Protein AF-A0AAE1I291-F1 (afdb_monomer_lite)

Structure (mmCIF, N/CA/C/O backbone):
data_AF-A0AAE1I291-F1
#
_entry.id   AF-A0AAE1I291-F1
#
loop_
_atom_site.group_PDB
_atom_site.id
_atom_site.type_symbol
_atom_site.label_atom_id
_atom_site.label_alt_id
_atom_site.label_comp_id
_atom_site.label_asym_id
_atom_site.label_entity_id
_atom_site.label_seq_id
_atom_site.pdbx_PDB_ins_code
_atom_site.Cartn_x
_atom_site.Cartn_y
_atom_site.Cartn_z
_atom_site.occupancy
_atom_site.B_iso_or_equiv
_atom_site.auth_seq_id
_atom_site.auth_comp_id
_atom_site.auth_asym_id
_atom_site.auth_atom_id
_atom_site.pdbx_PDB_model_num
ATOM 1 N N . MET A 1 1 ? 1.587 21.522 26.788 1.00 27.91 1 MET A N 1
ATOM 2 C CA . MET A 1 1 ? 1.270 21.038 25.428 1.00 27.91 1 MET A CA 1
ATOM 3 C C . MET A 1 1 ? -0.085 20.352 25.496 1.00 27.91 1 MET A C 1
ATOM 5 O O . MET A 1 1 ? -0.170 19.294 26.105 1.00 27.91 1 MET A O 1
ATOM 9 N N . ASN A 1 2 ? -1.145 20.994 24.998 1.00 27.84 2 ASN A N 1
ATOM 10 C CA . ASN A 1 2 ? -2.506 20.447 25.010 1.00 27.84 2 ASN A CA 1
ATOM 11 C C . ASN A 1 2 ? -2.533 19.139 24.209 1.00 27.84 2 ASN A C 1
ATOM 13 O O . ASN A 1 2 ? -2.146 19.136 23.040 1.00 27.84 2 ASN A O 1
ATOM 17 N N . SER A 1 3 ? -2.955 18.029 24.821 1.00 40.50 3 SER A N 1
ATOM 18 C CA . SER A 1 3 ? -3.216 16.791 24.086 1.00 40.50 3 SER A CA 1
ATOM 19 C C . SER A 1 3 ? -4.379 17.055 23.131 1.00 40.50 3 SER A C 1
ATOM 21 O O . SER A 1 3 ? -5.520 17.130 23.572 1.00 40.50 3 SER A O 1
ATOM 23 N N . LEU A 1 4 ? -4.084 17.276 21.852 1.00 50.06 4 LEU A N 1
ATOM 24 C CA . LEU A 1 4 ? -5.087 17.499 20.811 1.00 50.06 4 LEU A CA 1
ATOM 25 C C . LEU A 1 4 ? -6.089 16.335 20.811 1.00 50.06 4 LEU A C 1
ATOM 27 O O . LEU A 1 4 ? -5.697 15.188 20.583 1.00 50.06 4 LEU A O 1
ATOM 31 N N . ASN A 1 5 ? -7.357 16.634 21.095 1.00 64.88 5 ASN A N 1
ATOM 32 C CA . ASN A 1 5 ? -8.443 15.662 21.072 1.00 64.88 5 ASN A CA 1
ATOM 33 C C . ASN A 1 5 ? -8.611 15.117 19.639 1.00 64.88 5 ASN A C 1
ATOM 35 O O . ASN A 1 5 ? -8.544 15.874 18.671 1.00 64.88 5 ASN A O 1
ATOM 39 N N . MET A 1 6 ? -8.778 13.801 19.491 1.00 80.38 6 MET A N 1
ATOM 40 C CA . MET A 1 6 ? -8.856 13.128 18.190 1.00 80.38 6 MET A CA 1
ATOM 41 C C . MET A 1 6 ? -10.196 12.415 18.013 1.00 80.38 6 MET A C 1
ATOM 43 O O . MET A 1 6 ? -10.657 11.737 18.929 1.00 80.38 6 MET A O 1
ATOM 47 N N . SER A 1 7 ? -10.777 12.524 16.820 1.00 88.50 7 SER A N 1
ATOM 48 C CA . SER A 1 7 ? -12.063 11.925 16.451 1.00 88.50 7 SER A CA 1
ATOM 49 C C . SER A 1 7 ? -11.896 10.673 15.592 1.00 88.50 7 SER A C 1
ATOM 51 O O . SER A 1 7 ? -10.929 10.547 14.836 1.00 88.50 7 SER A O 1
ATOM 53 N N . LEU A 1 8 ? -12.859 9.757 15.687 1.00 91.25 8 LEU A N 1
ATOM 54 C CA . LEU A 1 8 ? -12.928 8.528 14.902 1.00 91.25 8 LEU A CA 1
ATOM 55 C C . LEU A 1 8 ? -14.235 8.496 14.104 1.00 91.25 8 LEU A C 1
ATOM 57 O O . LEU A 1 8 ? -15.318 8.598 14.680 1.00 91.25 8 LEU A O 1
ATOM 61 N N . THR A 1 9 ? -14.142 8.301 12.790 1.00 94.75 9 THR A N 1
ATOM 62 C CA . THR A 1 9 ? -15.328 8.150 11.934 1.00 94.75 9 THR A CA 1
ATOM 63 C C . THR A 1 9 ? -15.693 6.672 11.828 1.00 94.75 9 THR A C 1
ATOM 65 O O . THR A 1 9 ? -14.870 5.858 11.412 1.00 94.75 9 THR A O 1
ATOM 68 N N . THR A 1 10 ? -16.919 6.307 12.220 1.00 96.81 10 THR A N 1
ATOM 69 C CA . THR A 1 10 ? -17.386 4.909 12.199 1.00 96.81 10 THR A CA 1
ATOM 70 C C . THR A 1 10 ? -18.287 4.633 10.996 1.00 96.81 10 THR A C 1
ATOM 72 O O . THR A 1 10 ? -19.380 5.185 10.913 1.00 96.81 10 THR A O 1
ATOM 75 N N . ILE A 1 11 ? -17.895 3.738 10.094 1.00 97.75 11 ILE A N 1
ATOM 76 C CA . ILE A 1 11 ? -18.709 3.331 8.943 1.00 97.75 11 ILE A CA 1
ATOM 77 C C . ILE A 1 11 ? -19.347 1.970 9.228 1.00 97.75 11 ILE A C 1
ATOM 79 O O . ILE A 1 11 ? -18.661 1.003 9.552 1.00 97.75 11 ILE A O 1
ATOM 83 N N . GLN A 1 12 ? -20.669 1.889 9.126 1.00 97.94 12 GLN A N 1
ATOM 84 C CA . GLN A 1 12 ? -21.455 0.698 9.442 1.00 97.94 12 GLN A CA 1
ATOM 85 C C . GLN A 1 12 ? -22.058 0.142 8.153 1.00 97.94 12 GLN A C 1
ATOM 87 O O . GLN A 1 12 ? -22.795 0.849 7.472 1.00 97.94 12 GLN A O 1
ATOM 92 N N . PHE A 1 13 ? -21.741 -1.108 7.806 1.00 97.31 13 PHE A N 1
ATOM 93 C CA . PHE A 1 13 ? -22.171 -1.709 6.541 1.00 97.31 13 PHE A CA 1
ATOM 94 C C . PHE A 1 13 ? -23.179 -2.843 6.732 1.00 97.31 13 PHE A C 1
ATOM 96 O O . PHE A 1 13 ? -22.905 -3.859 7.385 1.00 97.31 13 PHE A O 1
ATOM 103 N N . GLY A 1 14 ? -24.323 -2.702 6.063 1.00 95.31 14 GLY A N 1
ATOM 104 C CA . GLY A 1 14 ? -25.398 -3.686 6.013 1.00 95.31 14 GLY A CA 1
ATOM 105 C C . GLY A 1 14 ? -26.075 -3.932 7.362 1.00 95.31 14 GLY A C 1
ATOM 106 O O . GLY A 1 14 ? -25.698 -3.375 8.394 1.00 95.31 14 GLY A O 1
ATOM 107 N N . GLN A 1 15 ? -27.050 -4.843 7.369 1.00 93.38 15 GLN A N 1
ATOM 108 C CA . GLN A 1 15 ? -27.858 -5.153 8.551 1.00 93.38 15 GLN A CA 1
ATOM 109 C C . GLN A 1 15 ? -27.027 -5.414 9.819 1.00 93.38 15 GLN A C 1
ATOM 111 O O . GLN A 1 15 ? -27.266 -4.787 10.850 1.00 93.38 15 GLN A O 1
ATOM 116 N N . CYS A 1 16 ? -26.053 -6.327 9.751 1.00 94.06 16 CYS A N 1
ATOM 117 C CA . CYS A 1 16 ? -25.228 -6.679 10.908 1.00 94.06 16 CYS A CA 1
ATOM 118 C C . CYS A 1 16 ? -24.372 -5.495 11.378 1.00 94.06 16 CYS A C 1
ATOM 120 O O . CYS A 1 16 ? -24.333 -5.214 12.574 1.00 94.06 16 CYS A O 1
ATOM 122 N N . GLY A 1 17 ? -23.707 -4.790 10.455 1.00 96.44 17 GLY A N 1
ATOM 123 C CA . GLY A 1 17 ? -22.843 -3.659 10.793 1.00 96.44 17 GLY A CA 1
ATOM 124 C C . GLY A 1 17 ? -23.618 -2.520 11.452 1.00 96.44 17 GLY A C 1
ATOM 125 O O . GLY A 1 17 ? -23.195 -2.012 12.489 1.00 96.44 17 GLY A O 1
ATOM 126 N N . ASN A 1 18 ? -24.794 -2.191 10.912 1.00 96.50 18 ASN A N 1
ATOM 127 C CA . ASN A 1 18 ? -25.687 -1.158 11.442 1.00 96.50 18 ASN A CA 1
ATOM 128 C C . ASN A 1 18 ? -26.231 -1.517 12.839 1.00 96.50 18 ASN A C 1
ATOM 130 O O . ASN A 1 18 ? -26.276 -0.675 13.734 1.00 96.50 18 ASN A O 1
ATOM 134 N N . GLN A 1 19 ? -26.607 -2.779 13.073 1.00 95.94 19 GLN A N 1
ATOM 135 C CA . GLN A 1 19 ? -27.093 -3.225 14.386 1.00 95.94 19 GLN A CA 1
ATOM 136 C C . GLN A 1 19 ? -25.982 -3.261 15.446 1.00 95.94 19 GLN A C 1
ATOM 138 O O . GLN A 1 19 ? -26.194 -2.805 16.569 1.00 95.94 19 GLN A O 1
ATOM 143 N N . VAL A 1 20 ? -24.792 -3.758 15.097 1.00 96.94 20 VAL A N 1
ATOM 144 C CA . VAL A 1 20 ? -23.627 -3.757 15.998 1.00 96.94 20 VAL A CA 1
ATOM 145 C C . VAL A 1 20 ? -23.172 -2.331 16.300 1.00 96.94 20 VAL A C 1
ATOM 147 O O . VAL A 1 20 ? -22.908 -2.001 17.456 1.00 96.94 20 VAL A O 1
ATOM 150 N N . GLY A 1 21 ? -23.116 -1.467 15.284 1.00 96.56 21 GLY A N 1
ATOM 151 C CA . GLY A 1 21 ? -22.794 -0.055 15.455 1.00 96.56 21 GLY A CA 1
ATOM 152 C C . GLY A 1 21 ? -23.772 0.648 16.397 1.00 96.56 21 GLY A C 1
ATOM 153 O O . GLY A 1 21 ? -23.350 1.397 17.276 1.00 96.56 21 GLY A O 1
ATOM 154 N N . HIS A 1 22 ? -25.068 0.348 16.296 1.00 95.69 22 HIS A N 1
ATOM 155 C CA . HIS A 1 22 ? -26.068 0.862 17.231 1.00 95.69 22 HIS A CA 1
ATOM 156 C C . HIS A 1 22 ? -25.843 0.412 18.678 1.00 95.69 22 HIS A C 1
ATOM 158 O O . HIS A 1 22 ? -25.913 1.238 19.591 1.00 95.69 22 HIS A O 1
ATOM 164 N N . GLU A 1 23 ? -25.529 -0.864 18.908 1.00 95.81 23 GLU A N 1
ATOM 165 C CA . GLU A 1 23 ? -25.205 -1.370 20.250 1.00 95.81 23 GLU A CA 1
ATOM 166 C C . GLU A 1 23 ? -23.910 -0.758 20.808 1.00 95.81 23 GLU A C 1
ATOM 168 O O . GLU A 1 23 ? -23.829 -0.466 22.008 1.00 95.81 23 GLU A O 1
ATOM 173 N N . LEU A 1 24 ? -22.916 -0.501 19.947 1.00 96.62 24 LEU A N 1
ATOM 174 C CA . LEU A 1 24 ? -21.696 0.224 20.302 1.00 96.62 24 LEU A CA 1
ATOM 175 C C . LEU A 1 24 ? -22.030 1.638 20.790 1.00 96.62 24 LEU A C 1
ATOM 177 O O . LEU A 1 24 ? -21.745 1.953 21.945 1.00 96.62 24 LEU A O 1
ATOM 181 N N . PHE A 1 25 ? -22.675 2.472 19.970 1.00 96.00 25 PHE A N 1
ATOM 182 C CA . PHE A 1 25 ? -22.999 3.854 20.350 1.00 96.00 25 PHE A CA 1
ATOM 183 C C . PHE A 1 25 ? -23.951 3.934 21.549 1.00 96.00 25 PHE A C 1
ATOM 185 O O . PHE A 1 25 ? -23.728 4.749 22.445 1.00 96.00 25 PHE A O 1
ATOM 192 N N . SER A 1 26 ? -24.928 3.026 21.648 1.00 94.19 26 SER A N 1
ATOM 193 C CA . SER A 1 26 ? -25.786 2.895 22.835 1.00 94.19 26 SER A CA 1
ATOM 194 C C . SER A 1 26 ? -24.978 2.626 24.100 1.00 94.19 26 SER A C 1
ATOM 196 O O . SER A 1 26 ? -25.276 3.156 25.171 1.00 94.19 26 SER A O 1
ATOM 198 N N . THR A 1 27 ? -23.949 1.789 23.990 1.00 95.00 27 THR A N 1
ATOM 199 C CA . THR A 1 27 ? -23.086 1.438 25.114 1.00 95.00 27 THR A CA 1
ATOM 200 C C . THR A 1 27 ? -22.134 2.565 25.490 1.00 95.00 27 THR A C 1
ATOM 202 O O . THR A 1 27 ? -21.965 2.827 26.678 1.00 95.00 27 THR A O 1
ATOM 205 N N . LEU A 1 28 ? -21.575 3.273 24.508 1.00 95.31 28 LEU A N 1
ATOM 206 C CA . LEU A 1 28 ? -20.762 4.467 24.745 1.00 95.31 28 LEU A CA 1
ATOM 207 C C . LEU A 1 28 ? -21.585 5.560 25.450 1.00 95.31 28 LEU A C 1
ATOM 209 O O . LEU A 1 28 ? -21.131 6.118 26.445 1.00 95.31 28 LEU A O 1
ATOM 213 N N . ALA A 1 29 ? -22.816 5.810 24.992 1.00 93.19 29 ALA A N 1
ATOM 214 C CA . ALA A 1 29 ? -23.721 6.773 25.616 1.00 93.19 29 ALA A CA 1
ATOM 215 C C . ALA A 1 29 ? -24.093 6.365 27.050 1.00 93.19 29 ALA A C 1
ATOM 217 O O . ALA A 1 29 ? -24.025 7.182 27.966 1.00 93.19 29 ALA A O 1
ATOM 218 N N . ARG A 1 30 ? -24.422 5.088 27.281 1.00 92.44 30 ARG A N 1
ATOM 219 C CA . ARG A 1 30 ? -24.711 4.576 28.631 1.00 92.44 30 ARG A CA 1
ATOM 220 C C . ARG A 1 30 ? -23.523 4.739 29.578 1.00 92.44 30 ARG A C 1
ATOM 222 O O . ARG A 1 30 ? -23.729 5.063 30.743 1.00 92.44 30 ARG A O 1
ATOM 229 N N . ASP A 1 31 ? -22.302 4.545 29.082 1.00 93.69 31 ASP A N 1
ATOM 230 C CA . ASP A 1 31 ? -21.086 4.729 29.872 1.00 93.69 31 ASP A CA 1
ATOM 231 C C . ASP A 1 31 ? -20.844 6.198 30.255 1.00 93.69 31 ASP A C 1
ATOM 233 O O . ASP A 1 31 ? -20.405 6.463 31.374 1.00 93.69 31 ASP A O 1
ATOM 237 N N . ILE A 1 32 ? -21.174 7.159 29.382 1.00 91.94 32 ILE A N 1
ATOM 238 C CA . ILE A 1 32 ? -21.087 8.600 29.684 1.00 91.94 32 ILE A CA 1
ATOM 239 C C . ILE A 1 32 ? -21.990 8.961 30.873 1.00 91.94 32 ILE A C 1
ATOM 241 O O . ILE A 1 32 ? -21.539 9.623 31.807 1.00 91.94 32 ILE A O 1
ATOM 245 N N . PHE A 1 33 ? -23.233 8.473 30.872 1.00 89.00 33 PHE A N 1
ATOM 246 C CA . PHE A 1 33 ? -24.274 8.862 31.832 1.00 89.00 33 PHE A CA 1
ATOM 247 C C . PHE A 1 33 ? -24.409 7.922 33.045 1.00 89.00 33 PHE A C 1
ATOM 249 O O . PHE A 1 33 ? -25.484 7.826 33.641 1.00 89.00 33 PHE A O 1
ATOM 256 N N . ILE A 1 34 ? -23.347 7.207 33.439 1.00 89.88 34 ILE A N 1
ATOM 257 C CA . ILE A 1 34 ? -23.421 6.342 34.627 1.00 89.88 34 ILE A CA 1
ATOM 258 C C . ILE A 1 34 ? -23.629 7.166 35.911 1.00 89.88 34 ILE A C 1
ATOM 260 O O . ILE A 1 34 ? -22.991 8.203 36.096 1.00 89.88 34 ILE A O 1
ATOM 264 N N . PRO A 1 35 ? -24.453 6.686 36.860 1.00 85.75 35 PRO A N 1
ATOM 265 C CA . PRO A 1 35 ? -24.783 7.446 38.065 1.00 85.75 35 PRO A CA 1
ATOM 266 C C . PRO A 1 35 ? -23.630 7.515 39.076 1.00 85.75 35 PRO A C 1
ATOM 268 O O . PRO A 1 35 ? -23.572 8.434 39.888 1.00 85.75 35 PRO A O 1
ATOM 271 N N . LYS A 1 36 ? -22.730 6.520 39.083 1.00 86.44 36 LYS A N 1
ATOM 272 C CA . LYS A 1 36 ? -21.652 6.386 40.079 1.00 86.44 36 LYS A CA 1
ATOM 273 C C . LYS A 1 36 ? -20.319 6.024 39.409 1.00 86.44 36 LYS A C 1
ATOM 275 O O . LYS A 1 36 ? -19.956 4.847 39.402 1.00 86.44 36 LYS A O 1
ATOM 280 N N . PRO A 1 37 ? -19.562 7.004 38.881 1.00 86.38 37 PRO A N 1
ATOM 281 C CA . PRO A 1 37 ? -18.310 6.753 38.158 1.00 86.38 37 PRO A CA 1
ATOM 282 C C . PRO A 1 37 ? -17.125 6.330 39.046 1.00 86.38 37 PRO A C 1
ATOM 284 O O . PRO A 1 37 ? -16.146 5.798 38.527 1.00 86.38 37 PRO A O 1
ATOM 287 N N . ALA A 1 38 ? -17.233 6.505 40.370 1.00 87.00 38 ALA A N 1
ATOM 288 C CA . ALA A 1 38 ? -16.213 6.160 41.373 1.00 87.00 38 ALA A CA 1
ATOM 289 C C . ALA A 1 38 ? -14.855 6.881 41.212 1.00 87.00 38 ALA A C 1
ATOM 291 O O . ALA A 1 38 ? -13.829 6.373 41.657 1.00 87.00 38 ALA A O 1
ATOM 292 N N . VAL A 1 39 ? -14.865 8.071 40.609 1.00 87.50 39 VAL A N 1
ATOM 293 C CA . VAL A 1 39 ? -13.725 8.996 40.465 1.00 87.50 39 VAL A CA 1
ATOM 294 C C . VAL A 1 39 ? -14.179 10.421 40.793 1.00 87.50 39 VAL A C 1
ATOM 296 O O . VAL A 1 39 ? -15.379 10.652 40.974 1.00 87.50 39 VAL A O 1
ATOM 299 N N . SER A 1 40 ? -13.245 11.370 40.886 1.00 89.25 40 SER A N 1
ATOM 300 C CA . SER A 1 40 ? -13.587 12.782 41.105 1.00 89.25 40 SER A CA 1
ATOM 301 C C . SER A 1 40 ? -14.404 13.363 39.940 1.00 89.25 40 SER A C 1
ATOM 303 O O . SER A 1 40 ? -14.332 12.869 38.810 1.00 89.25 40 SER A O 1
ATOM 305 N N . SER A 1 41 ? -15.165 14.435 40.192 1.00 88.56 41 SER A N 1
ATOM 306 C CA . SER A 1 41 ? -15.951 15.109 39.144 1.00 88.56 41 SER A CA 1
ATOM 307 C C . SER A 1 41 ? -15.075 15.554 37.972 1.00 88.56 41 SER A C 1
ATOM 309 O O . SER A 1 41 ? -15.422 15.298 36.826 1.00 88.56 41 SER A O 1
ATOM 311 N N . HIS A 1 42 ? -13.893 16.106 38.261 1.00 87.94 42 HIS A N 1
ATOM 312 C CA . HIS A 1 42 ? -12.947 16.566 37.245 1.00 87.94 42 HIS A CA 1
ATOM 313 C C . HIS A 1 42 ? -12.407 15.426 36.360 1.00 87.94 42 HIS A C 1
ATOM 315 O O . HIS A 1 42 ? -12.365 15.546 35.137 1.00 87.94 42 HIS A O 1
ATOM 321 N N . GLU A 1 43 ? -12.028 14.288 36.953 1.00 86.75 43 GLU A N 1
ATOM 322 C CA . GLU A 1 43 ? -11.580 13.115 36.186 1.00 86.75 43 GLU A CA 1
ATOM 323 C C . GLU A 1 43 ? -12.703 12.544 35.314 1.00 86.75 43 GLU A C 1
ATOM 325 O O . GLU A 1 43 ? -12.464 12.135 34.175 1.00 86.75 43 GLU A O 1
ATOM 330 N N . ASN A 1 44 ? -13.933 12.529 35.838 1.00 90.56 44 ASN A N 1
ATOM 331 C CA . ASN A 1 44 ? -15.104 12.084 35.094 1.00 90.56 44 ASN A CA 1
ATOM 332 C C . ASN A 1 44 ? -15.415 13.017 33.915 1.00 90.56 44 ASN A C 1
ATOM 334 O O . ASN A 1 44 ? -15.638 12.530 32.810 1.00 90.56 44 ASN A O 1
ATOM 338 N N . GLU A 1 45 ? -15.384 14.333 34.126 1.00 90.62 45 GLU A N 1
ATOM 339 C CA . GLU A 1 45 ? -15.574 15.341 33.076 1.00 90.62 45 GLU A CA 1
ATOM 340 C C . GLU A 1 45 ? -14.528 15.192 31.966 1.00 90.62 45 GLU A C 1
ATOM 342 O O . GLU A 1 45 ? -14.896 15.089 30.798 1.00 90.62 45 GLU A O 1
ATOM 347 N N . SER A 1 46 ? -13.242 15.049 32.314 1.00 88.25 46 SER A N 1
ATOM 348 C CA . SER A 1 46 ? -12.176 14.842 31.321 1.00 88.25 46 SER A CA 1
ATOM 349 C C . SER A 1 46 ? -12.352 13.547 30.517 1.00 88.25 46 SER A C 1
ATOM 351 O O . SER A 1 46 ? -12.062 13.505 29.319 1.00 88.25 46 SER A O 1
ATOM 353 N N . TYR A 1 47 ? -12.814 12.466 31.154 1.00 89.88 47 TYR A N 1
ATOM 354 C CA . TYR A 1 47 ? -13.124 11.216 30.456 1.00 89.88 47 TYR A CA 1
ATOM 355 C C . TYR A 1 47 ? -14.293 11.392 29.480 1.00 89.88 47 TYR A C 1
ATOM 357 O O . TYR A 1 47 ? -14.213 10.939 28.335 1.00 89.88 47 TYR A O 1
ATOM 365 N N . ILE A 1 48 ? -15.364 12.059 29.919 1.00 91.56 48 ILE A N 1
ATOM 366 C CA . ILE A 1 48 ? -16.555 12.313 29.105 1.00 91.56 48 ILE A CA 1
ATOM 367 C C . ILE A 1 48 ? -16.206 13.202 27.911 1.00 91.56 48 ILE A C 1
ATOM 369 O O . ILE A 1 48 ? -16.557 12.847 26.793 1.00 91.56 48 ILE A O 1
ATOM 373 N N . GLU A 1 49 ? -15.461 14.289 28.107 1.00 89.81 49 GLU A N 1
ATOM 374 C CA . GLU A 1 49 ? -15.041 15.197 27.031 1.00 89.81 49 GLU A CA 1
ATOM 375 C C . GLU A 1 49 ? -14.262 14.456 25.932 1.00 89.81 49 GLU A C 1
ATOM 377 O O . GLU A 1 49 ? -14.556 14.592 24.742 1.00 89.81 49 GLU A O 1
ATOM 382 N N . LYS A 1 50 ? -13.313 13.597 26.322 1.00 88.62 50 LYS A N 1
ATOM 383 C CA . LYS A 1 50 ? -12.549 12.763 25.379 1.00 88.62 50 LYS A CA 1
ATOM 384 C C . LYS A 1 50 ? -13.435 11.750 24.667 1.00 88.62 50 LYS A C 1
ATOM 386 O O . LYS A 1 50 ? -13.294 11.552 23.465 1.00 88.62 50 LYS A O 1
ATOM 391 N N . THR A 1 51 ? -14.356 11.127 25.399 1.00 91.44 51 THR A N 1
ATOM 392 C CA . THR A 1 51 ? -15.323 10.179 24.834 1.00 91.44 51 THR A CA 1
ATOM 393 C C . THR A 1 51 ? -16.201 10.855 23.787 1.00 91.44 51 THR A C 1
ATOM 395 O O . THR A 1 51 ? -16.361 10.331 22.685 1.00 91.44 51 THR A O 1
ATOM 398 N N . VAL A 1 52 ? -16.752 12.023 24.125 1.00 92.12 52 VAL A N 1
ATOM 399 C CA . VAL A 1 52 ? -17.584 12.825 23.230 1.00 92.12 52 VAL A CA 1
ATOM 400 C C . VAL A 1 52 ? -16.762 13.231 22.019 1.00 92.12 52 VAL A C 1
ATOM 402 O O . VAL A 1 52 ? -17.167 12.910 20.916 1.00 92.12 52 VAL A O 1
ATOM 405 N N . THR A 1 53 ? -15.567 13.799 22.186 1.00 89.62 53 THR A N 1
ATOM 406 C CA . THR A 1 53 ? -14.747 14.227 21.039 1.00 89.62 53 THR A CA 1
ATOM 407 C C . THR A 1 53 ? -14.358 13.069 20.111 1.00 89.62 53 THR A C 1
ATOM 409 O O . THR A 1 53 ? -14.294 13.241 18.890 1.00 89.62 53 THR A O 1
ATOM 412 N N . GLN A 1 54 ? -14.125 11.877 20.670 1.00 90.88 54 GLN A N 1
ATOM 413 C CA . GLN A 1 54 ? -13.760 10.692 19.899 1.00 90.88 54 GLN A CA 1
ATOM 414 C C . GLN A 1 54 ? -14.934 10.129 19.085 1.00 90.88 54 GLN A C 1
ATOM 416 O O . GLN A 1 54 ? -14.747 9.796 17.915 1.00 90.88 54 GLN A O 1
ATOM 421 N N . TRP A 1 55 ? -16.122 10.017 19.686 1.00 93.56 55 TRP A N 1
ATOM 422 C CA . TRP A 1 55 ? -17.238 9.227 19.141 1.00 93.56 55 TRP A CA 1
ATOM 423 C C . TRP A 1 55 ? -18.468 10.042 18.737 1.00 93.56 55 TRP A C 1
ATOM 425 O O . TRP A 1 55 ? -19.275 9.578 17.932 1.00 93.56 55 TRP A O 1
ATOM 435 N N . PHE A 1 56 ? -18.645 11.236 19.290 1.00 93.69 56 PHE A N 1
ATOM 436 C CA . PHE A 1 56 ? -19.857 12.031 19.150 1.00 93.69 56 PHE A CA 1
ATOM 437 C C . PHE A 1 56 ? -19.560 13.470 18.692 1.00 93.69 56 PHE A C 1
ATOM 439 O O . PHE A 1 56 ? -18.445 13.986 18.747 1.00 93.69 56 PHE A O 1
ATOM 446 N N . GLU A 1 57 ? -20.598 14.125 18.204 1.00 89.44 57 GLU A N 1
ATOM 447 C CA . GLU A 1 57 ? -20.720 15.566 18.047 1.00 89.44 57 GLU A CA 1
ATOM 448 C C . GLU A 1 57 ? -21.761 16.039 19.067 1.00 89.44 57 GLU A C 1
ATOM 450 O O . GLU A 1 57 ? -22.761 15.358 19.304 1.00 89.44 57 GLU A O 1
ATOM 455 N N . GLN A 1 58 ? -21.528 17.184 19.702 1.00 84.69 58 GLN A N 1
ATOM 456 C CA . GLN A 1 58 ? -22.493 17.752 20.634 1.00 84.69 58 GLN A CA 1
ATOM 457 C C . GLN A 1 58 ? -23.427 18.697 19.878 1.00 84.69 58 GLN A C 1
ATOM 459 O O . GLN A 1 58 ? -22.992 19.734 19.383 1.00 84.69 58 GLN A O 1
ATOM 464 N N . ASP A 1 59 ? -24.711 18.347 19.793 1.00 80.31 59 ASP A N 1
ATOM 465 C CA . ASP A 1 59 ? -25.722 19.240 19.237 1.00 80.31 59 ASP A CA 1
ATOM 466 C C . ASP A 1 59 ? -26.279 20.134 20.351 1.00 80.31 59 ASP A C 1
ATOM 468 O O . ASP A 1 59 ? -27.114 19.716 21.162 1.00 80.31 59 ASP A O 1
ATOM 472 N N . CYS A 1 60 ? -25.801 21.379 20.389 1.00 71.56 60 CYS A N 1
ATOM 473 C CA . CYS A 1 60 ? -26.215 22.385 21.367 1.00 71.56 60 CYS A CA 1
ATOM 474 C C . CYS A 1 60 ? -27.696 22.781 21.242 1.00 71.56 60 CYS A C 1
ATOM 476 O O . CYS A 1 60 ? -28.258 23.301 22.202 1.00 71.56 60 CYS A O 1
ATOM 478 N N . THR A 1 61 ? -28.333 22.554 20.087 1.00 71.69 61 THR A N 1
ATOM 479 C CA . THR A 1 61 ? -29.740 22.925 19.861 1.00 71.69 61 THR A CA 1
ATOM 480 C C . THR A 1 61 ? -30.702 21.867 20.388 1.00 71.69 61 THR A C 1
ATOM 482 O O . THR A 1 61 ? -31.719 22.202 20.992 1.00 71.69 61 THR A O 1
ATOM 485 N N . LEU A 1 62 ? -30.359 20.589 20.210 1.00 69.44 62 LEU A N 1
ATOM 486 C CA . LEU A 1 62 ? -31.173 19.456 20.656 1.00 69.44 62 LEU A CA 1
ATOM 487 C C . LEU A 1 62 ? -30.769 18.928 22.038 1.00 69.44 62 LEU A C 1
ATOM 489 O O . LEU A 1 62 ? -31.473 18.081 22.587 1.00 69.44 62 LEU A O 1
ATOM 493 N N . ASN A 1 63 ? -29.648 19.405 22.594 1.00 78.06 63 ASN A N 1
ATOM 494 C CA . ASN A 1 63 ? -29.017 18.881 23.808 1.00 78.06 63 ASN A CA 1
ATOM 495 C C . ASN A 1 63 ? -28.830 17.349 23.748 1.00 78.06 63 ASN A C 1
ATOM 497 O O . ASN A 1 63 ? -29.100 16.623 24.707 1.00 78.06 63 ASN A O 1
ATOM 501 N N . LYS A 1 64 ? -28.410 16.858 22.574 1.00 87.00 64 LYS A N 1
ATOM 502 C CA . LYS A 1 64 ? -28.206 15.435 22.268 1.00 87.00 64 LYS A CA 1
ATOM 503 C C . LYS A 1 64 ? -26.819 15.201 21.686 1.00 87.00 64 LYS A C 1
ATOM 505 O O . LYS A 1 64 ? -26.254 16.059 21.010 1.00 87.00 64 LYS A O 1
ATOM 510 N N . LEU A 1 65 ? -26.287 14.007 21.926 1.00 91.62 65 LEU A N 1
ATOM 511 C CA . LEU A 1 65 ? -25.047 13.545 21.308 1.00 91.62 65 LEU A CA 1
ATOM 512 C C . LEU A 1 65 ? -25.342 12.920 19.939 1.00 91.62 65 LEU A C 1
ATOM 514 O O . LEU A 1 65 ? -26.130 11.984 19.832 1.00 91.62 65 LEU A O 1
ATOM 518 N N . ILE A 1 66 ? -24.695 13.400 18.886 1.00 93.06 66 ILE A N 1
ATOM 519 C CA . ILE A 1 66 ? -24.835 12.867 17.529 1.00 93.06 66 ILE A CA 1
ATOM 520 C C . ILE A 1 66 ? -23.659 11.938 17.241 1.00 93.06 66 ILE A C 1
ATOM 522 O O . ILE A 1 66 ? -22.506 12.337 17.346 1.00 93.06 66 ILE A O 1
ATOM 526 N N . ALA A 1 67 ? -23.922 10.680 16.903 1.00 94.50 67 ALA A N 1
ATOM 527 C CA . ALA A 1 67 ? -22.873 9.702 16.632 1.00 94.50 67 ALA A CA 1
ATOM 528 C C . ALA A 1 67 ? -22.066 10.069 15.373 1.00 94.50 67 ALA A C 1
ATOM 530 O O . ALA A 1 67 ? -22.645 10.271 14.299 1.00 94.50 67 ALA A O 1
ATOM 531 N N . ARG A 1 68 ? -20.730 10.061 15.481 1.00 94.88 68 ARG A N 1
ATOM 532 C CA . ARG A 1 68 ? -19.797 10.222 14.352 1.00 94.88 68 ARG A CA 1
ATOM 533 C C . ARG A 1 68 ? -19.774 8.959 13.503 1.00 94.88 68 ARG A C 1
ATOM 535 O O . ARG A 1 68 ? -18.891 8.105 13.620 1.00 94.88 68 ARG A O 1
ATOM 542 N N . SER A 1 69 ? -20.811 8.800 12.688 1.00 95.81 69 SER A N 1
ATOM 543 C CA . SER A 1 69 ? -21.018 7.575 11.931 1.00 95.81 69 SER A CA 1
ATOM 544 C C . SER A 1 69 ? -21.672 7.771 10.573 1.00 95.81 69 SER A C 1
ATOM 546 O O . SER A 1 69 ? -22.439 8.712 10.357 1.00 95.81 69 SER A O 1
ATOM 548 N N . VAL A 1 70 ? -21.367 6.836 9.678 1.00 97.31 70 VAL A N 1
ATOM 549 C CA . VAL A 1 70 ? -21.964 6.704 8.353 1.00 97.31 70 VAL A CA 1
ATOM 550 C C . VAL A 1 70 ? -22.650 5.346 8.280 1.00 97.31 70 VAL A C 1
ATOM 552 O O . VAL A 1 70 ? -21.998 4.317 8.459 1.00 97.31 70 VAL A O 1
ATOM 555 N N . LEU A 1 71 ? -23.966 5.341 8.070 1.00 97.44 71 LEU A N 1
ATOM 556 C CA . LEU A 1 71 ? -24.758 4.112 7.968 1.00 97.44 71 LEU A CA 1
ATOM 557 C C . LEU A 1 71 ? -24.948 3.789 6.495 1.00 97.44 71 LEU A C 1
ATOM 559 O O . LEU A 1 71 ? -25.507 4.598 5.759 1.00 97.44 71 LEU A O 1
ATOM 563 N N . VAL A 1 72 ? -24.495 2.612 6.079 1.00 96.81 72 VAL A N 1
ATOM 564 C CA . VAL A 1 72 ? -24.525 2.174 4.686 1.00 96.81 72 VAL A CA 1
ATOM 565 C C . VAL A 1 72 ? -25.381 0.926 4.586 1.00 96.81 72 VAL A C 1
ATOM 567 O O . VAL A 1 72 ? -25.084 -0.096 5.212 1.00 96.81 72 VAL A O 1
ATOM 570 N N . ASP A 1 73 ? -26.447 0.984 3.794 1.00 95.38 73 ASP A N 1
ATOM 571 C CA . ASP A 1 73 ? -27.254 -0.198 3.507 1.00 95.38 73 ASP A CA 1
ATOM 572 C C . ASP A 1 73 ? -27.882 -0.151 2.109 1.00 95.38 73 ASP A C 1
ATOM 574 O O . ASP A 1 73 ? -28.274 0.904 1.615 1.00 95.38 73 ASP A O 1
ATOM 578 N N . THR A 1 74 ? -28.013 -1.320 1.481 1.00 92.81 74 THR A N 1
ATOM 579 C CA . THR A 1 74 ? -28.784 -1.478 0.232 1.00 92.81 74 THR A CA 1
ATOM 580 C C . THR A 1 74 ? -30.256 -1.801 0.512 1.00 92.81 74 THR A C 1
ATOM 582 O O . THR A 1 74 ? -31.054 -1.934 -0.418 1.00 92.81 74 THR A O 1
ATOM 585 N N . GLU A 1 75 ? -30.621 -1.926 1.795 1.00 88.81 75 GLU A N 1
ATOM 586 C CA . GLU A 1 75 ? -31.985 -2.129 2.272 1.00 88.81 75 GLU A CA 1
ATOM 587 C C . GLU A 1 75 ? -32.335 -1.161 3.413 1.00 88.81 75 GLU A C 1
ATOM 589 O O . GLU A 1 75 ? -31.742 -1.164 4.491 1.00 88.81 75 GLU A O 1
ATOM 594 N N . ASN A 1 76 ? -33.378 -0.355 3.217 1.00 86.38 76 ASN A N 1
ATOM 595 C CA . ASN A 1 76 ? -33.693 0.744 4.138 1.00 86.38 76 ASN A CA 1
ATOM 596 C C . ASN A 1 76 ? -34.308 0.299 5.474 1.00 86.38 76 ASN A C 1
ATOM 598 O O . ASN A 1 76 ? -34.303 1.067 6.435 1.00 86.38 76 ASN A O 1
ATOM 602 N N . LYS A 1 77 ? -34.860 -0.920 5.556 1.00 89.56 77 LYS A N 1
ATOM 603 C CA . LYS A 1 77 ? -35.697 -1.369 6.685 1.00 89.56 77 LYS A CA 1
ATOM 604 C C . LYS A 1 77 ? -34.966 -1.299 8.027 1.00 89.56 77 LYS A C 1
ATOM 606 O O . LYS A 1 77 ? -35.542 -0.858 9.021 1.00 89.56 77 LYS A O 1
ATOM 611 N N . VAL A 1 78 ? -33.710 -1.742 8.063 1.00 89.31 78 VAL A N 1
ATOM 612 C CA . VAL A 1 78 ? -32.921 -1.794 9.302 1.00 89.31 78 VAL A CA 1
ATOM 613 C C . VAL A 1 78 ? -32.596 -0.382 9.769 1.00 89.31 78 VAL A C 1
ATOM 615 O O . VAL A 1 78 ? -32.900 -0.039 10.909 1.00 89.31 78 VAL A O 1
ATOM 618 N N . VAL A 1 79 ? -32.054 0.454 8.881 1.00 90.25 79 VAL A N 1
ATOM 619 C CA . VAL A 1 79 ? -31.671 1.832 9.212 1.00 90.25 79 VAL A CA 1
ATOM 620 C C . VAL A 1 79 ? -32.888 2.666 9.611 1.00 90.25 79 VAL A C 1
ATOM 622 O O . VAL A 1 79 ? -32.841 3.350 10.628 1.00 90.25 79 VAL A O 1
ATOM 625 N N . GLN A 1 80 ? -34.021 2.540 8.913 1.00 89.50 80 GLN A N 1
ATOM 626 C CA . GLN A 1 80 ? -35.268 3.204 9.309 1.00 89.50 80 GLN A CA 1
ATOM 627 C C . GLN A 1 80 ? -35.739 2.771 10.702 1.00 89.50 80 GLN A C 1
ATOM 629 O O . GLN A 1 80 ? -36.108 3.620 11.509 1.00 89.50 80 GLN A O 1
ATOM 634 N N . GLY A 1 81 ? -35.678 1.474 11.019 1.00 89.06 81 GLY A N 1
ATOM 635 C CA . GLY A 1 81 ? -36.009 0.977 12.354 1.00 89.06 81 GLY A CA 1
ATOM 636 C C . GLY A 1 81 ? -35.074 1.515 13.442 1.00 89.06 81 GLY A C 1
ATOM 637 O O . GLY A 1 81 ? -35.523 1.802 14.549 1.00 89.06 81 GLY A O 1
ATOM 638 N N . LEU A 1 82 ? -33.783 1.693 13.142 1.00 89.50 82 LEU A N 1
ATOM 639 C CA . LEU A 1 82 ? -32.818 2.297 14.067 1.00 89.50 82 LEU A CA 1
ATOM 640 C C . LEU A 1 82 ? -33.070 3.797 14.272 1.00 89.50 82 LEU A C 1
ATOM 642 O O . LEU A 1 82 ? -32.973 4.271 15.401 1.00 89.50 82 LEU A O 1
ATOM 646 N N . LEU A 1 83 ? -33.436 4.529 13.216 1.00 87.06 83 LEU A N 1
ATOM 647 C CA . LEU A 1 83 ? -33.799 5.947 13.303 1.00 87.06 83 LEU A CA 1
ATOM 648 C C . LEU A 1 83 ? -35.114 6.151 14.072 1.00 87.06 83 LEU A C 1
ATOM 650 O O . LEU A 1 83 ? -35.211 7.069 14.874 1.00 87.06 83 LEU A O 1
ATOM 654 N N . GLN A 1 84 ? -36.102 5.263 13.911 1.00 83.31 84 GLN A N 1
ATOM 655 C CA . GLN A 1 84 ? -37.368 5.318 14.661 1.00 83.31 84 GLN A CA 1
ATOM 656 C C . GLN A 1 84 ? -37.204 5.019 16.156 1.00 83.31 84 GLN A C 1
ATOM 658 O O . GLN A 1 84 ? -37.954 5.544 16.976 1.00 83.31 84 GLN A O 1
ATOM 663 N N . LYS A 1 85 ? -36.218 4.194 16.532 1.00 78.25 85 LYS A N 1
ATOM 664 C CA . LYS A 1 85 ? -35.886 3.921 17.941 1.00 78.25 85 LYS A CA 1
ATOM 665 C C . LYS A 1 85 ? -35.321 5.145 18.676 1.00 78.25 85 LYS A C 1
ATOM 667 O O . LYS A 1 85 ? -35.203 5.106 19.898 1.00 78.25 85 LYS A O 1
ATOM 672 N N . GLN A 1 86 ? -34.994 6.227 17.965 1.00 71.94 86 GLN A N 1
ATOM 673 C CA . GLN A 1 86 ? -34.553 7.494 18.548 1.00 71.94 86 GLN A CA 1
ATOM 674 C C . GLN A 1 86 ? -35.771 8.293 19.038 1.00 71.94 86 GLN A C 1
ATOM 676 O O . GLN A 1 86 ? -36.254 9.201 18.367 1.00 71.94 86 GLN A O 1
ATOM 681 N N . SER A 1 87 ? -36.299 7.940 20.214 1.00 60.28 87 SER A N 1
ATOM 682 C CA . SER A 1 87 ? -37.358 8.718 20.870 1.00 60.28 87 SER A CA 1
ATOM 683 C C . SER A 1 87 ? -36.857 10.103 21.320 1.00 60.28 87 SER A C 1
ATOM 685 O O . SER A 1 87 ? -35.649 10.370 21.389 1.00 60.28 87 SER A O 1
ATOM 687 N N . SER A 1 88 ? -37.785 11.001 21.675 1.00 59.81 88 SER A N 1
ATOM 688 C CA . SER A 1 88 ? -37.469 12.304 22.286 1.00 59.81 88 SER A CA 1
ATOM 689 C C . SER A 1 88 ? -36.544 12.168 23.499 1.00 59.81 88 SER A C 1
ATOM 691 O O . SER A 1 88 ? -35.635 12.981 23.644 1.00 59.81 88 SER A O 1
ATOM 693 N N . ASP A 1 89 ? -36.691 11.088 24.266 1.00 59.81 89 ASP A N 1
ATOM 694 C CA . ASP A 1 89 ? -36.017 10.865 25.550 1.00 59.81 89 ASP A CA 1
ATOM 695 C C . ASP A 1 89 ? -34.625 10.221 25.413 1.00 59.81 89 ASP A C 1
ATOM 697 O O . ASP A 1 89 ? -33.915 10.042 26.400 1.00 59.81 89 ASP A O 1
ATOM 701 N N . CYS A 1 90 ? -34.200 9.863 24.195 1.00 74.94 90 CYS A N 1
ATOM 702 C CA . CYS A 1 90 ? -32.863 9.323 23.964 1.00 74.94 90 CYS A CA 1
ATOM 703 C C . CYS A 1 90 ? -31.810 10.446 23.962 1.00 74.94 90 CYS A C 1
ATOM 705 O O . CYS A 1 90 ? -31.890 11.374 23.153 1.00 74.94 90 CYS A O 1
ATOM 707 N N . HIS A 1 91 ? -30.795 10.336 24.829 1.00 84.31 91 HIS A N 1
ATOM 708 C CA . HIS A 1 91 ? -29.696 11.309 24.973 1.00 84.31 91 HIS A CA 1
ATOM 709 C C . HIS A 1 91 ? -28.709 11.344 23.789 1.00 84.31 91 HIS A C 1
ATOM 711 O O . HIS A 1 91 ? -27.818 12.194 23.752 1.00 84.31 91 HIS A O 1
ATOM 717 N N . TRP A 1 92 ? -28.841 10.428 22.825 1.00 91.88 92 TRP A N 1
ATOM 718 C CA . TRP A 1 92 ? -27.995 10.370 21.634 1.00 91.88 92 TRP A CA 1
ATOM 719 C C . TRP A 1 92 ? -28.781 9.932 20.383 1.00 91.88 92 TRP A C 1
ATOM 721 O O . TRP A 1 92 ? -29.868 9.363 20.500 1.00 91.88 92 TRP A O 1
ATOM 731 N N . GLY A 1 93 ? -28.247 10.186 19.186 1.00 91.94 93 GLY A N 1
ATOM 732 C CA . GLY A 1 93 ? -28.865 9.803 17.910 1.00 91.94 93 GLY A CA 1
ATOM 733 C C . GLY A 1 93 ? -27.894 9.782 16.725 1.00 91.94 93 GLY A C 1
ATOM 734 O O . GLY A 1 93 ? -26.690 9.977 16.885 1.00 91.94 93 GLY A O 1
ATOM 735 N N . TYR A 1 94 ? -28.424 9.541 15.523 1.00 92.25 94 TYR A N 1
ATOM 736 C CA . TYR A 1 94 ? -27.666 9.528 14.263 1.00 92.25 94 TYR A CA 1
ATOM 737 C C . TYR A 1 94 ? -27.938 10.796 13.459 1.00 92.25 94 TYR A C 1
ATOM 739 O O . TYR A 1 94 ? -29.046 11.330 13.484 1.00 92.25 94 TYR A O 1
ATOM 747 N N . ASN A 1 95 ? -26.953 11.236 12.678 1.00 90.19 95 ASN A N 1
ATOM 748 C CA . ASN A 1 95 ? -27.180 12.263 11.672 1.00 90.19 95 ASN A CA 1
ATOM 749 C C . ASN A 1 95 ? -27.825 11.632 10.428 1.00 90.19 95 ASN A C 1
ATOM 751 O O . ASN A 1 95 ? -27.217 10.812 9.743 1.00 90.19 95 ASN A O 1
ATOM 755 N N . ILE A 1 96 ? -29.056 12.037 10.111 1.00 88.06 96 ILE A N 1
ATOM 756 C CA . ILE A 1 96 ? -29.799 11.519 8.951 1.00 88.06 96 ILE A CA 1
ATOM 757 C C . ILE A 1 96 ? -29.050 11.806 7.640 1.00 88.06 96 ILE A C 1
ATOM 759 O O . ILE A 1 96 ? -29.086 10.986 6.726 1.00 88.06 96 ILE A O 1
ATOM 763 N N . LYS A 1 97 ? -28.316 12.927 7.559 1.00 89.06 97 LYS A N 1
ATOM 764 C CA . LYS A 1 97 ? -27.542 13.302 6.362 1.00 89.06 97 LYS A CA 1
ATOM 765 C C . LYS A 1 97 ? -26.378 12.355 6.071 1.00 89.06 97 LYS A C 1
ATOM 767 O O . LYS A 1 97 ? -25.864 12.374 4.963 1.00 89.06 97 LYS A O 1
ATOM 772 N N . THR A 1 98 ? -25.960 11.542 7.040 1.00 90.88 98 THR A N 1
ATOM 773 C CA . THR A 1 98 ? -24.840 10.601 6.883 1.00 90.88 98 THR A CA 1
ATOM 774 C C . THR A 1 98 ? -25.313 9.153 6.765 1.00 90.88 98 THR A C 1
ATOM 776 O O . THR A 1 98 ? -24.557 8.215 7.005 1.00 90.88 98 THR A O 1
ATOM 779 N N . CYS A 1 99 ? -26.576 8.958 6.376 1.00 92.88 99 CYS A N 1
ATOM 780 C CA . CYS A 1 99 ? -27.127 7.664 5.991 1.00 92.88 99 CYS A CA 1
ATOM 781 C C . CYS A 1 99 ? -27.073 7.513 4.461 1.00 92.88 99 CYS A C 1
ATOM 783 O O . CYS A 1 99 ? -27.809 8.187 3.743 1.00 92.88 99 CYS A O 1
ATOM 785 N N . ALA A 1 100 ? -26.235 6.604 3.967 1.00 92.50 100 ALA A N 1
ATOM 786 C CA . ALA A 1 100 ? -26.131 6.254 2.556 1.00 92.50 100 ALA A CA 1
ATOM 787 C C . ALA A 1 100 ? -26.976 5.005 2.275 1.00 92.50 100 ALA A C 1
ATOM 789 O O . ALA A 1 100 ? -26.584 3.873 2.568 1.00 92.50 100 ALA A O 1
ATOM 790 N N . LEU A 1 101 ? -28.172 5.235 1.740 1.00 89.31 101 LEU A N 1
ATOM 791 C CA . LEU A 1 101 ? -29.201 4.218 1.565 1.00 89.31 101 LEU A CA 1
ATOM 792 C C . LEU A 1 101 ? -29.565 4.045 0.093 1.00 89.31 101 LEU A C 1
ATOM 794 O O . LEU A 1 101 ? -29.647 5.022 -0.650 1.00 89.31 101 LEU A O 1
ATOM 798 N N . GLN A 1 102 ? -29.848 2.810 -0.318 1.00 82.81 102 GLN A N 1
ATOM 799 C CA . GLN A 1 102 ? -30.315 2.505 -1.669 1.00 82.81 102 GLN A CA 1
ATOM 800 C C . GLN A 1 102 ? -31.499 1.532 -1.666 1.00 82.81 102 GLN A C 1
ATOM 802 O O . GLN A 1 102 ? -31.789 0.878 -0.670 1.00 82.81 102 GLN A O 1
ATOM 807 N N . SER A 1 103 ? -32.190 1.426 -2.804 1.00 77.00 103 SER A N 1
ATOM 808 C CA . SER A 1 103 ? -33.198 0.392 -3.046 1.00 77.00 103 SER A CA 1
ATOM 809 C C . SER A 1 103 ? -32.619 -0.799 -3.827 1.00 77.00 103 SER A C 1
ATOM 811 O O . SER A 1 103 ? -31.794 -0.647 -4.734 1.00 77.00 103 SER A O 1
ATOM 813 N N . GLY A 1 104 ? -33.076 -2.004 -3.471 1.00 77.25 104 GLY A N 1
ATOM 814 C CA . GLY A 1 104 ? -32.665 -3.270 -4.082 1.00 77.25 104 GLY A CA 1
ATOM 815 C C . GLY A 1 104 ? -31.431 -3.872 -3.408 1.00 77.25 104 GLY A C 1
ATOM 816 O O . GLY A 1 104 ? -30.306 -3.493 -3.731 1.00 77.25 104 GLY A O 1
ATOM 817 N N . GLY A 1 105 ? -31.661 -4.827 -2.502 1.00 84.00 105 GLY A N 1
ATOM 818 C CA . GLY A 1 105 ? -30.625 -5.454 -1.685 1.00 84.00 105 GLY A CA 1
ATOM 819 C C . GLY A 1 105 ? -29.562 -6.222 -2.479 1.00 84.00 105 GLY A C 1
ATOM 820 O O . GLY A 1 105 ? -29.782 -6.658 -3.610 1.00 84.00 105 GLY A O 1
ATOM 821 N N . ALA A 1 106 ? -28.404 -6.446 -1.855 1.00 85.94 106 ALA A N 1
ATOM 822 C CA . ALA A 1 106 ? -27.303 -7.226 -2.433 1.00 85.94 106 ALA A CA 1
ATOM 823 C C . ALA A 1 106 ? -27.519 -8.760 -2.394 1.00 85.94 106 ALA A C 1
ATOM 825 O O . ALA A 1 106 ? -26.644 -9.514 -2.817 1.00 85.94 106 ALA A O 1
ATOM 826 N N . GLY A 1 107 ? -28.655 -9.243 -1.869 1.00 85.56 107 GLY A N 1
ATOM 827 C CA . GLY A 1 107 ? -29.103 -10.640 -1.996 1.00 85.56 107 GLY A CA 1
ATOM 828 C C . GLY A 1 107 ? -28.113 -11.705 -1.508 1.00 85.56 107 GLY A C 1
ATOM 829 O O . GLY A 1 107 ? -28.011 -12.760 -2.126 1.00 85.56 107 GLY A O 1
ATOM 830 N N . ASN A 1 108 ? -27.345 -11.424 -0.448 1.00 90.00 108 ASN A N 1
ATOM 831 C CA . ASN A 1 108 ? -26.258 -12.286 0.050 1.00 90.00 108 ASN A CA 1
ATOM 832 C C . ASN A 1 108 ? -25.209 -12.698 -1.003 1.00 90.00 108 ASN A C 1
ATOM 834 O O . ASN A 1 108 ? -24.544 -13.726 -0.865 1.00 90.00 108 ASN A O 1
ATOM 838 N N . ASN A 1 109 ? -25.028 -11.878 -2.037 1.00 93.31 109 ASN A N 1
ATOM 839 C CA . ASN A 1 109 ? -24.043 -12.091 -3.084 1.00 93.31 109 ASN A CA 1
ATOM 840 C C . ASN A 1 109 ? -22.958 -11.010 -2.998 1.00 93.31 109 ASN A C 1
ATOM 842 O O . ASN A 1 109 ? -23.216 -9.832 -3.255 1.00 93.31 109 ASN A O 1
ATOM 846 N N . TRP A 1 110 ? -21.741 -11.422 -2.635 1.00 96.56 110 TRP A N 1
ATOM 847 C CA . TRP A 1 110 ? -20.597 -10.518 -2.531 1.00 96.56 110 TRP A CA 1
ATOM 848 C C . TRP A 1 110 ? -20.260 -9.848 -3.866 1.00 96.56 110 TRP A C 1
ATOM 850 O O . TRP A 1 110 ? -20.020 -8.648 -3.883 1.00 96.56 110 TRP A O 1
ATOM 860 N N . ALA A 1 111 ? -20.317 -10.576 -4.988 1.00 96.44 111 ALA A N 1
ATOM 861 C CA . ALA A 1 111 ? -19.987 -10.037 -6.309 1.00 96.44 111 ALA A CA 1
ATOM 862 C C . ALA A 1 111 ? -20.967 -8.940 -6.743 1.00 96.44 111 ALA A C 1
ATOM 864 O O . ALA A 1 111 ? -20.541 -7.893 -7.220 1.00 96.44 111 ALA A O 1
ATOM 865 N N . LEU A 1 112 ? -22.271 -9.131 -6.512 1.00 95.38 112 LEU A N 1
ATOM 866 C CA . LEU A 1 112 ? -23.274 -8.086 -6.749 1.00 95.38 112 LEU A CA 1
ATOM 867 C C . LEU A 1 112 ? -23.025 -6.858 -5.859 1.00 95.38 112 LEU A C 1
ATOM 869 O O . LEU A 1 112 ? -23.130 -5.718 -6.321 1.00 95.38 112 LEU A O 1
ATOM 873 N N . GLY A 1 113 ? -22.694 -7.102 -4.587 1.00 95.88 113 GLY A N 1
ATOM 874 C CA . GLY A 1 113 ? -22.313 -6.065 -3.635 1.00 95.88 113 GLY A CA 1
ATOM 875 C C . GLY A 1 113 ? -21.107 -5.256 -4.115 1.00 95.88 113 GLY A C 1
ATOM 876 O O . GLY A 1 113 ? -21.157 -4.034 -4.122 1.00 95.88 113 GLY A O 1
ATOM 877 N N . TYR A 1 114 ? -20.056 -5.936 -4.562 1.00 96.81 114 TYR A N 1
ATOM 878 C CA . TYR A 1 114 ? -18.778 -5.341 -4.936 1.00 96.81 114 TYR A CA 1
ATOM 879 C C . TYR A 1 114 ? -18.812 -4.647 -6.305 1.00 96.81 114 TYR A C 1
ATOM 881 O O . TYR A 1 114 ? -18.420 -3.494 -6.416 1.00 96.81 114 TYR A O 1
ATOM 889 N N . GLN A 1 115 ? -19.315 -5.324 -7.340 1.00 95.38 115 GLN A N 1
ATOM 890 C CA . GLN A 1 115 ? -19.209 -4.872 -8.736 1.00 95.38 115 GLN A CA 1
ATOM 891 C C . GLN A 1 115 ? -20.313 -3.900 -9.159 1.00 95.38 115 GLN A C 1
ATOM 893 O O . GLN A 1 115 ? -20.168 -3.193 -10.151 1.00 95.38 115 GLN A O 1
ATOM 898 N N . LYS A 1 116 ? -21.441 -3.869 -8.437 1.00 94.12 116 LYS A N 1
ATOM 899 C CA . LYS A 1 116 ? -22.591 -3.032 -8.806 1.00 94.12 116 LYS A CA 1
ATOM 900 C C . LYS A 1 116 ? -23.025 -2.101 -7.685 1.00 94.12 116 LYS A C 1
ATOM 902 O O . LYS A 1 116 ? -23.034 -0.888 -7.864 1.00 94.12 116 LYS A O 1
ATOM 907 N N . LYS A 1 117 ? -23.376 -2.656 -6.522 1.00 94.81 117 LYS A N 1
ATOM 908 C CA . LYS A 1 117 ? -23.947 -1.862 -5.422 1.00 94.81 117 LYS A CA 1
ATOM 909 C C . LYS A 1 117 ? -22.932 -0.944 -4.744 1.00 94.81 117 LYS A C 1
ATOM 911 O O . LYS A 1 117 ? -23.295 0.153 -4.342 1.00 94.81 117 LYS A O 1
ATOM 916 N N . GLY A 1 118 ? -21.675 -1.368 -4.649 1.00 95.19 118 GLY A N 1
ATOM 917 C CA . GLY A 1 118 ? -20.566 -0.564 -4.140 1.00 95.19 118 GLY A CA 1
ATOM 918 C C . GLY A 1 118 ? -20.365 0.717 -4.950 1.00 95.19 118 GLY A C 1
ATOM 919 O O . GLY A 1 118 ? -20.503 1.794 -4.372 1.00 95.19 118 GLY A O 1
ATOM 920 N N . PRO A 1 119 ? -20.125 0.625 -6.273 1.00 95.31 119 PRO A N 1
ATOM 921 C CA . PRO A 1 119 ? -20.014 1.789 -7.149 1.00 95.31 119 PRO A CA 1
ATOM 922 C C . PRO A 1 119 ? -21.220 2.732 -7.075 1.00 95.31 119 PRO A C 1
ATOM 924 O O . PRO A 1 119 ? -21.039 3.941 -6.992 1.00 95.31 119 PRO A O 1
ATOM 927 N N . GLU A 1 120 ? -22.445 2.188 -7.038 1.00 94.50 120 GLU A N 1
ATOM 928 C CA . GLU A 1 120 ? -23.683 2.979 -6.922 1.00 94.50 120 GLU A CA 1
ATOM 929 C C . GLU A 1 120 ? -23.764 3.784 -5.604 1.00 94.50 120 GLU A C 1
ATOM 931 O O . GLU A 1 120 ? -24.403 4.834 -5.565 1.00 94.50 120 GLU A O 1
ATOM 936 N N . LEU A 1 121 ? -23.137 3.306 -4.522 1.00 94.94 121 LEU A N 1
ATOM 937 C CA . LEU A 1 121 ? -23.155 3.937 -3.196 1.00 94.94 121 LEU A CA 1
ATOM 938 C C . LEU A 1 121 ? -21.914 4.788 -2.888 1.00 94.94 121 LEU A C 1
ATOM 940 O O . LEU A 1 121 ? -21.936 5.526 -1.902 1.00 94.94 121 LEU A O 1
ATOM 944 N N . LEU A 1 122 ? -20.849 4.693 -3.690 1.00 95.31 122 LEU A N 1
ATOM 945 C CA . LEU A 1 122 ? -19.539 5.270 -3.379 1.00 95.31 122 LEU A CA 1
ATOM 946 C C . LEU A 1 122 ? -19.606 6.776 -3.119 1.00 95.31 122 LEU A C 1
ATOM 948 O O . LEU A 1 122 ? -19.169 7.227 -2.066 1.00 95.31 122 LEU A O 1
ATOM 952 N N . GLU A 1 123 ? -20.199 7.537 -4.039 1.00 93.56 123 GLU A N 1
ATOM 953 C CA . GLU A 1 123 ? -20.272 8.999 -3.941 1.00 93.56 123 GLU A CA 1
ATOM 954 C C . GLU A 1 123 ? -21.019 9.446 -2.675 1.00 93.56 123 GLU A C 1
ATOM 956 O O . GLU A 1 123 ? -20.519 10.274 -1.915 1.00 93.56 123 GLU A O 1
ATOM 961 N N . ASN A 1 124 ? -22.162 8.816 -2.382 1.00 94.12 124 ASN A N 1
ATOM 962 C CA . ASN A 1 124 ? -22.956 9.110 -1.187 1.00 94.12 124 ASN A CA 1
ATOM 963 C C . ASN A 1 124 ? -22.192 8.802 0.107 1.00 94.12 124 ASN A C 1
ATOM 965 O O . ASN A 1 124 ? -22.296 9.543 1.085 1.00 94.12 124 ASN A O 1
ATOM 969 N N . VAL A 1 125 ? -21.448 7.692 0.138 1.00 95.75 125 VAL A N 1
ATOM 970 C CA . VAL A 1 125 ? -20.679 7.298 1.323 1.00 95.75 125 VAL A CA 1
ATOM 971 C C . VAL A 1 125 ? -19.471 8.202 1.517 1.00 95.75 125 VAL A C 1
ATOM 973 O O . VAL A 1 125 ? -19.251 8.669 2.633 1.00 95.75 125 VAL A O 1
ATOM 976 N N . THR A 1 126 ? -18.728 8.500 0.454 1.00 93.81 126 THR A N 1
ATOM 977 C CA . THR A 1 126 ? -17.603 9.436 0.495 1.00 93.81 126 THR A CA 1
ATOM 978 C C . THR A 1 126 ? -18.049 10.819 0.964 1.00 93.81 126 THR A C 1
ATOM 980 O O . THR A 1 126 ? -17.427 11.388 1.860 1.00 93.81 126 THR A O 1
ATOM 983 N N . GLU A 1 127 ? -19.165 11.332 0.447 1.00 93.62 127 GLU A N 1
ATOM 984 C CA . GLU A 1 127 ? -19.710 12.619 0.883 1.00 93.62 127 GLU A CA 1
ATOM 985 C C . GLU A 1 127 ? -20.153 12.586 2.353 1.00 93.62 127 GLU A C 1
ATOM 987 O O . GLU A 1 127 ? -19.819 13.477 3.133 1.00 93.62 127 GLU A O 1
ATOM 992 N N . ALA A 1 128 ? -20.820 11.515 2.793 1.00 95.06 128 ALA A N 1
ATOM 993 C CA . ALA A 1 128 ? -21.177 11.347 4.201 1.00 95.06 128 ALA A CA 1
ATOM 994 C C . ALA A 1 128 ? -19.942 11.306 5.123 1.00 95.06 128 ALA A C 1
ATOM 996 O O . ALA A 1 128 ? -19.983 11.848 6.232 1.00 95.06 128 ALA A O 1
ATOM 997 N N . ILE A 1 129 ? -18.841 10.691 4.676 1.00 93.94 129 ILE A N 1
ATOM 998 C CA . ILE A 1 129 ? -17.559 10.686 5.392 1.00 93.94 129 ILE A CA 1
ATOM 999 C C . ILE A 1 129 ? -16.973 12.101 5.445 1.00 93.94 129 ILE A C 1
ATOM 1001 O O . ILE A 1 129 ? -16.534 12.522 6.516 1.00 93.94 129 ILE A O 1
ATOM 1005 N N . ARG A 1 130 ? -16.996 12.859 4.340 1.00 91.44 130 ARG A N 1
ATOM 1006 C CA . ARG A 1 130 ? -16.537 14.259 4.308 1.00 91.44 130 ARG A CA 1
ATOM 1007 C C . ARG A 1 130 ? -17.315 15.125 5.291 1.00 91.44 130 ARG A C 1
ATOM 1009 O O . ARG A 1 130 ? -16.688 15.753 6.139 1.00 91.44 130 ARG A O 1
ATOM 1016 N N . ILE A 1 131 ? -18.647 15.038 5.294 1.00 90.94 131 ILE A N 1
ATOM 1017 C CA . ILE A 1 131 ? -19.512 15.751 6.250 1.00 90.94 131 ILE A CA 1
ATOM 1018 C C . ILE A 1 131 ? -19.127 15.438 7.706 1.00 90.94 131 ILE A C 1
ATOM 1020 O O . ILE A 1 131 ? -19.127 16.330 8.554 1.00 90.94 131 ILE A O 1
ATOM 1024 N N . GLN A 1 132 ? -18.806 14.180 8.031 1.00 89.50 132 GLN A N 1
ATOM 1025 C CA . GLN A 1 132 ? -18.368 13.805 9.385 1.00 89.50 132 GLN A CA 1
ATOM 1026 C C . GLN A 1 132 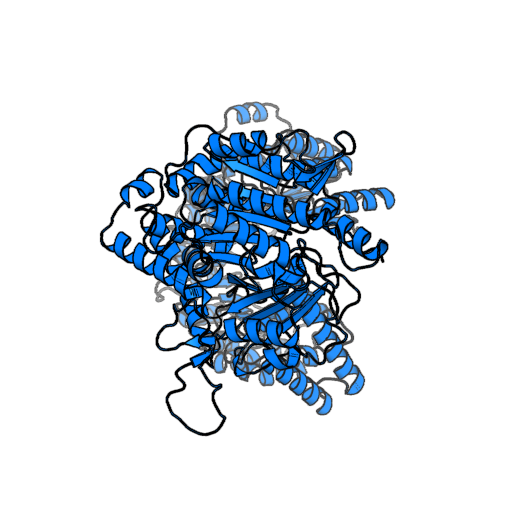? -16.967 14.333 9.716 1.00 89.50 132 GLN A C 1
ATOM 1028 O O . GLN A 1 132 ? -16.710 14.759 10.846 1.00 89.50 132 GLN A O 1
ATOM 1033 N N . ASN A 1 133 ? -16.064 14.304 8.737 1.00 87.94 133 ASN A N 1
ATOM 1034 C CA . ASN A 1 133 ? -14.665 14.672 8.909 1.00 87.94 133 ASN A CA 1
ATOM 1035 C C . ASN A 1 133 ? -14.459 16.192 8.985 1.00 87.94 133 ASN A C 1
ATOM 1037 O O . ASN A 1 133 ? -13.630 16.632 9.772 1.00 87.94 133 ASN A O 1
ATOM 1041 N N . GLU A 1 134 ? -15.223 16.994 8.240 1.00 88.62 134 GLU A N 1
ATOM 1042 C CA . GLU A 1 134 ? -15.186 18.467 8.310 1.00 88.62 134 GLU A CA 1
ATOM 1043 C C . GLU A 1 134 ? -15.598 18.999 9.690 1.00 88.62 134 GLU A C 1
ATOM 1045 O O . GLU A 1 134 ? -15.172 20.070 10.110 1.00 88.62 134 GLU A O 1
ATOM 1050 N N . LYS A 1 135 ? -16.392 18.219 10.430 1.00 84.19 135 LYS A N 1
ATOM 1051 C CA . LYS A 1 135 ? -16.810 18.512 11.807 1.00 84.19 135 LYS A CA 1
ATOM 1052 C C . LYS A 1 135 ? -15.840 17.990 12.871 1.00 84.19 135 LYS A C 1
ATOM 1054 O O . LYS A 1 135 ? -16.164 17.994 14.063 1.00 84.19 135 LYS A O 1
ATOM 1059 N N . ALA A 1 136 ? -14.718 17.397 12.478 1.00 84.81 136 ALA A N 1
ATOM 1060 C CA . ALA A 1 136 ? -13.705 16.895 13.398 1.00 84.81 136 ALA A CA 1
ATOM 1061 C C . ALA A 1 136 ? -12.497 17.835 13.408 1.00 84.81 136 ALA A C 1
ATOM 1063 O O . ALA A 1 136 ? -11.898 18.070 12.364 1.00 84.81 136 ALA A O 1
ATOM 1064 N N . ASP A 1 137 ? -12.065 18.280 14.591 1.00 81.94 137 ASP A N 1
ATOM 1065 C CA . ASP A 1 137 ? -10.840 19.088 14.721 1.00 81.94 137 ASP A CA 1
ATOM 1066 C C . ASP A 1 137 ? -9.604 18.313 14.238 1.00 81.94 137 ASP A C 1
ATOM 1068 O O . ASP A 1 137 ? -8.684 18.859 13.626 1.00 81.94 137 ASP A O 1
ATOM 1072 N N . ARG A 1 138 ? -9.575 17.000 14.515 1.00 84.06 138 ARG A N 1
ATOM 1073 C CA . ARG A 1 138 ? -8.522 16.091 14.061 1.00 84.06 138 ARG A CA 1
ATOM 1074 C C . ARG A 1 138 ? -9.032 14.660 13.929 1.00 84.06 138 ARG A C 1
ATOM 1076 O O . ARG A 1 138 ? -9.238 13.968 14.922 1.00 84.06 138 ARG A O 1
ATOM 1083 N N . LEU A 1 139 ? -9.132 14.168 12.697 1.00 87.81 139 LEU A N 1
ATOM 1084 C CA . LEU A 1 139 ? -9.439 12.761 12.422 1.00 87.81 139 LEU A CA 1
ATOM 1085 C C . LEU A 1 139 ? -8.230 11.853 12.720 1.00 87.81 139 LEU A C 1
ATOM 1087 O O . LEU A 1 139 ? -7.185 11.996 12.069 1.00 87.81 139 LEU A O 1
ATOM 1091 N N . ALA A 1 140 ? -8.384 10.910 13.654 1.00 85.25 140 ALA A N 1
ATOM 1092 C CA . ALA A 1 140 ? -7.403 9.856 13.944 1.00 85.25 140 ALA A CA 1
ATOM 1093 C C . ALA A 1 140 ? -7.461 8.703 12.935 1.00 85.25 140 ALA A C 1
ATOM 1095 O O . ALA A 1 140 ? -6.422 8.215 12.491 1.00 85.25 140 ALA A O 1
ATOM 1096 N N . GLY A 1 141 ? -8.664 8.272 12.563 1.00 90.56 141 GLY A N 1
ATOM 1097 C CA . GLY A 1 141 ? -8.843 7.086 11.737 1.00 90.56 141 GLY A CA 1
ATOM 1098 C C . GLY A 1 141 ? -10.291 6.821 11.359 1.00 90.56 141 GLY A C 1
ATOM 1099 O O . GLY A 1 141 ? -11.197 7.582 11.712 1.00 90.56 141 GLY A O 1
ATOM 1100 N N . ILE A 1 142 ? -10.484 5.710 10.662 1.00 93.81 142 ILE A N 1
ATOM 1101 C CA . ILE A 1 142 ? -11.778 5.192 10.241 1.00 93.81 142 ILE A CA 1
ATOM 1102 C C . ILE A 1 142 ? -11.948 3.793 10.835 1.00 93.81 142 ILE A C 1
ATOM 1104 O O . ILE A 1 142 ? -11.097 2.919 10.657 1.00 93.81 142 ILE A O 1
ATOM 1108 N N . LEU A 1 143 ? -13.057 3.595 11.550 1.00 95.62 143 LEU A N 1
ATOM 1109 C CA . LEU A 1 143 ? -13.506 2.291 12.028 1.00 95.62 143 LEU A CA 1
ATOM 1110 C C . LEU A 1 143 ? -14.609 1.780 11.108 1.00 95.62 143 LEU A C 1
ATOM 1112 O O . LEU A 1 143 ? -15.670 2.391 11.043 1.00 95.62 143 LEU A O 1
ATOM 1116 N N . SER A 1 144 ? -14.410 0.640 10.456 1.00 97.19 144 SER A N 1
ATOM 1117 C CA . SER A 1 144 ? -15.500 -0.040 9.755 1.00 97.19 144 SER A CA 1
ATOM 1118 C C . SER A 1 144 ? -16.114 -1.141 10.627 1.00 97.19 144 SER A C 1
ATOM 1120 O O . SER A 1 144 ? -15.412 -1.818 11.380 1.00 97.19 144 SER A O 1
ATOM 1122 N N . ILE A 1 145 ? -17.428 -1.335 10.536 1.00 98.19 145 ILE A N 1
ATOM 1123 C CA . ILE A 1 145 ? -18.149 -2.423 11.204 1.00 98.19 145 ILE A CA 1
ATOM 1124 C C . ILE A 1 145 ? -18.996 -3.139 10.161 1.00 98.19 145 ILE A C 1
ATOM 1126 O O . ILE A 1 145 ? -19.898 -2.544 9.567 1.00 98.19 145 ILE A O 1
ATOM 1130 N N . MET A 1 146 ? -18.716 -4.421 9.933 1.00 96.75 146 MET A N 1
ATOM 1131 C CA . MET A 1 146 ? -19.385 -5.196 8.889 1.00 96.75 146 MET A CA 1
ATOM 1132 C C . MET A 1 146 ? -19.441 -6.694 9.207 1.00 96.75 146 MET A C 1
ATOM 1134 O O . MET A 1 146 ? -18.648 -7.222 9.987 1.00 96.75 146 MET A O 1
ATOM 1138 N N . SER A 1 147 ? -20.380 -7.394 8.567 1.00 95.56 147 SER A N 1
ATOM 1139 C CA . SER A 1 147 ? -20.368 -8.860 8.499 1.00 95.56 147 SER A CA 1
ATOM 1140 C C . SER A 1 147 ? -19.560 -9.315 7.292 1.00 95.56 147 SER A C 1
ATOM 1142 O O . SER A 1 147 ? -19.692 -8.754 6.205 1.00 95.56 147 SER A O 1
ATOM 1144 N N . SER A 1 148 ? -18.772 -10.370 7.471 1.00 95.31 148 SER A N 1
ATOM 1145 C CA . SER A 1 148 ? -17.984 -10.963 6.389 1.00 95.31 148 SER A CA 1
ATOM 1146 C C . SER A 1 148 ? -18.804 -11.796 5.400 1.00 95.31 148 SER A C 1
ATOM 1148 O O . SER A 1 148 ? -18.320 -12.073 4.311 1.00 95.31 148 SER A O 1
ATOM 1150 N N . ALA A 1 149 ? -20.033 -12.189 5.745 1.00 92.25 149 ALA A N 1
ATOM 1151 C CA . ALA A 1 149 ? -20.825 -13.131 4.950 1.00 92.25 149 ALA A CA 1
ATOM 1152 C C . ALA A 1 149 ? -22.018 -12.504 4.205 1.00 92.25 149 ALA A C 1
ATOM 1154 O O . ALA A 1 149 ? -22.525 -13.102 3.257 1.00 92.25 149 ALA A O 1
ATOM 1155 N N . GLY A 1 150 ? -22.501 -11.326 4.615 1.00 89.12 150 GLY A N 1
ATOM 1156 C CA . GLY A 1 150 ? -23.696 -10.701 4.024 1.00 89.12 150 GLY A CA 1
ATOM 1157 C C . GLY A 1 150 ? -23.384 -9.879 2.773 1.00 89.12 150 GLY A C 1
ATOM 1158 O O . GLY A 1 150 ? -22.361 -9.216 2.739 1.00 89.12 150 GLY A O 1
ATOM 1159 N N . GLY A 1 151 ? -24.256 -9.835 1.761 1.00 89.94 151 GLY A N 1
ATOM 1160 C CA . GLY A 1 151 ? -23.946 -9.197 0.462 1.00 89.94 151 GLY A CA 1
ATOM 1161 C C . GLY A 1 151 ? -23.538 -7.715 0.554 1.00 89.94 151 GLY A C 1
ATOM 1162 O O . GLY A 1 151 ? -22.552 -7.305 -0.053 1.00 89.94 151 GLY A O 1
ATOM 1163 N N . THR A 1 152 ? -24.245 -6.924 1.370 1.00 94.50 152 THR A N 1
ATOM 1164 C CA . THR A 1 152 ? -23.914 -5.507 1.609 1.00 94.50 152 THR A CA 1
ATOM 1165 C C . THR A 1 152 ? -22.685 -5.362 2.504 1.00 94.50 152 THR A C 1
ATOM 1167 O O . THR A 1 152 ? -21.716 -4.718 2.126 1.00 94.50 152 THR A O 1
ATOM 1170 N N . GLY A 1 153 ? -22.698 -5.991 3.685 1.00 93.38 153 GLY A N 1
ATOM 1171 C CA . GLY A 1 153 ? -21.595 -5.882 4.647 1.00 93.38 153 GLY A CA 1
ATOM 1172 C C . GLY A 1 153 ? -20.253 -6.323 4.059 1.00 93.38 153 GLY A C 1
ATOM 1173 O O . GLY A 1 153 ? -19.248 -5.649 4.240 1.00 93.38 153 GLY A O 1
ATOM 1174 N N . SER A 1 154 ? -20.271 -7.418 3.302 1.00 94.56 154 SER A N 1
ATOM 1175 C CA . SER A 1 154 ? -19.088 -8.046 2.725 1.00 94.56 154 SER A CA 1
ATOM 1176 C C . SER A 1 154 ? -18.683 -7.375 1.404 1.00 94.56 154 SER A C 1
ATOM 1178 O O . SER A 1 154 ? -17.601 -6.796 1.333 1.00 94.56 154 SER A O 1
ATOM 1180 N N . GLY A 1 155 ? -19.550 -7.370 0.384 1.00 96.44 155 GLY A N 1
ATOM 1181 C CA . GLY A 1 155 ? -19.243 -6.877 -0.964 1.00 96.44 155 GLY A CA 1
ATOM 1182 C C . GLY A 1 155 ? -19.142 -5.354 -1.055 1.00 96.44 155 GLY A C 1
ATOM 1183 O O . GLY A 1 155 ? -18.088 -4.833 -1.415 1.00 96.44 155 GLY A O 1
ATOM 1184 N N . VAL A 1 156 ? -20.212 -4.635 -0.679 1.00 97.00 156 VAL A N 1
ATOM 1185 C CA . VAL A 1 156 ? -20.225 -3.153 -0.681 1.00 97.00 156 VAL A CA 1
ATOM 1186 C C . VAL A 1 156 ? -19.171 -2.613 0.286 1.00 97.00 156 VAL A C 1
ATOM 1188 O O . VAL A 1 156 ? -18.428 -1.703 -0.070 1.00 97.00 156 VAL A O 1
ATOM 1191 N N . GLY A 1 157 ? -19.064 -3.214 1.477 1.00 96.62 157 GLY A N 1
ATOM 1192 C CA . GLY A 1 157 ? -18.043 -2.857 2.462 1.00 96.62 157 GLY A CA 1
ATOM 1193 C C . GLY A 1 157 ? -16.621 -2.990 1.914 1.00 96.62 157 GLY A C 1
ATOM 1194 O O . GLY A 1 157 ? -15.841 -2.051 2.030 1.00 96.62 157 GLY A O 1
ATOM 1195 N N . SER A 1 158 ? -16.292 -4.106 1.253 1.00 96.94 158 SER A N 1
ATOM 1196 C CA . SER A 1 158 ? -14.950 -4.307 0.678 1.00 96.94 158 SER A CA 1
ATOM 1197 C C . SER A 1 158 ? -14.620 -3.258 -0.389 1.00 96.94 158 SER A C 1
ATOM 1199 O O . SER A 1 158 ? -13.558 -2.647 -0.321 1.00 96.94 158 SER A O 1
ATOM 1201 N N . PHE A 1 159 ? -15.547 -3.005 -1.321 1.00 96.94 159 PHE A N 1
ATOM 1202 C CA . PHE A 1 159 ? -15.360 -2.025 -2.395 1.00 96.94 159 PHE A CA 1
ATOM 1203 C C . PHE A 1 159 ? -15.163 -0.604 -1.853 1.00 96.94 159 PHE A C 1
ATOM 1205 O O . PHE A 1 159 ? -14.233 0.101 -2.241 1.00 96.94 159 PHE A O 1
ATOM 1212 N N . ILE A 1 160 ? -16.030 -0.173 -0.933 1.00 97.00 160 ILE A N 1
ATOM 1213 C CA . ILE A 1 160 ? -15.963 1.181 -0.378 1.00 97.00 160 ILE A CA 1
ATOM 1214 C C . ILE A 1 160 ? -14.676 1.370 0.419 1.00 97.00 160 ILE A C 1
ATOM 1216 O O . ILE A 1 160 ? -14.028 2.399 0.272 1.00 97.00 160 ILE A O 1
ATOM 1220 N N . MET A 1 161 ? -14.270 0.390 1.227 1.00 95.31 161 MET A N 1
ATOM 1221 C CA . MET A 1 161 ? -13.049 0.516 2.023 1.00 95.31 161 MET A CA 1
ATOM 1222 C C . MET A 1 161 ? -11.780 0.612 1.159 1.00 95.31 161 MET A C 1
ATOM 1224 O O . MET A 1 161 ? -10.869 1.340 1.543 1.00 95.31 161 MET A O 1
ATOM 1228 N N . GLU A 1 162 ? -11.724 -0.050 -0.006 1.00 93.69 162 GLU A N 1
ATOM 1229 C CA . GLU A 1 162 ? -10.633 0.133 -0.984 1.00 93.69 162 GLU A CA 1
ATOM 1230 C C . GLU A 1 162 ? -10.580 1.572 -1.517 1.00 93.69 162 GLU A C 1
ATOM 1232 O O . GLU A 1 162 ? -9.519 2.185 -1.503 1.00 93.69 162 GLU A O 1
ATOM 1237 N N . ASN A 1 163 ? -11.722 2.153 -1.888 1.00 93.69 163 ASN A N 1
ATOM 1238 C CA . ASN A 1 163 ? -11.766 3.513 -2.438 1.00 93.69 163 ASN A CA 1
ATOM 1239 C C . ASN A 1 163 ? -11.565 4.605 -1.367 1.00 93.69 163 ASN A C 1
ATOM 1241 O O . ASN A 1 163 ? -10.940 5.631 -1.622 1.00 93.69 163 ASN A O 1
ATOM 1245 N N . VAL A 1 164 ? -12.064 4.393 -0.145 1.00 89.94 164 VAL A N 1
ATOM 1246 C CA . VAL A 1 164 ? -11.874 5.325 0.981 1.00 89.94 164 VAL A CA 1
ATOM 1247 C C . VAL A 1 164 ? -10.403 5.364 1.413 1.00 89.94 164 VAL A C 1
ATOM 1249 O O . VAL A 1 164 ? -9.925 6.414 1.843 1.00 89.94 164 VAL A O 1
ATOM 1252 N N . LEU A 1 165 ? -9.663 4.257 1.282 1.00 86.88 165 LEU A N 1
ATOM 1253 C CA . LEU A 1 165 ? -8.222 4.235 1.543 1.00 86.88 165 LEU A CA 1
ATOM 1254 C C . LEU A 1 165 ? -7.449 5.148 0.585 1.00 86.88 165 LEU A C 1
ATOM 1256 O O . LEU A 1 165 ? -6.545 5.850 1.036 1.00 86.88 165 LEU A O 1
ATOM 1260 N N . ASP A 1 166 ? -7.815 5.179 -0.697 1.00 82.12 166 ASP A N 1
ATOM 1261 C CA . ASP A 1 166 ? -7.152 6.036 -1.686 1.00 82.12 166 ASP A CA 1
ATOM 1262 C C . ASP A 1 166 ? -7.309 7.527 -1.338 1.00 82.12 166 ASP A C 1
ATOM 1264 O O . ASP A 1 166 ? -6.351 8.299 -1.436 1.00 82.12 166 ASP A O 1
ATOM 1268 N N . GLU A 1 167 ? -8.486 7.928 -0.846 1.00 82.62 167 GLU A N 1
ATOM 1269 C CA . GLU A 1 167 ? -8.767 9.311 -0.440 1.00 82.62 167 GLU A CA 1
ATOM 1270 C C . GLU A 1 167 ? -8.159 9.680 0.927 1.00 82.62 167 GLU A C 1
ATOM 1272 O O . GLU A 1 167 ? -7.625 10.778 1.100 1.00 82.62 167 GLU A O 1
ATOM 1277 N N . PHE A 1 168 ? -8.182 8.764 1.903 1.00 82.62 168 PHE A N 1
ATOM 1278 C CA . PHE A 1 168 ? -7.735 9.012 3.283 1.00 82.62 168 PHE A CA 1
ATOM 1279 C C . PHE A 1 168 ? -6.468 8.228 3.671 1.00 82.62 168 PHE A C 1
ATOM 1281 O O . PHE A 1 168 ? -6.285 7.881 4.838 1.00 82.62 168 PHE A O 1
ATOM 1288 N N . SER A 1 169 ? -5.548 8.016 2.726 1.00 74.00 169 SER A N 1
ATOM 1289 C CA . SER A 1 169 ? -4.365 7.132 2.839 1.00 74.00 169 SER A CA 1
ATOM 1290 C C . SER A 1 169 ? -3.414 7.380 4.021 1.00 74.00 169 SER A C 1
ATOM 1292 O O . SER A 1 169 ? -2.619 6.511 4.371 1.00 74.00 169 SER A O 1
ATOM 1294 N N . LYS A 1 170 ? -3.475 8.554 4.664 1.00 76.81 170 LYS A N 1
ATOM 1295 C CA . LYS A 1 170 ? -2.661 8.905 5.847 1.00 76.81 170 LYS A CA 1
ATOM 1296 C C . LYS A 1 170 ? -3.338 8.568 7.190 1.00 76.81 170 LYS A C 1
ATOM 1298 O O . LYS A 1 170 ? -2.798 8.923 8.238 1.00 76.81 170 LYS A O 1
ATOM 1303 N N . LYS A 1 171 ? -4.546 7.997 7.188 1.00 84.56 171 LYS A N 1
ATOM 1304 C CA . LYS A 1 171 ? -5.346 7.710 8.394 1.00 84.56 171 LYS A CA 1
ATOM 1305 C C . LYS A 1 171 ? -5.275 6.235 8.767 1.00 84.56 171 LYS A C 1
ATOM 1307 O O . LYS A 1 171 ? -4.994 5.409 7.915 1.00 84.56 171 LYS A O 1
ATOM 1312 N N . VAL A 1 172 ? -5.542 5.920 10.037 1.00 86.44 172 VAL A N 1
ATOM 1313 C CA . VAL A 1 172 ? -5.601 4.524 10.497 1.00 86.44 172 VAL A CA 1
ATOM 1314 C C . VAL A 1 172 ? -6.912 3.884 10.054 1.00 86.44 172 VAL A C 1
ATOM 1316 O O . VAL A 1 172 ? -7.982 4.421 10.345 1.00 86.44 172 VAL A O 1
ATOM 1319 N N . PHE A 1 173 ? -6.829 2.721 9.419 1.00 91.25 173 PHE A N 1
ATOM 1320 C CA . PHE A 1 173 ? -7.958 1.899 8.999 1.00 91.25 173 PHE A CA 1
ATOM 1321 C C . PHE A 1 173 ? -8.079 0.674 9.899 1.00 91.25 173 PHE A C 1
ATOM 1323 O O . PHE A 1 173 ? -7.317 -0.293 9.806 1.00 91.25 173 PHE A O 1
ATOM 1330 N N . PHE A 1 174 ? -9.078 0.697 10.773 1.00 91.25 174 PHE A N 1
ATOM 1331 C CA . PHE A 1 174 ? -9.359 -0.389 11.700 1.00 91.25 174 PHE A CA 1
ATOM 1332 C C . PHE A 1 174 ? -10.722 -1.012 11.375 1.00 91.25 174 PHE A C 1
ATOM 1334 O O . PHE A 1 174 ? -11.718 -0.310 11.230 1.00 91.25 174 PHE A O 1
ATOM 1341 N N . ASN A 1 175 ? -10.784 -2.337 11.236 1.00 95.38 175 ASN A N 1
ATOM 1342 C CA . ASN A 1 175 ? -12.000 -3.037 10.812 1.00 95.38 175 ASN A CA 1
ATOM 1343 C C . ASN A 1 175 ? -12.501 -3.972 11.923 1.00 95.38 175 ASN A C 1
ATOM 1345 O O . ASN A 1 175 ? -11.737 -4.783 12.439 1.00 95.38 175 ASN A O 1
ATOM 1349 N N . ALA A 1 176 ? -13.785 -3.903 12.269 1.00 97.38 176 ALA A N 1
ATOM 1350 C CA . ALA A 1 176 ? -14.467 -4.869 13.124 1.00 97.38 176 ALA A CA 1
ATOM 1351 C C . ALA A 1 176 ? -15.307 -5.808 12.250 1.00 97.38 176 ALA A C 1
ATOM 1353 O O . ALA A 1 176 ? -16.340 -5.417 11.700 1.00 97.38 176 ALA A O 1
ATOM 1354 N N . LEU A 1 177 ? -14.839 -7.049 12.115 1.00 97.38 177 LEU A N 1
ATOM 1355 C CA . LEU A 1 177 ? -15.401 -8.028 11.196 1.00 97.38 177 LEU A CA 1
ATOM 1356 C C . LEU A 1 177 ? -16.122 -9.138 11.961 1.00 97.38 177 LEU A C 1
ATOM 1358 O O . LEU A 1 177 ? -15.498 -9.908 12.696 1.00 97.38 177 LEU A O 1
ATOM 1362 N N . VAL A 1 178 ? -17.436 -9.238 11.754 1.00 96.88 178 VAL A N 1
ATOM 1363 C CA . VAL A 1 178 ? -18.255 -10.330 12.290 1.00 96.88 178 VAL A CA 1
ATOM 1364 C C . VAL A 1 178 ? -18.156 -11.540 11.360 1.00 96.88 178 VAL A C 1
ATOM 1366 O O . VAL A 1 178 ? -18.501 -11.479 10.172 1.00 96.88 178 VAL A O 1
ATOM 1369 N N . LEU A 1 179 ? -17.629 -12.637 11.894 1.00 95.12 179 LEU A N 1
ATOM 1370 C CA . LEU A 1 179 ? -17.524 -13.923 11.215 1.00 95.12 179 LEU A CA 1
ATOM 1371 C C . LEU A 1 179 ? -18.841 -14.701 11.374 1.00 95.12 179 LEU A C 1
ATOM 1373 O O . LEU A 1 179 ? -19.424 -14.669 12.463 1.00 95.12 179 LEU A O 1
ATOM 1377 N N . PRO A 1 180 ? -19.318 -15.375 10.310 1.00 93.25 180 PRO A N 1
ATOM 1378 C CA . PRO A 1 180 ? -20.563 -16.135 10.352 1.00 93.25 180 PRO A CA 1
ATOM 1379 C C . PRO A 1 180 ? -20.445 -17.339 11.289 1.00 93.25 180 PRO A C 1
ATOM 1381 O O . PRO A 1 180 ? -19.337 -17.765 11.616 1.00 93.25 180 PRO A O 1
ATOM 1384 N N . PHE A 1 181 ? -21.588 -17.917 11.661 1.00 90.81 181 PHE A N 1
ATOM 1385 C CA . PHE A 1 181 ? -21.612 -19.212 12.338 1.00 90.81 181 PHE A CA 1
ATOM 1386 C C . PHE A 1 181 ? -21.001 -20.300 11.457 1.00 90.81 181 PHE A C 1
ATOM 1388 O O . PHE A 1 181 ? -21.233 -20.340 10.241 1.00 90.81 181 PHE A O 1
ATOM 1395 N N . GLU A 1 182 ? -20.260 -21.220 12.071 1.00 85.88 182 GLU A N 1
ATOM 1396 C CA . GLU A 1 182 ? -19.652 -22.330 11.349 1.00 85.88 182 GLU A CA 1
ATOM 1397 C C . GLU A 1 182 ? -20.711 -23.207 10.660 1.00 85.88 182 GLU A C 1
ATOM 1399 O O . GLU A 1 182 ? -20.520 -23.573 9.499 1.00 85.88 182 GLU A O 1
ATOM 1404 N N . GLU A 1 183 ? -21.827 -23.526 11.317 1.00 81.69 183 GLU A N 1
ATOM 1405 C CA . GLU A 1 183 ? -22.903 -24.357 10.735 1.00 81.69 183 GLU A CA 1
ATOM 1406 C C . GLU A 1 183 ? -23.601 -23.693 9.538 1.00 81.69 183 GLU A C 1
ATOM 1408 O O . GLU A 1 183 ? -24.062 -24.372 8.623 1.00 81.69 183 GLU A O 1
ATOM 1413 N N . GLY A 1 184 ? -23.543 -22.365 9.501 1.00 75.00 184 GLY A N 1
ATOM 1414 C CA . GLY A 1 184 ? -23.877 -21.529 8.367 1.00 75.00 184 GLY A CA 1
ATOM 1415 C C . GLY A 1 184 ? -25.311 -21.025 8.307 1.00 75.00 184 GLY A C 1
ATOM 1416 O O . GLY A 1 184 ? -26.272 -21.746 8.538 1.00 75.00 184 GLY A O 1
ATOM 1417 N N . GLU A 1 185 ? -25.432 -19.744 7.963 1.00 79.94 185 GLU A N 1
ATOM 1418 C CA . GLU A 1 185 ? -26.704 -19.025 7.811 1.00 79.94 185 GLU A CA 1
ATOM 1419 C C . GLU A 1 185 ? -27.103 -18.904 6.334 1.00 79.94 185 GLU A C 1
ATOM 1421 O O . GLU A 1 185 ? -28.283 -18.833 5.991 1.00 79.94 185 GLU A O 1
ATOM 1426 N N . VAL A 1 186 ? -26.104 -18.877 5.444 1.00 85.00 186 VAL A N 1
ATOM 1427 C CA . VAL A 1 186 ? -26.275 -18.731 3.997 1.00 85.00 186 VAL A CA 1
ATOM 1428 C C . VAL A 1 186 ? -25.346 -19.699 3.272 1.00 85.00 186 VAL A C 1
ATOM 1430 O O . VAL A 1 186 ? -24.168 -19.811 3.605 1.00 85.00 186 VAL A O 1
ATOM 1433 N N . VAL A 1 187 ? -25.843 -20.346 2.217 1.00 87.69 187 VAL A N 1
ATOM 1434 C CA . VAL A 1 187 ? -25.077 -21.329 1.426 1.00 87.69 187 VAL A CA 1
ATOM 1435 C C . VAL A 1 187 ? -23.806 -20.760 0.782 1.00 87.69 187 VAL A C 1
ATOM 1437 O O . VAL A 1 187 ? -22.852 -21.497 0.562 1.00 87.69 187 VAL A O 1
ATOM 1440 N N . THR A 1 188 ? -23.765 -19.455 0.503 1.00 91.69 188 THR A N 1
ATOM 1441 C CA . THR A 1 188 ? -22.636 -18.743 -0.119 1.00 91.69 188 THR A CA 1
ATOM 1442 C C . THR A 1 188 ? -21.679 -18.087 0.883 1.00 91.69 188 THR A C 1
ATOM 1444 O O . THR A 1 188 ? -20.703 -17.451 0.479 1.00 91.69 188 THR A O 1
ATOM 1447 N N . GLN A 1 189 ? -21.911 -18.235 2.194 1.00 94.12 189 GLN A N 1
ATOM 1448 C CA . GLN A 1 189 ? -21.182 -17.471 3.213 1.00 94.12 189 GLN A CA 1
ATOM 1449 C C . GLN A 1 189 ? -19.664 -17.672 3.162 1.00 94.12 189 GLN A C 1
ATOM 1451 O O . GLN A 1 189 ? -18.918 -16.720 3.360 1.00 94.12 189 GLN A O 1
ATOM 1456 N N . SER A 1 190 ? -19.192 -18.887 2.858 1.00 94.88 190 SER A N 1
ATOM 1457 C CA . SER A 1 190 ? -17.758 -19.184 2.865 1.00 94.88 190 SER A CA 1
ATOM 1458 C C . SER A 1 190 ? -17.014 -18.453 1.749 1.00 94.88 190 SER A C 1
ATOM 1460 O O . SER A 1 190 ? -15.907 -17.973 1.976 1.00 94.88 190 SER A O 1
ATOM 1462 N N . TYR A 1 191 ? -17.636 -18.298 0.578 1.00 96.19 191 TYR A N 1
ATOM 1463 C CA . TYR A 1 191 ? -17.096 -17.479 -0.507 1.00 96.19 191 TYR A CA 1
ATOM 1464 C C . TYR A 1 191 ? -17.123 -15.992 -0.186 1.00 96.19 191 TYR A C 1
ATOM 1466 O O . TYR A 1 191 ? -16.114 -15.318 -0.379 1.00 96.19 191 TYR A O 1
ATOM 1474 N N . ASN A 1 192 ? -18.241 -15.488 0.344 1.00 96.50 192 ASN A N 1
ATOM 1475 C CA . ASN A 1 192 ? -18.350 -14.081 0.731 1.00 96.50 192 ASN A CA 1
ATOM 1476 C C . ASN A 1 192 ? -17.277 -13.721 1.769 1.00 96.50 192 ASN A C 1
ATOM 1478 O O . ASN A 1 192 ? -16.544 -12.749 1.589 1.00 96.50 192 ASN A O 1
ATOM 1482 N N . THR A 1 193 ? -17.114 -14.554 2.802 1.00 96.69 193 THR A N 1
ATOM 1483 C CA . THR A 1 193 ? -16.108 -14.334 3.842 1.00 96.69 193 THR A CA 1
ATOM 1484 C C . THR A 1 193 ? -14.685 -14.449 3.298 1.00 96.69 193 THR A C 1
ATOM 1486 O O . THR A 1 193 ? -13.860 -13.614 3.659 1.00 96.69 193 THR A O 1
ATOM 1489 N N . LEU A 1 194 ? -14.379 -15.414 2.420 1.00 97.19 194 LEU A N 1
ATOM 1490 C CA . LEU A 1 194 ? -13.058 -15.526 1.783 1.00 97.19 194 LEU A CA 1
ATOM 1491 C C . LEU A 1 194 ? -12.685 -14.241 1.026 1.00 97.19 194 LEU A C 1
ATOM 1493 O O . LEU A 1 194 ? -11.621 -13.671 1.270 1.00 97.19 194 LEU A O 1
ATOM 1497 N N . LEU A 1 195 ? -13.572 -13.777 0.141 1.00 97.50 195 LEU A N 1
ATOM 1498 C CA . LEU A 1 195 ? -13.336 -12.590 -0.684 1.00 97.50 195 LEU A CA 1
ATOM 1499 C C . LEU A 1 195 ? -13.223 -11.328 0.180 1.00 97.50 195 LEU A C 1
ATOM 1501 O O . LEU A 1 195 ? -12.298 -10.536 -0.000 1.00 97.50 195 LEU A O 1
ATOM 1505 N N . THR A 1 196 ? -14.092 -11.170 1.184 1.00 97.62 196 THR A N 1
ATOM 1506 C CA . THR A 1 196 ? -13.999 -10.048 2.127 1.00 97.62 196 THR A CA 1
ATOM 1507 C C . THR A 1 196 ? -12.715 -10.070 2.934 1.00 97.62 196 THR A C 1
ATOM 1509 O O . THR A 1 196 ? -12.078 -9.029 3.058 1.00 97.62 196 THR A O 1
ATOM 1512 N N . LEU A 1 197 ? -12.286 -11.220 3.458 1.00 97.25 197 LEU A N 1
ATOM 1513 C CA . LEU A 1 197 ? -11.015 -11.304 4.176 1.00 97.25 197 LEU A CA 1
ATOM 1514 C C . LEU A 1 197 ? -9.846 -10.902 3.271 1.00 97.25 197 LEU A C 1
ATOM 1516 O O . LEU A 1 197 ? -8.983 -10.145 3.713 1.00 97.25 197 LEU A O 1
ATOM 1520 N N . ALA A 1 198 ? -9.828 -11.364 2.015 1.00 96.25 198 ALA A N 1
ATOM 1521 C CA . ALA A 1 198 ? -8.756 -11.062 1.067 1.00 96.25 198 ALA A CA 1
ATOM 1522 C C . ALA A 1 198 ? -8.677 -9.565 0.734 1.00 96.25 198 ALA A C 1
ATOM 1524 O O . ALA A 1 198 ? -7.584 -8.992 0.736 1.00 96.25 198 ALA A O 1
ATOM 1525 N N . LYS A 1 199 ? -9.827 -8.918 0.507 1.00 95.38 199 LYS A N 1
ATOM 1526 C CA . LYS A 1 199 ? -9.904 -7.479 0.225 1.00 95.38 199 LYS A CA 1
ATOM 1527 C C . LYS A 1 199 ? -9.595 -6.624 1.453 1.00 95.38 199 LYS A C 1
ATOM 1529 O O . LYS A 1 199 ? -8.709 -5.772 1.397 1.00 95.38 199 LYS A O 1
ATOM 1534 N N . ILE A 1 200 ? -10.241 -6.903 2.588 1.00 94.75 200 ILE A N 1
ATOM 1535 C CA . ILE A 1 200 ? -10.052 -6.142 3.833 1.00 94.75 200 ILE A CA 1
ATOM 1536 C C . ILE A 1 200 ? -8.608 -6.234 4.341 1.00 94.75 200 ILE A C 1
ATOM 1538 O O . ILE A 1 200 ? -8.073 -5.252 4.850 1.00 94.75 200 ILE A O 1
ATOM 1542 N N . TRP A 1 201 ? -7.925 -7.365 4.144 1.00 93.62 201 TRP A N 1
ATOM 1543 C CA . TRP A 1 201 ? -6.521 -7.516 4.540 1.00 93.62 201 TRP A CA 1
ATOM 1544 C C . TRP A 1 201 ? -5.583 -6.470 3.911 1.00 93.62 201 TRP A C 1
ATOM 1546 O O . TRP A 1 201 ? -4.613 -6.038 4.548 1.00 93.62 201 TRP A O 1
ATOM 1556 N N . ASN A 1 202 ? -5.855 -6.062 2.668 1.00 89.25 202 ASN A N 1
ATOM 1557 C CA . ASN A 1 202 ? -5.032 -5.088 1.952 1.00 89.25 202 ASN A CA 1
ATOM 1558 C C . ASN A 1 202 ? -5.262 -3.656 2.444 1.00 89.25 202 ASN A C 1
ATOM 1560 O O . ASN A 1 202 ? -4.314 -2.878 2.456 1.00 89.25 202 ASN A O 1
ATOM 1564 N N . VAL A 1 203 ? -6.480 -3.338 2.885 1.00 89.94 203 VAL A N 1
ATOM 1565 C CA . VAL A 1 203 ? -6.871 -1.971 3.269 1.00 89.94 203 VAL A CA 1
ATOM 1566 C C . VAL A 1 203 ? -6.814 -1.707 4.771 1.00 89.94 203 VAL A C 1
ATOM 1568 O O . VAL A 1 203 ? -6.909 -0.568 5.208 1.00 89.94 203 VAL A O 1
ATOM 1571 N N . SER A 1 204 ? -6.694 -2.757 5.581 1.00 90.75 204 SER A N 1
ATOM 1572 C CA . SER A 1 204 ? -6.715 -2.663 7.038 1.00 90.75 204 SER A CA 1
ATOM 1573 C C . SER A 1 204 ? -5.314 -2.535 7.634 1.00 90.75 204 SER A C 1
ATOM 1575 O O . SER A 1 204 ? -4.424 -3.314 7.282 1.00 90.75 204 SER A O 1
ATOM 1577 N N . ASP A 1 205 ? -5.156 -1.673 8.639 1.00 92.31 205 ASP A N 1
ATOM 1578 C CA . ASP A 1 205 ? -3.998 -1.673 9.546 1.00 92.31 205 ASP A CA 1
ATOM 1579 C C . ASP A 1 205 ? -4.139 -2.769 10.607 1.00 92.31 205 ASP A C 1
ATOM 1581 O O . ASP A 1 205 ? -3.209 -3.533 10.856 1.00 92.31 205 ASP A O 1
ATOM 1585 N N . ALA A 1 206 ? -5.341 -2.918 11.174 1.00 93.62 206 ALA A N 1
ATOM 1586 C CA . ALA A 1 206 ? -5.690 -4.043 12.039 1.00 93.62 206 ALA A CA 1
ATOM 1587 C C . ALA A 1 206 ? -7.160 -4.447 11.887 1.00 93.62 206 ALA A C 1
ATOM 1589 O O . ALA A 1 206 ? -8.029 -3.611 11.642 1.00 93.62 206 ALA A O 1
ATOM 1590 N N . THR A 1 207 ? -7.461 -5.731 12.052 1.00 96.56 207 THR A N 1
ATOM 1591 C CA . THR A 1 207 ? -8.824 -6.262 11.946 1.00 96.56 207 THR A CA 1
ATOM 1592 C C . THR A 1 207 ? -9.188 -7.044 13.206 1.00 96.56 207 THR A C 1
ATOM 1594 O O . THR A 1 207 ? -8.573 -8.061 13.535 1.00 96.56 207 THR A O 1
ATOM 1597 N N . LEU A 1 208 ? -10.216 -6.573 13.907 1.00 97.19 208 LEU A N 1
ATOM 1598 C CA . LEU A 1 208 ? -10.828 -7.244 15.044 1.00 97.19 208 LEU A CA 1
ATOM 1599 C C . LEU A 1 208 ? -11.780 -8.324 14.534 1.00 97.19 208 LEU A C 1
ATOM 1601 O O . LEU A 1 208 ? -12.805 -8.017 13.926 1.00 97.19 208 LEU A O 1
ATOM 1605 N N . LEU A 1 209 ? -11.456 -9.584 14.818 1.00 96.50 209 LEU A N 1
ATOM 1606 C CA . LEU A 1 209 ? -12.302 -10.722 14.475 1.00 96.50 209 LEU A CA 1
ATOM 1607 C C . LEU A 1 209 ? -13.312 -10.997 15.596 1.00 96.50 209 LEU A C 1
ATOM 1609 O O . LEU A 1 209 ? -12.939 -11.301 16.734 1.00 96.50 209 LEU A O 1
ATOM 1613 N N . LEU A 1 210 ? -14.598 -10.922 15.258 1.00 94.94 210 LEU A N 1
ATOM 1614 C CA . LEU A 1 210 ? -15.725 -11.190 16.149 1.00 94.94 210 LEU A CA 1
ATOM 1615 C C . LEU A 1 210 ? -16.401 -12.489 15.705 1.00 94.94 210 LEU A C 1
ATOM 1617 O O . LEU A 1 210 ? -16.982 -12.553 14.630 1.00 94.94 210 LEU A O 1
ATOM 1621 N N . GLN A 1 211 ? -16.289 -13.541 16.513 1.00 92.19 211 GLN A N 1
ATOM 1622 C CA . GLN A 1 211 ? -16.777 -14.879 16.165 1.00 92.19 211 GLN A CA 1
ATOM 1623 C C . GLN A 1 211 ? -18.146 -15.134 16.796 1.00 92.19 211 GLN A C 1
ATOM 1625 O O . GLN A 1 211 ? -18.243 -15.182 18.027 1.00 92.19 211 GLN A O 1
ATOM 1630 N N . ASN A 1 212 ? -19.174 -15.334 15.970 1.00 91.88 212 ASN A N 1
ATOM 1631 C CA . ASN A 1 212 ? -20.529 -15.601 16.447 1.00 91.88 212 ASN A CA 1
ATOM 1632 C C . ASN A 1 212 ? -20.611 -16.885 17.285 1.00 91.88 212 ASN A C 1
ATOM 1634 O O . ASN A 1 212 ? -21.170 -16.838 18.378 1.00 91.88 212 ASN A O 1
ATOM 1638 N N . ASP A 1 213 ? -19.971 -17.982 16.863 1.00 88.19 213 ASP A N 1
ATOM 1639 C CA . ASP A 1 213 ? -19.964 -19.246 17.620 1.00 88.19 213 ASP A CA 1
ATOM 1640 C C . ASP A 1 213 ? -19.374 -19.079 19.029 1.00 88.19 213 ASP A C 1
ATOM 1642 O O . ASP A 1 213 ? -19.938 -19.541 20.023 1.00 88.19 213 ASP A O 1
ATOM 1646 N N . HIS A 1 214 ? -18.256 -18.351 19.142 1.00 84.88 214 HIS A N 1
ATOM 1647 C CA . HIS A 1 214 ? -17.609 -18.101 20.431 1.00 84.88 214 HIS A CA 1
ATOM 1648 C C . HIS A 1 214 ? -18.483 -17.241 21.352 1.00 84.88 214 HIS A C 1
ATOM 1650 O O . HIS A 1 214 ? -18.555 -17.493 22.553 1.00 84.88 214 HIS A O 1
ATOM 1656 N N . LEU A 1 215 ? -19.146 -16.220 20.802 1.00 87.81 215 LEU A N 1
ATOM 1657 C CA . LEU A 1 215 ? -20.050 -15.355 21.557 1.00 87.81 215 LEU A CA 1
ATOM 1658 C C . LEU A 1 215 ? -21.317 -16.102 21.988 1.00 87.81 215 LEU A C 1
ATOM 1660 O O . LEU A 1 215 ? -21.740 -15.953 23.132 1.00 87.81 215 LEU A O 1
ATOM 1664 N N . HIS A 1 216 ? -21.879 -16.936 21.115 1.00 86.69 216 HIS A N 1
ATOM 1665 C CA . HIS A 1 216 ? -23.047 -17.756 21.413 1.00 86.69 216 HIS A CA 1
ATOM 1666 C C . HIS A 1 216 ? -22.748 -18.757 22.531 1.00 86.69 216 HIS A C 1
ATOM 1668 O O . HIS A 1 216 ? -23.452 -18.781 23.536 1.00 86.69 216 HIS A O 1
ATOM 1674 N N . SER A 1 217 ? -21.648 -19.509 22.416 1.00 83.12 217 SER A N 1
ATOM 1675 C CA . SER A 1 217 ? -21.209 -20.446 23.458 1.00 83.12 217 SER A CA 1
ATOM 1676 C C . SER A 1 217 ? -20.948 -19.747 24.799 1.00 83.12 217 SER A C 1
ATOM 1678 O O . SER A 1 217 ? -21.301 -20.277 25.852 1.00 83.12 217 SER A O 1
ATOM 1680 N N . MET A 1 218 ? -20.392 -18.529 24.776 1.00 80.81 218 MET A N 1
ATOM 1681 C CA . MET A 1 218 ? -20.189 -17.718 25.979 1.00 80.81 218 MET A CA 1
ATOM 1682 C C . MET A 1 218 ? -21.518 -17.323 26.646 1.00 80.81 218 MET A C 1
ATOM 1684 O O . MET A 1 218 ? -21.623 -17.398 27.867 1.00 80.81 218 MET A O 1
ATOM 1688 N N . LEU A 1 219 ? -22.523 -16.901 25.871 1.00 81.38 219 LEU A N 1
ATOM 1689 C CA . LEU A 1 219 ? -23.843 -16.512 26.388 1.00 81.38 219 LEU A CA 1
ATOM 1690 C C . LEU A 1 219 ? -24.619 -17.706 26.957 1.00 81.38 219 LEU A C 1
ATOM 1692 O O . LEU A 1 219 ? -25.217 -17.591 28.026 1.00 81.38 219 LEU A O 1
ATOM 1696 N N . ASP A 1 220 ? -24.561 -18.840 26.267 1.00 78.88 220 ASP A N 1
ATOM 1697 C CA . ASP A 1 220 ? -25.197 -20.090 26.680 1.00 78.88 220 ASP A CA 1
ATOM 1698 C C . ASP A 1 220 ? -24.565 -20.627 27.979 1.00 78.88 220 ASP A C 1
ATOM 1700 O O . ASP A 1 220 ? -25.242 -20.825 28.986 1.00 78.88 220 ASP A O 1
ATOM 1704 N N . THR A 1 221 ? -23.230 -20.726 28.016 1.00 71.56 221 THR A N 1
ATOM 1705 C CA . THR A 1 221 ? -22.500 -21.351 29.135 1.00 71.56 221 THR A CA 1
ATOM 1706 C C . THR A 1 221 ? -22.362 -20.442 30.361 1.00 71.56 221 THR A C 1
ATOM 1708 O O . THR A 1 221 ? -22.518 -20.907 31.488 1.00 71.56 221 THR A O 1
ATOM 1711 N N . LEU A 1 222 ? -22.018 -19.157 30.181 1.00 67.69 222 LEU A N 1
ATOM 1712 C CA . LEU A 1 222 ? -21.683 -18.260 31.302 1.00 67.69 222 LEU A CA 1
ATOM 1713 C C . LEU A 1 222 ? -22.868 -17.426 31.787 1.00 67.69 222 LEU A C 1
ATOM 1715 O O . LEU A 1 222 ? -22.932 -17.093 32.970 1.00 67.69 222 LEU A O 1
ATOM 1719 N N . LEU A 1 223 ? -23.789 -17.057 30.893 1.00 68.50 223 LEU A N 1
ATOM 1720 C CA . LEU A 1 223 ? -24.939 -16.218 31.242 1.00 68.50 223 LEU A CA 1
ATOM 1721 C C . LEU A 1 223 ? -26.258 -17.002 31.345 1.00 68.50 223 LEU A C 1
ATOM 1723 O O . LEU A 1 223 ? -27.266 -16.416 31.736 1.00 68.50 223 LEU A O 1
ATOM 1727 N N . ASN A 1 224 ? -26.236 -18.314 31.072 1.00 70.44 224 ASN A N 1
ATOM 1728 C CA . ASN A 1 224 ? -27.355 -19.248 31.238 1.00 70.44 224 ASN A CA 1
ATOM 1729 C C . ASN A 1 224 ? -28.644 -18.796 30.521 1.00 70.44 224 ASN A C 1
ATOM 1731 O O . ASN A 1 224 ? -29.757 -18.912 31.049 1.00 70.44 224 ASN A O 1
ATOM 1735 N N . PHE A 1 225 ? -28.500 -18.225 29.323 1.00 70.62 225 PHE A N 1
ATOM 1736 C CA . PHE A 1 225 ? -29.643 -17.862 28.488 1.00 70.62 225 PHE A CA 1
ATOM 1737 C C . PHE A 1 225 ? -30.309 -19.125 27.932 1.00 70.62 225 PHE A C 1
ATOM 1739 O O . PHE A 1 225 ? -29.660 -19.927 27.278 1.00 70.62 225 PHE A O 1
ATOM 1746 N N . LYS A 1 226 ? -31.630 -19.275 28.112 1.00 68.38 226 LYS A N 1
ATOM 1747 C CA . LYS A 1 226 ? -32.385 -20.418 27.551 1.00 68.38 226 LYS A CA 1
ATOM 1748 C C . LYS A 1 226 ? -32.444 -20.419 26.017 1.00 68.38 226 LYS A C 1
ATOM 1750 O O . LYS A 1 226 ? -32.597 -21.474 25.415 1.00 68.38 226 LYS A O 1
ATOM 1755 N N . THR A 1 227 ? -32.386 -19.236 25.406 1.00 78.25 227 THR A N 1
ATOM 1756 C CA . THR A 1 227 ? -32.379 -19.012 23.953 1.00 78.25 227 THR A CA 1
ATOM 1757 C C . THR A 1 227 ? -31.559 -17.757 23.669 1.00 78.25 227 THR A C 1
ATOM 1759 O O . THR A 1 227 ? -31.916 -16.684 24.162 1.00 78.25 227 THR A O 1
ATOM 1762 N N . VAL A 1 228 ? -30.477 -17.879 22.901 1.00 83.31 228 VAL A N 1
ATOM 1763 C CA . VAL A 1 228 ? -29.582 -16.764 22.556 1.00 83.31 228 VAL A CA 1
ATOM 1764 C C . VAL A 1 228 ? -30.031 -16.128 21.239 1.00 83.31 228 VAL A C 1
ATOM 1766 O O . VAL A 1 228 ? -30.124 -16.814 20.224 1.00 83.31 228 VAL A O 1
ATOM 1769 N N . ASN A 1 229 ? -30.288 -14.817 21.232 1.00 88.62 229 ASN A N 1
ATOM 1770 C CA . ASN A 1 229 ? -30.650 -14.075 20.022 1.00 88.62 229 ASN A CA 1
ATOM 1771 C C . ASN A 1 229 ? -29.473 -13.250 19.479 1.00 88.62 229 ASN A C 1
ATOM 1773 O O . ASN A 1 229 ? -28.545 -12.889 20.202 1.00 88.62 229 ASN A O 1
ATOM 1777 N N . ILE A 1 230 ? -29.555 -12.845 18.205 1.00 88.44 230 ILE A N 1
ATOM 1778 C CA . ILE A 1 230 ? -28.558 -11.958 17.571 1.00 88.44 230 ILE A CA 1
ATOM 1779 C C . ILE A 1 230 ? -28.435 -10.616 18.314 1.00 88.44 230 ILE A C 1
ATOM 1781 O O . ILE A 1 230 ? -27.342 -10.064 18.411 1.00 88.44 230 ILE A O 1
ATOM 1785 N N . SER A 1 231 ? -29.527 -10.099 18.890 1.00 90.06 231 SER A N 1
ATOM 1786 C CA . SER A 1 231 ? -29.478 -8.891 19.724 1.00 90.06 231 SER A CA 1
ATOM 1787 C C . SER A 1 231 ? -28.559 -9.057 20.934 1.00 90.06 231 SER A C 1
ATOM 1789 O O . SER A 1 231 ? -27.810 -8.138 21.248 1.00 90.06 231 SER A O 1
ATOM 1791 N N . ASP A 1 232 ? -28.564 -10.234 21.566 1.00 90.50 232 ASP A N 1
ATOM 1792 C CA . ASP A 1 232 ? -27.736 -10.519 22.740 1.00 90.50 232 ASP A CA 1
ATOM 1793 C C . ASP A 1 232 ? -26.250 -10.584 22.351 1.00 90.50 232 ASP A C 1
ATOM 1795 O O . ASP A 1 232 ? -25.391 -10.025 23.039 1.00 90.50 232 ASP A O 1
ATOM 1799 N N . LEU A 1 233 ? -25.948 -11.189 21.192 1.00 92.25 233 LEU A N 1
ATOM 1800 C CA . LEU A 1 233 ? -24.602 -11.193 20.607 1.00 92.25 233 LEU A CA 1
ATOM 1801 C C . LEU A 1 233 ? -24.121 -9.766 20.322 1.00 92.25 233 LEU A C 1
ATOM 1803 O O . LEU A 1 233 ? -23.027 -9.387 20.747 1.00 92.25 233 LEU A O 1
ATOM 1807 N N . ASN A 1 234 ? -24.952 -8.955 19.662 1.00 95.19 234 ASN A N 1
ATOM 1808 C CA . ASN A 1 234 ? -24.626 -7.574 19.313 1.00 95.19 234 ASN A CA 1
ATOM 1809 C C . ASN A 1 234 ? -24.378 -6.712 20.560 1.00 95.19 234 ASN A C 1
ATOM 1811 O O . ASN A 1 234 ? -23.429 -5.928 20.566 1.00 95.19 234 ASN A O 1
ATOM 1815 N N . SER A 1 235 ? -25.150 -6.892 21.638 1.00 92.19 235 SER A N 1
ATOM 1816 C CA . SER A 1 235 ? -24.921 -6.179 22.901 1.00 92.19 235 SER A CA 1
ATOM 1817 C C . SER A 1 235 ? -23.572 -6.534 23.539 1.00 92.19 235 SER A C 1
ATOM 1819 O O . SER A 1 235 ? -22.872 -5.646 24.033 1.00 92.19 235 SER A O 1
ATOM 1821 N N . ILE A 1 236 ? -23.145 -7.804 23.494 1.00 91.88 236 ILE A N 1
ATOM 1822 C CA . ILE A 1 236 ? -21.803 -8.198 23.958 1.00 91.88 236 ILE A CA 1
ATOM 1823 C C . ILE A 1 236 ? -20.706 -7.635 23.050 1.00 91.88 236 ILE A C 1
ATOM 1825 O O . ILE A 1 236 ? -19.671 -7.193 23.556 1.00 91.88 236 ILE A O 1
ATOM 1829 N N . ILE A 1 237 ? -20.902 -7.634 21.729 1.00 95.62 237 ILE A N 1
ATOM 1830 C CA . ILE A 1 237 ? -19.948 -7.032 20.788 1.00 95.62 237 ILE A CA 1
ATOM 1831 C C . ILE A 1 237 ? -19.785 -5.539 21.093 1.00 95.62 237 ILE A C 1
ATOM 1833 O O . ILE A 1 237 ? -18.655 -5.076 21.264 1.00 95.62 237 ILE A O 1
ATOM 1837 N N . GLY A 1 238 ? -20.896 -4.812 21.243 1.00 95.44 238 GLY A N 1
ATOM 1838 C CA . GLY A 1 238 ? -20.906 -3.400 21.619 1.00 95.44 238 GLY A CA 1
ATOM 1839 C C . GLY A 1 238 ? -20.169 -3.149 22.936 1.00 95.44 238 GLY A C 1
ATOM 1840 O O . GLY A 1 238 ? -19.329 -2.252 23.005 1.00 95.44 238 GLY A O 1
ATOM 1841 N N . LEU A 1 239 ? -20.388 -3.995 23.953 1.00 94.31 239 LEU A N 1
ATOM 1842 C CA . LEU A 1 239 ? -19.672 -3.934 25.233 1.00 94.31 239 LEU A CA 1
ATOM 1843 C C . LEU A 1 239 ? -18.158 -4.139 25.073 1.00 94.31 239 LEU A C 1
ATOM 1845 O O . LEU A 1 239 ? -17.376 -3.371 25.636 1.00 94.31 239 LEU A O 1
ATOM 1849 N N . LYS A 1 240 ? -17.738 -5.160 24.313 1.00 94.62 240 LYS A N 1
ATOM 1850 C CA . LYS A 1 240 ? -16.319 -5.459 24.060 1.00 94.62 240 LYS A CA 1
ATOM 1851 C C . LYS A 1 240 ? -15.630 -4.317 23.320 1.00 94.62 240 LYS A C 1
ATOM 1853 O O . LYS A 1 240 ? -14.542 -3.910 23.724 1.00 94.62 240 LYS A O 1
ATOM 1858 N N . MET A 1 241 ? -16.253 -3.793 22.267 1.00 95.50 241 MET A N 1
ATOM 1859 C CA . MET A 1 241 ? -15.705 -2.691 21.475 1.00 95.50 241 MET A CA 1
ATOM 1860 C C . MET A 1 241 ? -15.627 -1.401 22.297 1.00 95.50 241 MET A C 1
ATOM 1862 O O . MET A 1 241 ? -14.553 -0.810 22.396 1.00 95.50 241 MET A O 1
ATOM 1866 N N . ALA A 1 242 ? -16.716 -1.008 22.964 1.00 94.50 242 ALA A N 1
ATOM 1867 C CA . ALA A 1 242 ? -16.731 0.178 23.816 1.00 94.50 242 ALA A CA 1
ATOM 1868 C C . ALA A 1 242 ? -15.672 0.086 24.925 1.00 94.50 242 ALA A C 1
ATOM 1870 O O . ALA A 1 242 ? -14.867 0.996 25.099 1.00 94.50 242 ALA A O 1
ATOM 1871 N N . GLY A 1 243 ? -15.601 -1.042 25.633 1.00 91.81 243 GLY A N 1
ATOM 1872 C CA . GLY A 1 243 ? -14.629 -1.234 26.706 1.00 91.81 243 GLY A CA 1
ATOM 1873 C C . GLY A 1 243 ? -13.171 -1.202 26.242 1.00 91.81 243 GLY A C 1
ATOM 1874 O O . GLY A 1 243 ? -12.303 -0.755 26.997 1.00 91.81 243 GLY A O 1
ATOM 1875 N N . SER A 1 244 ? -12.908 -1.614 25.001 1.00 91.56 244 SER A N 1
ATOM 1876 C CA . SER A 1 244 ? -11.563 -1.642 24.413 1.00 91.56 244 SER A CA 1
ATOM 1877 C C . SER A 1 244 ? -11.094 -0.272 23.917 1.00 91.56 244 SER A C 1
ATOM 1879 O O . SER A 1 244 ? -9.916 0.047 24.030 1.00 91.56 244 SER A O 1
ATOM 1881 N N . PHE A 1 245 ? -12.000 0.547 23.377 1.00 90.88 245 PHE A N 1
ATOM 1882 C CA . PHE A 1 245 ? -11.626 1.765 22.643 1.00 90.88 245 PHE A CA 1
ATOM 1883 C C . PHE A 1 245 ? -12.045 3.079 23.318 1.00 90.88 245 PHE A C 1
ATOM 1885 O O . PHE A 1 245 ? -11.764 4.153 22.790 1.00 90.88 245 PHE A O 1
ATOM 1892 N N . GLN A 1 246 ? -12.697 3.021 24.479 1.00 90.50 246 GLN A N 1
ATOM 1893 C CA . GLN A 1 246 ? -12.903 4.183 25.351 1.00 90.50 246 GLN A CA 1
ATOM 1894 C C . GLN A 1 246 ? -11.569 4.695 25.945 1.00 90.50 246 GLN A C 1
ATOM 1896 O O . GLN A 1 246 ? -10.647 3.889 26.108 1.00 90.50 246 GLN A O 1
ATOM 1901 N N . PRO A 1 247 ? -11.445 5.972 26.362 1.00 88.06 247 PRO A N 1
ATOM 1902 C CA . PRO A 1 247 ? -10.198 6.543 26.872 1.00 88.06 247 PRO A CA 1
ATOM 1903 C C . PRO A 1 247 ? -9.549 5.729 28.003 1.00 88.06 247 PRO A C 1
ATOM 1905 O O . PRO A 1 247 ? -10.215 5.277 28.946 1.00 88.06 247 PRO A O 1
ATOM 1908 N N . LEU A 1 248 ? -8.228 5.561 27.914 1.00 83.31 248 LEU A N 1
ATOM 1909 C CA . LEU A 1 248 ? -7.384 4.818 28.856 1.00 83.31 248 LEU A CA 1
ATOM 1910 C C . LEU A 1 248 ? -6.178 5.661 29.279 1.00 83.31 248 LEU A C 1
ATOM 1912 O O . LEU A 1 248 ? -5.650 6.444 28.487 1.00 83.31 248 LEU A O 1
ATOM 1916 N N . GLN A 1 249 ? -5.714 5.456 30.512 1.00 72.00 249 GLN A N 1
ATOM 1917 C CA . GLN A 1 249 ? -4.475 6.035 31.026 1.00 72.00 249 GLN A CA 1
ATOM 1918 C C . GLN A 1 249 ? -3.393 4.950 31.087 1.00 72.00 249 GLN A C 1
ATOM 1920 O O . GLN A 1 249 ? -3.675 3.771 31.329 1.00 72.00 249 GLN A O 1
ATOM 1925 N N . THR A 1 250 ? -2.141 5.327 30.841 1.00 60.94 250 THR A N 1
ATOM 1926 C CA . THR A 1 250 ? -1.009 4.397 30.957 1.00 60.94 250 THR A CA 1
ATOM 1927 C C . THR A 1 250 ? -0.325 4.570 32.307 1.00 60.94 250 THR A C 1
ATOM 1929 O O . THR A 1 250 ? -0.336 5.653 32.885 1.00 60.94 250 THR A O 1
ATOM 1932 N N . THR A 1 251 ? 0.316 3.513 32.800 1.00 52.47 251 THR A N 1
ATOM 1933 C CA . THR A 1 251 ? 1.155 3.578 34.007 1.00 52.47 251 THR A CA 1
ATOM 1934 C C . THR A 1 251 ? 2.565 4.119 33.733 1.00 52.47 251 THR A C 1
ATOM 1936 O O . THR A 1 251 ? 3.294 4.393 34.679 1.00 52.47 251 THR A O 1
ATOM 1939 N N . SER A 1 252 ? 2.966 4.245 32.458 1.00 45.41 252 SER A N 1
ATOM 1940 C CA . SER A 1 252 ? 4.355 4.522 32.030 1.00 45.41 252 SER A CA 1
ATOM 1941 C C . SER A 1 252 ? 4.551 5.917 31.415 1.00 45.41 252 SER A C 1
ATOM 1943 O O . SER A 1 252 ? 5.643 6.470 31.473 1.00 45.41 252 SER A O 1
ATOM 1945 N N . PHE A 1 253 ? 3.492 6.496 30.853 1.00 44.41 253 PHE A N 1
ATOM 1946 C CA . PHE A 1 253 ? 3.450 7.804 30.203 1.00 44.41 253 PHE A CA 1
ATOM 1947 C C . PHE A 1 253 ? 2.291 8.621 30.776 1.00 44.41 253 PHE A C 1
ATOM 1949 O O . PHE A 1 253 ? 1.181 8.111 30.927 1.00 44.41 253 PHE A O 1
ATOM 1956 N N . SER A 1 254 ? 2.537 9.902 31.049 1.00 42.09 254 SER A N 1
ATOM 1957 C CA . SER A 1 254 ? 1.549 10.864 31.558 1.00 42.09 254 SER A CA 1
ATOM 1958 C C . SER A 1 254 ? 0.488 11.287 30.524 1.00 42.09 254 SER A C 1
ATOM 1960 O O . SER A 1 254 ? -0.331 12.161 30.808 1.00 42.09 254 SER A O 1
ATOM 1962 N N . SER A 1 255 ? 0.477 10.682 29.331 1.00 56.28 255 SER A N 1
ATOM 1963 C CA . SER A 1 255 ? -0.475 10.937 28.245 1.00 56.28 255 SER A CA 1
ATOM 1964 C C . SER A 1 255 ? -1.498 9.802 28.086 1.00 56.28 255 SER A C 1
ATOM 1966 O O . SER A 1 255 ? -1.242 8.644 28.414 1.00 56.28 255 SER A O 1
ATOM 1968 N N . ASN A 1 256 ? -2.692 10.138 27.586 1.00 64.88 256 ASN A N 1
ATOM 1969 C CA . ASN A 1 256 ? -3.716 9.146 27.237 1.00 64.88 256 ASN A CA 1
ATOM 1970 C C . ASN A 1 256 ? -3.304 8.407 25.955 1.00 64.88 256 ASN A C 1
ATOM 1972 O O . ASN A 1 256 ? -2.745 9.031 25.053 1.00 64.88 256 ASN A O 1
ATOM 1976 N N . LEU A 1 257 ? -3.622 7.113 25.860 1.00 72.94 257 LEU A N 1
ATOM 1977 C CA . LEU A 1 257 ? -3.424 6.346 24.627 1.00 72.94 257 LEU A CA 1
ATOM 1978 C C . LEU A 1 257 ? -4.487 6.719 23.601 1.00 72.94 257 LEU A C 1
ATOM 1980 O O . LEU A 1 257 ? -5.683 6.689 23.898 1.00 72.94 257 LEU A O 1
ATOM 1984 N N . SER A 1 258 ? -4.045 7.033 22.390 1.00 78.56 258 SER A N 1
ATOM 1985 C CA . SER A 1 258 ? -4.932 7.177 21.246 1.00 78.56 258 SER A CA 1
ATOM 1986 C C . SER A 1 258 ? -5.300 5.814 20.664 1.00 78.56 258 SER A C 1
ATOM 1988 O O . SER A 1 258 ? -4.618 4.811 20.889 1.00 78.56 258 SER A O 1
ATOM 1990 N N . ILE A 1 259 ? -6.367 5.766 19.864 1.00 81.94 259 ILE A N 1
ATOM 1991 C CA . ILE A 1 259 ? -6.716 4.539 19.143 1.00 81.94 259 ILE A CA 1
ATOM 1992 C C . ILE A 1 259 ? -5.597 4.119 18.182 1.00 81.94 259 ILE A C 1
ATOM 1994 O O . ILE A 1 259 ? -5.306 2.934 18.077 1.00 81.94 259 ILE A O 1
ATOM 1998 N N . THR A 1 260 ? -4.908 5.083 17.564 1.00 82.81 260 THR A N 1
ATOM 1999 C CA . THR A 1 260 ? -3.734 4.850 16.714 1.00 82.81 260 THR A CA 1
ATOM 2000 C C . THR A 1 260 ? -2.627 4.127 17.473 1.00 82.81 260 THR A C 1
ATOM 2002 O O . THR A 1 260 ? -2.046 3.187 16.938 1.00 82.81 260 THR A O 1
ATOM 2005 N N . ASP A 1 261 ? -2.394 4.495 18.736 1.00 84.25 261 ASP A N 1
ATOM 2006 C CA . ASP A 1 261 ? -1.425 3.802 19.585 1.00 84.25 261 ASP A CA 1
ATOM 2007 C C . ASP A 1 261 ? -1.892 2.378 19.900 1.00 84.25 261 ASP A C 1
ATOM 2009 O O . ASP A 1 261 ? -1.110 1.439 19.839 1.00 84.25 261 ASP A O 1
ATOM 2013 N N . ILE A 1 262 ? -3.173 2.169 20.218 1.00 86.75 262 ILE A N 1
ATOM 2014 C CA . ILE A 1 262 ? -3.695 0.814 20.470 1.00 86.75 262 ILE A CA 1
ATOM 2015 C C . ILE A 1 262 ? -3.477 -0.079 19.238 1.00 86.75 262 ILE A C 1
ATOM 2017 O O . ILE A 1 262 ? -3.036 -1.221 19.382 1.00 86.75 262 ILE A O 1
ATOM 2021 N N . ILE A 1 263 ? -3.752 0.445 18.038 1.00 89.44 263 ILE A N 1
ATOM 2022 C CA . ILE A 1 263 ? -3.578 -0.282 16.777 1.00 89.44 263 ILE A CA 1
ATOM 2023 C C . ILE A 1 263 ? -2.100 -0.588 16.497 1.00 89.44 263 ILE A C 1
ATOM 2025 O O . ILE A 1 263 ? -1.779 -1.729 16.163 1.00 89.44 263 ILE A O 1
ATOM 2029 N N . SER A 1 264 ? -1.194 0.374 16.695 1.00 85.38 264 SER A N 1
ATOM 2030 C CA . SER A 1 264 ? 0.241 0.159 16.464 1.00 85.38 264 SER A CA 1
ATOM 2031 C C . SER A 1 264 ? 0.844 -0.883 17.410 1.00 85.38 264 SER A C 1
ATOM 2033 O O . SER A 1 264 ? 1.687 -1.675 16.995 1.00 85.38 264 SER A O 1
ATOM 2035 N N . HIS A 1 265 ? 0.372 -0.945 18.659 1.00 86.81 265 HIS A N 1
ATOM 2036 C CA . HIS A 1 265 ? 0.827 -1.946 19.622 1.00 86.81 265 HIS A CA 1
ATOM 2037 C C . HIS A 1 265 ? 0.242 -3.339 19.358 1.00 86.81 265 HIS A C 1
ATOM 2039 O O . HIS A 1 265 ? 0.944 -4.326 19.555 1.00 86.81 265 HIS A O 1
ATOM 2045 N N . ILE A 1 266 ? -1.029 -3.461 18.946 1.00 89.62 266 ILE A N 1
ATOM 2046 C CA . ILE A 1 266 ? -1.664 -4.780 18.755 1.00 89.62 266 ILE A CA 1
ATOM 2047 C C . ILE A 1 266 ? -1.289 -5.438 17.421 1.00 89.62 266 ILE A C 1
ATOM 2049 O O . ILE A 1 266 ? -1.226 -6.667 17.338 1.00 89.62 266 ILE A O 1
ATOM 2053 N N . ALA A 1 267 ? -1.020 -4.638 16.389 1.00 89.75 267 ALA A N 1
ATOM 2054 C CA . ALA A 1 267 ? -0.587 -5.089 15.070 1.00 89.75 267 ALA A CA 1
ATOM 2055 C C . ALA A 1 267 ? 0.782 -4.475 14.716 1.00 89.75 267 ALA A C 1
ATOM 2057 O O . ALA A 1 267 ? 0.892 -3.719 13.752 1.00 89.75 267 ALA A O 1
ATOM 2058 N N . PRO A 1 268 ? 1.854 -4.811 15.463 1.00 81.25 268 PRO A N 1
ATOM 2059 C CA . PRO A 1 268 ? 3.177 -4.219 15.253 1.00 81.25 268 PRO A CA 1
ATOM 2060 C C . PRO A 1 268 ? 3.843 -4.700 13.955 1.00 81.25 268 PRO A C 1
ATOM 2062 O O . PRO A 1 268 ? 4.896 -4.198 13.570 1.00 81.25 268 PRO A O 1
ATOM 2065 N N . HIS A 1 269 ? 3.262 -5.703 13.288 1.00 83.38 269 HIS A N 1
ATOM 2066 C CA . HIS A 1 269 ? 3.817 -6.319 12.093 1.00 83.38 269 HIS A CA 1
ATOM 2067 C C . HIS A 1 269 ? 2.734 -6.519 11.018 1.00 83.38 269 HIS A C 1
ATOM 2069 O O . HIS A 1 269 ? 1.679 -7.086 11.315 1.00 83.38 269 HIS A O 1
ATOM 2075 N N . PRO A 1 270 ? 2.993 -6.158 9.746 1.00 80.44 270 PRO A N 1
ATOM 2076 C CA . PRO A 1 270 ? 1.985 -6.169 8.681 1.00 80.44 270 PRO A CA 1
ATOM 2077 C C . PRO A 1 270 ? 1.478 -7.568 8.304 1.00 80.44 270 PRO A C 1
ATOM 2079 O O . PRO A 1 270 ? 0.401 -7.693 7.730 1.00 80.44 270 PRO A O 1
ATOM 2082 N N . SER A 1 271 ? 2.221 -8.634 8.618 1.00 84.75 271 SER A N 1
ATOM 2083 C CA . SER A 1 271 ? 1.741 -10.016 8.433 1.00 84.75 271 SER A CA 1
ATOM 2084 C C . SER A 1 271 ? 0.787 -10.489 9.535 1.00 84.75 271 SER A C 1
ATOM 2086 O O . SER A 1 271 ? 0.170 -11.537 9.379 1.00 84.75 271 SER A O 1
ATOM 2088 N N . PHE A 1 272 ? 0.665 -9.743 10.637 1.00 90.44 272 PHE A N 1
ATOM 2089 C CA . PHE A 1 272 ? -0.127 -10.114 11.807 1.00 90.44 272 PHE A CA 1
ATOM 2090 C C . PHE A 1 272 ? -1.084 -8.977 12.169 1.00 90.44 272 PHE A C 1
ATOM 2092 O O . PHE A 1 272 ? -0.871 -8.252 13.135 1.00 90.44 272 PHE A O 1
ATOM 2099 N N . LYS A 1 273 ? -2.141 -8.813 11.370 1.00 93.38 273 LYS A N 1
ATOM 2100 C CA . LYS A 1 273 ? -3.132 -7.736 11.531 1.00 93.38 273 LYS A CA 1
ATOM 2101 C C . LYS A 1 273 ? -4.394 -8.162 12.278 1.00 93.38 273 LYS A C 1
ATOM 2103 O O . LYS A 1 273 ? -5.193 -7.311 12.664 1.00 93.38 273 LYS A O 1
ATOM 2108 N N . TYR A 1 274 ? -4.614 -9.464 12.458 1.00 95.56 274 TYR A N 1
ATOM 2109 C CA . TYR A 1 274 ? -5.781 -9.971 13.171 1.00 95.56 274 TYR A CA 1
ATOM 2110 C C . TYR A 1 274 ? -5.583 -9.886 14.675 1.00 95.56 274 TYR A C 1
ATOM 2112 O O . TYR A 1 274 ? -4.533 -10.249 15.199 1.00 95.56 274 TYR A O 1
ATOM 2120 N N . PHE A 1 275 ? -6.632 -9.484 15.384 1.00 95.44 275 PHE A N 1
ATOM 2121 C CA . PHE A 1 275 ? -6.683 -9.584 16.836 1.00 95.44 275 PHE A CA 1
ATOM 2122 C C . PHE A 1 275 ? -8.094 -9.911 17.326 1.00 95.44 275 PHE A C 1
ATOM 2124 O O . PHE A 1 275 ? -9.075 -9.827 16.585 1.00 95.44 275 PHE A O 1
ATOM 2131 N N . SER A 1 276 ? -8.197 -10.308 18.592 1.00 94.44 276 SER A N 1
ATOM 2132 C CA . SER A 1 276 ? -9.475 -10.564 19.264 1.00 94.44 276 SER A CA 1
ATOM 2133 C C . SER A 1 276 ? -9.540 -9.881 20.624 1.00 94.44 276 SER A C 1
ATOM 2135 O O . SER A 1 276 ? -8.510 -9.547 21.210 1.00 94.44 276 SER A O 1
ATOM 2137 N N . VAL A 1 277 ? -10.764 -9.702 21.129 1.00 93.88 277 VAL A N 1
ATOM 2138 C CA . VAL A 1 277 ? -11.032 -9.146 22.461 1.00 93.88 277 VAL A CA 1
ATOM 2139 C C . VAL A 1 277 ? -11.604 -10.226 23.375 1.00 93.88 277 VAL A C 1
ATOM 2141 O O . VAL A 1 277 ? -12.696 -10.771 23.148 1.00 93.88 277 VAL A O 1
ATOM 2144 N N . LYS A 1 278 ? -10.872 -10.496 24.454 1.00 91.06 278 LYS A N 1
ATOM 2145 C CA . LYS A 1 278 ? -11.328 -11.258 25.618 1.00 91.06 278 LYS A CA 1
ATOM 2146 C C . LYS A 1 278 ? -11.760 -10.283 26.716 1.00 91.06 278 LYS A C 1
ATOM 2148 O O . LYS A 1 278 ? -11.285 -9.153 26.767 1.00 91.06 278 LYS A O 1
ATOM 2153 N N . SER A 1 279 ? -12.712 -10.677 27.553 1.00 90.44 279 SER A N 1
ATOM 2154 C CA . SER A 1 279 ? -13.418 -9.748 28.451 1.00 90.44 279 SER A CA 1
ATOM 2155 C C . SER A 1 279 ? -13.997 -10.488 29.653 1.00 90.44 279 SER A C 1
ATOM 2157 O O . SER A 1 279 ? -14.534 -11.579 29.466 1.00 90.44 279 SER A O 1
ATOM 2159 N N . SER A 1 280 ? -13.918 -9.900 30.846 1.00 87.81 280 SER A N 1
ATOM 2160 C CA . SER A 1 280 ? -14.447 -10.460 32.098 1.00 87.81 280 SER A CA 1
ATOM 2161 C C . SER A 1 280 ? -14.705 -9.338 33.111 1.00 87.81 280 SER A C 1
ATOM 2163 O O . SER A 1 280 ? -13.926 -8.382 33.141 1.00 87.81 280 SER A O 1
ATOM 2165 N N . PRO A 1 281 ? -15.679 -9.486 34.024 1.00 86.38 281 PRO A N 1
ATOM 2166 C CA . PRO A 1 281 ? -16.567 -10.641 34.208 1.00 86.38 281 PRO A CA 1
ATOM 2167 C C . PRO A 1 281 ? -17.880 -10.562 33.412 1.00 86.38 281 PRO A C 1
ATOM 2169 O O . PRO A 1 281 ? -18.387 -9.479 33.136 1.00 86.38 281 PRO A O 1
ATOM 2172 N N . HIS A 1 282 ? -18.436 -11.729 33.070 1.00 81.50 282 HIS A N 1
ATOM 2173 C CA . HIS A 1 282 ? -19.755 -11.886 32.442 1.00 81.50 282 HIS A CA 1
ATOM 2174 C C . HIS A 1 282 ? -20.648 -12.692 33.375 1.00 81.50 282 HIS A C 1
ATOM 2176 O O . HIS A 1 282 ? -20.436 -13.892 33.515 1.00 81.50 282 HIS A O 1
ATOM 2182 N N . ILE A 1 283 ? -21.596 -12.034 34.045 1.00 76.62 283 ILE A N 1
ATOM 2183 C CA . ILE A 1 283 ? -22.443 -12.660 35.070 1.00 76.62 283 ILE A CA 1
ATOM 2184 C C . ILE A 1 283 ? -23.907 -12.269 34.855 1.00 76.62 283 ILE A C 1
ATOM 2186 O O . ILE A 1 283 ? -24.175 -11.113 34.496 1.00 76.62 283 ILE A O 1
ATOM 2190 N N . PRO A 1 284 ? -24.857 -13.190 35.101 1.00 75.12 284 PRO A N 1
ATOM 2191 C CA . PRO A 1 284 ? -26.283 -12.889 35.063 1.00 75.12 284 PRO A CA 1
ATOM 2192 C C . PRO A 1 284 ? -26.676 -11.742 36.006 1.00 75.12 284 PRO A C 1
ATOM 2194 O O . PRO A 1 284 ? -26.146 -11.595 37.114 1.00 75.12 284 PRO A O 1
ATOM 2197 N N . LYS A 1 285 ? -27.649 -10.922 35.593 1.00 73.88 285 LYS A N 1
ATOM 2198 C CA . LYS A 1 285 ? -28.095 -9.744 36.365 1.00 73.88 285 LYS A CA 1
ATOM 2199 C C . LYS A 1 285 ? -28.663 -10.125 37.736 1.00 73.88 285 LYS A C 1
ATOM 2201 O O . LYS A 1 285 ? -28.596 -9.330 38.672 1.00 73.88 285 LYS A O 1
ATOM 2206 N N . GLU A 1 286 ? -29.203 -11.331 37.850 1.00 74.50 286 GLU A N 1
ATOM 2207 C CA . GLU A 1 286 ? -29.779 -11.912 39.059 1.00 74.50 286 GLU A CA 1
ATOM 2208 C C . GLU A 1 286 ? -28.695 -12.185 40.106 1.00 74.50 286 GLU A C 1
ATOM 2210 O O . GLU A 1 286 ? -28.891 -11.897 41.285 1.00 74.50 286 GLU A O 1
ATOM 2215 N N . VAL A 1 287 ? -27.533 -12.678 39.663 1.00 74.75 287 VAL A N 1
ATOM 2216 C CA . VAL A 1 287 ? -26.405 -13.072 40.523 1.00 74.75 287 VAL A CA 1
ATOM 2217 C C . VAL A 1 287 ? -25.556 -11.864 40.926 1.00 74.75 287 VAL A C 1
ATOM 2219 O O . VAL A 1 287 ? -25.027 -11.831 42.035 1.00 74.75 287 VAL A O 1
ATOM 2222 N N . LYS A 1 288 ? -25.513 -10.810 40.094 1.00 72.25 288 LYS A N 1
ATOM 2223 C CA . LYS A 1 288 ? -24.759 -9.566 40.357 1.00 72.25 288 LYS A CA 1
ATOM 2224 C C . LYS A 1 288 ? -25.085 -8.919 41.715 1.00 72.25 288 LYS A C 1
ATOM 2226 O O . LYS A 1 288 ? -24.248 -8.220 42.273 1.00 72.25 288 LYS A O 1
ATOM 2231 N N . LYS A 1 289 ? -26.289 -9.138 42.261 1.00 68.69 289 LYS A N 1
ATOM 2232 C CA . LYS A 1 289 ? -26.707 -8.604 43.573 1.00 68.69 289 LYS A CA 1
ATOM 2233 C C . LYS A 1 289 ? -26.077 -9.331 44.768 1.00 68.69 289 LYS A C 1
ATOM 2235 O O . LYS A 1 289 ? -26.073 -8.771 45.860 1.00 68.69 289 LYS A O 1
ATOM 2240 N N . PHE A 1 290 ? -25.600 -10.560 44.572 1.00 66.06 290 PHE A N 1
ATOM 2241 C CA . PHE A 1 290 ? -25.139 -11.456 45.636 1.00 66.06 290 PHE A CA 1
ATOM 2242 C C . PHE A 1 290 ? -23.617 -11.659 45.651 1.00 66.06 290 PHE A C 1
ATOM 2244 O O . PHE A 1 290 ? -23.089 -12.187 46.627 1.00 66.06 290 PHE A O 1
ATOM 2251 N N . GLU A 1 291 ? -22.900 -11.245 44.603 1.00 63.47 291 GLU A N 1
ATOM 2252 C CA . GLU A 1 291 ? -21.440 -11.354 44.549 1.00 63.47 291 GLU A CA 1
ATOM 2253 C C . GLU A 1 291 ? -20.724 -10.188 45.250 1.00 63.47 291 GLU A C 1
ATOM 2255 O O . GLU A 1 291 ? -21.113 -9.023 45.147 1.00 63.47 291 GLU A O 1
ATOM 2260 N N . GLY A 1 292 ? -19.633 -10.512 45.955 1.00 62.09 292 GLY A N 1
ATOM 2261 C CA . GLY A 1 292 ? -18.687 -9.525 46.479 1.00 62.09 292 GLY A CA 1
ATOM 2262 C C . GLY A 1 292 ? -17.842 -8.885 45.367 1.00 62.09 292 GLY A C 1
ATOM 2263 O O . GLY A 1 292 ? -17.745 -9.407 44.260 1.00 62.09 292 GLY A O 1
ATOM 2264 N N . GLY A 1 293 ? -17.196 -7.751 45.655 1.00 67.69 293 GLY A N 1
ATOM 2265 C CA . GLY A 1 293 ? -16.372 -7.044 44.665 1.00 67.69 293 GLY A CA 1
ATOM 2266 C C . GLY A 1 293 ? -15.183 -7.878 44.160 1.00 67.69 293 GLY A C 1
ATOM 2267 O O . GLY A 1 293 ? -14.441 -8.456 44.958 1.00 67.69 293 GLY A O 1
ATOM 2268 N N . TYR A 1 294 ? -14.959 -7.910 42.839 1.00 75.94 294 TYR A N 1
ATOM 2269 C CA . TYR A 1 294 ? -13.847 -8.665 42.244 1.00 75.94 294 TYR A CA 1
ATOM 2270 C C . TYR A 1 294 ? -12.484 -8.157 42.706 1.00 75.94 294 TYR A C 1
ATOM 2272 O O . TYR A 1 294 ? -12.271 -6.967 42.961 1.00 75.94 294 TYR A O 1
ATOM 2280 N N . GLN A 1 295 ? -11.510 -9.059 42.732 1.00 83.38 295 GLN A N 1
ATOM 2281 C CA . GLN A 1 295 ? -10.116 -8.705 42.965 1.00 83.38 295 GLN A CA 1
ATOM 2282 C C . GLN A 1 295 ? -9.329 -8.689 41.646 1.00 83.38 295 GLN A C 1
ATOM 2284 O O . GLN A 1 295 ? -9.502 -9.555 40.785 1.00 83.38 295 GLN A O 1
ATOM 2289 N N . TRP A 1 296 ? -8.442 -7.702 41.484 1.00 86.62 296 TRP A N 1
ATOM 2290 C CA . TRP A 1 296 ? -7.674 -7.507 40.246 1.00 86.62 296 TRP A CA 1
ATOM 2291 C C . TRP A 1 296 ? -6.698 -8.648 39.943 1.00 86.62 296 TRP A C 1
ATOM 2293 O O . TRP A 1 296 ? -6.507 -8.994 38.782 1.00 86.62 296 TRP A O 1
ATOM 2303 N N . ASN A 1 297 ? -6.135 -9.279 40.974 1.00 83.19 297 ASN A N 1
ATOM 2304 C CA . ASN A 1 297 ? -5.289 -10.469 40.848 1.00 83.19 297 ASN A CA 1
ATOM 2305 C C . ASN A 1 297 ? -6.039 -11.657 40.209 1.00 83.19 297 ASN A C 1
ATOM 2307 O O . ASN A 1 297 ? -5.472 -12.349 39.367 1.00 83.19 297 ASN A O 1
ATOM 2311 N N . ILE A 1 298 ? -7.305 -11.885 40.578 1.00 83.50 298 ILE A N 1
ATOM 2312 C CA . ILE A 1 298 ? -8.147 -12.954 40.027 1.00 83.50 298 ILE A CA 1
ATOM 2313 C C . ILE A 1 298 ? -8.485 -12.632 38.572 1.00 83.50 298 ILE A C 1
ATOM 2315 O O . ILE A 1 298 ? -8.298 -13.484 37.709 1.00 83.50 298 ILE A O 1
ATOM 2319 N N . LEU A 1 299 ? -8.897 -11.393 38.278 1.00 86.25 299 LEU A N 1
ATOM 2320 C CA . LEU A 1 299 ? -9.203 -10.963 36.910 1.00 86.25 299 LEU A CA 1
ATOM 2321 C C . LEU A 1 299 ? -7.973 -11.026 35.986 1.00 86.25 299 LEU A C 1
ATOM 2323 O O . LEU A 1 299 ? -8.089 -11.515 34.867 1.00 86.25 299 LEU A O 1
ATOM 2327 N N . SER A 1 300 ? -6.792 -10.599 36.451 1.00 85.38 300 SER A N 1
ATOM 2328 C CA . SER A 1 300 ? -5.529 -10.696 35.694 1.00 85.38 300 SER A CA 1
ATOM 2329 C C . SER A 1 300 ? -5.177 -12.153 35.381 1.00 85.38 300 SER A C 1
ATOM 2331 O O . SER A 1 300 ? -4.928 -12.509 34.227 1.00 85.38 300 SER A O 1
ATOM 2333 N N . LYS A 1 301 ? -5.243 -13.033 36.391 1.00 82.38 301 LYS A N 1
ATOM 2334 C CA . LYS A 1 301 ? -5.022 -14.474 36.205 1.00 82.38 301 LYS A CA 1
ATOM 2335 C C . LYS A 1 301 ? -6.043 -15.078 35.246 1.00 82.38 301 LYS A C 1
ATOM 2337 O O . LYS A 1 301 ? -5.658 -15.856 34.384 1.00 82.38 301 LYS A O 1
ATOM 2342 N N . HIS A 1 302 ? -7.313 -14.694 35.352 1.00 83.81 302 HIS A N 1
ATOM 2343 C CA . HIS A 1 302 ? -8.374 -15.151 34.458 1.00 83.81 302 HIS A CA 1
ATOM 2344 C C . HIS A 1 302 ? -8.111 -14.743 33.001 1.00 83.81 302 HIS A C 1
ATOM 2346 O O . HIS A 1 302 ? -8.177 -15.588 32.112 1.00 83.81 302 HIS A O 1
ATOM 2352 N N . MET A 1 303 ? -7.708 -13.489 32.759 1.00 87.00 303 MET A N 1
ATOM 2353 C CA . MET A 1 303 ? -7.310 -13.013 31.426 1.00 87.00 303 MET A CA 1
ATOM 2354 C C . MET A 1 303 ? -6.151 -13.828 30.850 1.00 87.00 303 MET A C 1
ATOM 2356 O O . MET A 1 303 ? -6.180 -14.206 29.683 1.00 87.00 303 MET A O 1
ATOM 2360 N N . ARG A 1 304 ? -5.151 -14.154 31.674 1.00 84.44 304 ARG A N 1
ATOM 2361 C CA . ARG A 1 304 ? -4.036 -15.009 31.254 1.00 84.44 304 ARG A CA 1
ATOM 2362 C C . ARG A 1 304 ? -4.497 -16.429 30.919 1.00 84.44 304 ARG A C 1
ATOM 2364 O O . ARG A 1 304 ? -4.024 -17.008 29.946 1.00 84.44 304 ARG A O 1
ATOM 2371 N N . GLN A 1 305 ? -5.411 -16.994 31.706 1.00 80.62 305 GLN A N 1
ATOM 2372 C CA . GLN A 1 305 ? -5.949 -18.335 31.463 1.00 80.62 305 GLN A CA 1
ATOM 2373 C C . GLN A 1 305 ? -6.729 -18.422 30.146 1.00 80.62 305 GLN A C 1
ATOM 2375 O O . GLN A 1 305 ? -6.656 -19.443 29.472 1.00 80.62 305 GLN A O 1
ATOM 2380 N N . MET A 1 306 ? -7.377 -17.336 29.713 1.00 80.88 306 MET A N 1
ATOM 2381 C CA . MET A 1 306 ? -8.041 -17.266 28.402 1.00 80.88 306 MET A CA 1
ATOM 2382 C C . MET A 1 306 ? -7.084 -17.373 27.197 1.00 80.88 306 MET A C 1
ATOM 2384 O O . MET A 1 306 ? -7.563 -17.530 26.075 1.00 80.88 306 MET A O 1
ATOM 2388 N N . LEU A 1 307 ? -5.761 -17.284 27.399 1.00 82.25 307 LEU A N 1
ATOM 2389 C CA . LEU A 1 307 ? -4.740 -17.522 26.365 1.00 82.25 307 LEU A CA 1
ATOM 2390 C C . LEU A 1 307 ? -4.243 -18.977 26.330 1.00 82.25 307 LEU A C 1
ATOM 2392 O O . LEU A 1 307 ? -3.377 -19.315 25.522 1.00 82.25 307 LEU A O 1
ATOM 2396 N N . ARG A 1 308 ? -4.722 -19.851 27.221 1.00 77.00 308 ARG A N 1
ATOM 2397 C CA . ARG A 1 308 ? -4.357 -21.270 27.192 1.00 77.00 308 ARG A CA 1
ATOM 2398 C C . ARG A 1 308 ? -5.160 -22.018 26.138 1.00 77.00 308 ARG A C 1
ATOM 2400 O O . ARG A 1 308 ? -6.363 -21.829 26.008 1.00 77.00 308 ARG A O 1
ATOM 2407 N N . ILE A 1 309 ? -4.473 -22.904 25.429 1.00 68.75 309 ILE A N 1
ATOM 2408 C CA . ILE A 1 309 ? -5.048 -23.807 24.440 1.00 68.75 309 ILE A CA 1
ATOM 2409 C C . ILE A 1 309 ? -4.914 -25.230 24.969 1.00 68.75 309 ILE A C 1
ATOM 2411 O O . ILE A 1 309 ? -3.815 -25.675 25.314 1.00 68.75 309 ILE A O 1
ATOM 2415 N N . ASN A 1 310 ? -6.022 -25.964 24.972 1.00 65.00 310 ASN A N 1
ATOM 2416 C CA . ASN A 1 310 ? -5.999 -27.406 25.159 1.00 65.00 310 ASN A CA 1
ATOM 2417 C C . ASN A 1 310 ? -5.607 -28.077 23.830 1.00 65.00 310 ASN A C 1
ATOM 2419 O O . ASN A 1 310 ? -6.287 -27.898 22.820 1.00 65.00 310 ASN A O 1
ATOM 2423 N N . ALA A 1 311 ? -4.520 -28.852 23.823 1.00 56.88 311 ALA A N 1
ATOM 2424 C CA . ALA A 1 311 ? -4.006 -29.509 22.620 1.00 56.88 311 ALA A CA 1
ATOM 2425 C C . ALA A 1 311 ? -4.970 -30.572 22.054 1.00 56.88 311 ALA A C 1
ATOM 2427 O O . ALA A 1 311 ? -4.922 -30.855 20.859 1.00 56.88 311 ALA A O 1
ATOM 2428 N N . LEU A 1 312 ? -5.851 -31.140 22.889 1.00 51.41 312 LEU A N 1
ATOM 2429 C CA . LEU A 1 312 ? -6.856 -32.132 22.483 1.00 51.41 312 LEU A CA 1
ATOM 2430 C C . LEU A 1 312 ? -8.147 -31.498 21.955 1.00 51.41 312 LEU A C 1
ATOM 2432 O O . LEU A 1 312 ? -8.827 -32.094 21.124 1.00 51.41 312 LEU A O 1
ATOM 2436 N N . ASN A 1 313 ? -8.490 -30.297 22.425 1.00 56.47 313 ASN A N 1
ATOM 2437 C CA . ASN A 1 313 ? -9.649 -29.557 21.937 1.00 56.47 313 ASN A CA 1
ATOM 2438 C C . ASN A 1 313 ? -9.341 -28.052 21.847 1.00 56.47 313 ASN A C 1
ATOM 2440 O O . ASN A 1 313 ? -9.757 -27.281 22.717 1.00 56.47 313 ASN A O 1
ATOM 2444 N N . PRO A 1 314 ? -8.647 -27.611 20.779 1.00 55.06 314 PRO A N 1
ATOM 2445 C CA . PRO A 1 314 ? -8.307 -26.201 20.573 1.00 55.06 314 PRO A CA 1
ATOM 2446 C C . PRO A 1 314 ? -9.540 -25.300 20.415 1.00 55.06 314 PRO A C 1
ATOM 2448 O O . PRO A 1 314 ? -9.432 -24.081 20.498 1.00 55.06 314 PRO A O 1
ATOM 2451 N N . ARG A 1 315 ? -10.711 -25.903 20.167 1.00 53.41 315 ARG A N 1
ATOM 2452 C CA . ARG A 1 315 ? -11.997 -25.227 19.967 1.00 53.41 315 ARG A CA 1
ATOM 2453 C C . ARG A 1 315 ? -12.803 -25.068 21.259 1.00 53.41 315 ARG A C 1
ATOM 2455 O O . ARG A 1 315 ? -13.865 -24.454 21.225 1.00 53.41 315 ARG A O 1
ATOM 2462 N N . SER A 1 316 ? -12.332 -25.610 22.386 1.00 52.56 316 SER A N 1
ATOM 2463 C CA . SER A 1 316 ? -13.032 -25.482 23.667 1.00 52.56 316 SER A CA 1
ATOM 2464 C C . SER A 1 316 ? -13.096 -24.017 24.103 1.00 52.56 316 SER A C 1
ATOM 2466 O O . SER A 1 316 ? -12.071 -23.365 24.297 1.00 52.56 316 SER A O 1
ATOM 2468 N N . VAL A 1 317 ? -14.315 -23.504 24.271 1.00 49.12 317 VAL A N 1
ATOM 2469 C CA . VAL A 1 317 ? -14.592 -22.144 24.761 1.00 49.12 317 VAL A CA 1
ATOM 2470 C C . VAL A 1 317 ? -14.449 -22.062 26.286 1.00 49.12 317 VAL A C 1
ATOM 2472 O O . VAL A 1 317 ? -14.183 -20.989 26.832 1.00 49.12 317 VAL A O 1
ATOM 2475 N N . THR A 1 318 ? -14.587 -23.196 26.972 1.00 45.97 318 THR A N 1
ATOM 2476 C CA . THR A 1 318 ? -14.534 -23.291 28.429 1.00 45.97 318 THR A CA 1
ATOM 2477 C C . THR A 1 318 ? -13.090 -23.263 28.916 1.00 45.97 318 THR A C 1
ATOM 2479 O O . THR A 1 318 ? -12.257 -24.057 28.472 1.00 45.97 318 THR A O 1
ATOM 2482 N N . ILE A 1 319 ? -12.804 -22.352 29.848 1.00 53.31 319 ILE A N 1
ATOM 2483 C CA . ILE A 1 319 ? -11.536 -22.321 30.580 1.00 53.31 319 ILE A CA 1
ATOM 2484 C C . ILE A 1 319 ? -11.503 -23.557 31.469 1.00 53.31 319 ILE A C 1
ATOM 2486 O O . ILE A 1 319 ? -12.287 -23.675 32.409 1.00 53.31 319 ILE A O 1
ATOM 2490 N N . ASP A 1 320 ? -10.605 -24.480 31.156 1.00 49.72 320 ASP A N 1
ATOM 2491 C CA . ASP A 1 320 ? -10.392 -25.672 31.961 1.00 49.72 320 ASP A CA 1
ATOM 2492 C C . ASP A 1 320 ? -9.516 -25.313 33.175 1.00 49.72 320 ASP A C 1
ATOM 2494 O O . ASP A 1 320 ? -8.290 -25.176 33.094 1.00 49.72 320 ASP A O 1
ATOM 2498 N N . TRP A 1 321 ? -10.189 -25.069 34.302 1.00 48.91 321 TRP A N 1
ATOM 2499 C CA . TRP A 1 321 ? -9.578 -24.662 35.568 1.00 48.91 321 TRP A CA 1
ATOM 2500 C C . TRP A 1 321 ? -8.813 -25.794 36.271 1.00 48.91 321 TRP A C 1
ATOM 2502 O O . TRP A 1 321 ? -8.037 -25.509 37.185 1.00 48.91 321 TRP A O 1
ATOM 2512 N N . GLU A 1 322 ? -8.981 -27.052 35.850 1.00 39.41 322 GLU A N 1
ATOM 2513 C CA . GLU A 1 322 ? -8.307 -28.213 36.450 1.00 39.41 322 GLU A CA 1
ATOM 2514 C C . GLU A 1 322 ? -6.881 -28.426 35.898 1.00 39.41 322 GLU A C 1
ATOM 2516 O O . GLU A 1 322 ? -6.081 -29.179 36.465 1.00 39.41 322 GLU A O 1
ATOM 2521 N N . LEU A 1 323 ? -6.504 -27.710 34.831 1.00 46.25 323 LEU A N 1
ATOM 2522 C CA . LEU A 1 323 ? -5.212 -27.862 34.157 1.00 46.25 323 LEU A CA 1
ATOM 2523 C C . LEU A 1 323 ? -4.063 -27.127 34.877 1.00 46.25 323 LEU A C 1
ATOM 2525 O O . LEU A 1 323 ? -3.910 -25.896 34.836 1.00 46.25 323 LEU A O 1
ATOM 2529 N N . ARG A 1 324 ? -3.180 -27.915 35.505 1.00 41.69 324 ARG A N 1
ATOM 2530 C CA . ARG A 1 324 ? -1.947 -27.439 36.161 1.00 41.69 324 ARG A CA 1
ATOM 2531 C C . ARG A 1 324 ? -0.940 -26.870 35.138 1.00 41.69 324 ARG A C 1
ATOM 2533 O O . ARG A 1 324 ? -0.862 -27.367 34.017 1.00 41.69 324 ARG A O 1
ATOM 2540 N N . PRO A 1 325 ? -0.158 -25.829 35.495 1.00 42.84 325 PRO A N 1
ATOM 2541 C CA . PRO A 1 325 ? 0.905 -25.310 34.630 1.00 42.84 325 PRO A CA 1
ATOM 2542 C C . PRO A 1 325 ? 1.966 -26.388 34.338 1.00 42.84 325 PRO A C 1
ATOM 2544 O O . PRO A 1 325 ? 2.186 -27.250 35.191 1.00 42.84 325 PRO A O 1
ATOM 2547 N N . PRO A 1 326 ? 2.657 -26.336 33.182 1.00 43.78 326 PRO A N 1
ATOM 2548 C CA . PRO A 1 326 ? 3.769 -27.238 32.908 1.00 43.78 326 PRO A CA 1
ATOM 2549 C C . PRO A 1 326 ? 4.882 -26.985 33.932 1.00 43.78 326 PRO A C 1
ATOM 2551 O O . PRO A 1 326 ? 5.499 -25.919 33.945 1.00 43.78 326 PRO A O 1
ATOM 2554 N N . SER A 1 327 ? 5.112 -27.944 34.830 1.00 41.06 327 SER A N 1
ATOM 2555 C CA . SER A 1 327 ? 6.256 -27.919 35.736 1.00 41.06 327 SER A CA 1
ATOM 2556 C C . SER A 1 327 ? 7.539 -28.112 34.934 1.00 41.06 327 SER A C 1
ATOM 2558 O O . SER A 1 327 ? 7.614 -28.949 34.039 1.00 41.06 327 SER A O 1
ATOM 2560 N N . THR A 1 328 ? 8.580 -27.364 35.293 1.00 41.88 328 THR A N 1
ATOM 2561 C CA . THR A 1 328 ? 9.930 -27.400 34.703 1.00 41.88 328 THR A CA 1
ATOM 2562 C C . THR A 1 328 ? 10.654 -28.746 34.842 1.00 41.88 328 THR A C 1
ATOM 2564 O O . THR A 1 328 ? 11.774 -28.891 34.363 1.00 41.88 328 THR A O 1
ATOM 2567 N N . ALA A 1 329 ? 10.015 -29.751 35.440 1.00 41.84 329 ALA A N 1
ATOM 2568 C CA . ALA A 1 329 ? 10.479 -31.124 35.478 1.00 41.84 329 ALA A CA 1
ATOM 2569 C C . ALA A 1 329 ? 9.336 -32.069 35.061 1.00 41.84 329 ALA A C 1
ATOM 2571 O O . ALA A 1 329 ? 8.275 -32.072 35.683 1.00 41.84 329 ALA A O 1
ATOM 2572 N N . GLN A 1 330 ? 9.617 -32.874 34.029 1.00 37.09 330 GLN A N 1
ATOM 2573 C CA . GLN A 1 330 ? 8.948 -34.125 33.631 1.00 37.09 330 GLN A CA 1
ATOM 2574 C C . GLN A 1 330 ? 7.524 -34.055 33.030 1.00 37.09 330 GLN A C 1
ATOM 2576 O O . GLN A 1 330 ? 6.518 -34.036 33.728 1.00 37.09 330 GLN A O 1
ATOM 2581 N N . SER A 1 331 ? 7.434 -34.159 31.699 1.00 34.53 331 SER A N 1
ATOM 2582 C CA . SER A 1 331 ? 6.805 -35.277 30.953 1.00 34.53 331 SER A CA 1
ATOM 2583 C C . SER A 1 331 ? 6.487 -34.857 29.509 1.00 34.53 331 SER A C 1
ATOM 2585 O O . SER A 1 331 ? 6.158 -33.710 29.221 1.00 34.53 331 SER A O 1
ATOM 2587 N N . VAL A 1 332 ? 6.612 -35.804 28.582 1.00 39.81 332 VAL A N 1
ATOM 2588 C CA . VAL A 1 332 ? 6.559 -35.632 27.116 1.00 39.81 332 VAL A CA 1
ATOM 2589 C C . VAL A 1 332 ? 5.134 -35.375 26.572 1.00 39.81 332 VAL A C 1
ATOM 2591 O O . VAL A 1 332 ? 4.923 -35.341 25.367 1.00 39.81 332 VAL A O 1
ATOM 2594 N N . HIS A 1 333 ? 4.148 -35.082 27.426 1.00 43.72 333 HIS A N 1
ATOM 2595 C CA . HIS A 1 333 ? 2.801 -34.682 26.999 1.00 43.72 333 HIS A CA 1
ATOM 2596 C C . HIS A 1 333 ? 2.219 -33.592 27.910 1.00 43.72 333 HIS A C 1
ATOM 2598 O O . HIS A 1 333 ? 1.349 -33.853 28.737 1.00 43.72 333 HIS A O 1
ATOM 2604 N N . SER A 1 334 ? 2.647 -32.336 27.746 1.00 49.28 334 SER A N 1
ATOM 2605 C CA . SER A 1 334 ? 1.857 -31.218 28.270 1.00 49.28 334 SER A CA 1
ATOM 2606 C C . SER A 1 334 ? 0.611 -31.051 27.388 1.00 49.28 334 SER A C 1
ATOM 2608 O O . SER A 1 334 ? 0.691 -30.482 26.301 1.00 49.28 334 SER A O 1
ATOM 2610 N N . LEU A 1 335 ? -0.539 -31.552 27.847 1.00 50.88 335 LEU A N 1
ATOM 2611 C CA . LEU A 1 335 ? -1.847 -31.477 27.166 1.00 50.88 335 LEU A CA 1
ATOM 2612 C C . LEU A 1 335 ? -2.362 -30.039 26.931 1.00 50.88 335 LEU A C 1
ATOM 2614 O O . LEU A 1 335 ? -3.393 -29.843 26.294 1.00 50.88 335 LEU A O 1
ATOM 2618 N N . CYS A 1 336 ? -1.651 -29.024 27.427 1.00 54.34 336 CYS A N 1
ATOM 2619 C CA . CYS A 1 336 ? -2.016 -27.618 27.330 1.00 54.34 336 CYS A CA 1
ATOM 2620 C C . CYS A 1 336 ? -0.781 -26.765 27.002 1.00 54.34 336 CYS A C 1
ATOM 2622 O O . CYS A 1 336 ? 0.256 -26.893 27.656 1.00 54.34 336 CYS A O 1
ATOM 2624 N N . GLN A 1 337 ? -0.905 -25.871 26.020 1.00 68.19 337 GLN A N 1
ATOM 2625 C CA . GLN A 1 337 ? 0.120 -24.896 25.633 1.00 68.19 337 GLN A CA 1
ATOM 2626 C C . GLN A 1 337 ? -0.494 -23.494 25.596 1.00 68.19 337 GLN A C 1
ATOM 2628 O O . GLN A 1 337 ? -1.694 -23.339 25.385 1.00 68.19 337 GLN A O 1
ATOM 2633 N N . PHE A 1 338 ? 0.305 -22.455 25.829 1.00 74.38 338 PHE A N 1
ATOM 2634 C CA . PHE A 1 338 ? -0.170 -21.086 25.636 1.00 74.38 338 PHE A CA 1
ATOM 2635 C C . PHE A 1 338 ? -0.229 -20.748 24.146 1.00 74.38 338 PHE A C 1
ATOM 2637 O O . PHE A 1 338 ? 0.667 -21.121 23.387 1.00 74.38 338 PHE A O 1
ATOM 2644 N N . SER A 1 339 ? -1.261 -20.009 23.732 1.00 80.81 339 SER A N 1
ATOM 2645 C CA . SER A 1 339 ? -1.278 -19.385 22.415 1.00 80.81 339 SER A CA 1
ATOM 2646 C C . SER A 1 339 ? -0.182 -18.339 22.378 1.00 80.81 339 SER A C 1
ATOM 2648 O O . SER A 1 339 ? -0.254 -17.343 23.097 1.00 80.81 339 SER A O 1
ATOM 2650 N N . SER A 1 340 ? 0.828 -18.555 21.550 1.00 85.12 340 SER A N 1
ATOM 2651 C CA . SER A 1 340 ? 1.859 -17.546 21.379 1.00 85.12 340 SER A CA 1
ATOM 2652 C C . SER A 1 340 ? 1.260 -16.322 20.698 1.00 85.12 340 SER A C 1
ATOM 2654 O O . SER A 1 340 ? 0.516 -16.452 19.716 1.00 85.12 340 SER A O 1
ATOM 2656 N N . SER A 1 341 ? 1.564 -15.161 21.260 1.00 88.56 341 SER A N 1
ATOM 2657 C CA . SER A 1 341 ? 1.040 -13.861 20.878 1.00 88.56 341 SER A CA 1
ATOM 2658 C C . SER A 1 341 ? 2.156 -12.972 20.359 1.00 88.56 341 SER A C 1
ATOM 2660 O O . SER A 1 341 ? 3.234 -12.915 20.941 1.00 88.56 341 SER A O 1
ATOM 2662 N N . VAL A 1 342 ? 1.883 -12.248 19.279 1.00 88.44 342 VAL A N 1
ATOM 2663 C CA . VAL A 1 342 ? 2.761 -11.175 18.796 1.00 88.44 342 VAL A CA 1
ATOM 2664 C C . VAL A 1 342 ? 2.658 -9.961 19.715 1.00 88.44 342 VAL A C 1
ATOM 2666 O O . VAL A 1 342 ? 3.660 -9.318 20.004 1.00 88.44 342 VAL A O 1
ATOM 2669 N N . ALA A 1 343 ? 1.444 -9.675 20.188 1.00 89.69 343 ALA A N 1
ATOM 2670 C CA . ALA A 1 343 ? 1.167 -8.575 21.095 1.00 89.69 343 ALA A CA 1
ATOM 2671 C C . ALA A 1 343 ? -0.052 -8.874 21.973 1.00 89.69 343 ALA A C 1
ATOM 2673 O O . ALA A 1 343 ? -1.034 -9.485 21.530 1.00 89.69 343 ALA A O 1
ATOM 2674 N N . ASN A 1 344 ? 0.004 -8.409 23.219 1.00 91.75 344 ASN A N 1
ATOM 2675 C CA . ASN A 1 344 ? -1.096 -8.451 24.175 1.00 91.75 344 ASN A CA 1
ATOM 2676 C C . ASN A 1 344 ? -1.252 -7.083 24.857 1.00 91.75 344 ASN A C 1
ATOM 2678 O O . ASN A 1 344 ? -0.285 -6.533 25.383 1.00 91.75 344 ASN A O 1
ATOM 2682 N N . ILE A 1 345 ? -2.477 -6.559 24.912 1.00 91.69 345 ILE A N 1
ATOM 2683 C CA . ILE A 1 345 ? -2.802 -5.329 25.644 1.00 91.69 345 ILE A CA 1
ATOM 2684 C C . ILE A 1 345 ? -3.881 -5.650 26.674 1.00 91.69 345 ILE A C 1
ATOM 2686 O O . ILE A 1 345 ? -5.014 -5.980 26.320 1.00 91.69 345 ILE A O 1
ATOM 2690 N N . LEU A 1 346 ? -3.533 -5.555 27.956 1.00 92.06 346 LEU A N 1
ATOM 2691 C CA . LEU A 1 346 ? -4.479 -5.695 29.058 1.00 92.06 346 LEU A CA 1
ATOM 2692 C C . LEU A 1 346 ? -5.026 -4.317 29.437 1.00 92.06 346 LEU A C 1
ATOM 2694 O O . LEU A 1 346 ? -4.277 -3.440 29.858 1.00 92.06 346 LEU A O 1
ATOM 2698 N N . MET A 1 347 ? -6.337 -4.147 29.344 1.00 91.75 347 MET A N 1
ATOM 2699 C CA . MET A 1 347 ? -7.052 -2.922 29.685 1.00 91.75 347 MET A CA 1
ATOM 2700 C C . MET A 1 347 ? -7.938 -3.174 30.905 1.00 91.75 347 MET A C 1
ATOM 2702 O O . MET A 1 347 ? -8.830 -4.022 30.869 1.00 91.75 347 MET A O 1
ATOM 2706 N N . THR A 1 348 ? -7.712 -2.445 31.996 1.00 91.38 348 THR A N 1
ATOM 2707 C CA . THR A 1 348 ? -8.476 -2.600 33.242 1.00 91.38 348 THR A CA 1
ATOM 2708 C C . THR A 1 348 ? -9.253 -1.332 33.577 1.00 91.38 348 THR A C 1
ATOM 2710 O O . THR A 1 348 ? -8.687 -0.243 33.570 1.00 91.38 348 THR A O 1
ATOM 2713 N N . ARG A 1 349 ? -10.547 -1.462 33.889 1.00 90.75 349 ARG A N 1
ATOM 2714 C CA . ARG A 1 349 ? -11.448 -0.348 34.227 1.00 90.75 349 ARG A CA 1
ATOM 2715 C C . ARG A 1 349 ? -12.104 -0.557 35.591 1.00 90.75 349 ARG A C 1
ATOM 2717 O O . ARG A 1 349 ? -12.738 -1.591 35.791 1.00 90.75 349 ARG A O 1
ATOM 2724 N N . GLY A 1 350 ? -11.964 0.394 36.508 1.00 89.12 350 GLY A N 1
ATOM 2725 C CA . GLY A 1 350 ? -12.515 0.340 37.866 1.00 89.12 350 GLY A CA 1
ATOM 2726 C C . GLY A 1 350 ? -11.495 0.711 38.942 1.00 89.12 350 GLY A C 1
ATOM 2727 O O . GLY A 1 350 ? -10.301 0.810 38.678 1.00 89.12 350 GLY A O 1
ATOM 2728 N N . SER A 1 351 ? -11.948 0.893 40.177 1.00 84.44 351 SER A N 1
ATOM 2729 C CA . SER A 1 351 ? -11.109 1.444 41.245 1.00 84.44 351 SER A CA 1
ATOM 2730 C C . SER A 1 351 ? -10.139 0.424 41.868 1.00 84.44 351 SER A C 1
ATOM 2732 O O . SER A 1 351 ? -10.294 -0.800 41.768 1.00 84.44 351 SER A O 1
ATOM 2734 N N . GLY A 1 352 ? -9.108 0.939 42.546 1.00 76.81 352 GLY A N 1
ATOM 2735 C CA . GLY A 1 352 ? -8.242 0.150 43.426 1.00 76.81 352 GLY A CA 1
ATOM 2736 C C . GLY A 1 352 ? -7.282 -0.800 42.712 1.00 76.81 352 GLY A C 1
ATOM 2737 O O . GLY A 1 352 ? -6.996 -1.866 43.244 1.00 76.81 352 GLY A O 1
ATOM 2738 N N . PHE A 1 353 ? -6.810 -0.468 41.505 1.00 77.75 353 PHE A N 1
ATOM 2739 C CA . PHE A 1 353 ? -5.755 -1.246 40.841 1.00 77.75 353 PHE A CA 1
ATOM 2740 C C . PHE A 1 353 ? -4.365 -0.951 41.424 1.00 77.75 353 PHE A C 1
ATOM 2742 O O . PHE A 1 353 ? -3.588 -1.872 41.656 1.00 77.75 353 PHE A O 1
ATOM 2749 N N . SER A 1 354 ? -4.074 0.319 41.723 1.00 65.50 354 SER A N 1
ATOM 2750 C CA . SER A 1 354 ? -2.786 0.788 42.264 1.00 65.50 354 SER A CA 1
ATOM 2751 C C . SER A 1 354 ? -2.478 0.297 43.683 1.00 65.50 354 SER A C 1
ATOM 2753 O O . SER A 1 354 ? -1.316 0.224 44.068 1.00 65.50 354 SER A O 1
ATOM 2755 N N . THR A 1 355 ? -3.501 -0.054 44.462 1.00 57.41 355 THR A N 1
ATOM 2756 C CA . THR A 1 355 ? -3.374 -0.518 45.854 1.00 57.41 355 THR A CA 1
ATOM 2757 C C . THR A 1 355 ? -3.151 -2.026 45.978 1.00 57.41 355 THR A C 1
ATOM 2759 O O . THR A 1 355 ? -2.898 -2.526 47.072 1.00 57.41 355 THR A O 1
ATOM 2762 N N . VAL A 1 356 ? -3.247 -2.773 44.876 1.00 60.81 356 VAL A N 1
ATOM 2763 C CA . VAL A 1 356 ? -3.149 -4.236 44.865 1.00 60.81 356 VAL A CA 1
ATOM 2764 C C . VAL A 1 356 ? -1.734 -4.647 44.455 1.00 60.81 356 VAL A C 1
ATOM 2766 O O . VAL A 1 356 ? -1.189 -4.120 43.491 1.00 60.81 356 VAL A O 1
ATOM 2769 N N . GLN A 1 357 ? -1.156 -5.656 45.122 1.00 60.12 357 GLN A N 1
ATOM 2770 C CA . GLN A 1 357 ? 0.089 -6.338 44.712 1.00 60.12 357 GLN A CA 1
ATOM 2771 C C . GLN A 1 357 ? -0.093 -7.166 43.415 1.00 60.12 357 GLN A C 1
ATOM 2773 O O . GLN A 1 357 ? 0.334 -8.315 43.320 1.00 60.12 357 GLN A O 1
ATOM 2778 N N . CYS A 1 358 ? -0.785 -6.631 42.411 1.00 64.69 358 CYS A N 1
ATOM 2779 C CA . CYS A 1 358 ? -0.934 -7.252 41.105 1.00 64.69 358 CYS A CA 1
ATOM 2780 C C . CYS A 1 358 ? 0.143 -6.672 40.192 1.00 64.69 358 CYS A C 1
ATOM 2782 O O . CYS A 1 358 ? 0.198 -5.463 39.987 1.00 64.69 358 CYS A O 1
ATOM 2784 N N . ASN A 1 359 ? 0.991 -7.527 39.623 1.00 73.69 359 ASN A N 1
ATOM 2785 C CA . ASN A 1 359 ? 1.957 -7.118 38.610 1.00 73.69 359 ASN A CA 1
ATOM 2786 C C . ASN A 1 359 ? 1.669 -7.890 37.313 1.00 73.69 359 ASN A C 1
ATOM 2788 O O . ASN A 1 359 ? 2.318 -8.907 37.061 1.00 73.69 359 ASN A O 1
ATOM 2792 N N . PRO A 1 360 ? 0.712 -7.420 36.484 1.00 76.06 360 PRO A N 1
ATOM 2793 C CA . PRO A 1 360 ? 0.357 -8.096 35.236 1.00 76.06 360 PRO A CA 1
ATOM 2794 C C . PRO A 1 360 ? 1.557 -8.264 34.309 1.00 76.06 360 PRO A C 1
ATOM 2796 O O . PRO A 1 360 ? 1.638 -9.221 33.552 1.00 76.06 360 PRO A O 1
ATOM 2799 N N . ARG A 1 361 ? 2.535 -7.357 34.399 1.00 76.56 361 ARG A N 1
ATOM 2800 C CA . ARG A 1 361 ? 3.756 -7.432 33.606 1.00 76.56 361 ARG A CA 1
ATOM 2801 C C . ARG A 1 361 ? 4.527 -8.725 33.894 1.00 76.56 361 ARG A C 1
ATOM 2803 O O . ARG A 1 361 ? 4.975 -9.368 32.957 1.00 76.56 361 ARG A O 1
ATOM 2810 N N . LYS A 1 362 ? 4.588 -9.173 35.154 1.00 74.50 362 LYS A N 1
ATOM 2811 C CA . LYS A 1 362 ? 5.159 -10.489 35.500 1.00 74.50 362 LYS A CA 1
ATOM 2812 C C . LYS A 1 362 ? 4.319 -11.654 34.973 1.00 74.50 362 LYS A C 1
ATOM 2814 O O . LYS A 1 362 ? 4.891 -12.644 34.538 1.00 74.50 362 LYS A O 1
ATOM 2819 N N . ASP A 1 363 ? 2.993 -11.531 34.998 1.00 72.81 363 ASP A N 1
ATOM 2820 C CA . ASP A 1 363 ? 2.083 -12.597 34.561 1.00 72.81 363 ASP A CA 1
ATOM 2821 C C . ASP A 1 363 ? 2.120 -12.823 33.033 1.00 72.81 363 ASP A C 1
ATOM 2823 O O . ASP A 1 363 ? 1.917 -13.950 32.576 1.00 72.81 363 ASP A O 1
ATOM 2827 N N . PHE A 1 364 ? 2.373 -11.769 32.244 1.00 78.12 364 PHE A N 1
ATOM 2828 C CA . PHE A 1 364 ? 2.286 -11.792 30.776 1.00 78.12 364 PHE A CA 1
ATOM 2829 C C . PHE A 1 364 ? 3.639 -11.704 30.031 1.00 78.12 364 PHE A C 1
ATOM 2831 O O . PHE A 1 364 ? 3.684 -12.026 28.845 1.00 78.12 364 PHE A O 1
ATOM 2838 N N . GLN A 1 365 ? 4.752 -11.336 30.685 1.00 69.38 365 GLN A N 1
ATOM 2839 C CA . GLN A 1 365 ? 6.098 -11.295 30.068 1.00 69.38 365 GLN A CA 1
ATOM 2840 C C . GLN A 1 365 ? 6.869 -12.633 30.137 1.00 69.38 365 GLN A C 1
ATOM 2842 O O . GLN A 1 365 ? 8.101 -12.659 30.163 1.00 69.38 365 GLN A O 1
ATOM 2847 N N . GLU A 1 366 ? 6.178 -13.772 30.159 1.00 71.50 366 GLU A N 1
ATOM 2848 C CA . GLU A 1 366 ? 6.836 -15.079 30.048 1.00 71.50 366 GLU A CA 1
ATOM 2849 C C . GLU A 1 366 ? 7.238 -15.378 28.591 1.00 71.50 366 GLU A C 1
ATOM 2851 O O . GLU A 1 366 ? 6.481 -15.124 27.653 1.00 71.50 366 GLU A O 1
ATOM 2856 N N . LYS A 1 367 ? 8.406 -16.007 28.386 1.00 68.25 367 LYS A N 1
ATOM 2857 C CA . LYS A 1 367 ? 8.862 -16.448 27.049 1.00 68.25 367 LYS A CA 1
ATOM 2858 C C . LYS A 1 367 ? 7.932 -17.476 26.388 1.00 68.25 367 LYS A C 1
ATOM 2860 O O . LYS A 1 367 ? 8.007 -17.664 25.185 1.00 68.25 367 LYS A O 1
ATOM 2865 N N . SER A 1 368 ? 7.086 -18.162 27.155 1.00 73.88 368 SER A N 1
ATOM 2866 C CA . SER A 1 368 ? 6.112 -19.141 26.648 1.00 73.88 368 SER A CA 1
ATOM 2867 C C . SER A 1 368 ? 4.926 -18.489 25.925 1.00 73.88 368 SER A C 1
ATOM 2869 O O . SER A 1 368 ? 4.306 -19.125 25.075 1.00 73.88 368 SER A O 1
ATOM 2871 N N . LEU A 1 369 ? 4.612 -17.231 26.254 1.00 78.50 369 LEU A N 1
ATOM 2872 C CA . LEU A 1 369 ? 3.477 -16.484 25.707 1.00 78.50 369 LEU A CA 1
ATOM 2873 C C . LEU A 1 369 ? 3.806 -15.760 24.402 1.00 78.50 369 LEU A C 1
ATOM 2875 O O . LEU A 1 369 ? 2.884 -15.344 23.713 1.00 78.50 369 LEU A O 1
ATOM 2879 N N . ASN A 1 370 ? 5.084 -15.605 24.053 1.00 82.19 370 ASN A N 1
ATOM 2880 C CA . ASN A 1 370 ? 5.515 -14.775 22.929 1.00 82.19 370 ASN A CA 1
ATOM 2881 C C . ASN A 1 370 ? 6.532 -15.532 22.058 1.00 82.19 370 ASN A C 1
ATOM 2883 O O . ASN A 1 370 ? 7.355 -16.277 22.597 1.00 82.19 370 ASN A O 1
ATOM 2887 N N . PRO A 1 371 ? 6.516 -15.359 20.726 1.00 79.31 371 PRO A N 1
ATOM 2888 C CA . PRO A 1 371 ? 7.548 -15.900 19.850 1.00 79.31 371 PRO A CA 1
ATOM 2889 C C . PRO A 1 371 ? 8.951 -15.424 20.227 1.00 79.31 371 PRO A C 1
ATOM 2891 O O . PRO A 1 371 ? 9.134 -14.313 20.716 1.00 79.31 371 PRO A O 1
ATOM 2894 N N . CYS A 1 372 ? 9.970 -16.229 19.918 1.00 73.75 372 CYS A N 1
ATOM 2895 C CA . CYS A 1 372 ? 11.360 -15.903 20.252 1.00 73.75 372 CYS A CA 1
ATOM 2896 C C . CYS A 1 372 ? 11.901 -14.642 19.560 1.00 73.75 372 CYS A C 1
ATOM 2898 O O . CYS A 1 372 ? 12.880 -14.074 20.034 1.00 73.75 372 CYS A O 1
ATOM 2900 N N . TRP A 1 373 ? 11.295 -14.236 18.443 1.00 78.50 373 TRP A N 1
ATOM 2901 C CA . TRP A 1 373 ? 11.684 -13.061 17.665 1.00 78.50 373 TRP A CA 1
ATOM 2902 C C . TRP A 1 373 ? 10.989 -11.770 18.125 1.00 78.50 373 TRP A C 1
ATOM 2904 O O . TRP A 1 373 ? 11.395 -10.693 17.701 1.00 78.50 373 TRP A O 1
ATOM 2914 N N . VAL A 1 374 ? 9.969 -11.851 18.990 1.00 77.62 374 VAL A N 1
ATOM 2915 C CA . VAL A 1 374 ? 9.299 -10.667 19.545 1.00 77.62 374 VAL A CA 1
ATOM 2916 C C . VAL A 1 374 ? 10.074 -10.187 20.778 1.00 77.62 374 VAL A C 1
ATOM 2918 O O . VAL A 1 374 ? 10.233 -10.956 21.732 1.00 77.62 374 VAL A O 1
ATOM 2921 N N . PRO A 1 375 ? 10.542 -8.925 20.818 1.00 76.00 375 PRO A N 1
ATOM 2922 C CA . PRO A 1 375 ? 11.169 -8.367 22.010 1.00 76.00 375 PRO A CA 1
ATOM 2923 C C . PRO A 1 375 ? 10.202 -8.363 23.201 1.00 76.00 375 PRO A C 1
ATOM 2925 O O . PRO A 1 375 ? 9.078 -7.869 23.107 1.00 76.00 375 PRO A O 1
ATOM 2928 N N . LEU A 1 376 ? 10.654 -8.856 24.358 1.00 69.75 376 LEU A N 1
ATOM 2929 C CA . LEU A 1 376 ? 9.834 -8.942 25.580 1.00 69.75 376 LEU A CA 1
ATOM 2930 C C . LEU A 1 376 ? 9.330 -7.574 26.077 1.00 69.75 376 LEU A C 1
ATOM 2932 O O . LEU A 1 376 ? 8.327 -7.504 26.790 1.00 69.75 376 LEU A O 1
ATOM 2936 N N . GLU A 1 377 ? 10.022 -6.492 25.719 1.00 68.38 377 GLU A N 1
ATOM 2937 C CA . GLU A 1 377 ? 9.660 -5.128 26.108 1.00 68.38 377 GLU A CA 1
ATOM 2938 C C . GLU A 1 377 ? 8.424 -4.600 25.370 1.00 68.38 377 GLU A C 1
ATOM 2940 O O . GLU A 1 377 ? 7.652 -3.867 25.981 1.00 68.38 377 GLU A O 1
ATOM 2945 N N . GLY A 1 378 ? 8.198 -5.017 24.117 1.00 67.88 378 GLY A N 1
ATOM 2946 C CA . GLY A 1 378 ? 7.053 -4.602 23.290 1.00 67.88 378 GLY A CA 1
ATOM 2947 C C . GLY A 1 378 ? 5.922 -5.633 23.194 1.00 67.88 378 GLY A C 1
ATOM 2948 O O . GLY A 1 378 ? 4.897 -5.374 22.577 1.00 67.88 378 GLY A O 1
ATOM 2949 N N . ALA A 1 379 ? 6.088 -6.815 23.792 1.00 76.06 379 ALA A N 1
ATOM 2950 C CA . ALA A 1 379 ? 5.120 -7.908 23.677 1.00 76.06 379 ALA A CA 1
ATOM 2951 C C . ALA A 1 379 ? 3.841 -7.706 24.517 1.00 76.06 379 ALA A C 1
ATOM 2953 O O . ALA A 1 379 ? 2.794 -8.293 24.229 1.00 76.06 379 ALA A O 1
ATOM 2954 N N . PHE A 1 380 ? 3.922 -6.909 25.589 1.00 87.75 380 PHE A N 1
ATOM 2955 C CA . PHE A 1 380 ? 2.826 -6.719 26.536 1.00 87.75 380 PHE A CA 1
ATOM 2956 C C . PHE A 1 380 ? 2.706 -5.272 27.011 1.00 87.75 380 PHE A C 1
ATOM 2958 O O . PHE A 1 380 ? 3.660 -4.706 27.545 1.00 87.75 380 PHE A O 1
ATOM 2965 N N . HIS A 1 381 ? 1.489 -4.735 26.927 1.00 86.31 381 HIS A N 1
ATOM 2966 C CA . HIS A 1 381 ? 1.132 -3.420 27.449 1.00 86.31 381 HIS A CA 1
ATOM 2967 C C . HIS A 1 381 ? -0.027 -3.526 28.441 1.00 86.31 381 HIS A C 1
ATOM 2969 O O . HIS A 1 381 ? -0.976 -4.285 28.244 1.00 86.31 381 HIS A O 1
ATOM 2975 N N . HIS A 1 382 ? 0.036 -2.740 29.516 1.00 88.44 382 HIS A N 1
ATOM 2976 C CA . HIS A 1 382 ? -1.047 -2.620 30.490 1.00 88.44 382 HIS A CA 1
ATOM 2977 C C . HIS A 1 382 ? -1.546 -1.178 30.547 1.00 88.44 382 HIS A C 1
ATOM 2979 O O . HIS A 1 382 ? -0.765 -0.240 30.716 1.00 88.44 382 HIS A O 1
ATOM 2985 N N . CYS A 1 383 ? -2.858 -1.018 30.415 1.00 87.06 383 CYS A N 1
ATOM 2986 C CA . CYS A 1 383 ? -3.554 0.258 30.458 1.00 87.06 383 CYS A CA 1
ATOM 2987 C C . CYS A 1 383 ? -4.630 0.200 31.539 1.00 87.06 383 CYS A C 1
ATOM 2989 O O . CYS A 1 383 ? -5.326 -0.810 31.680 1.00 87.06 383 CYS A O 1
ATOM 2991 N N . HIS A 1 384 ? -4.787 1.282 32.294 1.00 88.50 384 HIS A N 1
ATOM 2992 C CA . HIS A 1 384 ? -5.731 1.338 33.399 1.00 88.50 384 HIS A CA 1
ATOM 2993 C C . HIS A 1 384 ? -6.603 2.592 33.343 1.00 88.50 384 HIS A C 1
ATOM 2995 O O . HIS A 1 384 ? -6.178 3.655 32.901 1.00 88.50 384 HIS A O 1
ATOM 3001 N N . GLN A 1 385 ? -7.838 2.466 33.809 1.00 89.06 385 GLN A N 1
ATOM 3002 C CA . GLN A 1 385 ? -8.759 3.568 34.023 1.00 89.06 385 GLN A CA 1
ATOM 3003 C C . GLN A 1 385 ? -9.453 3.360 35.373 1.00 89.06 385 GLN A C 1
ATOM 3005 O O . GLN A 1 385 ? -10.148 2.363 35.554 1.00 89.06 385 GLN A O 1
ATOM 3010 N N . ASN A 1 386 ? -9.289 4.298 36.311 1.00 87.62 386 ASN A N 1
ATOM 3011 C CA . ASN A 1 386 ? -9.889 4.198 37.650 1.00 87.62 386 ASN A CA 1
ATOM 3012 C C . ASN A 1 386 ? -11.422 4.325 37.612 1.00 87.62 386 ASN A C 1
ATOM 3014 O O . ASN A 1 386 ? -12.113 3.824 38.501 1.00 87.62 386 ASN A O 1
ATOM 3018 N N . ARG A 1 387 ? -11.959 4.979 36.574 1.00 89.31 387 ARG A N 1
ATOM 3019 C CA . ARG A 1 387 ? -13.398 5.139 36.362 1.00 89.31 387 ARG A CA 1
ATOM 3020 C C . ARG A 1 387 ? -14.076 3.791 36.117 1.00 89.31 387 ARG A C 1
ATOM 3022 O O . ARG A 1 387 ? -13.601 2.974 35.324 1.00 89.31 387 ARG A O 1
ATOM 3029 N N . ARG A 1 388 ? -15.232 3.590 36.752 1.00 90.06 388 ARG A N 1
ATOM 3030 C CA . ARG A 1 388 ? -16.130 2.472 36.438 1.00 90.06 388 ARG A CA 1
ATOM 3031 C C . ARG A 1 388 ? -16.591 2.536 34.986 1.00 90.06 388 ARG A C 1
ATOM 3033 O O . ARG A 1 388 ? -16.753 3.614 34.418 1.00 90.06 388 ARG A O 1
ATOM 3040 N N . PHE A 1 389 ? -16.828 1.368 34.407 1.00 90.88 389 PHE A N 1
ATOM 3041 C CA . PHE A 1 389 ? -17.316 1.240 33.040 1.00 90.88 389 PHE A CA 1
ATOM 3042 C C . PHE A 1 389 ? -18.714 0.638 33.059 1.00 90.88 389 PHE A C 1
ATOM 3044 O O . PHE A 1 389 ? -18.897 -0.464 33.578 1.00 90.88 389 PHE A O 1
ATOM 3051 N N . ASN A 1 390 ? -19.690 1.350 32.494 1.00 87.81 390 ASN A N 1
ATOM 3052 C CA . ASN A 1 390 ? -21.036 0.824 32.251 1.00 87.81 390 ASN A CA 1
ATOM 3053 C C . ASN A 1 390 ? -21.712 0.234 33.523 1.00 87.81 390 ASN A C 1
ATOM 3055 O O . ASN A 1 390 ? -22.325 -0.834 33.488 1.00 87.81 390 ASN A O 1
ATOM 3059 N N . ASP A 1 391 ? -21.539 0.915 34.666 1.00 82.31 391 ASP A N 1
ATOM 3060 C CA . ASP A 1 391 ? -22.022 0.524 36.009 1.00 82.31 391 ASP A CA 1
ATOM 3061 C C . ASP A 1 391 ? -21.485 -0.833 36.530 1.00 82.31 391 ASP A C 1
ATOM 3063 O O . ASP A 1 391 ? -22.112 -1.545 37.324 1.00 82.31 391 ASP A O 1
ATOM 3067 N N . GLN A 1 392 ? -20.297 -1.227 36.070 1.00 84.62 392 GLN A N 1
ATOM 3068 C CA . GLN A 1 392 ? -19.531 -2.347 36.618 1.00 84.62 392 GLN A CA 1
ATOM 3069 C C . GLN A 1 392 ? -18.427 -1.819 37.535 1.00 84.62 392 GLN A C 1
ATOM 3071 O O . GLN A 1 392 ? -17.743 -0.852 37.196 1.00 84.62 392 GLN A O 1
ATOM 3076 N N . ASP A 1 393 ? -18.246 -2.457 38.695 1.00 84.81 393 ASP A N 1
ATOM 3077 C CA . ASP A 1 393 ? -17.241 -2.027 39.674 1.00 84.81 393 ASP A CA 1
ATOM 3078 C C . ASP A 1 393 ? -15.816 -2.206 39.138 1.00 84.81 393 ASP A C 1
ATOM 3080 O O . ASP A 1 393 ? -14.996 -1.293 39.227 1.00 84.81 393 ASP A O 1
ATOM 3084 N N . LYS A 1 394 ? -15.545 -3.370 38.534 1.00 89.12 394 LYS A N 1
ATOM 3085 C CA . LYS A 1 394 ? -14.274 -3.711 37.890 1.00 89.12 394 LYS A CA 1
ATOM 3086 C C . LYS A 1 394 ? -14.524 -4.544 36.646 1.00 89.12 394 LYS A C 1
ATOM 3088 O O . LYS A 1 394 ? -15.328 -5.474 36.674 1.00 89.12 394 LYS A O 1
ATOM 3093 N N . PHE A 1 395 ? -13.803 -4.236 35.579 1.00 91.25 395 PHE A N 1
ATOM 3094 C CA . PHE A 1 395 ? -13.883 -4.957 34.318 1.00 91.25 395 PHE A CA 1
ATOM 3095 C C . PHE A 1 395 ? -12.509 -5.002 33.641 1.00 91.25 395 PHE A C 1
ATOM 3097 O O . PHE A 1 395 ? -11.767 -4.018 33.658 1.00 91.25 395 PHE A O 1
ATOM 3104 N N . ALA A 1 396 ? -12.160 -6.143 33.052 1.00 91.94 396 ALA A N 1
ATOM 3105 C CA . ALA A 1 396 ? -10.913 -6.342 32.325 1.00 91.94 396 ALA A CA 1
ATOM 3106 C C . ALA A 1 396 ? -11.185 -6.763 30.877 1.00 91.94 396 ALA A C 1
ATOM 3108 O O . ALA A 1 396 ? -12.026 -7.627 30.617 1.00 91.94 396 ALA A O 1
ATOM 3109 N N . PHE A 1 397 ? -10.433 -6.172 29.954 1.00 93.94 397 PHE A N 1
ATOM 3110 C CA . PHE A 1 397 ? -10.409 -6.510 28.538 1.00 93.94 397 PHE A CA 1
ATOM 3111 C C . PHE A 1 397 ? -8.977 -6.871 28.146 1.00 93.94 397 PHE A C 1
ATOM 3113 O O . PHE A 1 397 ? -8.035 -6.188 28.537 1.00 93.94 397 PHE A O 1
ATOM 3120 N N . LEU A 1 398 ? -8.804 -7.942 27.382 1.00 93.56 398 LEU A N 1
ATOM 3121 C CA . LEU A 1 398 ? -7.516 -8.358 26.844 1.00 93.56 398 LEU A CA 1
ATOM 3122 C C . LEU A 1 398 ? -7.617 -8.380 25.323 1.00 93.56 398 LEU A C 1
ATOM 3124 O O . LEU A 1 398 ? -8.321 -9.218 24.753 1.00 93.56 398 LEU A O 1
ATOM 3128 N N . LEU A 1 399 ? -6.906 -7.457 24.682 1.00 94.44 399 LEU A N 1
ATOM 3129 C CA . LEU A 1 399 ? -6.689 -7.467 23.241 1.00 94.44 399 LEU A CA 1
ATOM 3130 C C . LEU A 1 399 ? -5.483 -8.353 22.974 1.00 94.44 399 LEU A C 1
ATOM 3132 O O . LEU A 1 399 ? -4.422 -8.159 23.567 1.00 94.44 399 LEU A O 1
ATOM 3136 N N . THR A 1 400 ? -5.648 -9.336 22.101 1.00 93.06 400 THR A N 1
ATOM 3137 C CA . THR A 1 400 ? -4.599 -10.318 21.829 1.00 93.06 400 THR A CA 1
ATOM 3138 C C . THR A 1 400 ? -4.506 -10.627 20.343 1.00 93.06 400 THR A C 1
ATOM 3140 O O . THR A 1 400 ? -5.512 -10.930 19.691 1.00 93.06 400 THR A O 1
ATOM 3143 N N . ASN A 1 401 ? -3.285 -10.538 19.822 1.00 93.38 401 ASN A N 1
ATOM 3144 C CA . ASN A 1 401 ? -2.908 -10.951 18.479 1.00 93.38 401 ASN A CA 1
ATOM 3145 C C . ASN A 1 401 ? -2.092 -12.235 18.602 1.00 93.38 401 ASN A C 1
ATOM 3147 O O . ASN A 1 401 ? -0.908 -12.195 18.939 1.00 93.38 401 ASN A O 1
ATOM 3151 N N . ASN A 1 402 ? -2.754 -13.376 18.423 1.00 90.44 402 ASN A N 1
ATOM 3152 C CA . ASN A 1 402 ? -2.186 -14.675 18.746 1.00 90.44 402 ASN A CA 1
ATOM 3153 C C . ASN A 1 402 ? -2.395 -15.718 17.652 1.00 90.44 402 ASN A C 1
ATOM 3155 O O . ASN A 1 402 ? -3.216 -15.578 16.746 1.00 90.44 402 ASN A O 1
ATOM 3159 N N . SER A 1 403 ? -1.641 -16.802 17.784 1.00 87.38 403 SER A N 1
ATOM 3160 C CA . SER A 1 403 ? -1.640 -17.948 16.877 1.00 87.38 403 SER A CA 1
ATOM 3161 C C . SER A 1 403 ? -2.978 -18.687 16.756 1.00 87.38 403 SER A C 1
ATOM 3163 O O . SER A 1 403 ? -3.098 -19.511 15.868 1.00 87.38 403 SER A O 1
ATOM 3165 N N . GLN A 1 404 ? -4.002 -18.443 17.581 1.00 86.06 404 GLN A N 1
ATOM 3166 C CA . GLN A 1 404 ? -5.309 -19.110 17.430 1.00 86.06 404 GLN A CA 1
ATOM 3167 C C . GLN A 1 404 ? -6.238 -18.400 16.446 1.00 86.06 404 GLN A C 1
ATOM 3169 O O . GLN A 1 404 ? -7.229 -18.979 16.005 1.00 86.06 404 GLN A O 1
ATOM 3174 N N . LEU A 1 405 ? -5.920 -17.164 16.061 1.00 89.75 405 LEU A N 1
ATOM 3175 C CA . LEU A 1 405 ? -6.780 -16.361 15.192 1.00 89.75 405 LEU A CA 1
ATOM 3176 C C . LEU A 1 405 ? -6.913 -16.932 13.776 1.00 89.75 405 LEU A C 1
ATOM 3178 O O . LEU A 1 405 ? -7.896 -16.631 13.102 1.00 89.75 405 LEU A O 1
ATOM 3182 N N . TYR A 1 406 ? -5.988 -17.799 13.341 1.00 90.69 406 TYR A N 1
ATOM 3183 C CA . TYR A 1 406 ? -6.129 -18.476 12.052 1.00 90.69 406 TYR A CA 1
ATOM 3184 C C . TYR A 1 406 ? -7.219 -19.549 12.056 1.00 90.69 406 TYR A C 1
ATOM 3186 O O . TYR A 1 406 ? -7.710 -19.866 10.982 1.00 90.69 406 TYR A O 1
ATOM 3194 N N . LEU A 1 407 ? -7.585 -20.143 13.201 1.00 89.62 407 LEU A N 1
ATOM 3195 C CA . LEU A 1 407 ? -8.511 -21.283 13.250 1.00 89.62 407 LEU A CA 1
ATOM 3196 C C . LEU A 1 407 ? -9.871 -20.996 12.594 1.00 89.62 407 LEU A C 1
ATOM 3198 O O . LEU A 1 407 ? -10.214 -21.719 11.657 1.00 89.62 407 LEU A O 1
ATOM 3202 N N . PRO A 1 408 ? -10.626 -19.955 13.001 1.00 90.19 408 PRO A N 1
ATOM 3203 C CA . PRO A 1 408 ? -11.915 -19.653 12.375 1.00 90.19 408 PRO A CA 1
ATOM 3204 C C . PRO A 1 408 ? -11.758 -19.285 10.893 1.00 90.19 408 PRO A C 1
ATOM 3206 O O . PRO A 1 408 ? -12.575 -19.675 10.062 1.00 90.19 408 PRO A O 1
ATOM 3209 N N . VAL A 1 409 ? -10.670 -18.593 10.538 1.00 92.75 409 VAL A N 1
ATOM 3210 C CA . VAL A 1 409 ? -10.360 -18.228 9.149 1.00 92.75 409 VAL A CA 1
ATOM 3211 C C . VAL A 1 409 ? -10.098 -19.480 8.304 1.00 92.75 409 VAL A C 1
ATOM 3213 O O . VAL A 1 409 ? -10.643 -19.621 7.214 1.00 92.75 409 VAL A O 1
ATOM 3216 N N . ASN A 1 410 ? -9.332 -20.434 8.827 1.00 93.75 410 ASN A N 1
ATOM 3217 C CA . ASN A 1 410 ? -9.018 -21.701 8.174 1.00 93.75 410 ASN A CA 1
ATOM 3218 C C . ASN A 1 410 ? -10.273 -22.565 7.990 1.00 93.75 410 ASN A C 1
ATOM 3220 O O . ASN A 1 410 ? -10.446 -23.128 6.916 1.00 93.75 410 ASN A O 1
ATOM 3224 N N . THR A 1 411 ? -11.183 -22.616 8.972 1.00 91.56 411 THR A N 1
ATOM 3225 C CA . THR A 1 411 ? -12.474 -23.314 8.817 1.00 91.56 411 THR A CA 1
ATOM 3226 C C . THR A 1 411 ? -13.280 -22.754 7.639 1.00 91.56 411 THR A C 1
ATOM 3228 O O . THR A 1 411 ? -13.855 -23.516 6.858 1.00 91.56 411 THR A O 1
ATOM 3231 N N . VAL A 1 412 ? -13.319 -21.426 7.486 1.00 92.31 412 VAL A N 1
ATOM 3232 C CA . VAL A 1 412 ? -14.006 -20.780 6.359 1.00 92.31 412 VAL A CA 1
ATOM 3233 C C . VAL A 1 412 ? -13.330 -21.122 5.033 1.00 92.31 412 VAL A C 1
ATOM 3235 O O . VAL A 1 412 ? -14.021 -21.511 4.091 1.00 92.31 412 VAL A O 1
ATOM 3238 N N . VAL A 1 413 ? -12.001 -21.011 4.965 1.00 93.94 413 VAL A N 1
ATOM 3239 C CA . VAL A 1 413 ? -11.220 -21.302 3.753 1.00 93.94 413 VAL A CA 1
ATOM 3240 C C . VAL A 1 413 ? -11.391 -22.756 3.320 1.00 93.94 413 VAL A C 1
ATOM 3242 O O . VAL A 1 413 ? -11.645 -23.010 2.149 1.00 93.94 413 VAL A O 1
ATOM 3245 N N . GLU A 1 414 ? -11.350 -23.714 4.248 1.00 94.38 414 GLU A N 1
ATOM 3246 C CA . GLU A 1 414 ? -11.570 -25.132 3.940 1.00 94.38 414 GLU A CA 1
ATOM 3247 C C . GLU A 1 414 ? -12.969 -25.392 3.365 1.00 94.38 414 GLU A C 1
ATOM 3249 O O . GLU A 1 414 ? -13.122 -26.172 2.421 1.00 94.38 414 GLU A O 1
ATOM 3254 N N . LYS A 1 415 ? -14.005 -24.734 3.902 1.00 94.00 415 LYS A N 1
ATOM 3255 C CA . LYS A 1 415 ? -15.372 -24.831 3.366 1.00 94.00 415 LYS A CA 1
ATOM 3256 C C . LYS A 1 415 ? -15.484 -24.183 1.987 1.00 94.00 415 LYS A C 1
ATOM 3258 O O . LYS A 1 415 ? -16.067 -24.787 1.089 1.00 94.00 415 LYS A O 1
ATOM 3263 N N . ALA A 1 416 ? -14.876 -23.013 1.795 1.00 95.31 416 ALA A N 1
ATOM 3264 C CA . ALA A 1 416 ? -14.815 -22.347 0.497 1.00 95.31 416 ALA A CA 1
ATOM 3265 C C . ALA A 1 416 ? -14.097 -23.221 -0.545 1.00 95.31 416 ALA A C 1
ATOM 3267 O O . ALA A 1 416 ? -14.602 -23.379 -1.654 1.00 95.31 416 ALA A O 1
ATOM 3268 N N . TRP A 1 417 ? -12.983 -23.866 -0.182 1.00 95.88 417 TRP A N 1
ATOM 3269 C CA . TRP A 1 417 ? -12.273 -24.786 -1.072 1.00 95.88 417 TRP A CA 1
ATOM 3270 C C . TRP A 1 417 ? -13.150 -25.961 -1.489 1.00 95.88 417 TRP A C 1
ATOM 3272 O O . TRP A 1 417 ? -13.233 -26.273 -2.674 1.00 95.88 417 TRP A O 1
ATOM 3282 N N . LYS A 1 418 ? -13.861 -26.584 -0.539 1.00 94.50 418 LYS A N 1
ATOM 3283 C CA . LYS A 1 418 ? -14.802 -27.677 -0.836 1.00 94.50 418 LYS A CA 1
ATOM 3284 C C . LYS A 1 418 ? -15.897 -27.249 -1.810 1.00 94.50 418 LYS A C 1
ATOM 3286 O O . LYS A 1 418 ? -16.256 -28.024 -2.690 1.00 94.50 418 LYS A O 1
ATOM 3291 N N . MET A 1 419 ? -16.421 -26.032 -1.674 1.00 94.38 419 MET A N 1
ATOM 3292 C CA . MET A 1 419 ? -17.394 -25.493 -2.628 1.00 94.38 419 MET A CA 1
ATOM 3293 C C . MET A 1 419 ? -16.753 -25.254 -4.001 1.00 94.38 419 MET A C 1
ATOM 3295 O O . MET A 1 419 ? -17.341 -25.606 -5.023 1.00 94.38 419 MET A O 1
ATOM 3299 N N . PHE A 1 420 ? -15.534 -24.703 -4.029 1.00 95.81 420 PHE A N 1
ATOM 3300 C CA . PHE A 1 420 ? -14.817 -24.339 -5.255 1.00 95.81 420 PHE A CA 1
ATOM 3301 C C . PHE A 1 420 ? -14.409 -25.547 -6.088 1.00 95.81 420 PHE A C 1
ATOM 3303 O O . PHE A 1 420 ? -14.618 -25.542 -7.297 1.00 95.81 420 PHE A O 1
ATOM 3310 N N . THR A 1 421 ? -13.918 -26.617 -5.461 1.00 95.19 421 THR A N 1
ATOM 3311 C CA . THR A 1 421 ? -13.561 -27.854 -6.174 1.00 95.19 421 THR A CA 1
ATOM 3312 C C . THR A 1 421 ? -14.751 -28.480 -6.900 1.00 95.19 421 THR A C 1
ATOM 3314 O O . THR A 1 421 ? -14.576 -29.082 -7.954 1.00 95.19 421 THR A O 1
ATOM 3317 N N . HIS A 1 422 ? -15.966 -28.283 -6.383 1.00 95.06 422 HIS A N 1
ATOM 3318 C CA . HIS A 1 422 ? -17.211 -28.738 -7.007 1.00 95.06 422 HIS A CA 1
ATOM 3319 C C . HIS A 1 422 ? -17.887 -27.661 -7.874 1.00 95.06 422 HIS A C 1
ATOM 3321 O O . HIS A 1 422 ? -18.999 -27.879 -8.353 1.00 95.06 422 HIS A O 1
ATOM 3327 N N . LYS A 1 423 ? -17.260 -26.485 -8.047 1.00 91.56 423 LYS A N 1
ATOM 3328 C CA . LYS A 1 423 ? -17.820 -25.294 -8.716 1.00 91.56 423 LYS A CA 1
ATOM 3329 C C . LYS A 1 423 ? -19.222 -24.905 -8.212 1.00 91.56 423 LYS A C 1
ATOM 3331 O O . LYS A 1 423 ? -20.036 -24.335 -8.945 1.00 91.56 423 LYS A O 1
ATOM 3336 N N . ALA A 1 424 ? -19.525 -25.211 -6.951 1.00 93.81 424 ALA A N 1
ATOM 3337 C CA . ALA A 1 424 ? -20.837 -24.984 -6.361 1.00 93.81 424 ALA A CA 1
ATOM 3338 C C . ALA A 1 424 ? -21.100 -23.479 -6.216 1.00 93.81 424 ALA A C 1
ATOM 3340 O O . ALA A 1 424 ? -20.269 -22.760 -5.681 1.00 93.81 424 ALA A O 1
ATOM 3341 N N . TYR A 1 425 ? -22.256 -22.993 -6.681 1.00 93.50 425 TYR A N 1
ATOM 3342 C CA . TYR A 1 425 ? -22.673 -21.575 -6.625 1.00 93.50 425 TYR A CA 1
ATOM 3343 C C . TYR A 1 425 ? -21.771 -20.562 -7.351 1.00 93.50 425 TYR A C 1
ATOM 3345 O O . TYR A 1 425 ? -22.087 -19.375 -7.377 1.00 93.50 425 TYR A O 1
ATOM 3353 N N . MET A 1 426 ? -20.711 -21.010 -8.022 1.00 93.12 426 MET A N 1
ATOM 3354 C CA . MET A 1 426 ? -19.751 -20.142 -8.700 1.00 93.12 426 MET A CA 1
ATOM 3355 C C . MET A 1 426 ? -20.382 -19.260 -9.788 1.00 93.12 426 MET A C 1
ATOM 3357 O O . MET A 1 426 ? -20.053 -18.081 -9.907 1.00 93.12 426 MET A O 1
ATOM 3361 N N . HIS A 1 427 ? -21.363 -19.798 -10.518 1.00 92.50 427 HIS A N 1
ATOM 3362 C CA . HIS A 1 427 ? -22.115 -19.065 -11.542 1.00 92.50 427 HIS A CA 1
ATOM 3363 C C . HIS A 1 427 ? -22.796 -17.786 -11.012 1.00 92.50 427 HIS A C 1
ATOM 3365 O O . HIS A 1 427 ? -23.062 -16.862 -11.778 1.00 92.50 427 HIS A O 1
ATOM 3371 N N . GLN A 1 428 ? -23.089 -17.714 -9.706 1.00 92.56 428 GLN A N 1
ATOM 3372 C CA . GLN A 1 428 ? -23.684 -16.527 -9.089 1.00 92.56 428 GLN A CA 1
ATOM 3373 C C . GLN A 1 428 ? -22.689 -15.367 -8.975 1.00 92.56 428 GLN A C 1
ATOM 3375 O O . GLN A 1 428 ? -23.120 -14.217 -8.929 1.00 92.56 428 GLN A O 1
ATOM 3380 N N . TYR A 1 429 ? -21.388 -15.657 -8.938 1.00 95.69 429 TYR A N 1
ATOM 3381 C CA . TYR A 1 429 ? -20.309 -14.672 -8.844 1.00 95.69 429 TYR A CA 1
ATOM 3382 C C . TYR A 1 429 ? -19.824 -14.268 -10.237 1.00 95.69 429 TYR A C 1
ATOM 3384 O O . TYR A 1 429 ? -19.732 -13.077 -10.535 1.00 95.69 429 TYR A O 1
ATOM 3392 N N . THR A 1 430 ? -19.634 -15.248 -11.127 1.00 93.81 430 THR A N 1
ATOM 3393 C CA . THR A 1 430 ? -19.195 -15.002 -12.512 1.00 93.81 430 THR A CA 1
ATOM 3394 C C . THR A 1 430 ? -20.198 -14.171 -13.301 1.00 93.81 430 THR A C 1
ATOM 3396 O O . THR A 1 430 ? -19.796 -13.323 -14.094 1.00 93.81 430 THR A O 1
ATOM 3399 N N . ARG A 1 431 ? -21.503 -14.312 -13.021 1.00 93.62 431 ARG A N 1
ATOM 3400 C CA . ARG A 1 431 ? -22.554 -13.457 -13.599 1.00 93.62 431 ARG A CA 1
ATOM 3401 C C . ARG A 1 431 ? -22.320 -11.958 -13.366 1.00 93.62 431 ARG A C 1
ATOM 3403 O O . ARG A 1 431 ? -22.790 -11.153 -14.165 1.00 93.62 431 ARG A O 1
ATOM 3410 N N . PHE A 1 432 ? -21.637 -11.584 -12.285 1.00 92.94 432 PHE A N 1
ATOM 3411 C CA . PHE A 1 432 ? -21.334 -10.192 -11.946 1.00 92.94 432 PHE A CA 1
ATOM 3412 C C . PHE A 1 432 ? -19.864 -9.825 -12.180 1.00 92.94 432 PHE A C 1
ATOM 3414 O O . PHE A 1 432 ? -19.451 -8.756 -11.755 1.00 92.94 432 PHE A O 1
ATOM 3421 N N . GLY A 1 433 ? -19.090 -10.668 -12.871 1.00 90.25 433 GLY A N 1
ATOM 3422 C CA . GLY A 1 433 ? -17.718 -10.351 -13.279 1.00 90.25 433 GLY A CA 1
ATOM 3423 C C . GLY A 1 433 ? -16.619 -10.779 -12.304 1.00 90.25 433 GLY A C 1
ATOM 3424 O O . GLY A 1 433 ? -15.496 -10.326 -12.467 1.00 90.25 433 GLY A O 1
ATOM 3425 N N . ILE A 1 434 ? -16.914 -11.632 -11.315 1.00 94.88 434 ILE A N 1
ATOM 3426 C CA . ILE A 1 434 ? -15.884 -12.264 -10.469 1.00 94.88 434 ILE A CA 1
ATOM 3427 C C . ILE A 1 434 ? -15.531 -13.635 -11.047 1.00 94.88 434 ILE A C 1
ATOM 3429 O O . ILE A 1 434 ? -16.385 -14.523 -11.107 1.00 94.88 434 ILE A O 1
ATOM 3433 N N . LEU A 1 435 ? -14.291 -13.791 -11.499 1.00 93.94 435 LEU A N 1
ATOM 3434 C CA . LEU A 1 435 ? -13.794 -14.950 -12.236 1.00 93.94 435 LEU A CA 1
ATOM 3435 C C . LEU A 1 435 ? -13.188 -16.014 -11.308 1.00 93.94 435 LEU A C 1
ATOM 3437 O O . LEU A 1 435 ? -12.982 -15.792 -10.118 1.00 93.94 435 LEU A O 1
ATOM 3441 N N . GLU A 1 436 ? -12.893 -17.196 -11.863 1.00 92.12 436 GLU A N 1
ATOM 3442 C CA . GLU A 1 436 ? -12.182 -18.273 -11.147 1.00 92.12 436 GLU A CA 1
ATOM 3443 C C . GLU A 1 436 ? -10.825 -17.808 -10.599 1.00 92.12 436 GLU A C 1
ATOM 3445 O O . GLU A 1 436 ? -10.459 -18.170 -9.482 1.00 92.12 436 GLU A O 1
ATOM 3450 N N . GLU A 1 437 ? -10.131 -16.953 -11.345 1.00 92.94 437 GLU A N 1
ATOM 3451 C CA . GLU A 1 437 ? -8.827 -16.387 -10.986 1.00 92.94 437 GLU A CA 1
ATOM 3452 C C . GLU A 1 437 ? -8.899 -15.528 -9.712 1.00 92.94 437 GLU A C 1
ATOM 3454 O O . GLU A 1 437 ? -8.078 -15.706 -8.815 1.00 92.94 437 GLU A O 1
ATOM 3459 N N . ASP A 1 438 ? -9.946 -14.707 -9.554 1.00 92.69 438 ASP A N 1
ATOM 3460 C CA . ASP A 1 438 ? -10.135 -13.858 -8.366 1.00 92.69 438 ASP A CA 1
ATOM 3461 C C . ASP A 1 438 ? -10.255 -14.683 -7.073 1.00 92.69 438 ASP A C 1
ATOM 3463 O O . ASP A 1 438 ? -9.775 -14.293 -6.004 1.00 92.69 438 ASP A O 1
ATOM 3467 N N . PHE A 1 439 ? -10.903 -15.849 -7.156 1.00 94.81 439 PHE A N 1
ATOM 3468 C CA . PHE A 1 439 ? -11.001 -16.776 -6.031 1.00 94.81 439 PHE A CA 1
ATOM 3469 C C . PHE A 1 439 ? -9.654 -17.417 -5.713 1.00 94.81 439 PHE A C 1
ATOM 3471 O O . PHE A 1 439 ? -9.309 -17.525 -4.538 1.00 94.81 439 PHE A O 1
ATOM 3478 N N . VAL A 1 440 ? -8.899 -17.839 -6.732 1.00 93.75 440 VAL A N 1
ATOM 3479 C CA . VAL A 1 440 ? -7.560 -18.420 -6.551 1.00 93.75 440 VAL A CA 1
ATOM 3480 C C . VAL A 1 440 ? -6.633 -17.410 -5.877 1.00 93.75 440 VAL A C 1
ATOM 3482 O O . VAL A 1 440 ? -5.977 -17.755 -4.894 1.00 93.75 440 VAL A O 1
ATOM 3485 N N . ASP A 1 441 ? -6.652 -16.153 -6.314 1.00 92.12 441 ASP A N 1
ATOM 3486 C CA . ASP A 1 441 ? -5.883 -15.075 -5.691 1.00 92.12 441 ASP A CA 1
ATOM 3487 C C . ASP A 1 441 ? -6.292 -14.852 -4.229 1.00 92.12 441 ASP A C 1
ATOM 3489 O O . ASP A 1 441 ? -5.438 -14.724 -3.342 1.00 92.12 441 ASP A O 1
ATOM 3493 N N . ALA A 1 442 ? -7.598 -14.871 -3.942 1.00 94.25 442 ALA A N 1
ATOM 3494 C CA . ALA A 1 442 ? -8.108 -14.770 -2.579 1.00 94.25 442 ALA A CA 1
ATOM 3495 C C . ALA A 1 442 ? -7.669 -15.957 -1.700 1.00 94.25 442 ALA A C 1
ATOM 3497 O O . ALA A 1 442 ? -7.262 -15.747 -0.552 1.00 94.25 442 ALA A O 1
ATOM 3498 N N . PHE A 1 443 ? -7.696 -17.188 -2.227 1.00 96.12 443 PHE A N 1
ATOM 3499 C CA . PHE A 1 443 ? -7.197 -18.381 -1.536 1.00 96.12 443 PHE A CA 1
ATOM 3500 C C . PHE A 1 443 ? -5.713 -18.244 -1.210 1.00 96.12 443 PHE A C 1
ATOM 3502 O O . PHE A 1 443 ? -5.349 -18.315 -0.037 1.00 96.12 443 PHE A O 1
ATOM 3509 N N . VAL A 1 444 ? -4.872 -17.964 -2.208 1.00 92.50 444 VAL A N 1
ATOM 3510 C CA . VAL A 1 444 ? -3.418 -17.813 -2.033 1.00 92.50 444 VAL A CA 1
ATOM 3511 C C . VAL A 1 444 ? -3.106 -16.758 -0.972 1.00 92.50 444 VAL A C 1
ATOM 3513 O O . VAL A 1 444 ? -2.276 -16.977 -0.082 1.00 92.50 444 VAL A O 1
ATOM 3516 N N . LYS A 1 445 ? -3.807 -15.621 -1.020 1.00 92.94 445 LYS A N 1
ATOM 3517 C CA . LYS A 1 445 ? -3.627 -14.530 -0.063 1.00 92.94 445 LYS A CA 1
ATOM 3518 C C . LYS A 1 445 ? -3.938 -14.973 1.366 1.00 92.94 445 LYS A C 1
ATOM 3520 O O . LYS A 1 445 ? -3.103 -14.791 2.254 1.00 92.94 445 LYS A O 1
ATOM 3525 N N . ILE A 1 446 ? -5.116 -15.547 1.604 1.00 94.62 446 ILE A N 1
ATOM 3526 C CA . ILE A 1 446 ? -5.552 -15.908 2.959 1.00 94.62 446 ILE A CA 1
ATOM 3527 C C . ILE A 1 446 ? -4.823 -17.146 3.484 1.00 94.62 446 ILE A C 1
ATOM 3529 O O . ILE A 1 446 ? -4.476 -17.189 4.663 1.00 94.62 446 ILE A O 1
ATOM 3533 N N . GLU A 1 447 ? -4.489 -18.113 2.634 1.00 94.31 447 GLU A N 1
ATOM 3534 C CA . GLU A 1 447 ? -3.652 -19.253 3.012 1.00 94.31 447 GLU A CA 1
ATOM 3535 C C . GLU A 1 447 ? -2.250 -18.815 3.440 1.00 94.31 447 GLU A C 1
ATOM 3537 O O . GLU A 1 447 ? -1.721 -19.339 4.423 1.00 94.31 447 GLU A O 1
ATOM 3542 N N . SER A 1 448 ? -1.669 -17.803 2.784 1.00 91.00 448 SER A N 1
ATOM 3543 C CA . SER A 1 448 ? -0.407 -17.201 3.227 1.00 91.00 448 SER A CA 1
ATOM 3544 C C . SER A 1 448 ? -0.528 -16.582 4.624 1.00 91.00 448 SER A C 1
ATOM 3546 O O . SER A 1 448 ? 0.385 -16.729 5.440 1.00 91.00 448 SER A O 1
ATOM 3548 N N . VAL A 1 449 ? -1.647 -15.916 4.930 1.00 91.81 449 VAL A N 1
ATOM 3549 C CA . VAL A 1 449 ? -1.911 -15.358 6.269 1.00 91.81 449 VAL A CA 1
ATOM 3550 C C . VAL A 1 449 ? -2.068 -16.479 7.298 1.00 91.81 449 VAL A C 1
ATOM 3552 O O . VAL A 1 449 ? -1.425 -16.453 8.348 1.00 91.81 449 VAL A O 1
ATOM 3555 N N . ILE A 1 450 ? -2.860 -17.509 6.986 1.00 92.00 450 ILE A N 1
ATOM 3556 C CA . ILE A 1 450 ? -3.036 -18.691 7.839 1.00 92.00 450 ILE A CA 1
ATOM 3557 C C . ILE A 1 450 ? -1.683 -19.347 8.125 1.00 92.00 450 ILE A C 1
ATOM 3559 O O . ILE A 1 450 ? -1.389 -19.684 9.273 1.00 92.00 450 ILE A O 1
ATOM 3563 N N . LYS A 1 451 ? -0.846 -19.516 7.098 1.00 90.50 451 LYS A N 1
ATOM 3564 C CA . LYS A 1 451 ? 0.491 -20.090 7.234 1.00 90.50 451 LYS A CA 1
ATOM 3565 C C . LYS A 1 451 ? 1.357 -19.252 8.173 1.00 90.50 451 LYS A C 1
ATOM 3567 O O . LYS A 1 451 ? 1.950 -19.821 9.084 1.00 90.50 451 LYS A O 1
ATOM 3572 N N . ALA A 1 452 ? 1.368 -17.927 8.024 1.00 88.62 452 ALA A N 1
ATOM 3573 C CA . ALA A 1 452 ? 2.125 -17.042 8.908 1.00 88.62 452 ALA A CA 1
ATOM 3574 C C . ALA A 1 452 ? 1.713 -17.207 10.384 1.00 88.62 452 ALA A C 1
ATOM 3576 O O . ALA A 1 452 ? 2.572 -17.371 11.250 1.00 88.62 452 ALA A O 1
ATOM 3577 N N . TYR A 1 453 ? 0.407 -17.243 10.676 1.00 89.38 453 TYR A N 1
ATOM 3578 C CA . TYR A 1 453 ? -0.104 -17.456 12.037 1.00 89.38 453 TYR A CA 1
ATOM 3579 C C . TYR A 1 453 ? 0.160 -18.876 12.576 1.00 89.38 453 TYR A C 1
ATOM 3581 O O . TYR A 1 453 ? 0.421 -19.030 13.769 1.00 89.38 453 TYR A O 1
ATOM 3589 N N . LYS A 1 454 ? 0.139 -19.914 11.725 1.00 86.75 454 LYS A N 1
ATOM 3590 C CA . LYS A 1 454 ? 0.527 -21.292 12.098 1.00 86.75 454 LYS A CA 1
ATOM 3591 C C . LYS A 1 454 ? 2.017 -21.397 12.435 1.00 86.75 454 LYS A C 1
ATOM 3593 O O . LYS A 1 454 ? 2.406 -22.173 13.305 1.00 86.75 454 LYS A O 1
ATOM 3598 N N . GLU A 1 455 ? 2.858 -20.634 11.743 1.00 84.12 455 GLU A N 1
ATOM 3599 C CA . GLU A 1 455 ? 4.318 -20.692 11.861 1.00 84.12 455 GLU A CA 1
ATOM 3600 C C . GLU A 1 455 ? 4.901 -19.742 12.912 1.00 84.12 455 GLU A C 1
ATOM 3602 O O . GLU A 1 455 ? 6.118 -19.723 13.093 1.00 84.12 455 GLU A O 1
ATOM 3607 N N . LEU A 1 456 ? 4.051 -19.036 13.668 1.00 78.94 456 LEU A N 1
ATOM 3608 C CA . LEU A 1 456 ? 4.448 -18.069 14.698 1.00 78.94 456 LEU A CA 1
ATOM 3609 C C . LEU A 1 456 ? 5.505 -18.612 15.684 1.00 78.94 456 LEU A C 1
ATOM 3611 O O . LEU A 1 456 ? 6.359 -17.863 16.153 1.00 78.94 456 LEU A O 1
ATOM 3615 N N . ASN A 1 457 ? 5.466 -19.922 15.963 1.00 66.44 457 ASN A N 1
ATOM 3616 C CA . ASN A 1 457 ? 6.300 -20.603 16.962 1.00 66.44 457 ASN A CA 1
ATOM 3617 C C . ASN A 1 457 ? 7.566 -21.260 16.399 1.00 66.44 457 ASN A C 1
ATOM 3619 O O . ASN A 1 457 ? 8.334 -21.863 17.155 1.00 66.44 457 ASN A O 1
ATOM 3623 N N . LYS A 1 458 ? 7.806 -21.184 15.085 1.00 62.25 458 LYS A N 1
ATOM 3624 C CA . LYS A 1 458 ? 9.014 -21.758 14.482 1.00 62.25 458 LYS A CA 1
ATOM 3625 C C . LYS A 1 458 ? 10.219 -20.852 14.765 1.00 62.25 458 LYS A C 1
ATOM 3627 O O . LYS A 1 458 ? 10.160 -19.644 14.575 1.00 62.25 458 LYS A O 1
ATOM 3632 N N . LYS A 1 459 ? 11.344 -21.454 15.182 1.00 48.00 459 LYS A N 1
ATOM 3633 C CA . LYS A 1 459 ? 12.610 -20.756 15.515 1.00 48.00 459 LYS A CA 1
ATOM 3634 C C . LYS A 1 459 ? 13.233 -19.973 14.349 1.00 48.00 459 LYS A C 1
ATOM 3636 O O . LYS A 1 459 ? 14.109 -19.152 14.585 1.00 48.00 459 LYS A O 1
ATOM 3641 N N . VAL A 1 460 ? 12.817 -20.247 13.113 1.00 43.06 460 VAL A N 1
ATOM 3642 C CA . VAL A 1 460 ? 13.325 -19.601 11.898 1.00 43.06 460 VAL A CA 1
ATOM 3643 C C . VAL A 1 460 ? 12.124 -19.067 11.128 1.00 43.06 460 VAL A C 1
ATOM 3645 O O . VAL A 1 460 ? 11.461 -19.807 10.404 1.00 43.06 460 VAL A O 1
ATOM 3648 N N . PHE A 1 461 ? 11.814 -17.790 11.333 1.00 45.34 461 PHE A N 1
ATOM 3649 C CA . PHE A 1 461 ? 10.833 -17.074 10.527 1.00 45.34 461 PHE A CA 1
ATOM 3650 C C . PHE A 1 461 ? 11.576 -16.471 9.331 1.00 45.34 461 PHE A C 1
ATOM 3652 O O . PHE A 1 461 ? 12.294 -15.484 9.471 1.00 45.34 461 PHE A O 1
ATOM 3659 N N . ILE A 1 462 ? 11.480 -17.113 8.165 1.00 39.28 462 ILE A N 1
ATOM 3660 C CA . ILE A 1 462 ? 12.039 -16.564 6.925 1.00 39.28 462 ILE A CA 1
ATOM 3661 C C . ILE A 1 462 ? 11.037 -15.530 6.412 1.00 39.28 462 ILE A C 1
ATOM 3663 O O . ILE A 1 462 ? 9.964 -15.882 5.927 1.00 39.28 462 ILE A O 1
ATOM 3667 N N . MET A 1 463 ? 11.373 -14.253 6.587 1.00 44.22 463 MET A N 1
ATOM 3668 C CA . MET A 1 463 ? 10.544 -13.124 6.170 1.00 44.22 463 MET A CA 1
ATOM 3669 C C . MET A 1 463 ? 10.429 -13.057 4.643 1.00 44.22 463 MET A C 1
ATOM 3671 O O . MET A 1 463 ? 11.434 -13.110 3.936 1.00 44.22 463 MET A O 1
ATOM 3675 N N . ALA A 1 464 ? 9.212 -12.845 4.144 1.00 31.23 464 ALA A N 1
ATOM 3676 C CA . ALA A 1 464 ? 9.014 -12.153 2.875 1.00 31.23 464 ALA A CA 1
ATOM 3677 C C . ALA A 1 464 ? 9.019 -10.635 3.163 1.00 31.23 464 ALA A C 1
ATOM 3679 O O . ALA A 1 464 ? 8.312 -10.211 4.082 1.00 31.23 464 ALA A O 1
ATOM 3680 N N . PRO A 1 465 ? 9.805 -9.807 2.452 1.00 34.59 465 PRO A N 1
ATOM 3681 C CA . PRO A 1 465 ? 9.811 -8.362 2.675 1.00 34.59 465 PRO A CA 1
ATOM 3682 C C . PRO A 1 465 ? 8.492 -7.727 2.196 1.00 34.59 465 PRO A C 1
ATOM 3684 O O . PRO A 1 465 ? 7.996 -8.061 1.121 1.00 34.59 465 PRO A O 1
ATOM 3687 N N . TYR A 1 466 ? 7.923 -6.814 2.996 1.00 43.09 466 TYR A N 1
ATOM 3688 C CA . TYR A 1 466 ? 6.739 -6.013 2.647 1.00 43.09 466 TYR A CA 1
ATOM 3689 C C . TYR A 1 466 ? 7.144 -4.572 2.303 1.00 43.09 466 TYR A C 1
ATOM 3691 O O . TYR A 1 466 ? 8.038 -4.007 2.930 1.00 43.09 466 TYR A O 1
ATOM 3699 N N . ILE A 1 467 ? 6.449 -3.985 1.326 1.00 37.38 467 ILE A N 1
ATOM 3700 C CA . ILE A 1 467 ? 6.639 -2.616 0.827 1.00 37.38 467 ILE A CA 1
ATOM 3701 C C . ILE A 1 467 ? 6.073 -1.627 1.861 1.00 37.38 467 ILE A C 1
ATOM 3703 O O . ILE A 1 467 ? 4.861 -1.570 2.069 1.00 37.38 467 ILE A O 1
ATOM 3707 N N . GLN A 1 468 ? 6.949 -0.875 2.530 1.00 44.38 468 GLN A N 1
ATOM 3708 C CA . GLN A 1 468 ? 6.581 0.266 3.377 1.00 44.38 468 GLN A CA 1
ATOM 3709 C C . GLN A 1 468 ? 6.097 1.454 2.516 1.00 44.38 468 GLN A C 1
ATOM 3711 O O . GLN A 1 468 ? 6.464 1.536 1.339 1.00 44.38 468 GLN A O 1
ATOM 3716 N N . PRO A 1 469 ? 5.317 2.412 3.066 1.00 46.72 469 PRO A N 1
ATOM 3717 C CA . PRO A 1 469 ? 5.063 3.678 2.382 1.00 46.72 469 PRO A CA 1
ATOM 3718 C C . PRO A 1 469 ? 6.405 4.306 1.999 1.00 46.72 469 PRO A C 1
ATOM 3720 O O . PRO A 1 469 ? 7.242 4.528 2.876 1.00 46.72 469 PRO A O 1
ATOM 3723 N N . LYS A 1 470 ? 6.618 4.583 0.704 1.00 47.12 470 LYS A N 1
ATOM 3724 C CA . LYS A 1 470 ? 7.917 5.056 0.186 1.00 47.12 470 LYS A CA 1
ATOM 3725 C C . LYS A 1 470 ? 8.472 6.247 0.971 1.00 47.12 470 LYS A C 1
ATOM 3727 O O . LYS A 1 470 ? 9.675 6.338 1.158 1.00 47.12 470 LYS A O 1
ATOM 3732 N N . THR A 1 471 ? 7.600 7.119 1.471 1.00 53.44 471 THR A N 1
ATOM 3733 C CA . THR A 1 471 ? 7.964 8.301 2.262 1.00 53.44 471 THR A CA 1
ATOM 3734 C C . THR A 1 471 ? 8.500 7.964 3.651 1.00 53.44 471 THR A C 1
ATOM 3736 O O . THR A 1 471 ? 9.515 8.519 4.054 1.00 53.44 471 THR A O 1
ATOM 3739 N N . LEU A 1 472 ? 7.860 7.050 4.386 1.00 53.69 472 LEU A N 1
ATOM 3740 C CA . LEU A 1 472 ? 8.320 6.642 5.719 1.00 53.69 472 LEU A CA 1
ATOM 3741 C C . LEU A 1 472 ? 9.602 5.815 5.623 1.00 53.69 472 LEU A C 1
ATOM 3743 O O . LEU A 1 472 ? 10.511 5.977 6.432 1.00 53.69 472 LEU A O 1
ATOM 3747 N N . TYR A 1 473 ? 9.681 4.978 4.593 1.00 67.00 473 TYR A N 1
ATOM 3748 C CA . TYR A 1 473 ? 10.863 4.198 4.287 1.00 67.00 473 TYR A CA 1
ATOM 3749 C C . TYR A 1 473 ? 12.060 5.078 3.894 1.00 67.00 473 TYR A C 1
ATOM 3751 O O . TYR A 1 473 ? 13.130 4.947 4.477 1.00 67.00 473 TYR A O 1
ATOM 3759 N N . SER A 1 474 ? 11.860 6.045 2.993 1.00 63.38 474 SER A N 1
ATOM 3760 C CA . SER A 1 474 ? 12.878 7.040 2.622 1.00 63.38 474 SER A CA 1
ATOM 3761 C C . SER A 1 474 ? 13.306 7.896 3.822 1.00 63.38 474 SER A C 1
ATOM 3763 O O . SER A 1 474 ? 14.498 8.095 4.040 1.00 63.38 474 SER A O 1
ATOM 3765 N N . LEU A 1 475 ? 12.367 8.319 4.679 1.00 67.88 475 LEU A N 1
ATOM 3766 C CA . LEU A 1 475 ? 12.694 9.055 5.904 1.00 67.88 475 LEU A CA 1
ATOM 3767 C C . LEU A 1 475 ? 13.535 8.210 6.876 1.00 67.88 475 LEU A C 1
ATOM 3769 O O . LEU A 1 475 ? 14.486 8.714 7.473 1.00 67.88 475 LEU A O 1
ATOM 3773 N N . ALA A 1 476 ? 13.209 6.923 7.022 1.00 72.75 476 ALA A N 1
ATOM 3774 C CA . ALA A 1 476 ? 13.978 5.995 7.842 1.00 72.75 476 ALA A CA 1
ATOM 3775 C C . ALA A 1 476 ? 15.389 5.770 7.274 1.00 72.75 476 ALA A C 1
ATOM 3777 O O . ALA A 1 476 ? 16.360 5.848 8.026 1.00 72.75 476 ALA A O 1
ATOM 3778 N N . LEU A 1 477 ? 15.515 5.559 5.958 1.00 78.12 477 LEU A N 1
ATOM 3779 C CA . LEU A 1 477 ? 16.808 5.450 5.275 1.00 78.12 477 LEU A CA 1
ATOM 3780 C C . LEU A 1 477 ? 17.655 6.712 5.470 1.00 78.12 477 LEU A C 1
ATOM 3782 O O . LEU A 1 477 ? 18.824 6.615 5.837 1.00 78.12 477 LEU A O 1
ATOM 3786 N N . SER A 1 478 ? 17.052 7.892 5.307 1.00 75.44 478 SER A N 1
ATOM 3787 C CA . SER A 1 478 ? 17.713 9.182 5.516 1.00 75.44 478 SER A CA 1
ATOM 3788 C C . SER A 1 478 ? 18.239 9.331 6.949 1.00 75.44 478 SER A C 1
ATOM 3790 O O . SER A 1 478 ? 19.397 9.699 7.157 1.00 75.44 478 SER A O 1
ATOM 3792 N N . HIS A 1 479 ? 17.429 8.970 7.949 1.00 80.00 479 HIS A N 1
ATOM 3793 C CA . HIS A 1 479 ? 17.832 9.039 9.353 1.00 80.00 479 HIS A CA 1
ATOM 3794 C C . HIS A 1 479 ? 18.987 8.080 9.678 1.00 80.00 479 HIS A C 1
ATOM 3796 O O . HIS A 1 479 ? 19.962 8.481 10.315 1.00 80.00 479 HIS A O 1
ATOM 3802 N N . ILE A 1 480 ? 18.914 6.835 9.192 1.00 84.06 480 ILE A N 1
ATOM 3803 C CA . ILE A 1 480 ? 19.985 5.840 9.352 1.00 84.06 480 ILE A CA 1
ATOM 3804 C C . ILE A 1 480 ? 21.274 6.333 8.683 1.00 84.06 480 ILE A C 1
ATOM 3806 O O . ILE A 1 480 ? 22.343 6.275 9.293 1.00 84.06 480 ILE A O 1
ATOM 3810 N N . GLY A 1 481 ? 21.172 6.866 7.463 1.00 82.31 481 GLY A N 1
ATOM 3811 C CA . GLY A 1 481 ? 22.293 7.452 6.733 1.00 82.31 481 GLY A CA 1
ATOM 3812 C C . GLY A 1 481 ? 22.989 8.564 7.519 1.00 82.31 481 GLY A C 1
ATOM 3813 O O . GLY A 1 481 ? 24.211 8.542 7.671 1.00 82.31 481 GLY A O 1
ATOM 3814 N N . HIS A 1 482 ? 22.216 9.481 8.110 1.00 81.00 482 HIS A N 1
ATOM 3815 C CA . HIS A 1 482 ? 22.752 10.546 8.962 1.00 81.00 482 HIS A CA 1
ATOM 3816 C C . HIS A 1 482 ? 23.477 9.998 10.203 1.00 81.00 482 HIS A C 1
ATOM 3818 O O . HIS A 1 482 ? 24.542 10.493 10.571 1.00 81.00 482 HIS A O 1
ATOM 3824 N N . SER A 1 483 ? 22.945 8.959 10.854 1.00 85.06 483 SER A N 1
ATOM 3825 C CA . SER A 1 483 ? 23.611 8.339 12.010 1.00 85.06 483 SER A CA 1
ATOM 3826 C C . SER A 1 483 ? 24.934 7.660 11.640 1.00 85.06 483 SER A C 1
ATOM 3828 O O . SER A 1 483 ? 25.916 7.782 12.373 1.00 85.06 483 SER A O 1
ATOM 3830 N N . ILE A 1 484 ? 24.987 6.963 10.499 1.00 87.75 484 ILE A N 1
ATOM 3831 C CA . ILE A 1 484 ? 26.227 6.345 10.001 1.00 87.75 484 ILE A CA 1
ATOM 3832 C C . ILE A 1 484 ? 27.254 7.426 9.660 1.00 87.75 484 ILE A C 1
ATOM 3834 O O . ILE A 1 484 ? 28.432 7.285 9.994 1.00 87.75 484 ILE A O 1
ATOM 3838 N N . GLN A 1 485 ? 26.804 8.516 9.036 1.00 84.56 485 GLN A N 1
ATOM 3839 C CA . GLN A 1 485 ? 27.633 9.670 8.720 1.00 84.56 485 GLN A CA 1
ATOM 3840 C C . GLN A 1 485 ? 28.285 10.246 9.983 1.00 84.56 485 GLN A C 1
ATOM 3842 O O . GLN A 1 485 ? 29.506 10.349 10.045 1.00 84.56 485 GLN A O 1
ATOM 3847 N N . GLU A 1 486 ? 27.499 10.525 11.021 1.00 86.06 486 GLU A N 1
ATOM 3848 C CA . GLU A 1 486 ? 28.011 11.051 12.289 1.00 86.06 486 GLU A CA 1
ATOM 3849 C C . GLU A 1 486 ? 29.014 10.094 12.960 1.00 86.06 486 GLU A C 1
ATOM 3851 O O . GLU A 1 486 ? 30.015 10.524 13.538 1.00 86.06 486 GLU A O 1
ATOM 3856 N N . ALA A 1 487 ? 28.789 8.780 12.859 1.00 89.94 487 ALA A N 1
ATOM 3857 C CA . ALA A 1 487 ? 29.726 7.782 13.367 1.00 89.94 487 ALA A CA 1
ATOM 3858 C C . ALA A 1 487 ? 31.059 7.790 12.596 1.00 89.94 487 ALA A C 1
ATOM 3860 O O . ALA A 1 487 ? 32.122 7.744 13.218 1.00 89.94 487 ALA A O 1
ATOM 3861 N N . CYS A 1 488 ? 31.019 7.900 11.265 1.00 88.25 488 CYS A N 1
ATOM 3862 C CA . CYS A 1 488 ? 32.222 8.017 10.436 1.00 88.25 488 CYS A CA 1
ATOM 3863 C C . CYS A 1 488 ? 33.013 9.292 10.764 1.00 88.25 488 CYS A C 1
ATOM 3865 O O . CYS A 1 488 ? 34.240 9.242 10.863 1.00 88.25 488 CYS A O 1
ATOM 3867 N N . ASP A 1 489 ? 32.318 10.408 10.996 1.00 86.19 489 ASP A N 1
ATOM 3868 C CA . ASP A 1 489 ? 32.929 11.692 11.361 1.00 86.19 489 ASP A CA 1
ATOM 3869 C C . ASP A 1 489 ? 33.682 11.568 12.689 1.00 86.19 489 ASP A C 1
ATOM 3871 O O . ASP A 1 489 ? 34.837 11.978 12.803 1.00 86.19 489 ASP A O 1
ATOM 3875 N N . ARG A 1 490 ? 33.071 10.906 13.679 1.00 89.88 490 ARG A N 1
ATOM 3876 C CA . ARG A 1 490 ? 33.711 10.628 14.973 1.00 89.88 490 ARG A CA 1
ATOM 3877 C C . ARG A 1 490 ? 34.935 9.723 14.838 1.00 89.88 490 ARG A C 1
ATOM 3879 O O . ARG A 1 490 ? 35.935 9.978 15.507 1.00 89.88 490 ARG A O 1
ATOM 3886 N N . ILE A 1 491 ? 34.883 8.692 13.988 1.00 91.31 491 ILE A N 1
ATOM 3887 C CA . ILE A 1 491 ? 36.043 7.822 13.727 1.00 91.31 491 ILE A CA 1
ATOM 3888 C C . ILE A 1 491 ? 37.197 8.657 13.166 1.00 91.31 491 ILE A C 1
ATOM 3890 O O . ILE A 1 491 ? 38.307 8.599 13.695 1.00 91.31 491 ILE A O 1
ATOM 3894 N N . GLN A 1 492 ? 36.932 9.490 12.158 1.00 86.75 492 GLN A N 1
ATOM 3895 C CA . GLN A 1 492 ? 37.967 10.323 11.555 1.00 86.75 492 GLN A CA 1
ATOM 3896 C C . GLN A 1 492 ? 38.535 11.353 12.543 1.00 86.75 492 GLN A C 1
ATOM 3898 O O . GLN A 1 492 ? 39.752 11.511 12.626 1.00 86.75 492 GLN A O 1
ATOM 3903 N N . CYS A 1 493 ? 37.683 12.036 13.316 1.00 88.00 493 CYS A N 1
ATOM 3904 C CA . CYS A 1 493 ? 38.123 13.016 14.312 1.00 88.00 493 CYS A CA 1
ATOM 3905 C C . CYS A 1 493 ? 39.004 12.396 15.406 1.00 88.00 493 CYS A C 1
ATOM 3907 O O . CYS A 1 493 ? 39.947 13.041 15.859 1.00 88.00 493 CYS A O 1
ATOM 3909 N N . ASN A 1 494 ? 38.714 11.160 15.819 1.00 91.25 494 ASN A N 1
ATOM 3910 C CA . ASN A 1 494 ? 39.421 10.508 16.920 1.00 91.25 494 ASN A CA 1
ATOM 3911 C C . ASN A 1 494 ? 40.684 9.756 16.473 1.00 91.25 494 ASN A C 1
ATOM 3913 O O . ASN A 1 494 ? 41.681 9.766 17.191 1.00 91.25 494 ASN A O 1
ATOM 3917 N N . TYR A 1 495 ? 40.650 9.101 15.308 1.00 89.31 495 TYR A N 1
ATOM 3918 C CA . TYR A 1 495 ? 41.701 8.170 14.872 1.00 89.31 495 TYR A CA 1
ATOM 3919 C C . TYR A 1 495 ? 42.455 8.632 13.614 1.00 89.31 495 TYR A C 1
ATOM 3921 O O . TYR A 1 495 ? 43.555 8.146 13.345 1.00 89.31 495 TYR A O 1
ATOM 3929 N N . GLY A 1 496 ? 41.939 9.623 12.880 1.00 86.75 496 GLY A N 1
ATOM 3930 C CA . GLY A 1 496 ? 42.549 10.173 11.666 1.00 86.75 496 GLY A CA 1
ATOM 3931 C C . GLY A 1 496 ? 42.069 9.501 10.373 1.00 86.75 496 GLY A C 1
ATOM 3932 O O . GLY A 1 496 ? 40.950 8.999 10.292 1.00 86.75 496 GLY A O 1
ATOM 3933 N N . THR A 1 497 ? 42.912 9.525 9.338 1.00 85.25 497 THR A N 1
ATOM 3934 C CA . THR A 1 497 ? 42.619 8.991 7.993 1.00 85.25 497 THR A CA 1
ATOM 3935 C C . THR A 1 497 ? 42.593 7.460 7.954 1.00 85.25 497 THR A C 1
ATOM 3937 O O . THR A 1 497 ? 43.109 6.802 8.858 1.00 85.25 497 THR A O 1
ATOM 3940 N N . TYR A 1 498 ? 42.002 6.887 6.901 1.00 84.44 498 TYR A N 1
ATOM 3941 C CA . TYR A 1 498 ? 41.808 5.441 6.750 1.00 84.44 498 TYR A CA 1
ATOM 3942 C C . TYR A 1 498 ? 43.120 4.644 6.714 1.00 84.44 498 TYR A C 1
ATOM 3944 O O . TYR A 1 498 ? 43.148 3.505 7.166 1.00 84.44 498 TYR A O 1
ATOM 3952 N N . ASP A 1 499 ? 44.218 5.244 6.242 1.00 81.19 499 ASP A N 1
ATOM 3953 C CA . ASP A 1 499 ? 45.533 4.582 6.175 1.00 81.19 499 ASP A CA 1
ATOM 3954 C C . ASP A 1 499 ? 46.115 4.242 7.553 1.00 81.19 499 ASP A C 1
ATOM 3956 O O . ASP A 1 499 ? 47.059 3.458 7.667 1.00 81.19 499 ASP A O 1
ATOM 3960 N N . ARG A 1 500 ? 45.563 4.822 8.624 1.00 85.81 500 ARG A N 1
ATOM 3961 C CA . ARG A 1 500 ? 45.936 4.468 9.991 1.00 85.81 500 ARG A CA 1
ATOM 3962 C C . ARG A 1 500 ? 45.224 3.193 10.415 1.00 85.81 500 ARG A C 1
ATOM 3964 O O . ARG A 1 500 ? 44.000 3.089 10.326 1.00 85.81 500 ARG A O 1
ATOM 3971 N N . PHE A 1 501 ? 45.998 2.259 10.961 1.00 88.88 501 PHE A N 1
ATOM 3972 C CA . PHE A 1 501 ? 45.512 0.959 11.417 1.00 88.88 501 PHE A CA 1
ATOM 3973 C C . PHE A 1 501 ? 44.317 1.076 12.377 1.00 88.88 501 PHE A C 1
ATOM 3975 O O . PHE A 1 501 ? 43.344 0.334 12.249 1.00 88.88 501 PHE A O 1
ATOM 3982 N N . GLU A 1 502 ? 44.348 2.036 13.304 1.00 90.44 502 GLU A N 1
ATOM 3983 C CA . GLU A 1 502 ? 43.270 2.272 14.266 1.00 90.44 502 GLU A CA 1
ATOM 3984 C C . GLU A 1 502 ? 41.971 2.715 13.581 1.00 90.44 502 GLU A C 1
ATOM 3986 O O . GLU A 1 502 ? 40.907 2.177 13.885 1.00 90.44 502 GLU A O 1
ATOM 3991 N N . SER A 1 503 ? 42.052 3.641 12.619 1.00 89.94 503 SER A N 1
ATOM 3992 C CA . SER A 1 503 ? 40.888 4.145 11.876 1.00 89.94 503 SER A CA 1
ATOM 3993 C C . SER A 1 503 ? 40.259 3.043 11.017 1.00 89.94 503 SER A C 1
ATOM 3995 O O . SER A 1 503 ? 39.046 2.826 11.061 1.00 89.94 503 SER A O 1
ATOM 3997 N N . ALA A 1 504 ? 41.088 2.263 10.311 1.00 88.56 504 ALA A N 1
ATOM 3998 C CA . ALA A 1 504 ? 40.635 1.114 9.531 1.00 88.56 504 ALA A CA 1
ATOM 3999 C C . ALA A 1 504 ? 39.953 0.042 10.401 1.00 88.56 504 ALA A C 1
ATOM 4001 O O . ALA A 1 504 ? 38.938 -0.532 9.996 1.00 88.56 504 ALA A O 1
ATOM 4002 N N . ASN A 1 505 ? 40.479 -0.211 11.604 1.00 93.56 505 ASN A N 1
ATOM 4003 C CA . ASN A 1 505 ? 39.913 -1.178 12.541 1.00 93.56 505 ASN A CA 1
ATOM 4004 C C . ASN A 1 505 ? 38.559 -0.717 13.105 1.00 93.56 505 ASN A C 1
ATOM 4006 O O . ASN A 1 505 ? 37.621 -1.511 13.178 1.00 93.56 505 ASN A O 1
ATOM 4010 N N . GLU A 1 506 ? 38.414 0.561 13.465 1.00 93.56 506 GLU A N 1
ATOM 4011 C CA . GLU A 1 506 ? 37.129 1.100 13.934 1.00 93.56 506 GLU A CA 1
ATOM 4012 C C . GLU A 1 506 ? 36.072 1.136 12.822 1.00 93.56 506 GLU A C 1
ATOM 4014 O O . GLU A 1 506 ? 34.924 0.748 13.050 1.00 93.56 506 GLU A O 1
ATOM 4019 N N . ALA A 1 507 ? 36.460 1.487 11.591 1.00 91.19 507 ALA A N 1
ATOM 4020 C CA . ALA A 1 507 ? 35.577 1.384 10.430 1.00 91.19 507 ALA A CA 1
ATOM 4021 C C . ALA A 1 507 ? 35.105 -0.066 10.202 1.00 91.19 507 ALA A C 1
ATOM 4023 O O . ALA A 1 507 ? 33.921 -0.305 9.959 1.00 91.19 507 ALA A O 1
ATOM 4024 N N . ALA A 1 508 ? 36.001 -1.049 10.351 1.00 90.88 508 ALA A N 1
ATOM 4025 C CA . ALA A 1 508 ? 35.655 -2.467 10.248 1.00 90.88 508 ALA A CA 1
ATOM 4026 C C . ALA A 1 508 ? 34.704 -2.930 11.369 1.00 90.88 508 ALA A C 1
ATOM 4028 O O . ALA A 1 508 ? 33.783 -3.706 11.114 1.00 90.88 508 ALA A O 1
ATOM 4029 N N . LYS A 1 509 ? 34.874 -2.444 12.606 1.00 93.06 509 LYS A N 1
ATOM 4030 C CA . LYS A 1 509 ? 33.943 -2.730 13.713 1.00 93.06 509 LYS A CA 1
ATOM 4031 C C . LYS A 1 509 ? 32.549 -2.177 13.438 1.00 93.06 509 LYS A C 1
ATOM 4033 O O . LYS A 1 509 ? 31.571 -2.900 13.624 1.00 93.06 509 LYS A O 1
ATOM 4038 N N . LEU A 1 510 ? 32.458 -0.932 12.967 1.00 92.50 510 LEU A N 1
ATOM 4039 C CA . LEU A 1 510 ? 31.183 -0.319 12.596 1.00 92.50 510 LEU A CA 1
ATOM 4040 C C . LEU A 1 510 ? 30.514 -1.094 11.455 1.00 92.50 510 LEU A C 1
ATOM 4042 O O . LEU A 1 510 ? 29.335 -1.428 11.550 1.00 92.50 510 LEU A O 1
ATOM 4046 N N . GLN A 1 511 ? 31.277 -1.463 10.424 1.00 91.06 511 GLN A N 1
ATOM 4047 C CA . GLN A 1 511 ? 30.780 -2.299 9.334 1.00 91.06 511 GLN A CA 1
ATOM 4048 C C . GLN A 1 511 ? 30.228 -3.641 9.842 1.00 91.06 511 GLN A C 1
ATOM 4050 O O . GLN A 1 511 ? 29.125 -4.028 9.467 1.00 91.06 511 GLN A O 1
ATOM 4055 N N . ASN A 1 512 ? 30.957 -4.333 10.723 1.00 89.62 512 ASN A N 1
ATOM 4056 C CA . ASN A 1 512 ? 30.527 -5.606 11.312 1.00 89.62 512 ASN A CA 1
ATOM 4057 C C . ASN A 1 512 ? 29.256 -5.469 12.164 1.00 89.62 512 ASN A C 1
ATOM 4059 O O . ASN A 1 512 ? 28.398 -6.354 12.156 1.00 89.62 512 ASN A O 1
ATOM 4063 N N . TYR A 1 513 ? 29.105 -4.352 12.875 1.00 89.62 513 TYR A N 1
ATOM 4064 C CA . TYR A 1 513 ? 27.882 -4.054 13.610 1.00 89.62 513 TYR A CA 1
ATOM 4065 C C . TYR A 1 513 ? 26.685 -3.885 12.663 1.00 89.62 513 TYR A C 1
ATOM 4067 O O . TYR A 1 513 ? 25.647 -4.521 12.870 1.00 89.62 513 TYR A O 1
ATOM 4075 N N . LEU A 1 514 ? 26.844 -3.106 11.588 1.00 86.50 514 LEU A N 1
ATOM 4076 C CA . LEU A 1 514 ? 25.803 -2.915 10.574 1.00 86.50 514 LEU A CA 1
ATOM 4077 C C . LEU A 1 514 ? 25.454 -4.235 9.868 1.00 86.50 514 LEU A C 1
ATOM 4079 O O . LEU A 1 514 ? 24.277 -4.553 9.744 1.00 86.50 514 LEU A O 1
ATOM 4083 N N . LEU A 1 515 ? 26.459 -5.048 9.529 1.00 83.00 515 LEU A N 1
ATOM 4084 C CA . LEU A 1 515 ? 26.338 -6.419 9.006 1.00 83.00 515 LEU A CA 1
ATOM 4085 C C . LEU A 1 515 ? 25.427 -7.314 9.854 1.00 83.00 515 LEU A C 1
ATOM 4087 O O . LEU A 1 515 ? 24.654 -8.111 9.325 1.00 83.00 515 LEU A O 1
ATOM 4091 N N . SER A 1 516 ? 25.542 -7.206 11.177 1.00 84.44 516 SER A N 1
ATOM 4092 C CA . SER A 1 516 ? 24.729 -7.988 12.113 1.00 84.44 516 SER A CA 1
ATOM 4093 C C . SER A 1 516 ? 23.321 -7.424 12.324 1.00 84.44 516 SER A C 1
ATOM 4095 O O . SER A 1 516 ? 22.443 -8.145 12.797 1.00 84.44 516 SER A O 1
ATOM 4097 N N . SER A 1 517 ? 23.106 -6.154 11.971 1.00 81.38 517 SER A N 1
ATOM 4098 C CA . SER A 1 517 ? 21.904 -5.394 12.328 1.00 81.38 517 SER A CA 1
ATOM 4099 C C . SER A 1 517 ? 20.985 -5.096 11.139 1.00 81.38 517 SER A C 1
ATOM 4101 O O . SER A 1 517 ? 19.789 -4.897 11.342 1.00 81.38 517 SER A O 1
ATOM 4103 N N . LEU A 1 518 ? 21.509 -5.059 9.908 1.00 80.31 518 LEU A N 1
ATOM 4104 C CA . LEU A 1 518 ? 20.778 -4.647 8.706 1.00 80.31 518 LEU A CA 1
ATOM 4105 C C . LEU A 1 518 ? 20.734 -5.757 7.636 1.00 80.31 518 LEU A C 1
ATOM 4107 O O . LEU A 1 518 ? 21.749 -6.399 7.362 1.00 80.31 518 LEU A O 1
ATOM 4111 N N . PRO A 1 519 ? 19.585 -5.976 6.967 1.00 78.31 519 PRO A N 1
ATOM 4112 C CA . PRO A 1 519 ? 19.513 -6.830 5.783 1.00 78.31 519 PRO A CA 1
ATOM 4113 C C . PRO A 1 519 ? 20.296 -6.239 4.602 1.00 78.31 519 PRO A C 1
ATOM 4115 O O . PRO A 1 519 ? 20.245 -5.036 4.366 1.00 78.31 519 PRO A O 1
ATOM 4118 N N . GLY A 1 520 ? 20.919 -7.090 3.777 1.00 70.94 520 GLY A N 1
ATOM 4119 C CA . GLY A 1 520 ? 21.706 -6.642 2.614 1.00 70.94 520 GLY A CA 1
ATOM 4120 C C . GLY A 1 520 ? 20.941 -5.758 1.615 1.00 70.94 520 GLY A C 1
ATOM 4121 O O . GLY A 1 520 ? 21.530 -4.846 1.054 1.00 70.94 520 GLY A O 1
ATOM 4122 N N . MET A 1 521 ? 19.625 -5.956 1.457 1.00 73.81 521 MET A N 1
ATOM 4123 C CA . MET A 1 521 ? 18.789 -5.097 0.598 1.00 73.81 521 MET A CA 1
ATOM 4124 C C . MET A 1 521 ? 18.682 -3.656 1.112 1.00 73.81 521 MET A C 1
ATOM 4126 O O . MET A 1 521 ? 18.661 -2.726 0.320 1.00 73.81 521 MET A O 1
ATOM 4130 N N . VAL A 1 522 ? 18.645 -3.464 2.435 1.00 78.25 522 VAL A N 1
ATOM 4131 C CA . VAL A 1 522 ? 18.614 -2.121 3.038 1.00 78.25 522 VAL A CA 1
ATOM 4132 C C . VAL A 1 522 ? 19.960 -1.431 2.835 1.00 78.25 522 VAL A C 1
ATOM 4134 O O . VAL A 1 522 ? 20.011 -0.225 2.647 1.00 78.25 522 VAL A O 1
ATOM 4137 N N . VAL A 1 523 ? 21.057 -2.193 2.832 1.00 76.75 523 VAL A N 1
ATOM 4138 C CA . VAL A 1 523 ? 22.403 -1.662 2.576 1.00 76.75 523 VAL A CA 1
ATOM 4139 C C . VAL A 1 523 ? 22.546 -1.164 1.135 1.00 76.75 523 VAL A C 1
ATOM 4141 O O . VAL A 1 523 ? 23.119 -0.094 0.938 1.00 76.75 523 VAL A O 1
ATOM 4144 N N . ASP A 1 524 ? 22.003 -1.898 0.155 1.00 79.25 524 ASP A N 1
ATOM 4145 C CA . ASP A 1 524 ? 21.976 -1.464 -1.251 1.00 79.25 524 ASP A CA 1
ATOM 4146 C C . ASP A 1 524 ? 21.287 -0.088 -1.372 1.00 79.25 524 ASP A C 1
ATOM 4148 O O . ASP A 1 524 ? 21.830 0.842 -1.964 1.00 79.25 524 ASP A O 1
ATOM 4152 N N . GLU A 1 525 ? 20.124 0.069 -0.737 1.00 79.00 525 GLU A N 1
ATOM 4153 C CA . GLU A 1 525 ? 19.318 1.291 -0.827 1.00 79.00 525 GLU A CA 1
ATOM 4154 C C . GLU A 1 525 ? 19.875 2.450 0.016 1.00 79.00 525 GLU A C 1
ATOM 4156 O O . GLU A 1 525 ? 19.839 3.601 -0.415 1.00 79.00 525 GLU A O 1
ATOM 4161 N N . LEU A 1 526 ? 20.479 2.164 1.176 1.00 77.38 526 LEU A N 1
ATOM 4162 C CA . LEU A 1 526 ? 21.221 3.165 1.950 1.00 77.38 526 LEU A CA 1
ATOM 4163 C C . LEU A 1 526 ? 22.376 3.751 1.139 1.00 77.38 526 LEU A C 1
ATOM 4165 O O . LEU A 1 526 ? 22.619 4.951 1.230 1.00 77.38 526 LEU A O 1
ATOM 4169 N N . CYS A 1 527 ? 23.082 2.918 0.367 1.00 74.44 527 CYS A N 1
ATOM 4170 C CA . CYS A 1 527 ? 24.195 3.354 -0.470 1.00 74.44 527 CYS A CA 1
ATOM 4171 C C . CYS A 1 527 ? 23.736 4.271 -1.615 1.00 74.44 527 CYS A C 1
ATOM 4173 O O . CYS A 1 527 ? 24.454 5.209 -1.951 1.00 74.44 527 CYS A O 1
ATOM 4175 N N . GLU A 1 528 ? 22.558 4.023 -2.199 1.00 70.75 528 GLU A N 1
ATOM 4176 C CA . GLU A 1 528 ? 21.986 4.849 -3.275 1.00 70.75 528 GLU A CA 1
ATOM 4177 C C . GLU A 1 528 ? 21.486 6.221 -2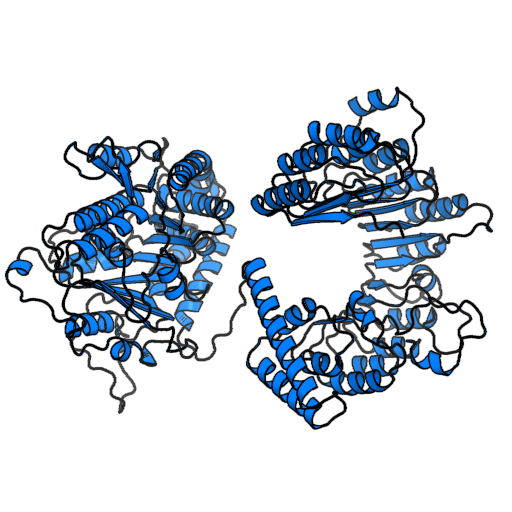.775 1.00 70.75 528 GLU A C 1
ATOM 4179 O O . GLU A 1 528 ? 21.634 7.217 -3.480 1.00 70.75 528 GLU A O 1
ATOM 4184 N N . GLU A 1 529 ? 20.949 6.300 -1.552 1.00 66.75 529 GLU A N 1
ATOM 4185 C CA . GLU A 1 529 ? 20.464 7.550 -0.932 1.00 66.75 529 GLU A CA 1
ATOM 4186 C C . GLU A 1 529 ? 21.596 8.478 -0.441 1.00 66.75 529 GLU A C 1
ATOM 4188 O O . GLU A 1 529 ? 21.370 9.664 -0.178 1.00 66.75 529 GLU A O 1
ATOM 4193 N N . GLN A 1 530 ? 22.832 7.982 -0.296 1.00 63.91 530 GLN A N 1
ATOM 4194 C CA . GLN A 1 530 ? 23.935 8.814 0.186 1.00 63.91 530 GLN A CA 1
ATOM 4195 C C . GLN A 1 530 ? 24.437 9.785 -0.882 1.00 63.91 530 GLN A C 1
ATOM 4197 O O . GLN A 1 530 ? 24.973 9.401 -1.923 1.00 63.91 530 GLN A O 1
ATOM 4202 N N . ARG A 1 531 ? 24.415 11.074 -0.541 1.00 56.31 531 ARG A N 1
ATOM 4203 C CA . ARG A 1 531 ? 25.242 12.069 -1.217 1.00 56.31 531 ARG A CA 1
ATOM 4204 C C . ARG A 1 531 ? 26.585 12.166 -0.506 1.00 56.31 531 ARG A C 1
ATOM 4206 O O . ARG A 1 531 ? 26.679 12.680 0.609 1.00 56.31 531 ARG A O 1
ATOM 4213 N N . PHE A 1 532 ? 27.647 11.690 -1.146 1.00 54.53 532 PHE A N 1
ATOM 4214 C CA . PHE A 1 532 ? 28.999 11.998 -0.699 1.00 54.53 532 PHE A CA 1
ATOM 4215 C C . PHE A 1 532 ? 29.213 13.504 -0.949 1.00 54.53 532 PHE A C 1
ATOM 4217 O O . PHE A 1 532 ? 29.513 13.924 -2.056 1.00 54.53 532 PHE A O 1
ATOM 4224 N N . HIS A 1 533 ? 28.979 14.351 0.048 1.00 49.69 533 HIS A N 1
ATOM 4225 C CA . HIS A 1 533 ? 29.247 15.790 -0.031 1.00 49.69 533 HIS A CA 1
ATOM 4226 C C . HIS A 1 533 ? 29.962 16.218 1.240 1.00 49.69 533 HIS A C 1
ATOM 4228 O O . HIS A 1 533 ? 29.351 16.751 2.163 1.00 49.69 533 HIS A O 1
ATOM 4234 N N . ASN A 1 534 ? 31.261 15.926 1.334 1.00 53.94 534 ASN A N 1
ATOM 4235 C CA . ASN A 1 534 ? 32.096 16.583 2.334 1.00 53.94 534 ASN A CA 1
ATOM 4236 C C . ASN A 1 534 ? 33.580 16.521 1.946 1.00 53.94 534 ASN A C 1
ATOM 4238 O O . ASN A 1 534 ? 34.260 15.543 2.244 1.00 53.94 534 ASN A O 1
ATOM 4242 N N . ALA A 1 535 ? 34.091 17.577 1.304 1.00 52.59 535 ALA A N 1
ATOM 4243 C CA . ALA A 1 535 ? 35.481 17.673 0.832 1.00 52.59 535 ALA A CA 1
ATOM 4244 C C . ALA A 1 535 ? 36.543 17.620 1.956 1.00 52.59 535 ALA A C 1
ATOM 4246 O O . ALA A 1 535 ? 37.733 17.536 1.684 1.00 52.59 535 ALA A O 1
ATOM 4247 N N . ARG A 1 536 ? 36.135 17.681 3.233 1.00 58.75 536 ARG A N 1
ATOM 4248 C CA . ARG A 1 536 ? 37.041 17.642 4.398 1.00 58.75 536 ARG A CA 1
ATOM 4249 C C . ARG A 1 536 ? 37.237 16.245 4.999 1.00 58.75 536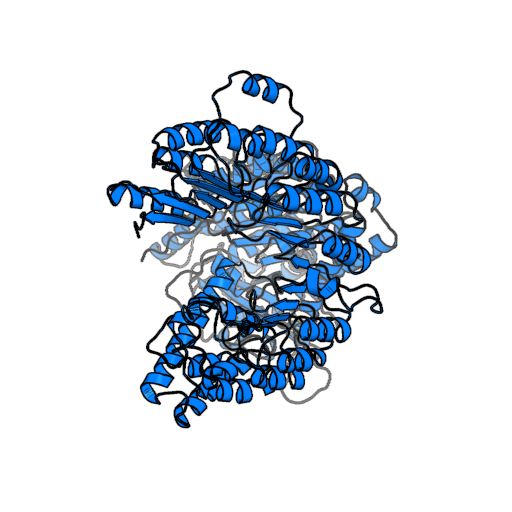 ARG A C 1
ATOM 4251 O O . ARG A 1 536 ? 37.946 16.110 5.996 1.00 58.75 536 ARG A O 1
ATOM 4258 N N . MET A 1 537 ? 36.600 15.218 4.440 1.00 67.38 537 MET A N 1
ATOM 4259 C CA . MET A 1 537 ? 36.614 13.865 4.993 1.00 67.38 537 MET A CA 1
ATOM 4260 C C . MET A 1 537 ? 37.377 12.859 4.142 1.00 67.38 537 MET A C 1
ATOM 4262 O O . MET A 1 537 ? 37.275 12.879 2.920 1.00 67.38 537 MET A O 1
ATOM 4266 N N . ASP A 1 538 ? 38.054 11.916 4.801 1.00 76.50 538 ASP A N 1
ATOM 4267 C CA . ASP A 1 538 ? 38.614 10.749 4.121 1.00 76.50 538 ASP A CA 1
ATOM 4268 C C . ASP A 1 538 ? 37.476 9.797 3.732 1.00 76.50 538 ASP A C 1
ATOM 4270 O O . ASP A 1 538 ? 36.899 9.082 4.559 1.00 76.50 538 ASP A O 1
ATOM 4274 N N . VAL A 1 539 ? 37.136 9.801 2.445 1.00 76.06 539 VAL A N 1
ATOM 4275 C CA . VAL A 1 539 ? 35.999 9.051 1.901 1.00 76.06 539 VAL A CA 1
ATOM 4276 C C . VAL A 1 539 ? 36.192 7.539 2.036 1.00 76.06 539 VAL A C 1
ATOM 4278 O O . VAL A 1 539 ? 35.202 6.807 2.098 1.00 76.06 539 VAL A O 1
ATOM 4281 N N . ARG A 1 540 ? 37.435 7.051 2.169 1.00 81.06 540 ARG A N 1
ATOM 4282 C CA . ARG A 1 540 ? 37.733 5.618 2.331 1.00 81.06 540 ARG A CA 1
ATOM 4283 C C . ARG A 1 540 ? 37.149 5.051 3.619 1.00 81.06 540 ARG A C 1
ATOM 4285 O O . ARG A 1 540 ? 36.743 3.895 3.618 1.00 81.06 540 ARG A O 1
ATOM 4292 N N . ILE A 1 541 ? 37.011 5.855 4.679 1.00 85.44 541 ILE A N 1
ATOM 4293 C CA . ILE A 1 541 ? 36.334 5.437 5.921 1.00 85.44 541 ILE A CA 1
ATOM 4294 C C . ILE A 1 541 ? 34.867 5.110 5.625 1.00 85.44 541 ILE A C 1
ATOM 4296 O O . ILE A 1 541 ? 34.393 4.026 5.960 1.00 85.44 541 ILE A O 1
ATOM 4300 N N . LYS A 1 542 ? 34.160 6.007 4.928 1.00 82.81 542 LYS A N 1
ATOM 4301 C CA . LYS A 1 542 ? 32.752 5.798 4.558 1.00 82.81 542 LYS A CA 1
ATOM 4302 C C . LYS A 1 542 ? 32.598 4.634 3.585 1.00 82.81 542 LYS A C 1
ATOM 4304 O O . LYS A 1 542 ? 31.765 3.762 3.811 1.00 82.81 542 LYS A O 1
ATOM 4309 N N . LEU A 1 543 ? 33.424 4.584 2.538 1.00 83.19 543 LEU A N 1
ATOM 4310 C CA . LEU A 1 543 ? 33.424 3.483 1.572 1.00 83.19 543 LEU A CA 1
ATOM 4311 C C . LEU A 1 543 ? 33.682 2.144 2.267 1.00 83.19 543 LEU A C 1
ATOM 4313 O O . LEU A 1 543 ? 32.972 1.179 2.007 1.00 83.19 543 LEU A O 1
ATOM 4317 N N . ALA A 1 544 ? 34.630 2.084 3.205 1.00 86.31 544 ALA A N 1
ATOM 4318 C CA . ALA A 1 544 ? 34.917 0.872 3.960 1.00 86.31 544 ALA A CA 1
ATOM 4319 C C . ALA A 1 544 ? 33.739 0.413 4.821 1.00 86.31 544 ALA A C 1
ATOM 4321 O O . ALA A 1 544 ? 33.605 -0.789 5.014 1.00 86.31 544 ALA A O 1
ATOM 4322 N N . VAL A 1 545 ? 32.908 1.330 5.327 1.00 87.88 545 VAL A N 1
ATOM 4323 C CA . VAL A 1 545 ? 31.698 0.999 6.093 1.00 87.88 545 VAL A CA 1
ATOM 4324 C C . VAL A 1 545 ? 30.585 0.496 5.167 1.00 87.88 545 VAL A C 1
ATOM 4326 O O . VAL A 1 545 ? 29.982 -0.541 5.449 1.00 87.88 545 VAL A O 1
ATOM 4329 N N . TYR A 1 546 ? 30.353 1.169 4.035 1.00 84.38 546 TYR A N 1
ATOM 4330 C CA . TYR A 1 546 ? 29.267 0.836 3.104 1.00 84.38 546 TYR A CA 1
ATOM 4331 C C . TYR A 1 546 ? 29.555 -0.373 2.193 1.00 84.38 546 TYR A C 1
ATOM 4333 O O . TYR A 1 546 ? 28.622 -1.102 1.862 1.00 84.38 546 TYR A O 1
ATOM 4341 N N . MET A 1 547 ? 30.809 -0.641 1.803 1.00 85.81 547 MET A N 1
ATOM 4342 C CA . MET A 1 547 ? 31.178 -1.753 0.905 1.00 85.81 547 MET A CA 1
ATOM 4343 C C . MET A 1 547 ? 31.060 -3.119 1.591 1.00 85.81 547 MET A C 1
ATOM 4345 O O . MET A 1 547 ? 32.025 -3.653 2.140 1.00 85.81 547 MET A O 1
ATOM 4349 N N . HIS A 1 548 ? 29.858 -3.685 1.552 1.00 82.50 548 HIS A N 1
ATOM 4350 C CA . HIS A 1 548 ? 29.452 -4.813 2.378 1.00 82.50 548 HIS A CA 1
ATOM 4351 C C . HIS A 1 548 ? 29.421 -6.148 1.602 1.00 82.50 548 HIS A C 1
ATOM 4353 O O . HIS A 1 548 ? 28.873 -6.202 0.503 1.00 82.50 548 HIS A O 1
ATOM 4359 N N . PRO A 1 549 ? 29.834 -7.290 2.191 1.00 86.62 549 PRO A N 1
ATOM 4360 C CA . PRO A 1 549 ? 29.836 -8.594 1.500 1.00 86.62 549 PRO A CA 1
ATOM 4361 C C . PRO A 1 549 ? 28.473 -9.143 1.017 1.00 86.62 549 PRO A C 1
ATOM 4363 O O . PRO A 1 549 ? 28.428 -10.120 0.272 1.00 86.62 549 PRO A O 1
ATOM 4366 N N . LEU A 1 550 ? 27.347 -8.572 1.468 1.00 84.38 550 LEU A N 1
ATOM 4367 C CA . LEU A 1 550 ? 25.986 -9.006 1.105 1.00 84.38 550 LEU A CA 1
ATOM 4368 C C . LEU A 1 550 ? 25.360 -8.106 0.034 1.00 84.38 550 LEU A C 1
ATOM 4370 O O . LEU A 1 550 ? 24.258 -8.412 -0.422 1.00 84.38 550 LEU A O 1
ATOM 4374 N N . MET A 1 551 ? 26.055 -7.029 -0.332 1.00 85.94 551 MET A N 1
ATOM 4375 C CA . MET A 1 551 ? 25.618 -6.029 -1.290 1.00 85.94 551 MET A CA 1
ATOM 4376 C C . MET A 1 551 ? 25.450 -6.647 -2.675 1.00 85.94 551 MET A C 1
ATOM 4378 O O . MET A 1 551 ? 26.253 -7.479 -3.110 1.00 85.94 551 MET A O 1
ATOM 4382 N N . ARG A 1 552 ? 24.390 -6.232 -3.364 1.00 89.38 552 ARG A N 1
ATOM 4383 C CA . ARG A 1 552 ? 24.113 -6.608 -4.753 1.00 89.38 552 ARG A CA 1
ATOM 4384 C C . ARG A 1 552 ? 24.319 -5.444 -5.704 1.00 89.38 552 ARG A C 1
ATOM 4386 O O . ARG A 1 552 ? 24.587 -5.692 -6.879 1.00 89.38 552 ARG A O 1
ATOM 4393 N N . LYS A 1 553 ? 24.209 -4.204 -5.225 1.00 88.00 553 LYS A N 1
ATOM 4394 C CA . LYS A 1 553 ? 24.392 -3.006 -6.043 1.00 88.00 553 LYS A CA 1
ATOM 4395 C C . LYS A 1 553 ? 25.334 -2.027 -5.371 1.00 88.00 553 LYS A C 1
ATOM 4397 O O . LYS A 1 553 ? 25.164 -1.708 -4.202 1.00 88.00 553 LYS A O 1
ATOM 4402 N N . PHE A 1 554 ? 26.286 -1.516 -6.138 1.00 86.44 554 PHE A N 1
ATOM 4403 C CA . PHE A 1 554 ? 27.161 -0.446 -5.691 1.00 86.44 554 PHE A CA 1
ATOM 4404 C C . PHE A 1 554 ? 27.313 0.595 -6.795 1.00 86.44 554 PHE A C 1
ATOM 4406 O O . PHE A 1 554 ? 27.709 0.249 -7.909 1.00 86.44 554 PHE A O 1
ATOM 4413 N N . SER A 1 555 ? 27.004 1.862 -6.502 1.00 77.62 555 SER A N 1
ATOM 4414 C CA . SER A 1 555 ? 27.126 2.940 -7.482 1.00 77.62 555 SER A CA 1
ATOM 4415 C C . SER A 1 555 ? 27.632 4.244 -6.879 1.00 77.62 555 SER A C 1
ATOM 4417 O O . SER A 1 555 ? 27.060 4.752 -5.920 1.00 77.62 555 SER A O 1
ATOM 4419 N N . ILE A 1 556 ? 28.678 4.809 -7.487 1.00 67.56 556 ILE A N 1
ATOM 4420 C CA . ILE A 1 556 ? 29.175 6.156 -7.189 1.00 67.56 556 ILE A CA 1
ATOM 4421 C C . ILE A 1 556 ? 28.604 7.119 -8.241 1.00 67.56 556 ILE A C 1
ATOM 4423 O O . ILE A 1 556 ? 28.709 6.863 -9.442 1.00 67.56 556 ILE A O 1
ATOM 4427 N N . THR A 1 557 ? 27.953 8.203 -7.806 1.00 56.72 557 THR A N 1
ATOM 4428 C CA . THR A 1 557 ? 27.224 9.131 -8.694 1.00 56.72 557 THR A CA 1
ATOM 4429 C C . THR A 1 557 ? 28.084 10.305 -9.185 1.00 56.72 557 THR A C 1
ATOM 4431 O O . THR A 1 557 ? 29.122 10.635 -8.613 1.00 56.72 557 THR A O 1
ATOM 4434 N N . HIS A 1 558 ? 27.620 10.977 -10.250 1.00 51.78 558 HIS A N 1
ATOM 4435 C CA . HIS A 1 558 ? 28.296 12.107 -10.908 1.00 51.78 558 HIS A CA 1
ATOM 4436 C C . HIS A 1 558 ? 28.549 13.314 -9.978 1.00 51.78 558 HIS A C 1
ATOM 4438 O O . HIS A 1 558 ? 29.491 14.080 -10.159 1.00 51.78 558 HIS A O 1
ATOM 4444 N N . GLN A 1 559 ? 27.713 13.501 -8.956 1.00 49.62 559 GLN A N 1
ATOM 4445 C CA . GLN A 1 559 ? 27.834 14.617 -8.012 1.00 49.62 559 GLN A CA 1
ATOM 4446 C C . GLN A 1 559 ? 28.939 14.395 -6.959 1.00 49.62 559 GLN A C 1
ATOM 4448 O O . GLN A 1 559 ? 29.232 15.289 -6.172 1.00 49.62 559 GLN A O 1
ATOM 4453 N N . SER A 1 560 ? 29.561 13.209 -6.927 1.00 50.38 560 SER A N 1
ATOM 4454 C CA . SER A 1 560 ? 30.588 12.834 -5.943 1.00 50.38 560 SER A CA 1
ATOM 4455 C C . SER A 1 560 ? 32.022 13.200 -6.358 1.00 50.38 560 SER A C 1
ATOM 4457 O O . SER A 1 560 ? 32.961 12.939 -5.609 1.00 50.38 560 SER A O 1
ATOM 4459 N N . TRP A 1 561 ? 32.220 13.781 -7.547 1.00 45.56 561 TRP A N 1
ATOM 4460 C CA . TRP A 1 561 ? 33.556 14.061 -8.097 1.00 45.56 561 TRP A CA 1
ATOM 4461 C C . TRP A 1 561 ? 34.279 15.205 -7.400 1.00 45.56 561 TRP A C 1
ATOM 4463 O O . TRP A 1 561 ? 35.503 15.216 -7.360 1.00 45.56 561 TRP A O 1
ATOM 4473 N N . GLU A 1 562 ? 33.535 16.142 -6.811 1.00 47.69 562 GLU A N 1
ATOM 4474 C CA . GLU A 1 562 ? 34.099 17.301 -6.106 1.00 47.69 562 GLU A CA 1
ATOM 4475 C C . GLU A 1 562 ? 34.867 16.922 -4.825 1.00 47.69 562 GLU A C 1
ATOM 4477 O O . GLU A 1 562 ? 35.451 17.783 -4.174 1.00 47.69 562 GLU A O 1
ATOM 4482 N N . ILE A 1 563 ? 34.871 15.640 -4.447 1.00 49.91 563 ILE A N 1
ATOM 4483 C CA . ILE A 1 563 ? 35.452 15.146 -3.194 1.00 49.91 563 ILE A CA 1
ATOM 4484 C C . ILE A 1 563 ? 36.819 14.487 -3.398 1.00 49.91 563 ILE A C 1
ATOM 4486 O O . ILE A 1 563 ? 37.594 14.395 -2.451 1.00 49.91 563 ILE A O 1
ATOM 4490 N N . PHE A 1 564 ? 37.1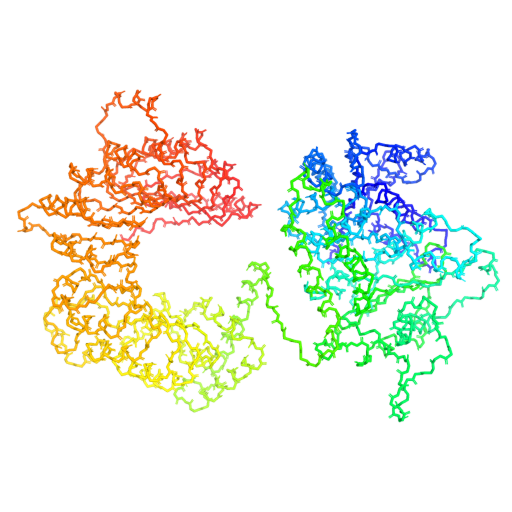20 14.000 -4.602 1.00 54.84 564 PHE A N 1
ATOM 4491 C CA . PHE A 1 564 ? 38.333 13.226 -4.855 1.00 54.84 564 PHE A CA 1
ATOM 4492 C C . PHE A 1 564 ? 39.329 14.057 -5.652 1.00 54.84 564 PHE A C 1
ATOM 4494 O O . PHE A 1 564 ? 39.038 14.482 -6.770 1.00 54.84 564 PHE A O 1
ATOM 4501 N N . GLU A 1 565 ? 40.531 14.262 -5.109 1.00 52.28 565 GLU A N 1
ATOM 4502 C CA . GLU A 1 565 ? 41.604 14.827 -5.918 1.00 52.28 565 GLU A CA 1
ATOM 4503 C C . GLU A 1 565 ? 41.957 13.842 -7.056 1.00 52.28 565 GLU A C 1
ATOM 4505 O O . GLU A 1 565 ? 42.212 12.663 -6.788 1.00 52.28 565 GLU A O 1
ATOM 4510 N N . PRO A 1 566 ? 42.007 14.284 -8.330 1.00 45.31 566 PRO A N 1
ATOM 4511 C CA . PRO A 1 566 ? 42.169 13.407 -9.500 1.00 45.31 566 PRO A CA 1
ATOM 4512 C C . PRO A 1 566 ? 43.442 12.539 -9.526 1.00 45.31 566 PRO A C 1
ATOM 4514 O O . PRO A 1 566 ? 43.585 11.682 -10.397 1.00 45.31 566 PRO A O 1
ATOM 4517 N N . TRP A 1 567 ? 44.376 12.742 -8.595 1.00 49.41 567 TRP A N 1
ATOM 4518 C CA . TRP A 1 567 ? 45.730 12.182 -8.630 1.00 49.41 567 TRP A CA 1
ATOM 4519 C C . TRP A 1 567 ? 46.057 11.234 -7.478 1.00 49.41 567 TRP A C 1
ATOM 4521 O O . TRP A 1 567 ? 47.165 10.698 -7.458 1.00 49.41 567 TRP A O 1
ATOM 4531 N N . ASP A 1 568 ? 45.127 10.999 -6.551 1.00 57.44 568 ASP A N 1
ATOM 4532 C CA . ASP A 1 568 ? 45.376 10.113 -5.415 1.00 57.44 568 ASP A CA 1
ATOM 4533 C C . ASP A 1 568 ? 45.485 8.651 -5.901 1.00 57.44 568 ASP A C 1
ATOM 4535 O O . ASP A 1 568 ? 44.542 8.096 -6.482 1.00 57.44 568 ASP A O 1
ATOM 4539 N N . GLN A 1 569 ? 46.692 8.082 -5.791 1.00 54.56 569 GLN A N 1
ATOM 4540 C CA . GLN A 1 569 ? 47.069 6.767 -6.332 1.00 54.56 569 GLN A CA 1
ATOM 4541 C C . GLN A 1 569 ? 46.690 5.617 -5.390 1.00 54.56 569 GLN A C 1
ATOM 4543 O O . GLN A 1 569 ? 46.582 4.481 -5.846 1.00 54.56 569 GLN A O 1
ATOM 4548 N N . ASP A 1 570 ? 46.438 5.900 -4.109 1.00 61.97 570 ASP A N 1
ATOM 4549 C CA . ASP A 1 570 ? 46.199 4.865 -3.094 1.00 61.97 570 ASP A CA 1
ATOM 4550 C C . ASP A 1 570 ? 44.749 4.341 -3.091 1.00 61.97 570 ASP A C 1
ATOM 4552 O O . ASP A 1 570 ? 44.435 3.329 -2.457 1.00 61.97 570 ASP A O 1
ATOM 4556 N N . LEU A 1 571 ? 43.855 4.970 -3.861 1.00 68.94 571 LEU A N 1
ATOM 4557 C CA . LEU A 1 571 ? 42.483 4.495 -4.070 1.00 68.94 571 LEU A CA 1
ATOM 4558 C C . LEU A 1 571 ? 42.428 3.154 -4.809 1.00 68.94 571 LEU A C 1
ATOM 4560 O O . LEU A 1 571 ? 41.604 2.312 -4.456 1.00 68.94 571 LEU A O 1
ATOM 4564 N N . ASP A 1 572 ? 43.309 2.910 -5.780 1.00 75.75 572 ASP A N 1
ATOM 4565 C CA . ASP A 1 572 ? 43.317 1.645 -6.524 1.00 75.75 572 ASP A CA 1
ATOM 4566 C C . ASP A 1 572 ? 43.649 0.476 -5.584 1.00 75.75 572 ASP A C 1
ATOM 4568 O O . ASP A 1 572 ? 42.988 -0.563 -5.614 1.00 75.75 572 ASP A O 1
ATOM 4572 N N . GLY A 1 573 ? 44.609 0.675 -4.671 1.00 80.75 573 GLY A N 1
ATOM 4573 C CA . GLY A 1 573 ? 44.947 -0.288 -3.619 1.00 80.75 573 GLY A CA 1
ATOM 4574 C C . GLY A 1 573 ? 43.767 -0.588 -2.691 1.00 80.75 573 GLY A C 1
ATOM 4575 O O . GLY A 1 573 ? 43.507 -1.750 -2.371 1.00 80.75 573 GLY A O 1
ATOM 4576 N N . PHE A 1 574 ? 43.001 0.440 -2.315 1.00 85.06 574 PHE A N 1
ATOM 4577 C CA . PHE A 1 574 ? 41.772 0.275 -1.539 1.00 85.06 574 PHE A CA 1
ATOM 4578 C C . PHE A 1 574 ? 40.730 -0.587 -2.277 1.00 85.06 574 PHE A C 1
ATOM 4580 O O . PHE A 1 574 ? 40.208 -1.548 -1.702 1.00 85.06 574 PHE A O 1
ATOM 4587 N N . TRP A 1 575 ? 40.455 -0.291 -3.553 1.00 84.75 575 TRP A N 1
ATOM 4588 C CA . TRP A 1 575 ? 39.497 -1.048 -4.370 1.00 84.75 575 TRP A CA 1
ATOM 4589 C C . TRP A 1 575 ? 39.926 -2.501 -4.553 1.00 84.75 575 TRP A C 1
ATOM 4591 O O . TRP A 1 575 ? 39.127 -3.410 -4.314 1.00 84.75 575 TRP A O 1
ATOM 4601 N N . MET A 1 576 ? 41.193 -2.731 -4.903 1.00 87.06 576 MET A N 1
ATOM 4602 C CA . MET A 1 576 ? 41.748 -4.075 -5.076 1.00 87.06 576 MET A CA 1
ATOM 4603 C C . MET A 1 576 ? 41.676 -4.907 -3.789 1.00 87.06 576 MET A C 1
ATOM 4605 O O . MET A 1 576 ? 41.476 -6.118 -3.861 1.00 87.06 576 MET A O 1
ATOM 4609 N N . LEU A 1 577 ? 41.778 -4.278 -2.613 1.00 86.94 577 LEU A N 1
ATOM 4610 C CA . LEU A 1 577 ? 41.637 -4.958 -1.324 1.00 86.94 577 LEU A CA 1
ATOM 4611 C C . LEU A 1 577 ? 40.174 -5.265 -0.969 1.00 86.94 577 LEU A C 1
ATOM 4613 O O . LEU A 1 577 ? 39.889 -6.310 -0.383 1.00 86.94 577 LEU A O 1
ATOM 4617 N N . LYS A 1 578 ? 39.234 -4.371 -1.298 1.00 88.00 578 LYS A N 1
ATOM 4618 C CA . LYS A 1 578 ? 37.827 -4.497 -0.882 1.00 88.00 578 LYS A CA 1
ATOM 4619 C C . LYS A 1 578 ? 36.963 -5.317 -1.838 1.00 88.00 578 LYS A C 1
ATOM 4621 O O . LYS A 1 578 ? 36.148 -6.110 -1.363 1.00 88.00 578 LYS A O 1
ATOM 4626 N N . ILE A 1 579 ? 37.143 -5.182 -3.152 1.00 89.88 579 ILE A N 1
ATOM 4627 C CA . ILE A 1 579 ? 36.338 -5.876 -4.176 1.00 89.88 579 ILE A CA 1
ATOM 4628 C C . ILE A 1 579 ? 36.311 -7.405 -4.006 1.00 89.88 579 ILE A C 1
ATOM 4630 O O . ILE A 1 579 ? 35.225 -7.969 -4.137 1.00 89.88 579 ILE A O 1
ATOM 4634 N N . PRO A 1 580 ? 37.410 -8.099 -3.639 1.00 92.19 580 PRO A N 1
ATOM 4635 C CA . PRO A 1 580 ? 37.379 -9.546 -3.414 1.00 92.19 580 PRO A CA 1
ATOM 4636 C C . PRO A 1 580 ? 36.347 -10.010 -2.375 1.00 92.19 580 PRO A C 1
ATOM 4638 O O . PRO A 1 580 ? 35.876 -11.143 -2.429 1.00 92.19 580 PRO A O 1
ATOM 4641 N N . SER A 1 581 ? 35.950 -9.139 -1.439 1.00 88.62 581 SER A N 1
ATOM 4642 C CA . SER A 1 581 ? 34.906 -9.450 -0.453 1.00 88.62 581 SER A CA 1
ATOM 4643 C C . SER A 1 581 ? 33.472 -9.357 -1.009 1.00 88.62 581 SER A C 1
ATOM 4645 O O . SER A 1 581 ? 32.542 -9.898 -0.408 1.00 88.62 581 SER A O 1
ATOM 4647 N N . LEU A 1 582 ? 33.275 -8.725 -2.174 1.00 89.56 582 LEU A N 1
ATOM 4648 C CA . LEU A 1 582 ? 31.975 -8.414 -2.782 1.00 89.56 582 LEU A CA 1
ATOM 4649 C C . LEU A 1 582 ? 31.511 -9.497 -3.772 1.00 89.56 582 LEU A C 1
ATOM 4651 O O . LEU A 1 582 ? 31.213 -9.245 -4.939 1.00 89.56 582 LEU A O 1
ATOM 4655 N N . THR A 1 583 ? 31.415 -10.736 -3.299 1.00 88.94 583 THR A N 1
ATOM 4656 C CA . THR A 1 583 ? 31.114 -11.909 -4.150 1.00 88.94 583 THR A CA 1
ATOM 4657 C C . THR A 1 583 ? 29.668 -11.978 -4.667 1.00 88.94 583 THR A C 1
ATOM 4659 O O . THR A 1 583 ? 29.366 -12.770 -5.562 1.00 88.94 583 THR A O 1
ATOM 4662 N N . ARG A 1 584 ? 28.755 -11.166 -4.112 1.00 90.50 584 ARG A N 1
ATOM 4663 C CA . ARG A 1 584 ? 27.314 -11.148 -4.443 1.00 90.50 584 ARG A CA 1
ATOM 4664 C C . ARG A 1 584 ? 26.884 -10.008 -5.368 1.00 90.50 584 ARG A C 1
ATOM 4666 O O . ARG A 1 584 ? 25.688 -9.849 -5.614 1.00 90.50 584 ARG A O 1
ATOM 4673 N N . LEU A 1 585 ? 27.845 -9.239 -5.863 1.00 91.31 585 LEU A N 1
ATOM 4674 C CA . LEU A 1 585 ? 27.604 -8.043 -6.652 1.00 91.31 585 LEU A CA 1
ATOM 4675 C C . LEU A 1 585 ? 26.974 -8.380 -8.013 1.00 91.31 585 LEU A C 1
ATOM 4677 O O . LEU A 1 585 ? 27.463 -9.249 -8.733 1.00 91.31 585 LEU A O 1
ATOM 4681 N N . VAL A 1 586 ? 25.889 -7.679 -8.342 1.00 93.44 586 VAL A N 1
ATOM 4682 C CA . VAL A 1 586 ? 25.126 -7.790 -9.597 1.00 93.44 586 VAL A CA 1
ATOM 4683 C C . VAL A 1 586 ? 25.274 -6.517 -10.432 1.00 93.44 586 VAL A C 1
ATOM 4685 O O . VAL A 1 586 ? 25.410 -6.608 -11.648 1.00 93.44 586 VAL A O 1
ATOM 4688 N N . VAL A 1 587 ? 25.290 -5.346 -9.786 1.00 92.38 587 VAL A N 1
ATOM 4689 C CA . VAL A 1 587 ? 25.478 -4.035 -10.428 1.00 92.38 587 VAL A CA 1
ATOM 4690 C C . VAL A 1 587 ? 26.667 -3.324 -9.792 1.00 92.38 587 VAL A C 1
ATOM 4692 O O . VAL A 1 587 ? 26.714 -3.181 -8.568 1.00 92.38 587 VAL A O 1
ATOM 4695 N N . LEU A 1 588 ? 27.603 -2.851 -10.614 1.00 91.12 588 LEU A N 1
ATOM 4696 C CA . LEU A 1 588 ? 28.784 -2.118 -10.166 1.00 91.12 588 LEU A CA 1
ATOM 4697 C C . LEU A 1 588 ? 29.032 -0.883 -11.029 1.00 91.12 588 LEU A C 1
ATOM 4699 O O . LEU A 1 588 ? 29.359 -1.003 -12.204 1.00 91.12 588 LEU A O 1
ATOM 4703 N N . SER A 1 589 ? 28.982 0.306 -10.436 1.00 88.19 589 SER A N 1
ATOM 4704 C CA . SER A 1 589 ? 29.448 1.524 -11.095 1.00 88.19 589 SER A CA 1
ATOM 4705 C C . SER A 1 589 ? 30.775 2.005 -10.518 1.00 88.19 589 SER A C 1
ATOM 4707 O O . SER A 1 589 ? 30.827 2.519 -9.402 1.00 88.19 589 SER A O 1
ATOM 4709 N N . LEU A 1 590 ? 31.837 1.861 -11.315 1.00 84.25 590 LEU A N 1
ATOM 4710 C CA . LEU A 1 590 ? 33.183 2.394 -11.076 1.00 84.25 590 LEU A CA 1
ATOM 4711 C C . LEU A 1 590 ? 33.387 3.715 -11.823 1.00 84.25 590 LEU A C 1
ATOM 4713 O O . LEU A 1 590 ? 34.471 3.985 -12.337 1.00 84.25 590 LEU A O 1
ATOM 4717 N N . TYR A 1 591 ? 32.334 4.521 -11.931 1.00 79.56 591 TYR A N 1
ATOM 4718 C CA . TYR A 1 591 ? 32.369 5.787 -12.646 1.00 79.56 591 TYR A CA 1
ATOM 4719 C C . TYR A 1 591 ? 33.527 6.674 -12.148 1.00 79.56 591 TYR A C 1
ATOM 4721 O O . TYR A 1 591 ? 33.541 7.055 -10.981 1.00 79.56 591 TYR A O 1
ATOM 4729 N N . HIS A 1 592 ? 34.484 6.998 -13.023 1.00 75.62 592 HIS A N 1
ATOM 4730 C CA . HIS A 1 592 ? 35.745 7.705 -12.724 1.00 75.62 592 HIS A CA 1
ATOM 4731 C C . HIS A 1 592 ? 36.733 6.991 -11.786 1.00 75.62 592 HIS A C 1
ATOM 4733 O O . HIS A 1 592 ? 37.686 7.601 -11.307 1.00 75.62 592 HIS A O 1
ATOM 4739 N N . PHE A 1 593 ? 36.573 5.691 -11.558 1.00 78.38 593 PHE A N 1
ATOM 4740 C CA . PHE A 1 593 ? 37.504 4.875 -10.765 1.00 78.38 593 PHE A CA 1
ATOM 4741 C C . PHE A 1 593 ? 37.991 3.628 -11.503 1.00 78.38 593 PHE A C 1
ATOM 4743 O O . PHE A 1 593 ? 38.835 2.910 -10.984 1.00 78.38 593 PHE A O 1
ATOM 4750 N N . ALA A 1 594 ? 37.473 3.344 -12.699 1.00 82.44 594 ALA A N 1
ATOM 4751 C CA . ALA A 1 594 ? 37.828 2.139 -13.434 1.00 82.44 594 ALA A CA 1
ATOM 4752 C C . ALA A 1 594 ? 39.251 2.201 -14.023 1.00 82.44 594 ALA A C 1
ATOM 4754 O O . ALA A 1 594 ? 39.593 3.145 -14.741 1.00 82.44 594 ALA A O 1
ATOM 4755 N N . THR A 1 595 ? 40.035 1.150 -13.770 1.00 85.31 595 THR A N 1
ATOM 4756 C CA . THR A 1 595 ? 41.346 0.854 -14.377 1.00 85.31 595 THR A CA 1
ATOM 4757 C C . THR A 1 595 ? 41.401 -0.618 -14.794 1.00 85.31 595 THR A C 1
ATOM 4759 O O . THR A 1 595 ? 40.582 -1.421 -14.335 1.00 85.31 595 THR A O 1
ATOM 4762 N N . ASP A 1 596 ? 42.352 -0.993 -15.655 1.00 87.38 596 ASP A N 1
ATOM 4763 C CA . ASP A 1 596 ? 42.523 -2.389 -16.092 1.00 87.38 596 ASP A CA 1
ATOM 4764 C C . ASP A 1 596 ? 42.753 -3.332 -14.900 1.00 87.38 596 ASP A C 1
ATOM 4766 O O . ASP A 1 596 ? 42.158 -4.407 -14.824 1.00 87.38 596 ASP A O 1
ATOM 4770 N N . GLU A 1 597 ? 43.560 -2.895 -13.933 1.00 88.88 597 GLU A N 1
ATOM 4771 C CA . GLU A 1 597 ? 43.914 -3.654 -12.736 1.00 88.88 597 GLU A CA 1
ATOM 4772 C C . GLU A 1 597 ? 42.695 -3.872 -11.816 1.00 88.88 597 GLU A C 1
ATOM 4774 O O . GLU A 1 597 ? 42.466 -4.979 -11.322 1.00 88.88 597 GLU A O 1
ATOM 4779 N N . ILE A 1 598 ? 41.843 -2.853 -11.636 1.00 89.50 598 ILE A N 1
ATOM 4780 C CA . ILE A 1 598 ? 40.590 -2.995 -10.875 1.00 89.50 598 ILE A CA 1
ATOM 4781 C C . ILE A 1 598 ? 39.627 -3.939 -11.606 1.00 89.50 598 ILE A C 1
ATOM 4783 O O . ILE A 1 598 ? 39.014 -4.804 -10.974 1.00 89.50 598 ILE A O 1
ATOM 4787 N N . ILE A 1 599 ? 39.508 -3.819 -12.932 1.00 91.75 599 ILE A N 1
ATOM 4788 C CA . ILE A 1 599 ? 38.637 -4.681 -13.742 1.00 91.75 599 ILE A CA 1
ATOM 4789 C C . ILE A 1 599 ? 39.098 -6.140 -13.689 1.00 91.75 599 ILE A C 1
ATOM 4791 O O . ILE A 1 599 ? 38.258 -7.040 -13.609 1.00 91.75 599 ILE A O 1
ATOM 4795 N N . GLU A 1 600 ? 40.405 -6.403 -13.674 1.00 93.94 600 GLU A N 1
ATOM 4796 C CA . GLU A 1 600 ? 40.927 -7.753 -13.477 1.00 93.94 600 GLU A CA 1
ATOM 4797 C C . GLU A 1 600 ? 40.430 -8.351 -12.152 1.00 93.94 600 GLU A C 1
ATOM 4799 O O . GLU A 1 600 ? 39.879 -9.459 -12.144 1.00 93.94 600 GLU A O 1
ATOM 4804 N N . VAL A 1 601 ? 40.549 -7.610 -11.045 1.00 93.62 601 VAL A N 1
ATOM 4805 C CA . VAL A 1 601 ? 40.073 -8.060 -9.728 1.00 93.62 601 VAL A CA 1
ATOM 4806 C C . VAL A 1 601 ? 38.560 -8.287 -9.734 1.00 93.62 601 VAL A C 1
ATOM 4808 O O . VAL A 1 601 ? 38.110 -9.328 -9.251 1.00 93.62 601 VAL A O 1
ATOM 4811 N N . VAL A 1 602 ? 37.775 -7.379 -10.325 1.00 93.31 602 VAL A N 1
ATOM 4812 C CA . VAL A 1 602 ? 36.318 -7.546 -10.484 1.00 93.31 602 VAL A CA 1
ATOM 4813 C C . VAL A 1 602 ? 36.006 -8.831 -11.249 1.00 93.31 602 VAL A C 1
ATOM 4815 O O . VAL A 1 602 ? 35.219 -9.654 -10.782 1.00 93.31 602 VAL A O 1
ATOM 4818 N N . SER A 1 603 ? 36.666 -9.048 -12.389 1.00 92.12 603 SER A N 1
ATOM 4819 C CA . SER A 1 603 ? 36.408 -10.194 -13.266 1.00 92.12 603 SER A CA 1
ATOM 4820 C C . SER A 1 603 ? 36.678 -11.546 -12.603 1.00 92.12 603 SER A C 1
ATOM 4822 O O . SER A 1 603 ? 36.009 -12.533 -12.906 1.00 92.12 603 SER A O 1
ATOM 4824 N N . ASN A 1 604 ? 37.636 -11.591 -11.674 1.00 93.12 604 ASN A N 1
ATOM 4825 C CA . ASN A 1 604 ? 38.008 -12.809 -10.964 1.00 93.12 604 ASN A CA 1
ATOM 4826 C C . ASN A 1 604 ? 37.141 -13.060 -9.710 1.00 93.12 604 ASN A C 1
ATOM 4828 O O . ASN A 1 604 ? 37.056 -14.204 -9.268 1.00 93.12 604 ASN A O 1
ATOM 4832 N N . ASN A 1 605 ? 36.501 -12.031 -9.134 1.00 92.56 605 ASN A N 1
ATOM 4833 C CA . ASN A 1 605 ? 35.833 -12.123 -7.824 1.00 92.56 605 ASN A CA 1
ATOM 4834 C C . ASN A 1 605 ? 34.312 -11.873 -7.844 1.00 92.56 605 ASN A C 1
ATOM 4836 O O . ASN A 1 605 ? 33.634 -12.213 -6.871 1.00 92.56 605 ASN A O 1
ATOM 4840 N N . CYS A 1 606 ? 33.749 -11.331 -8.930 1.00 92.50 606 CYS A N 1
ATOM 4841 C CA . CYS A 1 606 ? 32.324 -10.990 -9.039 1.00 92.50 606 CYS A CA 1
ATOM 4842 C C . CYS A 1 606 ? 31.605 -11.838 -10.115 1.00 92.50 606 CYS A C 1
ATOM 4844 O O . CYS A 1 606 ? 31.237 -11.325 -11.171 1.00 92.50 606 CYS A O 1
ATOM 4846 N N . PRO A 1 607 ? 31.351 -13.141 -9.876 1.00 90.31 607 PRO A N 1
ATOM 4847 C CA . PRO A 1 607 ? 30.789 -14.046 -10.889 1.00 90.31 607 PRO A CA 1
ATOM 4848 C C . PRO A 1 607 ? 29.307 -13.792 -11.217 1.00 90.31 607 PRO A C 1
ATOM 4850 O O . PRO A 1 607 ? 28.787 -14.340 -12.192 1.00 90.31 607 PRO A O 1
ATOM 4853 N N . LEU A 1 608 ? 28.606 -13.012 -10.388 1.00 93.69 608 LEU A N 1
ATOM 4854 C CA . LEU A 1 608 ? 27.180 -12.698 -10.532 1.00 93.69 608 LEU A CA 1
ATOM 4855 C C . LEU A 1 608 ? 26.917 -11.359 -11.236 1.00 93.69 608 LEU A C 1
ATOM 4857 O O . LEU A 1 608 ? 25.759 -10.965 -11.341 1.00 93.69 608 LEU A O 1
ATOM 4861 N N . LEU A 1 609 ? 27.966 -10.678 -11.702 1.00 94.75 609 LEU A N 1
ATOM 4862 C CA . LEU A 1 609 ? 27.866 -9.336 -12.261 1.00 94.75 609 LEU A CA 1
ATOM 4863 C C . LEU A 1 609 ? 27.086 -9.336 -13.585 1.00 94.75 609 LEU A C 1
ATOM 4865 O O . LEU A 1 609 ? 27.450 -10.048 -14.523 1.00 94.75 609 LEU A O 1
ATOM 4869 N N . GLU A 1 610 ? 26.029 -8.524 -13.647 1.00 95.50 610 GLU A N 1
ATOM 4870 C CA . GLU A 1 610 ? 25.168 -8.335 -14.822 1.00 95.50 610 GLU A CA 1
ATOM 4871 C C . GLU A 1 610 ? 25.305 -6.928 -15.428 1.00 95.50 610 GLU A C 1
ATOM 4873 O O . GLU A 1 610 ? 25.157 -6.780 -16.639 1.00 95.50 610 GLU A O 1
ATOM 4878 N N . ASP A 1 611 ? 25.638 -5.908 -14.631 1.00 94.81 611 ASP A N 1
ATOM 4879 C CA . ASP A 1 611 ? 25.792 -4.517 -15.081 1.00 94.81 611 ASP A CA 1
ATOM 4880 C C . ASP A 1 611 ? 27.076 -3.902 -14.512 1.00 94.81 611 ASP A C 1
ATOM 4882 O O . ASP A 1 611 ? 27.310 -3.946 -13.299 1.00 94.81 611 ASP A O 1
ATOM 4886 N N . ILE A 1 612 ? 27.908 -3.339 -15.391 1.00 93.69 612 ILE A N 1
ATOM 4887 C CA . ILE A 1 612 ? 29.113 -2.614 -15.000 1.00 93.69 612 ILE A CA 1
ATOM 4888 C C . ILE A 1 612 ? 29.237 -1.261 -15.706 1.00 93.69 612 ILE A C 1
ATOM 4890 O O . ILE A 1 612 ? 29.087 -1.146 -16.924 1.00 93.69 612 ILE A O 1
ATOM 4894 N N . ASN A 1 613 ? 29.607 -0.232 -14.947 1.00 90.06 613 ASN A N 1
ATOM 4895 C CA . ASN A 1 613 ? 30.046 1.052 -15.478 1.00 90.06 613 ASN A CA 1
ATOM 4896 C C . ASN A 1 613 ? 31.553 1.219 -15.269 1.00 90.06 613 ASN A C 1
ATOM 4898 O O . ASN A 1 613 ? 32.018 1.318 -14.135 1.00 90.06 613 ASN A O 1
ATOM 4902 N N . ILE A 1 614 ? 32.294 1.235 -16.376 1.00 88.81 614 ILE A N 1
ATOM 4903 C CA . ILE A 1 614 ? 33.757 1.311 -16.440 1.00 88.81 614 ILE A CA 1
ATOM 4904 C C . ILE A 1 614 ? 34.244 2.651 -17.005 1.00 88.81 614 ILE A C 1
ATOM 4906 O O . ILE A 1 614 ? 35.305 2.716 -17.628 1.00 88.81 614 ILE A O 1
ATOM 4910 N N . VAL A 1 615 ? 33.470 3.728 -16.826 1.00 83.12 615 VAL A N 1
ATOM 4911 C CA . VAL A 1 615 ? 33.933 5.068 -17.205 1.00 83.12 615 VAL A CA 1
ATOM 4912 C C . VAL A 1 615 ? 35.239 5.373 -16.459 1.00 83.12 615 VAL A C 1
ATOM 4914 O O . VAL A 1 615 ? 35.275 5.388 -15.231 1.00 83.12 615 VAL A O 1
ATOM 4917 N N . SER A 1 616 ? 36.324 5.554 -17.213 1.00 75.56 616 SER A N 1
ATOM 4918 C CA . SER A 1 616 ? 37.688 5.727 -16.695 1.00 75.56 616 SER A CA 1
ATOM 4919 C C . SER A 1 616 ? 37.860 7.053 -15.951 1.00 75.56 616 SER A C 1
ATOM 4921 O O . SER A 1 616 ? 37.202 8.023 -16.305 1.00 75.56 616 SER A O 1
ATOM 4923 N N . LYS A 1 617 ? 38.813 7.115 -15.004 1.00 68.62 617 LYS A N 1
ATOM 4924 C CA . LYS A 1 617 ? 39.120 8.266 -14.114 1.00 68.62 617 LYS A CA 1
ATOM 4925 C C . LYS A 1 617 ? 39.425 9.590 -14.822 1.00 68.62 617 LYS A C 1
ATOM 4927 O O . LYS A 1 617 ? 39.377 10.653 -14.209 1.00 68.62 617 LYS A O 1
ATOM 4932 N N . VAL A 1 618 ? 39.748 9.540 -16.110 1.00 61.06 618 VAL A N 1
ATOM 4933 C CA . VAL A 1 618 ? 39.970 10.720 -16.944 1.00 61.06 618 VAL A CA 1
ATOM 4934 C C . VAL A 1 618 ? 38.883 10.766 -18.015 1.00 61.06 618 VAL A C 1
ATOM 4936 O O . VAL A 1 618 ? 38.873 9.975 -18.960 1.00 61.06 618 VAL A O 1
ATOM 4939 N N . GLU A 1 619 ? 37.960 11.719 -17.883 1.00 54.19 619 GLU A N 1
ATOM 4940 C CA . GLU A 1 619 ? 37.099 12.121 -18.993 1.00 54.19 619 GLU A CA 1
ATOM 4941 C C . GLU A 1 619 ? 37.948 12.873 -20.026 1.00 54.19 619 GLU A C 1
ATOM 4943 O O . GLU A 1 619 ? 38.882 13.596 -19.685 1.00 54.19 619 GLU A O 1
ATOM 4948 N N . ASN A 1 620 ? 37.628 12.708 -21.308 1.00 49.88 620 ASN A N 1
ATOM 4949 C CA . ASN A 1 620 ? 38.383 13.211 -22.464 1.00 49.88 620 ASN A CA 1
ATOM 4950 C C . ASN A 1 620 ? 38.445 14.763 -22.559 1.00 49.88 620 ASN A C 1
ATOM 4952 O O . ASN A 1 620 ? 38.728 15.338 -23.609 1.00 49.88 620 ASN A O 1
ATOM 4956 N N . THR A 1 621 ? 38.126 15.474 -21.479 1.00 41.25 621 THR A N 1
ATOM 4957 C CA . THR A 1 621 ? 37.985 16.923 -21.409 1.00 41.25 621 THR A CA 1
ATOM 4958 C C . THR A 1 621 ? 39.202 17.555 -20.740 1.00 41.25 621 THR A C 1
ATOM 4960 O O . THR A 1 621 ? 39.419 17.368 -19.545 1.00 41.25 621 THR A O 1
ATOM 4963 N N . ARG A 1 622 ? 39.912 18.384 -21.525 1.00 39.44 622 ARG A N 1
ATOM 4964 C CA . ARG A 1 622 ? 40.974 19.362 -21.174 1.00 39.44 622 ARG A CA 1
ATOM 4965 C C . ARG A 1 622 ? 42.422 19.047 -21.585 1.00 39.44 622 ARG A C 1
ATOM 4967 O O . ARG A 1 622 ? 43.317 19.733 -21.115 1.00 39.44 622 ARG A O 1
ATOM 4974 N N . CYS A 1 623 ? 42.692 18.127 -22.511 1.00 42.34 623 CYS A N 1
ATOM 4975 C CA . CYS A 1 623 ? 43.970 18.187 -23.246 1.00 42.34 623 CYS A CA 1
ATOM 4976 C C . CYS A 1 623 ? 43.774 19.040 -24.506 1.00 42.34 623 CYS A C 1
ATOM 4978 O O . CYS A 1 623 ? 43.395 18.539 -25.563 1.00 42.34 623 CYS A O 1
ATOM 4980 N N . SER A 1 624 ? 43.951 20.356 -24.370 1.00 40.19 624 SER A N 1
ATOM 4981 C CA . SER A 1 624 ? 43.907 21.311 -25.488 1.00 40.19 624 SER A CA 1
ATOM 4982 C C . SER A 1 624 ? 45.165 21.274 -26.367 1.00 40.19 624 SER A C 1
ATOM 4984 O O . SER A 1 624 ? 45.185 21.916 -27.413 1.00 40.19 624 SER A O 1
ATOM 4986 N N . THR A 1 625 ? 46.196 20.520 -25.979 1.00 45.56 625 THR A N 1
ATOM 4987 C CA . THR A 1 625 ? 47.457 20.376 -26.716 1.00 45.56 625 THR A CA 1
ATOM 4988 C C . THR A 1 625 ? 47.968 18.932 -26.642 1.00 45.56 625 THR A C 1
ATOM 4990 O O . THR A 1 625 ? 47.901 18.294 -25.591 1.00 45.56 625 THR A O 1
ATOM 4993 N N . ASP A 1 626 ? 48.522 18.418 -27.748 1.00 49.31 626 ASP A N 1
ATOM 4994 C CA . ASP A 1 626 ? 49.155 17.083 -27.833 1.00 49.31 626 ASP A CA 1
ATOM 4995 C C . ASP A 1 626 ? 50.345 16.907 -26.856 1.00 49.31 626 ASP A C 1
ATOM 4997 O O . ASP A 1 626 ? 50.821 15.796 -26.637 1.00 49.31 626 ASP A O 1
ATOM 5001 N N . SER A 1 627 ? 50.814 17.991 -26.224 1.00 47.91 627 SER A N 1
ATOM 5002 C CA . SER A 1 627 ? 51.930 18.014 -25.270 1.00 47.91 627 SER A CA 1
ATOM 5003 C C . SER A 1 627 ? 51.603 17.491 -23.863 1.00 47.91 627 SER A C 1
ATOM 5005 O O . SER A 1 627 ? 52.527 17.238 -23.094 1.00 47.91 627 SER A O 1
ATOM 5007 N N . ASP A 1 628 ? 50.323 17.328 -23.504 1.00 48.38 628 ASP A N 1
ATOM 5008 C CA . ASP A 1 628 ? 49.902 17.050 -22.114 1.00 48.38 628 ASP A CA 1
ATOM 5009 C C . ASP A 1 628 ? 49.638 15.561 -21.813 1.00 48.38 628 ASP A C 1
ATOM 5011 O O . ASP A 1 628 ? 49.285 15.188 -20.678 1.00 48.38 628 ASP A O 1
ATOM 5015 N N . PHE A 1 629 ? 49.842 14.696 -22.812 1.00 54.12 629 PHE A N 1
ATOM 5016 C CA . PHE A 1 629 ? 49.751 13.240 -22.699 1.00 54.12 629 PHE A CA 1
ATOM 5017 C C . PHE A 1 629 ? 51.054 12.658 -22.126 1.00 54.12 629 PHE A C 1
ATOM 5019 O O . PHE A 1 629 ? 51.930 12.174 -22.835 1.00 54.12 629 PHE A O 1
ATOM 5026 N N . ASN A 1 630 ? 51.204 12.711 -20.801 1.00 57.47 630 ASN A N 1
ATOM 5027 C CA . ASN A 1 630 ? 52.286 12.006 -20.110 1.00 57.47 630 ASN A CA 1
ATOM 5028 C C . ASN A 1 630 ? 51.941 10.506 -19.997 1.00 57.47 630 ASN A C 1
ATOM 5030 O O . ASN A 1 630 ? 50.824 10.168 -19.602 1.00 57.47 630 ASN A O 1
ATOM 5034 N N . ALA A 1 631 ? 52.901 9.610 -20.263 1.00 59.53 631 ALA A N 1
ATOM 5035 C CA . ALA A 1 631 ? 52.761 8.157 -20.107 1.00 59.53 631 ALA A CA 1
ATOM 5036 C C . ALA A 1 631 ? 52.224 7.737 -18.721 1.00 59.53 631 ALA A C 1
ATOM 5038 O O . ALA A 1 631 ? 51.531 6.732 -18.600 1.00 59.53 631 ALA A O 1
ATOM 5039 N N . ILE A 1 632 ? 52.466 8.541 -17.679 1.00 59.38 632 ILE A N 1
ATOM 5040 C CA . ILE A 1 632 ? 51.949 8.310 -16.319 1.00 59.38 632 ILE A CA 1
ATOM 5041 C C . ILE A 1 632 ? 50.414 8.403 -16.249 1.00 59.38 632 ILE A C 1
ATOM 5043 O O . ILE A 1 632 ? 49.811 7.742 -15.408 1.00 59.38 632 ILE A O 1
ATOM 5047 N N . LYS A 1 633 ? 49.760 9.181 -17.125 1.00 61.28 633 LYS A N 1
ATOM 5048 C CA . LYS A 1 633 ? 48.292 9.322 -17.148 1.00 61.28 633 LYS A CA 1
ATOM 5049 C C . LYS A 1 633 ? 47.590 8.122 -17.796 1.00 61.28 633 LYS A C 1
ATOM 5051 O O . LYS A 1 633 ? 46.417 7.901 -17.521 1.00 61.28 633 LYS A O 1
ATOM 5056 N N . LEU A 1 634 ? 48.304 7.322 -18.597 1.00 64.56 634 LEU A N 1
ATOM 5057 C CA . LEU A 1 634 ? 47.759 6.144 -19.289 1.00 64.56 634 LEU A CA 1
ATOM 5058 C C . LEU A 1 634 ? 47.308 5.028 -18.336 1.00 64.56 634 LEU A C 1
ATOM 5060 O O . LEU A 1 634 ? 46.448 4.233 -18.698 1.00 64.56 634 LEU A O 1
ATOM 5064 N N . LYS A 1 635 ? 47.846 4.977 -17.109 1.00 67.44 635 LYS A N 1
ATOM 5065 C CA . LYS A 1 635 ? 47.435 3.985 -16.100 1.00 67.44 635 LYS A CA 1
ATOM 5066 C C . LYS A 1 635 ? 46.004 4.180 -15.586 1.00 67.44 635 LYS A C 1
ATOM 5068 O O . LYS A 1 635 ? 45.438 3.264 -15.015 1.00 67.44 635 LYS A O 1
ATOM 5073 N N . PHE A 1 636 ? 45.430 5.365 -15.794 1.00 71.38 636 PHE A N 1
ATOM 5074 C CA . PHE A 1 636 ? 44.092 5.726 -15.324 1.00 71.38 636 PHE A CA 1
ATOM 5075 C C . PHE A 1 636 ? 42.987 5.456 -16.358 1.00 71.38 636 PHE A C 1
ATOM 5077 O O . PHE A 1 636 ? 41.839 5.847 -16.142 1.00 71.38 636 PHE A O 1
ATOM 5084 N N . PHE A 1 637 ? 43.337 4.827 -17.484 1.00 75.00 637 PHE A N 1
ATOM 5085 C CA . PHE A 1 637 ? 42.406 4.429 -18.532 1.00 75.00 637 PHE A CA 1
ATOM 5086 C C . PHE A 1 637 ? 42.157 2.928 -18.497 1.00 75.00 637 PHE A C 1
ATOM 5088 O O . PHE A 1 637 ? 43.061 2.137 -18.222 1.00 75.00 637 PHE A O 1
ATOM 5095 N N . VAL A 1 638 ? 40.933 2.555 -18.850 1.00 82.81 638 VAL A N 1
ATOM 5096 C CA . VAL A 1 638 ? 40.605 1.192 -19.254 1.00 82.81 638 VAL A CA 1
ATOM 5097 C C . VAL A 1 638 ? 41.035 1.002 -20.708 1.00 82.81 638 VAL A C 1
ATOM 5099 O O . VAL A 1 638 ? 40.776 1.859 -21.558 1.00 82.81 638 VAL A O 1
ATOM 5102 N N . SER A 1 639 ? 41.700 -0.112 -20.993 1.00 85.81 639 SER A N 1
ATOM 5103 C CA . SER A 1 639 ? 42.155 -0.501 -22.326 1.00 85.81 639 SER A CA 1
ATOM 5104 C C . SER A 1 639 ? 41.487 -1.795 -22.802 1.00 85.81 639 SER A C 1
ATOM 5106 O O . SER A 1 639 ? 40.657 -2.390 -22.110 1.00 85.81 639 SER A O 1
ATOM 5108 N N . ASP A 1 640 ? 41.873 -2.271 -23.987 1.00 87.75 640 ASP A N 1
ATOM 5109 C CA . ASP A 1 640 ? 41.469 -3.592 -24.486 1.00 87.75 640 ASP A CA 1
ATOM 5110 C C . ASP A 1 640 ? 41.816 -4.733 -23.517 1.00 87.75 640 ASP A C 1
ATOM 5112 O O . ASP A 1 640 ? 41.136 -5.761 -23.505 1.00 87.75 640 ASP A O 1
ATOM 5116 N N . VAL A 1 641 ? 42.840 -4.562 -22.673 1.00 88.69 641 VAL A N 1
ATOM 5117 C CA . VAL A 1 641 ? 43.168 -5.526 -21.614 1.00 88.69 641 VAL A CA 1
ATOM 5118 C C . VAL A 1 641 ? 41.999 -5.638 -20.635 1.00 88.69 641 VAL A C 1
ATOM 5120 O O . VAL A 1 641 ? 41.479 -6.738 -20.442 1.00 88.69 641 VAL A O 1
ATOM 5123 N N . GLY A 1 642 ? 41.515 -4.518 -20.089 1.00 90.19 642 GLY A N 1
ATOM 5124 C CA . GLY A 1 642 ? 40.344 -4.485 -19.212 1.00 90.19 642 GLY A CA 1
ATOM 5125 C C . GLY A 1 642 ? 39.089 -5.067 -19.870 1.00 90.19 642 GLY A C 1
ATOM 5126 O O . GLY A 1 642 ? 38.398 -5.884 -19.259 1.00 90.19 642 GLY A O 1
ATOM 5127 N N . LEU A 1 643 ? 38.825 -4.748 -21.144 1.00 91.44 643 LEU A N 1
ATOM 5128 C CA . LEU A 1 643 ? 37.704 -5.346 -21.887 1.00 91.44 643 LEU A CA 1
ATOM 5129 C C . LEU A 1 643 ? 37.819 -6.876 -21.986 1.00 91.44 643 LEU A C 1
ATOM 5131 O O . LEU A 1 643 ? 36.835 -7.588 -21.781 1.00 91.44 643 LEU A O 1
ATOM 5135 N N . ASN A 1 644 ? 39.020 -7.401 -22.231 1.00 92.81 644 ASN A N 1
ATOM 5136 C CA . ASN A 1 644 ? 39.258 -8.843 -22.275 1.00 92.81 644 ASN A CA 1
ATOM 5137 C C . ASN A 1 644 ? 39.080 -9.513 -20.904 1.00 92.81 644 ASN A C 1
ATOM 5139 O O . ASN A 1 644 ? 38.606 -10.649 -20.838 1.00 92.81 644 ASN A O 1
ATOM 5143 N N . HIS A 1 645 ? 39.389 -8.827 -19.800 1.00 94.56 645 HIS A N 1
ATOM 5144 C CA . HIS A 1 645 ? 39.065 -9.327 -18.462 1.00 94.56 645 HIS A CA 1
ATOM 5145 C C . HIS A 1 645 ? 37.548 -9.459 -18.259 1.00 94.56 645 HIS A C 1
ATOM 5147 O O . HIS A 1 645 ? 37.096 -10.484 -17.742 1.00 94.56 645 HIS A O 1
ATOM 5153 N N . LEU A 1 646 ? 36.743 -8.502 -18.741 1.00 94.12 646 LEU A N 1
ATOM 5154 C CA . LEU A 1 646 ? 35.275 -8.562 -18.638 1.00 94.12 646 LEU A CA 1
ATOM 5155 C C . LEU A 1 646 ? 34.654 -9.761 -19.364 1.00 94.12 646 LEU A C 1
ATOM 5157 O O . LEU A 1 646 ? 33.600 -10.236 -18.948 1.00 94.12 646 LEU A O 1
ATOM 5161 N N . VAL A 1 647 ? 35.319 -10.327 -20.376 1.00 93.50 647 VAL A N 1
ATOM 5162 C CA . VAL A 1 647 ? 34.863 -11.557 -21.053 1.00 93.50 647 VAL A CA 1
ATOM 5163 C C . VAL A 1 647 ? 34.734 -12.745 -20.085 1.00 93.50 647 VAL A C 1
ATOM 5165 O O . VAL A 1 647 ? 33.978 -13.688 -20.353 1.00 93.50 647 VAL A O 1
ATOM 5168 N N . LYS A 1 648 ? 35.431 -12.726 -18.940 1.00 91.94 648 LYS A N 1
ATOM 5169 C CA . LYS A 1 648 ? 35.280 -13.738 -17.881 1.00 91.94 648 LYS A CA 1
ATOM 5170 C C . LYS A 1 648 ? 33.925 -13.641 -17.163 1.00 91.94 648 LYS A C 1
ATOM 5172 O O . LYS A 1 648 ? 33.420 -14.660 -16.691 1.00 91.94 648 LYS A O 1
ATOM 5177 N N . CYS A 1 649 ? 33.294 -12.466 -17.135 1.00 92.75 649 CYS A N 1
ATOM 5178 C CA . CYS A 1 649 ? 31.993 -12.229 -16.508 1.00 92.75 649 CYS A CA 1
ATOM 5179 C C . CYS A 1 649 ? 30.848 -12.730 -17.402 1.00 92.75 649 CYS A C 1
ATOM 5181 O O . CYS A 1 649 ? 30.150 -11.956 -18.046 1.00 92.75 649 CYS A O 1
ATOM 5183 N N . LYS A 1 650 ? 30.615 -14.047 -17.445 1.00 91.50 650 LYS A N 1
ATOM 5184 C CA . LYS A 1 650 ? 29.648 -14.672 -18.376 1.00 91.50 650 LYS A CA 1
ATOM 5185 C C . LYS A 1 650 ? 28.178 -14.265 -18.200 1.00 91.50 650 LYS A C 1
ATOM 5187 O O . LYS A 1 650 ? 27.368 -14.579 -19.068 1.00 91.50 650 LYS A O 1
ATOM 5192 N N . ARG A 1 651 ? 27.827 -13.604 -17.093 1.00 94.19 651 ARG A N 1
ATOM 5193 C CA . ARG A 1 651 ? 26.475 -13.084 -16.818 1.00 94.19 651 ARG A CA 1
ATOM 5194 C C . ARG A 1 651 ? 26.299 -11.611 -17.187 1.00 94.19 651 ARG A C 1
ATOM 5196 O O . ARG A 1 651 ? 25.196 -11.097 -17.042 1.00 94.19 651 ARG A O 1
ATOM 5203 N N . LEU A 1 652 ? 27.356 -10.954 -17.661 1.00 95.19 652 LEU A N 1
ATOM 5204 C CA . LEU A 1 652 ? 27.339 -9.535 -17.972 1.00 95.19 652 LEU A CA 1
ATOM 5205 C C . LEU A 1 652 ? 26.392 -9.253 -19.144 1.00 95.19 652 LEU A C 1
ATOM 5207 O O . LEU A 1 652 ? 26.518 -9.852 -20.212 1.00 95.19 652 LEU A O 1
ATOM 5211 N N . LYS A 1 653 ? 25.448 -8.340 -18.920 1.00 94.88 653 LYS A N 1
ATOM 5212 C CA . LYS A 1 653 ? 24.428 -7.898 -19.879 1.00 94.88 653 LYS A CA 1
ATOM 5213 C C . LYS A 1 653 ? 24.615 -6.442 -20.278 1.00 94.88 653 LYS A C 1
ATOM 5215 O O . LYS A 1 653 ? 24.325 -6.092 -21.418 1.00 94.88 653 LYS A O 1
ATOM 5220 N N . ILE A 1 654 ? 25.090 -5.605 -19.357 1.00 94.94 654 ILE A N 1
ATOM 5221 C CA . ILE A 1 654 ? 25.217 -4.163 -19.557 1.00 94.94 654 ILE A CA 1
ATOM 5222 C C . ILE A 1 654 ? 26.654 -3.722 -19.281 1.00 94.94 654 ILE A C 1
ATOM 5224 O O . ILE A 1 654 ? 27.215 -4.016 -18.226 1.00 94.94 654 ILE A O 1
ATOM 5228 N N . VAL A 1 655 ? 27.237 -2.988 -20.230 1.00 93.88 655 VAL A N 1
ATOM 5229 C CA . VAL A 1 655 ? 28.544 -2.339 -20.081 1.00 93.88 655 VAL A CA 1
ATOM 5230 C C . VAL A 1 655 ? 28.421 -0.863 -20.439 1.00 93.88 655 VAL A C 1
ATOM 5232 O O . VAL A 1 655 ? 28.069 -0.508 -21.564 1.00 93.88 655 VAL A O 1
ATOM 5235 N N . THR A 1 656 ? 28.728 0.012 -19.486 1.00 89.88 656 THR A N 1
ATOM 5236 C CA . THR A 1 656 ? 28.799 1.461 -19.703 1.00 89.88 656 THR A CA 1
ATOM 5237 C C . THR A 1 656 ? 30.252 1.913 -19.770 1.00 89.88 656 THR A C 1
ATOM 5239 O O . THR A 1 656 ? 31.020 1.616 -18.859 1.00 89.88 656 THR A O 1
ATOM 5242 N N . THR A 1 657 ? 30.637 2.630 -20.830 1.00 86.56 657 THR A N 1
ATOM 5243 C CA . THR A 1 657 ? 32.023 3.073 -21.066 1.00 86.56 657 THR A CA 1
ATOM 5244 C C . THR A 1 657 ? 32.092 4.567 -21.394 1.00 86.56 657 THR A C 1
ATOM 5246 O O . THR A 1 657 ? 31.071 5.242 -21.532 1.00 86.56 657 THR A O 1
ATOM 5249 N N . ASN A 1 658 ? 33.305 5.105 -21.552 1.00 75.25 658 ASN A N 1
ATOM 5250 C CA . ASN A 1 658 ? 33.520 6.471 -22.039 1.00 75.25 658 ASN A CA 1
ATOM 5251 C C . ASN A 1 658 ? 32.922 6.661 -23.449 1.00 75.25 658 ASN A C 1
ATOM 5253 O O . ASN A 1 658 ? 32.884 5.728 -24.252 1.00 75.25 658 ASN A O 1
ATOM 5257 N N . LYS A 1 659 ? 32.488 7.893 -23.760 1.00 61.09 659 LYS A N 1
ATOM 5258 C CA . LYS A 1 659 ? 31.733 8.210 -24.988 1.00 61.09 659 LYS A CA 1
ATOM 5259 C C . LYS A 1 659 ? 32.541 8.196 -26.296 1.00 61.09 659 LYS A C 1
ATOM 5261 O O . LYS A 1 659 ? 31.919 8.089 -27.342 1.00 61.09 659 LYS A O 1
ATOM 5266 N N . SER A 1 660 ? 33.872 8.305 -26.261 1.00 55.38 660 SER A N 1
ATOM 5267 C CA . SER A 1 660 ? 34.782 8.141 -27.415 1.00 55.38 660 SER A CA 1
ATOM 5268 C C . SER A 1 660 ? 36.235 8.309 -26.939 1.00 55.38 660 SER A C 1
ATOM 5270 O O . SER A 1 660 ? 36.491 9.151 -26.069 1.00 55.38 660 SER A O 1
ATOM 5272 N N . ILE A 1 661 ? 37.187 7.543 -27.485 1.00 54.34 661 ILE A N 1
ATOM 5273 C CA . ILE A 1 661 ? 38.631 7.717 -27.237 1.00 54.34 661 ILE A CA 1
ATOM 5274 C C . ILE A 1 661 ? 39.274 8.166 -28.553 1.00 54.34 661 ILE A C 1
ATOM 5276 O O . ILE A 1 661 ? 39.052 7.551 -29.591 1.00 54.34 661 ILE A O 1
ATOM 5280 N N . ARG A 1 662 ? 40.047 9.263 -28.534 1.00 51.94 662 ARG A N 1
ATOM 5281 C CA . ARG A 1 662 ? 40.726 9.756 -29.744 1.00 51.94 662 ARG A CA 1
ATOM 5282 C C . ARG A 1 662 ? 41.804 8.746 -30.179 1.00 51.94 662 ARG A C 1
ATOM 5284 O O . ARG A 1 662 ? 42.556 8.289 -29.319 1.00 51.94 662 ARG A O 1
ATOM 5291 N N . PRO A 1 663 ? 41.974 8.480 -31.487 1.00 49.06 663 PRO A N 1
ATOM 5292 C CA . PRO A 1 663 ? 42.935 7.492 -31.993 1.00 49.06 663 PRO A CA 1
ATOM 5293 C C . PRO A 1 663 ? 44.421 7.837 -31.749 1.00 49.06 663 PRO A C 1
ATOM 5295 O O . PRO A 1 663 ? 45.279 6.985 -31.952 1.00 49.06 663 PRO A O 1
ATOM 5298 N N . ASN A 1 664 ? 44.748 9.045 -31.269 1.00 49.69 664 ASN A N 1
ATOM 5299 C CA . ASN A 1 664 ? 46.133 9.526 -31.126 1.00 49.69 664 ASN A CA 1
ATOM 5300 C C . ASN A 1 664 ? 46.716 9.421 -29.698 1.00 49.69 664 ASN A C 1
ATOM 5302 O O . ASN A 1 664 ? 47.802 9.932 -29.434 1.00 49.69 664 ASN A O 1
ATOM 5306 N N . CYS A 1 665 ? 46.027 8.761 -28.765 1.00 50.28 665 CYS A N 1
ATOM 5307 C CA . CYS A 1 665 ? 46.465 8.621 -27.373 1.00 50.28 665 CYS A CA 1
ATOM 5308 C C . CYS A 1 665 ? 47.197 7.279 -27.167 1.00 50.28 665 CYS A C 1
ATOM 5310 O O . CYS A 1 665 ? 46.558 6.248 -27.021 1.00 50.28 665 CYS A O 1
ATOM 5312 N N . GLY A 1 666 ? 48.532 7.256 -27.191 1.00 52.47 666 GLY A N 1
ATOM 5313 C CA . GLY A 1 666 ? 49.324 6.014 -27.241 1.00 52.47 666 GLY A CA 1
ATOM 5314 C C . GLY A 1 666 ? 48.904 4.862 -26.297 1.00 52.47 666 GLY A C 1
ATOM 5315 O O . GLY A 1 666 ? 48.766 5.036 -25.092 1.00 52.47 666 GLY A O 1
ATOM 5316 N N . GLY A 1 667 ? 48.792 3.650 -26.853 1.00 53.94 667 GLY A N 1
ATOM 5317 C CA . GLY A 1 667 ? 49.025 2.354 -26.188 1.00 53.94 667 GLY A CA 1
ATOM 5318 C C . GLY A 1 667 ? 47.965 1.775 -25.233 1.00 53.94 667 GLY A C 1
ATOM 5319 O O . GLY A 1 667 ? 47.719 0.575 -25.306 1.00 53.94 667 GLY A O 1
ATOM 5320 N N . ARG A 1 668 ? 47.339 2.563 -24.347 1.00 64.19 668 ARG A N 1
ATOM 5321 C CA . ARG A 1 668 ? 46.281 2.093 -23.418 1.00 64.19 668 ARG A CA 1
ATOM 5322 C C . ARG A 1 668 ? 44.951 2.780 -23.737 1.00 64.19 668 ARG A C 1
ATOM 5324 O O . ARG A 1 668 ? 44.601 3.784 -23.125 1.00 64.19 668 ARG A O 1
ATOM 5331 N N . MET A 1 669 ? 44.223 2.238 -24.711 1.00 72.44 669 MET A N 1
ATOM 5332 C CA . MET A 1 669 ? 42.866 2.667 -25.062 1.00 72.44 669 MET A CA 1
ATOM 5333 C C . MET A 1 669 ? 41.969 1.465 -25.362 1.00 72.44 669 MET A C 1
ATOM 5335 O O . MET A 1 669 ? 42.468 0.391 -25.697 1.00 72.44 669 MET A O 1
ATOM 5339 N N . MET A 1 670 ? 40.657 1.656 -25.238 1.00 82.38 670 MET A N 1
ATOM 5340 C CA . MET A 1 670 ? 39.664 0.734 -25.789 1.00 82.38 670 MET A CA 1
ATOM 5341 C C . MET A 1 670 ? 39.540 0.980 -27.294 1.00 82.38 670 MET A C 1
ATOM 5343 O O . MET A 1 670 ? 39.241 2.099 -27.718 1.00 82.38 670 MET A O 1
ATOM 5347 N N . THR A 1 671 ? 39.770 -0.053 -28.094 1.00 84.38 671 THR A N 1
ATOM 5348 C CA . THR A 1 671 ? 39.698 -0.018 -29.556 1.00 84.38 671 THR A CA 1
ATOM 5349 C C . THR A 1 671 ? 38.441 -0.722 -30.063 1.00 84.38 671 THR A C 1
ATOM 5351 O O . THR A 1 671 ? 37.778 -1.468 -29.336 1.00 84.38 671 THR A O 1
ATOM 5354 N N . HIS A 1 672 ? 38.120 -0.540 -31.350 1.00 87.19 672 HIS A N 1
ATOM 5355 C CA . HIS A 1 672 ? 37.037 -1.295 -31.987 1.00 87.19 672 HIS A CA 1
ATOM 5356 C C . HIS A 1 672 ? 37.284 -2.812 -31.903 1.00 87.19 672 HIS A C 1
ATOM 5358 O O . HIS A 1 672 ? 36.341 -3.569 -31.691 1.00 87.19 672 HIS A O 1
ATOM 5364 N N . ASP A 1 673 ? 38.538 -3.268 -32.005 1.00 86.56 673 ASP A N 1
ATOM 5365 C CA . ASP A 1 673 ? 38.887 -4.689 -31.878 1.00 86.56 673 ASP A CA 1
ATOM 5366 C C . ASP A 1 673 ? 38.674 -5.231 -30.460 1.00 86.56 673 ASP A C 1
ATOM 5368 O O . ASP A 1 673 ? 38.223 -6.372 -30.300 1.00 86.56 673 ASP A O 1
ATOM 5372 N N . GLY A 1 674 ? 38.916 -4.412 -29.433 1.00 89.12 674 GLY A N 1
ATOM 5373 C CA . GLY A 1 674 ? 38.565 -4.734 -28.051 1.00 89.12 674 GLY A CA 1
ATOM 5374 C C . GLY A 1 674 ? 37.065 -4.962 -27.877 1.00 89.12 674 GLY A C 1
ATOM 5375 O O . GLY A 1 674 ? 36.652 -5.993 -27.343 1.00 89.12 674 GLY A O 1
ATOM 5376 N N . PHE A 1 675 ? 36.228 -4.064 -28.407 1.00 90.69 675 PHE A N 1
ATOM 5377 C CA . PHE A 1 675 ? 34.770 -4.231 -28.367 1.00 90.69 675 PHE A CA 1
ATOM 5378 C C . PHE A 1 675 ? 34.280 -5.427 -29.194 1.00 90.69 675 PHE A C 1
ATOM 5380 O O . PHE A 1 675 ? 33.401 -6.155 -28.735 1.00 90.69 675 PHE A O 1
ATOM 5387 N N . ARG A 1 676 ? 34.874 -5.710 -30.362 1.00 91.06 676 ARG A N 1
ATOM 5388 C CA . ARG A 1 676 ? 34.578 -6.945 -31.119 1.00 91.06 676 ARG A CA 1
ATOM 5389 C C . ARG A 1 676 ? 34.894 -8.188 -30.290 1.00 91.06 676 ARG A C 1
ATOM 5391 O O . ARG A 1 676 ? 34.109 -9.133 -30.267 1.00 91.06 676 ARG A O 1
ATOM 5398 N N . SER A 1 677 ? 36.030 -8.191 -29.595 1.00 91.00 677 SER A N 1
ATOM 5399 C CA . SER A 1 677 ? 36.437 -9.299 -28.722 1.00 91.00 677 SER A CA 1
ATOM 5400 C C . SER A 1 677 ? 35.475 -9.473 -27.545 1.00 91.00 677 SER A C 1
ATOM 5402 O O . SER A 1 677 ? 35.080 -10.600 -27.242 1.00 91.00 677 SER A O 1
ATOM 5404 N N . LEU A 1 678 ? 35.014 -8.366 -26.954 1.00 93.00 678 LEU A N 1
ATOM 5405 C CA . LEU A 1 678 ? 33.988 -8.359 -25.913 1.00 93.00 678 LEU A CA 1
ATOM 5406 C C . LEU A 1 678 ? 32.668 -8.972 -26.409 1.00 93.00 678 LEU A C 1
ATOM 5408 O O . LEU A 1 678 ? 32.153 -9.894 -25.777 1.00 93.00 678 LEU A O 1
ATOM 5412 N N . LEU A 1 679 ? 32.157 -8.511 -27.558 1.00 92.62 679 LEU A N 1
ATOM 5413 C CA . LEU A 1 679 ? 30.907 -8.998 -28.156 1.00 92.62 679 LEU A CA 1
ATOM 5414 C C . LEU A 1 679 ? 30.977 -10.491 -28.505 1.00 92.62 679 LEU A C 1
ATOM 5416 O O . LEU A 1 679 ? 30.046 -11.237 -28.215 1.00 92.62 679 LEU A O 1
ATOM 5420 N N . ARG A 1 680 ? 32.100 -10.960 -29.064 1.00 91.31 680 ARG A N 1
ATOM 5421 C CA . ARG A 1 680 ? 32.314 -12.394 -29.337 1.00 91.31 680 ARG A CA 1
ATOM 5422 C C . ARG A 1 680 ? 32.397 -13.224 -28.054 1.00 91.31 680 ARG A C 1
ATOM 5424 O O . ARG A 1 680 ? 31.972 -14.376 -28.031 1.00 91.31 680 ARG A O 1
ATOM 5431 N N . GLY A 1 681 ? 32.977 -12.663 -26.995 1.00 90.38 681 GLY A N 1
ATOM 5432 C CA . GLY A 1 681 ? 33.193 -13.344 -25.720 1.00 90.38 681 GLY A CA 1
ATOM 5433 C C . GLY A 1 681 ? 31.953 -13.447 -24.822 1.00 90.38 681 GLY A C 1
ATOM 5434 O O . GLY A 1 681 ? 31.924 -14.309 -23.930 1.00 90.38 681 GLY A O 1
ATOM 5435 N N . LEU A 1 682 ? 30.955 -12.585 -25.052 1.00 92.88 682 LEU A N 1
ATOM 5436 C CA . LEU A 1 682 ? 29.742 -12.420 -24.247 1.00 92.88 682 LEU A CA 1
ATOM 5437 C C . LEU A 1 682 ? 28.482 -12.417 -25.141 1.00 92.88 682 LEU A C 1
ATOM 5439 O O . LEU A 1 682 ? 27.943 -11.356 -25.446 1.00 92.88 682 LEU A O 1
ATOM 5443 N N . PRO A 1 683 ? 27.961 -13.594 -25.533 1.00 85.38 683 PRO A N 1
ATOM 5444 C CA . PRO A 1 683 ? 26.829 -13.686 -26.463 1.00 85.38 683 PRO A CA 1
ATOM 5445 C C . PRO A 1 683 ? 25.502 -13.155 -25.892 1.00 85.38 683 PRO A C 1
ATOM 5447 O O . PRO A 1 683 ? 24.618 -12.774 -26.650 1.00 85.38 683 PRO A O 1
ATOM 5450 N N . ASN A 1 684 ? 25.365 -13.107 -24.562 1.00 90.19 684 ASN A N 1
ATOM 5451 C CA . ASN A 1 684 ? 24.168 -12.614 -23.867 1.00 90.19 684 ASN A CA 1
ATOM 5452 C C . ASN A 1 684 ? 24.238 -11.112 -23.539 1.00 90.19 684 ASN A C 1
ATOM 5454 O O . ASN A 1 684 ? 23.462 -10.634 -22.713 1.00 90.19 684 ASN A O 1
ATOM 5458 N N . LEU A 1 685 ? 25.202 -10.381 -24.106 1.00 94.06 685 LEU A N 1
ATOM 5459 C CA . LEU A 1 685 ? 25.359 -8.957 -23.843 1.00 94.06 685 LEU A CA 1
ATOM 5460 C C . LEU A 1 685 ? 24.221 -8.181 -24.521 1.00 94.06 685 LEU A C 1
ATOM 5462 O O . LEU A 1 685 ? 24.057 -8.239 -25.737 1.00 94.06 685 LEU A O 1
ATOM 5466 N N . GLU A 1 686 ? 23.431 -7.465 -23.724 1.00 94.25 686 GLU A N 1
ATOM 5467 C CA . GLU A 1 686 ? 22.211 -6.783 -24.168 1.00 94.25 686 GLU A CA 1
ATOM 5468 C C . GLU A 1 686 ? 22.456 -5.303 -24.495 1.00 94.25 686 GLU A C 1
ATOM 5470 O O . GLU A 1 686 ? 21.780 -4.745 -25.360 1.00 94.25 686 GLU A O 1
ATOM 5475 N N . MET A 1 687 ? 23.400 -4.642 -23.817 1.00 93.25 687 MET A N 1
ATOM 5476 C CA . MET A 1 687 ? 23.676 -3.217 -24.010 1.00 93.25 687 MET A CA 1
ATOM 5477 C C . MET A 1 687 ? 25.149 -2.875 -23.783 1.00 93.25 687 MET A C 1
ATOM 5479 O O . MET A 1 687 ? 25.707 -3.132 -22.717 1.00 93.25 687 MET A O 1
ATOM 5483 N N . VAL A 1 688 ? 25.743 -2.177 -24.752 1.00 91.31 688 VAL A N 1
ATOM 5484 C CA . VAL A 1 688 ? 27.047 -1.519 -24.609 1.00 91.31 688 VAL A CA 1
ATOM 5485 C C . VAL A 1 688 ? 26.868 -0.035 -24.892 1.00 91.31 688 VAL A C 1
ATOM 5487 O O . VAL A 1 688 ? 26.542 0.350 -26.014 1.00 91.31 688 VAL A O 1
ATOM 5490 N N . ARG A 1 689 ? 27.070 0.822 -23.886 1.00 87.12 689 ARG A N 1
ATOM 5491 C CA . ARG A 1 689 ? 27.034 2.283 -24.071 1.00 87.12 689 ARG A CA 1
ATOM 5492 C C . ARG A 1 689 ? 28.372 2.772 -24.616 1.00 87.12 689 ARG A C 1
ATOM 5494 O O . ARG A 1 689 ? 29.127 3.443 -23.917 1.00 87.12 689 ARG A O 1
ATOM 5501 N N . TYR A 1 690 ? 28.636 2.414 -25.865 1.00 85.75 690 TYR A N 1
ATOM 5502 C CA . TYR A 1 690 ? 29.775 2.872 -26.643 1.00 85.75 690 TYR A CA 1
ATOM 5503 C C . TYR A 1 690 ? 29.273 3.644 -27.859 1.00 85.75 690 TYR A C 1
ATOM 5505 O O . TYR A 1 690 ? 28.341 3.205 -28.526 1.00 85.75 690 TYR A O 1
ATOM 5513 N N . GLY A 1 691 ? 29.866 4.810 -28.100 1.00 80.25 691 GLY A N 1
ATOM 5514 C CA . GLY A 1 691 ? 29.366 5.776 -29.069 1.00 80.25 691 GLY A CA 1
ATOM 5515 C C . GLY A 1 691 ? 29.473 5.341 -30.525 1.00 80.25 691 GLY A C 1
ATOM 5516 O O . GLY A 1 691 ? 28.699 5.842 -31.312 1.00 80.25 691 GLY A O 1
ATOM 5517 N N . ASP A 1 692 ? 30.374 4.426 -30.882 1.00 85.38 692 ASP A N 1
ATOM 5518 C CA . ASP A 1 692 ? 30.655 4.042 -32.276 1.00 85.38 692 ASP A CA 1
ATOM 5519 C C . ASP A 1 692 ? 30.377 2.544 -32.517 1.00 85.38 692 ASP A C 1
ATOM 5521 O O . ASP A 1 692 ? 31.094 1.850 -33.243 1.00 85.38 692 ASP A O 1
ATOM 5525 N N . LEU A 1 693 ? 29.344 1.999 -31.860 1.00 89.06 693 LEU A N 1
ATOM 5526 C CA . LEU A 1 693 ? 29.055 0.563 -31.896 1.00 89.06 693 LEU A CA 1
ATOM 5527 C C . LEU A 1 693 ? 28.627 0.084 -33.294 1.00 89.06 693 LEU A C 1
ATOM 5529 O O . LEU A 1 693 ? 28.914 -1.057 -33.652 1.00 89.06 693 LEU A O 1
ATOM 5533 N N . GLY A 1 694 ? 28.004 0.944 -34.106 1.00 88.12 694 GLY A N 1
ATOM 5534 C CA . GLY A 1 694 ? 27.663 0.610 -35.494 1.00 88.12 694 GLY A CA 1
ATOM 5535 C C . GLY A 1 694 ? 28.896 0.253 -36.332 1.00 88.12 694 GLY A C 1
ATOM 5536 O O . GLY A 1 694 ? 28.903 -0.782 -36.998 1.00 88.12 694 GLY A O 1
ATOM 5537 N N . SER A 1 695 ? 29.992 1.007 -36.190 1.00 87.75 695 SER A N 1
ATOM 5538 C CA . SER A 1 695 ? 31.272 0.706 -36.854 1.00 87.75 695 SER A CA 1
ATOM 5539 C C . SER A 1 695 ? 31.899 -0.609 -36.373 1.00 87.75 695 SER A C 1
ATOM 5541 O O . SER A 1 695 ? 32.427 -1.392 -37.171 1.00 87.75 695 SER A O 1
ATOM 5543 N N . VAL A 1 696 ? 31.808 -0.887 -35.066 1.00 89.12 696 VAL A N 1
ATOM 5544 C CA . VAL A 1 696 ? 32.279 -2.144 -34.452 1.00 89.12 696 VAL A CA 1
ATOM 5545 C C . VAL A 1 696 ? 31.548 -3.351 -35.045 1.00 89.12 696 VAL A C 1
ATOM 5547 O O . VAL A 1 696 ? 32.182 -4.371 -35.318 1.00 89.12 696 VAL A O 1
ATOM 5550 N N . ILE A 1 697 ? 30.234 -3.231 -35.258 1.00 90.75 697 ILE A N 1
ATOM 5551 C CA . ILE A 1 697 ? 29.372 -4.288 -35.804 1.00 90.75 697 ILE A CA 1
ATOM 5552 C C . ILE A 1 697 ? 29.575 -4.450 -37.318 1.00 90.75 697 ILE A C 1
ATOM 5554 O O . ILE A 1 697 ? 29.606 -5.576 -37.810 1.00 90.75 697 ILE A O 1
ATOM 5558 N N . ALA A 1 698 ? 29.740 -3.353 -38.060 1.00 88.69 698 ALA A N 1
ATOM 5559 C CA . ALA A 1 698 ? 29.842 -3.376 -39.520 1.00 88.69 698 ALA A CA 1
ATOM 5560 C C . ALA A 1 698 ? 31.098 -4.072 -40.053 1.00 88.69 698 ALA A C 1
ATOM 5562 O O . ALA A 1 698 ? 31.096 -4.596 -41.164 1.00 88.69 698 ALA A O 1
ATOM 5563 N N . THR A 1 699 ? 32.178 -4.093 -39.274 1.00 86.06 699 THR A N 1
ATOM 5564 C CA . THR A 1 699 ? 33.485 -4.566 -39.736 1.00 86.06 699 THR A CA 1
ATOM 5565 C C . THR A 1 699 ? 33.994 -5.720 -38.879 1.00 86.06 699 THR A C 1
ATOM 5567 O O . THR A 1 699 ? 34.079 -5.620 -37.658 1.00 86.06 699 THR A O 1
ATOM 5570 N N . GLY A 1 700 ? 34.370 -6.837 -39.510 1.00 78.88 700 GLY A N 1
ATOM 5571 C CA . GLY A 1 700 ? 35.017 -7.966 -38.831 1.00 78.88 700 GLY A CA 1
ATOM 5572 C C . GLY A 1 700 ? 34.095 -8.833 -37.962 1.00 78.88 700 GLY A C 1
ATOM 5573 O O . GLY A 1 700 ? 34.596 -9.629 -37.168 1.00 78.88 700 GLY A O 1
ATOM 5574 N N . MET A 1 701 ? 32.771 -8.716 -38.093 1.00 85.06 701 MET A N 1
ATOM 5575 C CA . MET A 1 701 ? 31.778 -9.510 -37.344 1.00 85.06 701 MET A CA 1
ATOM 5576 C C . MET A 1 701 ? 30.979 -10.484 -38.231 1.00 85.06 701 MET A C 1
ATOM 5578 O O . MET A 1 701 ? 29.974 -11.031 -37.791 1.00 85.06 701 MET A O 1
ATOM 5582 N N . ASP A 1 702 ? 31.440 -10.764 -39.454 1.00 78.62 702 ASP A N 1
ATOM 5583 C CA . ASP A 1 702 ? 30.688 -11.551 -40.450 1.00 78.62 702 ASP A CA 1
ATOM 5584 C C . ASP A 1 702 ? 30.448 -13.023 -40.074 1.00 78.62 702 ASP A C 1
ATOM 5586 O O . ASP A 1 702 ? 29.503 -13.636 -40.560 1.00 78.62 702 ASP A O 1
ATOM 5590 N N . ASN A 1 703 ? 31.276 -13.589 -39.189 1.00 78.19 703 ASN A N 1
ATOM 5591 C CA . ASN A 1 703 ? 31.179 -14.985 -38.736 1.00 78.19 703 ASN A CA 1
ATOM 5592 C C . ASN A 1 703 ? 30.492 -15.138 -37.366 1.00 78.19 703 ASN A C 1
ATOM 5594 O O . ASN A 1 703 ? 30.558 -16.208 -36.759 1.00 78.19 703 ASN A O 1
ATOM 5598 N N . VAL A 1 704 ? 29.906 -14.066 -36.832 1.00 82.69 704 VAL A N 1
ATOM 5599 C CA . VAL A 1 704 ? 29.230 -14.074 -35.530 1.00 82.69 704 VAL A CA 1
ATOM 5600 C C . VAL A 1 704 ? 27.733 -14.288 -35.757 1.00 82.69 704 VAL A C 1
ATOM 5602 O O . VAL A 1 704 ? 27.161 -13.716 -36.681 1.00 82.69 704 VAL A O 1
ATOM 5605 N N . GLY A 1 705 ? 27.107 -15.149 -34.947 1.00 82.19 705 GLY A N 1
ATOM 5606 C CA . GLY A 1 705 ? 25.653 -15.334 -34.966 1.00 82.19 705 GLY A CA 1
ATOM 5607 C C . GLY A 1 705 ? 24.900 -14.094 -34.471 1.00 82.19 705 GLY A C 1
ATOM 5608 O O . GLY A 1 705 ? 25.504 -13.073 -34.146 1.00 82.19 705 GLY A O 1
ATOM 5609 N N . GLU A 1 706 ? 23.576 -14.196 -34.387 1.00 90.50 706 GLU A N 1
ATOM 5610 C CA . GLU A 1 706 ? 22.726 -13.116 -33.872 1.00 90.50 706 GLU A CA 1
ATOM 5611 C C . GLU A 1 706 ? 23.167 -12.681 -32.463 1.00 90.50 706 GLU A C 1
ATOM 5613 O O . GLU A 1 706 ? 23.352 -13.506 -31.563 1.00 90.50 706 GLU A O 1
ATOM 5618 N N . LEU A 1 707 ? 23.348 -11.374 -32.277 1.00 92.12 707 LEU A N 1
ATOM 5619 C CA . LEU A 1 707 ? 23.705 -10.760 -31.004 1.00 92.12 707 LEU A CA 1
ATOM 5620 C C . LEU A 1 707 ? 22.440 -10.481 -30.185 1.00 92.12 707 LEU A C 1
ATOM 5622 O O . LEU A 1 707 ? 21.427 -10.019 -30.712 1.00 92.12 707 LEU A O 1
ATOM 5626 N N . ALA A 1 708 ? 22.527 -10.653 -28.865 1.00 93.06 708 ALA A N 1
ATOM 5627 C CA . ALA A 1 708 ? 21.444 -10.329 -27.931 1.00 93.06 708 ALA A CA 1
ATOM 5628 C C . ALA A 1 708 ? 21.246 -8.812 -27.696 1.00 93.06 708 ALA A C 1
ATOM 5630 O O . ALA A 1 708 ? 20.495 -8.417 -26.802 1.00 93.06 708 ALA A O 1
ATOM 5631 N N . LEU A 1 709 ? 21.911 -7.952 -28.477 1.00 94.31 709 LEU A N 1
ATOM 5632 C CA . LEU A 1 709 ? 21.897 -6.505 -28.291 1.00 94.31 709 LEU A CA 1
ATOM 5633 C C . LEU A 1 709 ? 20.492 -5.924 -28.496 1.00 94.31 709 LEU A C 1
ATOM 5635 O O . LEU A 1 709 ? 19.869 -6.062 -29.548 1.00 94.31 709 LEU A O 1
ATOM 5639 N N . THR A 1 710 ? 20.025 -5.198 -27.485 1.00 94.75 710 THR A N 1
ATOM 5640 C CA . THR A 1 710 ? 18.760 -4.453 -27.490 1.00 94.75 710 THR A CA 1
ATOM 5641 C C . THR A 1 710 ? 18.969 -2.945 -27.629 1.00 94.75 710 THR A C 1
ATOM 5643 O O . THR A 1 710 ? 18.000 -2.224 -27.892 1.00 94.75 710 THR A O 1
ATOM 5646 N N . TYR A 1 711 ? 20.216 -2.480 -27.496 1.00 94.25 711 TYR A N 1
ATOM 5647 C CA . TYR A 1 711 ? 20.642 -1.085 -27.605 1.00 94.25 711 TYR A CA 1
ATOM 5648 C C . TYR A 1 711 ? 21.862 -0.952 -28.523 1.00 94.25 711 TYR A C 1
ATOM 5650 O O . TYR A 1 711 ? 22.864 -1.639 -28.317 1.00 94.25 711 TYR A O 1
ATOM 5658 N N . VAL A 1 712 ? 21.802 -0.023 -29.478 1.00 94.00 712 VAL A N 1
ATOM 5659 C CA . VAL A 1 712 ? 22.940 0.374 -30.320 1.00 94.00 712 VAL A CA 1
ATOM 5660 C C . VAL A 1 712 ? 23.029 1.894 -30.357 1.00 94.00 712 VAL A C 1
ATOM 5662 O O . VAL A 1 712 ? 22.025 2.574 -30.566 1.00 94.00 712 VAL A O 1
ATOM 5665 N N . SER A 1 713 ? 24.242 2.410 -30.156 1.00 91.44 713 SER A N 1
ATOM 5666 C CA . SER A 1 713 ? 24.576 3.826 -30.286 1.00 91.44 713 SER A CA 1
ATOM 5667 C C . SER A 1 713 ? 25.650 3.996 -31.349 1.00 91.44 713 SER A C 1
ATOM 5669 O O . SER A 1 713 ? 26.644 3.268 -31.332 1.00 91.44 713 SER A O 1
ATOM 5671 N N . ASP A 1 714 ? 25.457 4.957 -32.244 1.00 90.81 714 ASP A N 1
ATOM 5672 C CA . ASP A 1 714 ? 26.416 5.275 -33.297 1.00 90.81 714 ASP A CA 1
ATOM 5673 C C . ASP A 1 714 ? 26.528 6.792 -33.514 1.00 90.81 714 ASP A C 1
ATOM 5675 O O . ASP A 1 714 ? 25.543 7.450 -33.846 1.00 90.81 714 ASP A O 1
ATOM 5679 N N . ASN A 1 715 ? 27.720 7.349 -33.303 1.00 86.62 715 ASN A N 1
ATOM 5680 C CA . ASN A 1 715 ? 28.053 8.764 -33.456 1.00 86.62 715 ASN A CA 1
ATOM 5681 C C . ASN A 1 715 ? 28.580 9.099 -34.856 1.00 86.62 715 ASN A C 1
ATOM 5683 O O . ASN A 1 715 ? 28.806 10.273 -35.160 1.00 86.62 715 ASN A O 1
ATOM 5687 N N . HIS A 1 716 ? 28.801 8.083 -35.690 1.00 87.00 716 HIS A N 1
ATOM 5688 C CA . HIS A 1 716 ? 29.201 8.239 -37.082 1.00 87.00 716 HIS A CA 1
ATOM 5689 C C . HIS A 1 716 ? 28.439 7.232 -37.956 1.00 87.00 716 HIS A C 1
ATOM 5691 O O . HIS A 1 716 ? 29.064 6.402 -38.620 1.00 87.00 716 HIS A O 1
ATOM 5697 N N . PRO A 1 717 ? 27.093 7.268 -37.949 1.00 89.69 717 PRO A N 1
ATOM 5698 C CA . PRO A 1 717 ? 26.298 6.297 -38.674 1.00 89.69 717 PRO A CA 1
ATOM 5699 C C . PRO A 1 717 ? 26.438 6.480 -40.181 1.00 89.69 717 PRO A C 1
ATOM 5701 O O . PRO A 1 717 ? 26.392 7.597 -40.699 1.00 89.69 717 PRO A O 1
ATOM 5704 N N . ASP A 1 718 ? 26.533 5.358 -40.884 1.00 89.75 718 ASP A N 1
ATOM 5705 C CA . ASP A 1 718 ? 26.436 5.284 -42.334 1.00 89.75 718 ASP A CA 1
ATOM 5706 C C . ASP A 1 718 ? 25.488 4.151 -42.763 1.00 89.75 718 ASP A C 1
ATOM 5708 O O . ASP A 1 718 ? 24.964 3.393 -41.940 1.00 89.75 718 ASP A O 1
ATOM 5712 N N . ALA A 1 719 ? 25.236 4.032 -44.068 1.00 89.81 719 ALA A N 1
ATOM 5713 C CA . ALA A 1 719 ? 24.323 3.019 -44.588 1.00 89.81 719 ALA A CA 1
ATOM 5714 C C . ALA A 1 719 ? 24.772 1.577 -44.273 1.00 89.81 719 ALA A C 1
ATOM 5716 O O . ALA A 1 719 ? 23.915 0.729 -44.017 1.00 89.81 719 ALA A O 1
ATOM 5717 N N . SER A 1 720 ? 26.084 1.316 -44.243 1.00 91.25 720 SER A N 1
ATOM 5718 C CA . SER A 1 720 ? 26.653 -0.008 -43.967 1.00 91.25 720 SER A CA 1
ATOM 5719 C C . SER A 1 720 ? 26.496 -0.407 -42.497 1.00 91.25 720 SER A C 1
ATOM 5721 O O . SER A 1 720 ? 26.216 -1.567 -42.192 1.00 91.25 720 SER A O 1
ATOM 5723 N N . HIS A 1 721 ? 26.583 0.559 -41.578 1.00 93.31 721 HIS A N 1
ATOM 5724 C CA . HIS A 1 721 ? 26.346 0.344 -40.152 1.00 93.31 721 HIS A CA 1
ATOM 5725 C C . HIS A 1 721 ? 24.896 -0.067 -39.883 1.00 93.31 721 HIS A C 1
ATOM 5727 O O . HIS A 1 721 ? 24.643 -0.989 -39.101 1.00 93.31 721 HIS A O 1
ATOM 5733 N N . ILE A 1 722 ? 23.938 0.581 -40.555 1.00 94.06 722 ILE A N 1
ATOM 5734 C CA . ILE A 1 722 ? 22.512 0.252 -40.440 1.00 94.06 722 ILE A CA 1
ATOM 5735 C C . ILE A 1 722 ? 22.230 -1.151 -40.989 1.00 94.06 722 ILE A C 1
ATOM 5737 O O . ILE A 1 722 ? 21.553 -1.937 -40.325 1.00 94.06 722 ILE A O 1
ATOM 5741 N N . GLU A 1 723 ? 22.787 -1.502 -42.150 1.00 91.94 723 GLU A N 1
ATOM 5742 C CA . GLU A 1 723 ? 22.637 -2.837 -42.742 1.00 91.94 723 GLU A CA 1
ATOM 5743 C C . GLU A 1 723 ? 23.206 -3.930 -41.824 1.00 91.94 723 GLU A C 1
ATOM 5745 O O . GLU A 1 723 ? 22.523 -4.907 -41.503 1.00 91.94 723 GLU A O 1
ATOM 5750 N N . ALA A 1 724 ? 24.428 -3.737 -41.322 1.00 91.94 724 ALA A N 1
ATOM 5751 C CA . ALA A 1 724 ? 25.061 -4.686 -40.415 1.00 91.94 724 ALA A CA 1
ATOM 5752 C C . ALA A 1 724 ? 24.291 -4.834 -39.095 1.00 91.94 724 ALA A C 1
ATOM 5754 O O . ALA A 1 724 ? 24.119 -5.951 -38.602 1.00 91.94 724 ALA A O 1
ATOM 5755 N N . THR A 1 725 ? 23.773 -3.729 -38.554 1.00 93.56 725 THR A N 1
ATOM 5756 C CA . THR A 1 725 ? 22.926 -3.733 -37.354 1.00 93.56 725 THR A CA 1
ATOM 5757 C C . THR A 1 725 ? 21.614 -4.478 -37.601 1.00 93.56 725 THR A C 1
ATOM 5759 O O . THR A 1 725 ? 21.202 -5.278 -36.763 1.00 93.56 725 THR A O 1
ATOM 5762 N N . SER A 1 726 ? 20.985 -4.282 -38.765 1.00 93.12 726 SER A N 1
ATOM 5763 C CA . SER A 1 726 ? 19.765 -4.997 -39.159 1.00 93.12 726 SER A CA 1
ATOM 5764 C C . SER A 1 726 ? 19.987 -6.506 -39.252 1.00 93.12 726 SER A C 1
ATOM 5766 O O . SER A 1 726 ? 19.094 -7.276 -38.911 1.00 93.12 726 SER A O 1
ATOM 5768 N N . ARG A 1 727 ? 21.175 -6.930 -39.700 1.00 91.44 727 ARG A N 1
ATOM 5769 C CA . ARG A 1 727 ? 21.548 -8.342 -39.840 1.00 91.44 727 ARG A CA 1
ATOM 5770 C C . ARG A 1 727 ? 21.881 -9.005 -38.503 1.00 91.44 727 ARG A C 1
ATOM 5772 O O . ARG A 1 727 ? 21.497 -10.147 -38.284 1.00 91.44 727 ARG A O 1
ATOM 5779 N N . LEU A 1 728 ? 22.639 -8.325 -37.639 1.00 91.88 728 LEU A N 1
ATOM 5780 C CA . LEU A 1 728 ? 23.229 -8.937 -36.441 1.00 91.88 728 LEU A CA 1
ATOM 5781 C C . LEU A 1 728 ? 22.426 -8.708 -35.154 1.00 91.88 728 LEU A C 1
ATOM 5783 O O . LEU A 1 728 ? 22.619 -9.458 -34.202 1.00 91.88 728 LEU A O 1
ATOM 5787 N N . CYS A 1 729 ? 21.528 -7.721 -35.107 1.00 92.94 729 CYS A N 1
ATOM 5788 C CA . CYS A 1 729 ? 20.789 -7.343 -33.897 1.00 92.94 729 CYS A CA 1
ATOM 5789 C C . CYS A 1 729 ? 19.260 -7.451 -34.100 1.00 92.94 729 CYS A C 1
ATOM 5791 O O . CYS A 1 729 ? 18.561 -6.433 -34.096 1.00 92.94 729 CYS A O 1
ATOM 5793 N N . PRO A 1 730 ? 18.692 -8.664 -34.246 1.00 90.06 730 PRO A N 1
ATOM 5794 C CA . PRO A 1 730 ? 17.267 -8.849 -34.557 1.00 90.06 730 PRO A CA 1
ATOM 5795 C C . PRO A 1 730 ? 16.323 -8.409 -33.424 1.00 90.06 730 PRO A C 1
ATOM 5797 O O . PRO A 1 730 ? 15.141 -8.151 -33.651 1.00 90.06 730 PRO A O 1
ATOM 5800 N N . HIS A 1 731 ? 16.826 -8.314 -32.189 1.00 91.25 731 HIS A N 1
ATOM 5801 C CA . HIS A 1 731 ? 16.059 -7.927 -31.000 1.00 91.25 731 HIS A CA 1
ATOM 5802 C C . HIS A 1 731 ? 16.256 -6.457 -30.594 1.00 91.25 731 HIS A C 1
ATOM 5804 O O . HIS A 1 731 ? 15.904 -6.071 -29.475 1.00 91.25 731 HIS A O 1
ATOM 5810 N N . LEU A 1 732 ? 16.804 -5.632 -31.492 1.00 94.38 732 LEU A N 1
ATOM 5811 C CA . LEU A 1 732 ? 17.089 -4.224 -31.237 1.00 94.38 732 LEU A CA 1
ATOM 5812 C C . LEU A 1 732 ? 15.811 -3.438 -30.904 1.00 94.38 732 LEU A C 1
ATOM 5814 O O . LEU A 1 732 ? 14.879 -3.357 -31.703 1.00 94.38 732 LEU A O 1
ATOM 5818 N N . LYS A 1 733 ? 15.789 -2.814 -29.722 1.00 94.31 733 LYS A N 1
ATOM 5819 C CA . LYS A 1 733 ? 14.662 -2.001 -29.237 1.00 94.31 733 LYS A CA 1
ATOM 5820 C C . LYS A 1 733 ? 14.985 -0.518 -29.166 1.00 94.31 733 LYS A C 1
ATOM 5822 O O . LYS A 1 733 ? 14.059 0.281 -29.301 1.00 94.31 733 LYS A O 1
ATOM 5827 N N . HIS A 1 734 ? 16.244 -0.158 -28.932 1.00 95.75 734 HIS A N 1
ATOM 5828 C CA . HIS A 1 734 ? 16.705 1.218 -28.798 1.00 95.75 734 HIS A CA 1
ATOM 5829 C C . HIS A 1 734 ? 17.853 1.477 -29.776 1.00 95.75 734 HIS A C 1
ATOM 5831 O O . HIS A 1 734 ? 18.905 0.850 -29.682 1.00 95.75 734 HIS A O 1
ATOM 5837 N N . LEU A 1 735 ? 17.644 2.411 -30.701 1.00 95.69 735 LEU A N 1
ATOM 5838 C CA . LEU A 1 735 ? 18.664 2.885 -31.629 1.00 95.69 735 LEU A CA 1
ATOM 5839 C C . LEU A 1 735 ? 18.940 4.377 -31.390 1.00 95.69 735 LEU A C 1
ATOM 5841 O O . LEU A 1 735 ? 18.018 5.185 -31.479 1.00 95.69 735 LEU A O 1
ATOM 5845 N N . SER A 1 736 ? 20.190 4.726 -31.084 1.00 94.81 736 SER A N 1
ATOM 5846 C CA . SER A 1 736 ? 20.650 6.108 -30.911 1.00 94.81 736 SER A CA 1
ATOM 5847 C C . SER A 1 736 ? 21.674 6.444 -31.990 1.00 94.81 736 SER A C 1
ATOM 5849 O O . SER A 1 736 ? 22.728 5.818 -32.072 1.00 94.81 736 SER A O 1
ATOM 5851 N N . LEU A 1 737 ? 21.348 7.398 -32.854 1.00 93.88 737 LEU A N 1
ATOM 5852 C CA . LEU A 1 737 ? 22.176 7.829 -33.973 1.00 93.88 737 LEU A CA 1
ATOM 5853 C C . LEU A 1 737 ? 22.521 9.301 -33.784 1.00 93.88 737 LEU A C 1
ATOM 5855 O O . LEU A 1 737 ? 21.628 10.125 -33.588 1.00 93.88 737 LEU A O 1
ATOM 5859 N N . SER A 1 738 ? 23.797 9.649 -33.874 1.00 90.38 738 SER A N 1
ATOM 5860 C CA . SER A 1 738 ? 24.273 11.027 -33.817 1.00 90.38 738 SER A CA 1
ATOM 5861 C C . SER A 1 738 ? 25.141 11.306 -35.031 1.00 90.38 738 SER A C 1
ATOM 5863 O O . SER A 1 738 ? 26.047 10.536 -35.308 1.00 90.38 738 SER A O 1
ATOM 5865 N N . LEU A 1 739 ? 24.870 12.380 -35.769 1.00 87.12 739 LEU A N 1
ATOM 5866 C CA . LEU A 1 739 ? 25.738 12.818 -36.862 1.00 87.12 739 LEU A CA 1
ATOM 5867 C C . LEU A 1 739 ? 26.816 13.789 -36.341 1.00 87.12 739 LEU A C 1
ATOM 5869 O O . LEU A 1 739 ? 26.556 14.568 -35.416 1.00 87.12 739 LEU A O 1
ATOM 5873 N N . PRO A 1 740 ? 28.034 13.776 -36.915 1.00 77.94 740 PRO A N 1
ATOM 5874 C CA . PRO A 1 740 ? 29.120 14.646 -36.482 1.00 77.94 740 PRO A CA 1
ATOM 5875 C C . PRO A 1 740 ? 28.811 16.125 -36.759 1.00 77.94 740 PRO A C 1
ATOM 5877 O O . PRO A 1 740 ? 28.392 16.514 -37.848 1.00 77.94 740 PRO A O 1
ATOM 5880 N N . HIS A 1 741 ? 29.083 16.981 -35.774 1.00 63.44 741 HIS A N 1
ATOM 5881 C CA . HIS A 1 741 ? 28.865 18.426 -35.857 1.00 63.44 741 HIS A CA 1
ATOM 5882 C C . HIS A 1 741 ? 30.091 19.121 -36.485 1.00 63.44 741 HIS A C 1
ATOM 5884 O O . HIS A 1 741 ? 30.975 19.559 -35.751 1.00 63.44 741 HIS A O 1
ATOM 5890 N N . GLN A 1 742 ? 30.214 19.187 -37.822 1.00 55.94 742 GLN A N 1
ATOM 5891 C CA . GLN A 1 742 ? 31.329 19.910 -38.473 1.00 55.94 742 GLN A CA 1
ATOM 5892 C C . GLN A 1 742 ? 30.988 20.641 -39.786 1.00 55.94 742 GLN A C 1
ATOM 5894 O O . GLN A 1 742 ? 30.417 20.086 -40.717 1.00 55.94 742 GLN A O 1
ATOM 5899 N N . GLU A 1 743 ? 31.494 21.877 -39.874 1.00 42.72 743 GLU A N 1
ATOM 5900 C CA . GLU A 1 743 ? 31.376 22.873 -40.957 1.00 42.72 743 GLU A CA 1
ATOM 5901 C C . GLU A 1 743 ? 32.175 22.559 -42.249 1.00 42.72 743 GLU A C 1
ATOM 5903 O O . GLU A 1 743 ? 32.321 23.430 -43.105 1.00 42.72 743 GLU A O 1
ATOM 5908 N N . ARG A 1 744 ? 32.760 21.359 -42.407 1.00 40.75 744 ARG A N 1
ATOM 5909 C CA . ARG A 1 744 ? 33.767 21.082 -43.463 1.00 40.75 744 ARG A CA 1
ATOM 5910 C C . ARG A 1 744 ? 33.431 19.983 -44.470 1.00 40.75 744 ARG A C 1
ATOM 5912 O O . ARG A 1 744 ? 34.205 19.790 -45.404 1.00 40.75 744 ARG A O 1
ATOM 5919 N N . PHE A 1 745 ? 32.298 19.304 -44.333 1.00 46.88 745 PHE A N 1
ATOM 5920 C CA . PHE A 1 745 ? 31.839 18.337 -45.331 1.00 46.88 745 PHE A CA 1
ATOM 5921 C C . PHE A 1 745 ? 30.695 18.929 -46.150 1.00 46.88 745 PHE A C 1
ATOM 5923 O O . PHE A 1 745 ? 29.810 19.603 -45.624 1.00 46.88 745 PHE A O 1
ATOM 5930 N N . SER A 1 746 ? 30.733 18.707 -47.460 1.00 43.53 746 SER A N 1
ATOM 5931 C CA . SER A 1 746 ? 29.673 19.087 -48.387 1.00 43.53 746 SER A CA 1
ATOM 5932 C C . SER A 1 746 ? 28.386 18.318 -48.063 1.00 43.53 746 SER A C 1
ATOM 5934 O O . SER A 1 746 ? 28.195 17.211 -48.556 1.00 43.53 746 SER A O 1
ATOM 5936 N N . GLY A 1 747 ? 27.526 18.931 -47.243 1.00 56.78 747 GLY A N 1
ATOM 5937 C CA . GLY A 1 747 ? 26.110 18.596 -47.067 1.00 56.78 747 GLY A CA 1
ATOM 5938 C C . GLY A 1 747 ? 25.773 17.707 -45.859 1.00 56.78 747 GLY A C 1
ATOM 5939 O O . GLY A 1 747 ? 25.667 16.497 -46.041 1.00 56.78 747 GLY A O 1
ATOM 5940 N N . PRO A 1 748 ? 25.492 18.262 -44.659 1.00 58.28 748 PRO A N 1
ATOM 5941 C CA . PRO A 1 748 ? 24.869 17.511 -43.550 1.00 58.28 748 PRO A CA 1
ATOM 5942 C C . PRO A 1 748 ? 23.526 16.857 -43.940 1.00 58.28 748 PRO A C 1
ATOM 5944 O O . PRO A 1 748 ? 23.111 15.853 -43.354 1.00 58.28 748 PRO A O 1
ATOM 5947 N N . ASP A 1 749 ? 22.878 17.390 -44.975 1.00 69.19 749 ASP A N 1
ATOM 5948 C CA . ASP A 1 749 ? 21.617 16.883 -45.507 1.00 69.19 749 ASP A CA 1
ATOM 5949 C C . ASP A 1 749 ? 21.789 15.532 -46.208 1.00 69.19 749 ASP A C 1
ATOM 5951 O O . ASP A 1 749 ? 20.998 14.631 -45.955 1.00 69.19 749 ASP A O 1
ATOM 5955 N N . ALA A 1 750 ? 22.859 15.336 -46.989 1.00 76.56 750 ALA A N 1
ATOM 5956 C CA . ALA A 1 750 ? 23.092 14.087 -47.722 1.00 76.56 750 ALA A CA 1
ATOM 5957 C C . ALA A 1 750 ? 23.332 12.898 -46.775 1.00 76.56 750 ALA A C 1
ATOM 5959 O O . ALA A 1 750 ? 22.763 11.828 -46.961 1.00 76.56 750 ALA A O 1
ATOM 5960 N N . MET A 1 751 ? 24.103 13.103 -45.699 1.00 81.12 751 MET A N 1
ATOM 5961 C CA . MET A 1 751 ? 24.311 12.065 -44.679 1.00 81.12 751 MET A CA 1
ATOM 5962 C C . MET A 1 751 ? 23.012 11.732 -43.935 1.00 81.12 751 MET A C 1
ATOM 5964 O O . MET A 1 751 ? 22.718 10.561 -43.695 1.00 81.12 751 MET A O 1
ATOM 5968 N N . SER A 1 752 ? 22.216 12.756 -43.602 1.00 84.50 752 SER A N 1
ATOM 5969 C CA . SER A 1 752 ? 20.899 12.566 -42.984 1.00 84.50 752 SER A CA 1
ATOM 5970 C C . SER A 1 752 ? 19.962 11.776 -43.906 1.00 84.50 752 SER A C 1
ATOM 5972 O O . SER A 1 752 ? 19.272 10.874 -43.438 1.00 84.50 752 SER A O 1
ATOM 5974 N N . GLU A 1 753 ? 19.952 12.085 -45.208 1.00 88.62 753 GLU A N 1
ATOM 5975 C CA . GLU A 1 753 ? 19.162 11.378 -46.224 1.00 88.62 753 GLU A CA 1
ATOM 5976 C C . GLU A 1 753 ? 19.578 9.916 -46.374 1.00 88.62 753 GLU A C 1
ATOM 5978 O O . GLU A 1 753 ? 18.722 9.033 -46.331 1.00 88.62 753 GLU A O 1
ATOM 5983 N N . ASP A 1 754 ? 20.873 9.642 -46.518 1.00 89.06 754 ASP A N 1
ATOM 5984 C CA . ASP A 1 754 ? 21.373 8.289 -46.764 1.00 89.06 754 ASP A CA 1
ATOM 5985 C C . ASP A 1 754 ? 21.127 7.359 -45.570 1.00 89.06 754 ASP A C 1
ATOM 5987 O O . ASP A 1 754 ? 20.657 6.229 -45.743 1.00 89.06 754 ASP A O 1
ATOM 5991 N N . VAL A 1 755 ? 21.367 7.846 -44.347 1.00 92.06 755 VAL A N 1
ATOM 5992 C CA . VAL A 1 755 ? 21.094 7.085 -43.120 1.00 92.06 755 VAL A CA 1
ATOM 5993 C C . VAL A 1 755 ? 19.590 6.879 -42.927 1.00 92.06 755 VAL A C 1
ATOM 5995 O O . VAL A 1 755 ? 19.168 5.761 -42.626 1.00 92.06 755 VAL A O 1
ATOM 5998 N N . ALA A 1 756 ? 18.763 7.909 -43.148 1.00 92.44 756 ALA A N 1
ATOM 5999 C CA . ALA A 1 756 ? 17.307 7.790 -43.037 1.00 92.44 756 ALA A CA 1
ATOM 6000 C C . ALA A 1 756 ? 16.729 6.806 -44.065 1.00 92.44 756 ALA A C 1
ATOM 6002 O O . ALA A 1 756 ? 15.891 5.973 -43.714 1.00 92.44 756 ALA A O 1
ATOM 6003 N N . ARG A 1 757 ? 17.218 6.843 -45.311 1.00 93.88 757 ARG A N 1
ATOM 6004 C CA . ARG A 1 757 ? 16.817 5.924 -46.384 1.00 93.88 757 ARG A CA 1
ATOM 6005 C C . ARG A 1 757 ? 17.215 4.484 -46.069 1.00 93.88 757 ARG A C 1
ATOM 6007 O O . ARG A 1 757 ? 16.398 3.578 -46.225 1.00 93.88 757 ARG A O 1
ATOM 6014 N N . SER A 1 758 ? 18.441 4.267 -45.588 1.00 94.50 758 SER A N 1
ATOM 6015 C CA . SER A 1 758 ? 18.895 2.938 -45.161 1.00 94.50 758 SER A CA 1
ATOM 6016 C C . SER A 1 758 ? 18.050 2.410 -43.994 1.00 94.50 758 SER A C 1
ATOM 6018 O O . SER A 1 758 ? 17.553 1.284 -44.037 1.00 94.50 758 SER A O 1
ATOM 6020 N N . LEU A 1 759 ? 17.774 3.249 -42.989 1.00 94.81 759 LEU A N 1
ATOM 6021 C CA . LEU A 1 759 ? 16.947 2.866 -41.845 1.00 94.81 759 LEU A CA 1
ATOM 6022 C C . LEU A 1 759 ? 15.504 2.550 -42.256 1.00 94.81 759 LEU A C 1
ATOM 6024 O O . LEU A 1 759 ? 14.953 1.556 -41.782 1.00 94.81 759 LEU A O 1
ATOM 6028 N N . ALA A 1 760 ? 14.908 3.330 -43.162 1.00 94.12 760 ALA A N 1
ATOM 6029 C CA . ALA A 1 760 ? 13.571 3.074 -43.699 1.00 94.12 760 ALA A CA 1
ATOM 6030 C C . ALA A 1 760 ? 13.475 1.699 -44.384 1.00 94.12 760 ALA A C 1
ATOM 6032 O O . ALA A 1 760 ? 12.503 0.977 -44.157 1.00 94.12 760 ALA A O 1
ATOM 6033 N N . ASN A 1 761 ? 14.505 1.321 -45.148 1.00 94.38 761 ASN A N 1
ATOM 6034 C CA . ASN A 1 761 ? 14.566 0.061 -45.895 1.00 94.38 761 ASN A CA 1
ATOM 6035 C C . ASN A 1 761 ? 15.011 -1.152 -45.058 1.00 94.38 761 ASN A C 1
ATOM 6037 O O . ASN A 1 761 ? 14.825 -2.285 -45.491 1.00 94.38 761 ASN A O 1
ATOM 6041 N N . SER A 1 762 ? 15.604 -0.934 -43.884 1.00 94.50 762 SER A N 1
ATOM 6042 C CA . SER A 1 762 ? 16.067 -2.013 -43.000 1.00 94.50 762 SER A CA 1
ATOM 6043 C C . SER A 1 762 ? 14.916 -2.801 -42.357 1.00 94.50 762 SER A C 1
ATOM 6045 O O . SER A 1 762 ? 13.789 -2.314 -42.272 1.00 94.50 762 SER A O 1
ATOM 6047 N N . ASP A 1 763 ? 15.200 -3.973 -41.783 1.00 91.69 763 ASP A N 1
ATOM 6048 C CA . ASP A 1 763 ? 14.231 -4.736 -40.975 1.00 91.69 763 ASP A CA 1
ATOM 6049 C C . ASP A 1 763 ? 14.158 -4.263 -39.513 1.00 91.69 763 ASP A C 1
ATOM 6051 O O . ASP A 1 763 ? 13.358 -4.769 -38.720 1.00 91.69 763 ASP A O 1
ATOM 6055 N N . ILE A 1 764 ? 14.946 -3.245 -39.150 1.00 93.25 764 ILE A N 1
ATOM 6056 C CA . ILE A 1 764 ? 15.005 -2.701 -37.793 1.00 93.25 764 ILE A CA 1
ATOM 6057 C C . ILE A 1 764 ? 13.646 -2.091 -37.424 1.00 93.25 764 ILE A C 1
ATOM 6059 O O . ILE A 1 764 ? 13.061 -1.299 -38.174 1.00 93.25 764 ILE A O 1
ATOM 6063 N N . LYS A 1 765 ? 13.140 -2.455 -36.242 1.00 91.31 765 LYS A N 1
ATOM 6064 C CA . LYS A 1 765 ? 11.871 -1.968 -35.675 1.00 91.31 765 LYS A CA 1
ATOM 6065 C C . LYS A 1 765 ? 12.122 -1.417 -34.271 1.00 91.31 765 LYS A C 1
ATOM 6067 O O . LYS A 1 765 ? 11.769 -2.068 -33.287 1.00 91.31 765 LYS A O 1
ATOM 6072 N N . PRO A 1 766 ? 12.767 -0.241 -34.158 1.00 93.31 766 PRO A N 1
ATOM 6073 C CA . PRO A 1 766 ? 13.106 0.300 -32.858 1.00 93.31 766 PRO A CA 1
ATOM 6074 C C . PRO A 1 766 ? 11.824 0.749 -32.152 1.00 93.31 766 PRO A C 1
ATOM 6076 O O . PRO A 1 766 ? 10.918 1.304 -32.766 1.00 93.31 766 PRO A O 1
ATOM 6079 N N . SER A 1 767 ? 11.760 0.513 -30.846 1.00 95.62 767 SER A N 1
ATOM 6080 C CA . SER A 1 767 ? 10.725 1.064 -29.962 1.00 95.62 767 SER A CA 1
ATOM 6081 C C . SER A 1 767 ? 11.117 2.431 -29.394 1.00 95.62 767 SER A C 1
ATOM 6083 O O . SER A 1 767 ? 10.245 3.221 -29.020 1.00 95.62 767 SER A O 1
ATOM 6085 N N . ILE A 1 768 ? 12.426 2.699 -29.326 1.00 97.19 768 ILE A N 1
ATOM 6086 C CA . ILE A 1 768 ? 13.047 3.949 -28.893 1.00 97.19 768 ILE A CA 1
ATOM 6087 C C . ILE A 1 768 ? 14.020 4.373 -29.993 1.00 97.19 768 ILE A C 1
ATOM 6089 O O . ILE A 1 768 ? 14.925 3.610 -30.339 1.00 97.19 768 ILE A O 1
ATOM 6093 N N . LEU A 1 769 ? 13.828 5.570 -30.536 1.00 96.94 769 LEU A N 1
ATOM 6094 C CA . LEU A 1 769 ? 14.697 6.135 -31.564 1.00 96.94 769 LEU A CA 1
ATOM 6095 C C . LEU A 1 769 ? 15.225 7.491 -31.101 1.00 96.94 769 LEU A C 1
ATOM 6097 O O . LEU A 1 769 ? 14.433 8.387 -30.806 1.00 96.94 769 LEU A O 1
ATOM 6101 N N . GLU A 1 770 ? 16.547 7.637 -31.059 1.00 95.75 770 GLU A N 1
ATOM 6102 C CA . GLU A 1 770 ? 17.214 8.916 -30.832 1.00 95.75 770 GLU A CA 1
ATOM 6103 C C . GLU A 1 770 ? 17.968 9.340 -32.092 1.00 95.75 770 GLU A C 1
ATOM 6105 O O . GLU A 1 770 ? 18.831 8.617 -32.578 1.00 95.75 770 GLU A O 1
ATOM 6110 N N . LEU A 1 771 ? 17.644 10.518 -32.616 1.00 94.44 771 LEU A N 1
ATOM 6111 C CA . LEU A 1 771 ? 18.301 11.138 -33.759 1.00 94.44 771 LEU A CA 1
ATOM 6112 C C . LEU A 1 771 ? 18.923 12.453 -33.294 1.00 94.44 771 LEU A C 1
ATOM 6114 O O . LEU A 1 771 ? 18.211 13.412 -32.991 1.00 94.44 771 LEU A O 1
ATOM 6118 N N . GLN A 1 772 ? 20.248 12.503 -33.204 1.00 91.06 772 GLN A N 1
ATOM 6119 C CA . GLN A 1 772 ? 21.000 13.679 -32.782 1.00 91.06 772 GLN A CA 1
ATOM 6120 C C . GLN A 1 772 ? 21.722 14.306 -33.975 1.00 91.06 772 GLN A C 1
ATOM 6122 O O . GLN A 1 772 ? 22.415 13.627 -34.725 1.00 91.06 772 GLN A O 1
ATOM 6127 N N . HIS A 1 773 ? 21.571 15.616 -34.141 1.00 88.75 773 HIS A N 1
ATOM 6128 C CA . HIS A 1 773 ? 22.165 16.387 -35.232 1.00 88.75 773 HIS A CA 1
ATOM 6129 C C . HIS A 1 773 ? 21.714 15.948 -36.642 1.00 88.75 773 HIS A C 1
ATOM 6131 O O . HIS A 1 773 ? 22.469 16.083 -37.600 1.00 88.75 773 HIS A O 1
ATOM 6137 N N . PHE A 1 774 ? 20.475 15.471 -36.790 1.00 88.69 774 PHE A N 1
ATOM 6138 C CA . PHE A 1 774 ? 19.882 15.170 -38.102 1.00 88.69 774 PHE A CA 1
ATOM 6139 C C . PHE A 1 774 ? 19.241 16.413 -38.720 1.00 88.69 774 PHE A C 1
ATOM 6141 O O . PHE A 1 774 ? 18.675 17.226 -37.999 1.00 88.69 774 PHE A O 1
ATOM 6148 N N . THR A 1 775 ? 19.265 16.555 -40.044 1.00 87.94 775 THR A N 1
ATOM 6149 C CA . THR A 1 775 ? 18.390 17.515 -40.737 1.00 87.94 775 THR A CA 1
ATOM 6150 C C . THR A 1 775 ? 17.023 16.868 -40.955 1.00 87.94 775 THR A C 1
ATOM 6152 O O . THR A 1 775 ? 16.940 15.799 -41.559 1.00 87.94 775 THR A O 1
ATOM 6155 N N . PHE A 1 776 ? 15.931 17.510 -40.526 1.00 87.62 776 PHE A N 1
ATOM 6156 C CA . PHE A 1 776 ? 14.588 17.038 -40.870 1.00 87.62 776 PHE A CA 1
ATOM 6157 C C . PHE A 1 776 ? 14.288 17.337 -42.348 1.00 87.62 776 PHE A C 1
ATOM 6159 O O . PHE A 1 776 ? 14.075 18.492 -42.719 1.00 87.62 776 PHE A O 1
ATOM 6166 N N . ASN A 1 777 ? 14.302 16.301 -43.188 1.00 88.12 777 ASN A N 1
ATOM 6167 C CA . ASN A 1 777 ? 14.082 16.366 -44.636 1.00 88.12 777 ASN A CA 1
ATOM 6168 C C . ASN A 1 777 ? 13.026 15.332 -45.088 1.00 88.12 777 ASN A C 1
ATOM 6170 O O . ASN A 1 777 ? 12.399 14.661 -44.265 1.00 88.12 777 ASN A O 1
ATOM 6174 N N . VAL A 1 778 ? 12.812 15.209 -46.403 1.00 90.00 778 VAL A N 1
ATOM 6175 C CA . VAL A 1 778 ? 11.812 14.288 -46.977 1.00 90.00 778 VAL A CA 1
ATOM 6176 C C . VAL A 1 778 ? 12.114 12.828 -46.630 1.00 90.00 778 VAL A C 1
ATOM 6178 O O . VAL A 1 778 ? 11.194 12.077 -46.322 1.00 90.00 778 VAL A O 1
ATOM 6181 N N . GLU A 1 779 ? 13.383 12.422 -46.611 1.00 91.81 779 GLU A N 1
ATOM 6182 C CA . GLU A 1 779 ? 13.753 11.037 -46.300 1.00 91.81 779 GLU A CA 1
ATOM 6183 C C . GLU A 1 779 ? 13.563 10.704 -44.820 1.00 91.81 779 GLU A C 1
ATOM 6185 O O . GLU A 1 779 ? 13.096 9.618 -44.485 1.00 91.81 779 GLU A O 1
ATOM 6190 N N . VAL A 1 780 ? 13.823 11.656 -43.919 1.00 92.06 780 VAL A N 1
ATOM 6191 C CA . VAL A 1 780 ? 13.488 11.515 -42.494 1.00 92.06 780 VAL A CA 1
ATOM 6192 C C . VAL A 1 780 ? 11.971 11.401 -42.300 1.00 92.06 780 VAL A C 1
ATOM 6194 O O . VAL A 1 780 ? 11.510 10.567 -41.519 1.00 92.06 780 VAL A O 1
ATOM 6197 N N . ALA A 1 781 ? 11.173 12.175 -43.042 1.00 92.00 781 ALA A N 1
ATOM 6198 C CA . ALA A 1 781 ? 9.715 12.048 -43.022 1.00 92.00 781 ALA A CA 1
ATOM 6199 C C . ALA A 1 781 ? 9.244 10.674 -43.542 1.00 92.00 781 ALA A C 1
ATOM 6201 O O . ALA A 1 781 ? 8.412 10.031 -42.898 1.00 92.00 781 ALA A O 1
ATOM 6202 N N . ASN A 1 782 ? 9.817 10.183 -44.647 1.00 93.81 782 ASN A N 1
ATOM 6203 C CA . ASN A 1 782 ? 9.546 8.844 -45.184 1.00 93.81 782 ASN A CA 1
ATOM 6204 C C . ASN A 1 782 ? 9.917 7.745 -44.179 1.00 93.81 782 ASN A C 1
ATOM 6206 O O . ASN A 1 782 ? 9.161 6.796 -43.973 1.00 93.81 782 ASN A O 1
ATOM 6210 N N . MET A 1 783 ? 11.058 7.890 -43.504 1.00 95.81 783 MET A N 1
ATOM 6211 C CA . MET A 1 783 ? 11.489 6.976 -42.451 1.00 95.81 783 MET A CA 1
ATOM 6212 C C . MET A 1 783 ? 10.470 6.936 -41.305 1.00 95.81 783 MET A C 1
ATOM 6214 O O . MET A 1 783 ? 10.111 5.845 -40.857 1.00 95.81 783 MET A O 1
ATOM 6218 N N . PHE A 1 784 ? 9.943 8.083 -40.862 1.00 95.12 784 PHE A N 1
ATOM 6219 C CA . PHE A 1 784 ? 8.859 8.101 -39.876 1.00 95.12 784 PHE A CA 1
ATOM 6220 C C . PHE A 1 784 ? 7.587 7.432 -40.398 1.00 95.12 784 PHE A C 1
ATOM 6222 O O . PHE A 1 784 ? 6.968 6.691 -39.642 1.00 95.12 784 PHE A O 1
ATOM 6229 N N . ALA A 1 785 ? 7.223 7.600 -41.670 1.00 94.06 785 ALA A N 1
ATOM 6230 C CA . ALA A 1 785 ? 6.053 6.928 -42.242 1.00 94.06 785 ALA A CA 1
ATOM 6231 C C . ALA A 1 785 ? 6.160 5.393 -42.203 1.00 94.06 785 ALA A C 1
ATOM 6233 O O . ALA A 1 785 ? 5.172 4.703 -41.960 1.00 94.06 785 ALA A O 1
ATOM 6234 N N . VAL A 1 786 ? 7.365 4.845 -42.384 1.00 94.31 786 VAL A N 1
ATOM 6235 C CA . VAL A 1 786 ? 7.593 3.390 -42.356 1.00 94.31 786 VAL A CA 1
ATOM 6236 C C . VAL A 1 786 ? 7.798 2.863 -40.931 1.00 94.31 786 VAL A C 1
ATOM 6238 O O . VAL A 1 786 ? 7.318 1.782 -40.583 1.00 94.31 786 VAL A O 1
ATOM 6241 N N . LYS A 1 787 ? 8.539 3.593 -40.090 1.00 94.00 787 LYS A N 1
ATOM 6242 C CA . LYS A 1 787 ? 9.002 3.106 -38.777 1.00 94.00 787 LYS A CA 1
ATOM 6243 C C . LYS A 1 787 ? 8.209 3.646 -37.594 1.00 94.00 787 LYS A C 1
ATOM 6245 O O . LYS A 1 787 ? 8.203 3.008 -36.541 1.00 94.00 787 LYS A O 1
ATOM 6250 N N . GLY A 1 788 ? 7.520 4.771 -37.761 1.00 91.31 788 GLY A N 1
ATOM 6251 C CA . GLY A 1 788 ? 6.878 5.539 -36.695 1.00 91.31 788 GLY A CA 1
ATOM 6252 C C . GLY A 1 788 ? 5.819 4.772 -35.909 1.00 91.31 788 GLY A C 1
ATOM 6253 O O . GLY A 1 788 ? 5.718 4.950 -34.696 1.00 91.31 788 GLY A O 1
ATOM 6254 N N . ILE A 1 789 ? 5.111 3.828 -36.540 1.00 93.19 789 ILE A N 1
ATOM 6255 C CA . ILE A 1 789 ? 4.108 2.989 -35.861 1.00 93.19 789 ILE A CA 1
ATOM 6256 C C . ILE A 1 789 ? 4.698 2.119 -34.737 1.00 93.19 789 ILE A C 1
ATOM 6258 O O . ILE A 1 789 ? 3.996 1.794 -33.777 1.00 93.19 789 ILE A O 1
ATOM 6262 N N . ASN A 1 790 ? 5.986 1.769 -34.830 1.00 94.00 790 ASN A N 1
ATOM 6263 C CA . ASN A 1 790 ? 6.684 0.957 -33.830 1.00 94.00 790 ASN A CA 1
ATOM 6264 C C . ASN A 1 790 ? 7.238 1.800 -32.668 1.00 94.00 790 ASN A C 1
ATOM 6266 O O . ASN A 1 790 ? 7.629 1.244 -31.640 1.00 94.00 790 ASN A O 1
ATOM 6270 N N . LEU A 1 791 ? 7.279 3.130 -32.813 1.00 95.94 791 LEU A N 1
ATOM 6271 C CA . LEU A 1 791 ?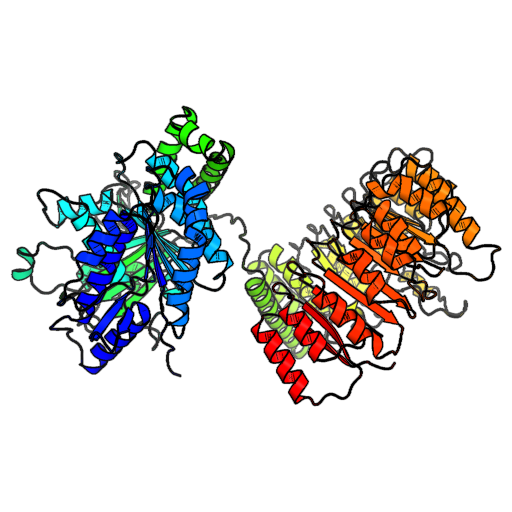 7.905 4.019 -31.841 1.00 95.94 791 LEU A CA 1
ATOM 6272 C C . LEU A 1 791 ? 7.004 4.245 -30.625 1.00 95.94 791 LEU A C 1
ATOM 6274 O O . LEU A 1 791 ? 5.867 4.700 -30.722 1.00 95.94 791 LEU A O 1
ATOM 6278 N N . SER A 1 792 ? 7.578 3.990 -29.453 1.00 95.75 792 SER A N 1
ATOM 6279 C CA . SER A 1 792 ? 7.026 4.357 -28.146 1.00 95.75 792 SER A CA 1
ATOM 6280 C C . SER A 1 792 ? 7.740 5.568 -27.536 1.00 95.75 792 SER A C 1
ATOM 6282 O O . SER A 1 792 ? 7.155 6.284 -26.723 1.00 95.75 792 SER A O 1
ATOM 6284 N N . SER A 1 793 ? 8.989 5.821 -27.937 1.00 97.25 793 SER A N 1
ATOM 6285 C CA . SER A 1 793 ? 9.795 6.956 -27.490 1.00 97.25 793 SER A CA 1
ATOM 6286 C C . SER A 1 793 ? 10.596 7.530 -28.653 1.00 97.25 793 SER A C 1
ATOM 6288 O O . SER A 1 793 ? 11.242 6.783 -29.387 1.00 97.25 793 SER A O 1
ATOM 6290 N N . LEU A 1 794 ? 10.580 8.852 -28.795 1.00 96.69 794 LEU A N 1
ATOM 6291 C CA . LEU A 1 794 ? 11.293 9.574 -29.841 1.00 96.69 794 LEU A CA 1
ATOM 6292 C C . LEU A 1 794 ? 12.121 10.704 -29.230 1.00 96.69 794 LEU A C 1
ATOM 6294 O O . LEU A 1 794 ? 11.574 11.566 -28.545 1.00 96.69 794 LEU A O 1
ATOM 6298 N N . PHE A 1 795 ? 13.416 10.722 -29.527 1.00 96.56 795 PHE A N 1
ATOM 6299 C CA . PHE A 1 795 ? 14.297 11.859 -29.299 1.00 96.56 795 PHE A CA 1
ATOM 6300 C C . PHE A 1 795 ? 14.789 12.384 -30.646 1.00 96.56 795 PHE A C 1
ATOM 6302 O O . PHE A 1 795 ? 15.365 11.640 -31.432 1.00 96.56 795 PHE A O 1
ATOM 6309 N N . LEU A 1 796 ? 14.584 13.667 -30.911 1.00 94.56 796 LEU A N 1
ATOM 6310 C CA . LEU A 1 796 ? 15.023 14.327 -32.132 1.00 94.56 796 LEU A CA 1
ATOM 6311 C C . LEU A 1 796 ? 15.700 15.646 -31.768 1.00 94.56 796 LEU A C 1
ATOM 6313 O O . LEU A 1 796 ? 15.055 16.566 -31.274 1.00 94.56 796 LEU A O 1
ATOM 6317 N N . CYS A 1 797 ? 16.997 15.748 -32.026 1.00 91.06 797 CYS A N 1
ATOM 6318 C CA . CYS A 1 797 ? 17.755 16.988 -31.951 1.00 91.06 797 CYS A CA 1
ATOM 6319 C C . CYS A 1 797 ? 18.164 17.366 -33.369 1.00 91.06 797 CYS A C 1
ATOM 6321 O O . CYS A 1 797 ? 19.088 16.771 -33.919 1.00 91.06 797 CYS A O 1
ATOM 6323 N N . SER A 1 798 ? 17.436 18.305 -33.972 1.00 85.50 798 SER A N 1
ATOM 6324 C CA . SER A 1 798 ? 17.646 18.657 -35.374 1.00 85.50 798 SER A CA 1
ATOM 6325 C C . SER A 1 798 ? 18.711 19.738 -35.559 1.00 85.50 798 SER A C 1
ATOM 6327 O O . SER A 1 798 ? 18.859 20.628 -34.719 1.00 85.50 798 SER A O 1
ATOM 6329 N N . MET A 1 799 ? 19.437 19.667 -36.676 1.00 82.56 799 MET A N 1
ATOM 6330 C CA . MET A 1 799 ? 20.354 20.717 -37.138 1.00 82.56 799 MET A CA 1
ATOM 6331 C C . MET A 1 799 ? 19.611 21.878 -37.799 1.00 82.56 799 MET A C 1
ATOM 6333 O O . MET A 1 799 ? 20.051 23.024 -37.701 1.00 82.56 799 MET A O 1
ATOM 6337 N N . ASN A 1 800 ? 18.485 21.591 -38.459 1.00 85.56 800 ASN A N 1
ATOM 6338 C CA . ASN A 1 800 ? 17.600 22.607 -39.017 1.00 85.56 800 ASN A CA 1
ATOM 6339 C C . ASN A 1 800 ? 16.441 22.920 -38.063 1.00 85.56 800 ASN A C 1
ATOM 6341 O O . ASN A 1 800 ? 16.154 22.191 -37.113 1.00 85.56 800 ASN A O 1
ATOM 6345 N N . THR A 1 801 ? 15.774 24.041 -38.316 1.00 85.19 801 THR A N 1
ATOM 6346 C CA . THR A 1 801 ? 14.613 24.453 -37.534 1.00 85.19 801 THR A CA 1
ATOM 6347 C C . THR A 1 801 ? 13.431 23.519 -37.777 1.00 85.19 801 THR A C 1
ATOM 6349 O O . THR A 1 801 ? 12.958 23.409 -38.903 1.00 85.19 801 THR A O 1
ATOM 6352 N N . ILE A 1 802 ? 12.923 22.901 -36.710 1.00 87.56 802 ILE A N 1
ATOM 6353 C CA . ILE A 1 802 ? 11.673 22.134 -36.737 1.00 87.56 802 ILE A CA 1
ATOM 6354 C C . ILE A 1 802 ? 10.510 23.120 -36.575 1.00 87.56 802 ILE A C 1
ATOM 6356 O O . ILE A 1 802 ? 10.422 23.814 -35.558 1.00 87.56 802 ILE A O 1
ATOM 6360 N N . THR A 1 803 ? 9.624 23.187 -37.567 1.00 86.50 803 THR A N 1
ATOM 6361 C CA . THR A 1 803 ? 8.403 24.007 -37.542 1.00 86.50 803 THR A CA 1
ATOM 6362 C C . THR A 1 803 ? 7.181 23.144 -37.214 1.00 86.50 803 THR A C 1
ATOM 6364 O O . THR A 1 803 ? 7.269 21.921 -37.064 1.00 86.50 803 THR A O 1
ATOM 6367 N N . SER A 1 804 ? 6.000 23.755 -37.108 1.00 82.38 804 SER A N 1
ATOM 6368 C CA . SER A 1 804 ? 4.761 23.001 -36.892 1.00 82.38 804 SER A CA 1
ATOM 6369 C C . SER A 1 804 ? 4.436 21.993 -37.988 1.00 82.38 804 SER A C 1
ATOM 6371 O O . SER A 1 804 ? 3.810 20.976 -37.691 1.00 82.38 804 SER A O 1
ATOM 6373 N N . LYS A 1 805 ? 4.857 22.229 -39.237 1.00 84.00 805 LYS A N 1
ATOM 6374 C CA . LYS A 1 805 ? 4.633 21.276 -40.335 1.00 84.00 805 LYS A CA 1
ATOM 6375 C C . LYS A 1 805 ? 5.325 19.948 -40.051 1.00 84.00 805 LYS A C 1
ATOM 6377 O O . LYS A 1 805 ? 4.702 18.898 -40.175 1.00 84.00 805 LYS A O 1
ATOM 6382 N N . GLU A 1 806 ? 6.578 19.995 -39.610 1.00 88.50 806 GLU A N 1
ATOM 6383 C CA . GLU A 1 806 ? 7.336 18.798 -39.252 1.00 88.50 806 GLU A CA 1
ATOM 6384 C C . GLU A 1 806 ? 6.758 18.125 -37.998 1.00 88.50 806 GLU A C 1
ATOM 6386 O O . GLU A 1 806 ? 6.659 16.900 -37.955 1.00 88.50 806 GLU A O 1
ATOM 6391 N N . VAL A 1 807 ? 6.279 18.897 -37.014 1.00 89.50 807 VAL A N 1
ATOM 6392 C CA . VAL A 1 807 ? 5.578 18.347 -35.835 1.00 89.50 807 VAL A CA 1
ATOM 6393 C C . VAL A 1 807 ? 4.309 17.583 -36.231 1.00 89.50 807 VAL A C 1
ATOM 6395 O O . VAL A 1 807 ? 4.067 16.499 -35.699 1.00 89.50 807 VAL A O 1
ATOM 6398 N N . ILE A 1 808 ? 3.521 18.104 -37.178 1.00 87.81 808 ILE A N 1
ATOM 6399 C CA . ILE A 1 808 ? 2.322 17.424 -37.698 1.00 87.81 808 ILE A CA 1
ATOM 6400 C C . ILE A 1 808 ? 2.708 16.115 -38.395 1.00 87.81 808 ILE A C 1
ATOM 6402 O O . ILE A 1 808 ? 2.095 15.083 -38.129 1.00 87.81 808 ILE A O 1
ATOM 6406 N N . ILE A 1 809 ? 3.753 16.130 -39.229 1.00 89.00 809 ILE A N 1
ATOM 6407 C CA . ILE A 1 809 ? 4.259 14.921 -39.898 1.00 89.00 809 ILE A CA 1
ATOM 6408 C C . ILE A 1 809 ? 4.662 13.865 -38.861 1.00 89.00 809 ILE A C 1
ATOM 6410 O O . ILE A 1 809 ? 4.293 12.699 -39.000 1.00 89.00 809 ILE A O 1
ATOM 6414 N N . ILE A 1 810 ? 5.374 14.252 -37.798 1.00 91.81 810 ILE A N 1
ATOM 6415 C CA . ILE A 1 810 ? 5.734 13.331 -36.710 1.00 91.81 810 ILE A CA 1
ATOM 6416 C C . ILE A 1 810 ? 4.469 12.786 -36.030 1.00 91.81 810 ILE A C 1
ATOM 6418 O O . ILE A 1 810 ? 4.356 11.580 -35.830 1.00 91.81 810 ILE A O 1
ATOM 6422 N N . GLY A 1 811 ? 3.506 13.649 -35.697 1.00 89.44 811 GLY A N 1
ATOM 6423 C CA . GLY A 1 811 ? 2.277 13.259 -35.000 1.00 89.44 811 GLY A CA 1
ATOM 6424 C C . GLY A 1 811 ? 1.392 12.293 -35.786 1.00 89.44 811 GLY A C 1
ATOM 6425 O O . GLY A 1 811 ? 0.817 11.383 -35.193 1.00 89.44 811 GLY A O 1
ATOM 6426 N N . GLN A 1 812 ? 1.320 12.456 -37.108 1.00 89.31 812 GLN A N 1
ATOM 6427 C CA . GLN A 1 812 ? 0.559 11.575 -38.000 1.00 89.31 812 GLN A CA 1
ATOM 6428 C C . GLN A 1 812 ? 1.223 10.206 -38.181 1.00 89.31 812 GLN A C 1
ATOM 6430 O O . GLN A 1 812 ? 0.540 9.187 -38.230 1.00 89.31 812 GLN A O 1
ATOM 6435 N N . ASN A 1 813 ? 2.555 10.166 -38.255 1.00 92.12 813 ASN A N 1
ATOM 6436 C CA . ASN A 1 813 ? 3.286 8.929 -38.533 1.00 92.12 813 ASN A CA 1
ATOM 6437 C C . ASN A 1 813 ? 3.676 8.142 -37.266 1.00 92.12 813 ASN A C 1
ATOM 6439 O O . ASN A 1 813 ? 3.993 6.956 -37.354 1.00 92.12 813 ASN A O 1
ATOM 6443 N N . CYS A 1 814 ? 3.616 8.760 -36.079 1.00 93.62 814 CYS A N 1
ATOM 6444 C CA . CYS A 1 814 ? 4.009 8.154 -34.800 1.00 93.62 814 CYS A CA 1
ATOM 6445 C C . CYS A 1 814 ? 2.846 8.090 -33.778 1.00 93.62 814 CYS A C 1
ATOM 6447 O O . CYS A 1 814 ? 2.941 8.685 -32.702 1.00 93.62 814 CYS A O 1
ATOM 6449 N N . PRO A 1 815 ? 1.749 7.353 -34.047 1.00 90.12 815 PRO A N 1
ATOM 6450 C CA . PRO A 1 815 ? 0.540 7.373 -33.206 1.00 90.12 815 PRO A CA 1
ATOM 6451 C C . PRO A 1 815 ? 0.706 6.713 -31.821 1.00 90.12 815 PRO A C 1
ATOM 6453 O O . PRO A 1 815 ? -0.024 7.026 -30.877 1.00 90.12 815 PRO A O 1
ATOM 6456 N N . ASN A 1 816 ? 1.670 5.798 -31.671 1.00 92.81 816 ASN A N 1
ATOM 6457 C CA . ASN A 1 816 ? 1.896 5.028 -30.439 1.00 92.81 816 ASN A CA 1
ATOM 6458 C C . ASN A 1 816 ? 2.916 5.670 -29.485 1.00 92.81 816 ASN A C 1
ATOM 6460 O O . ASN A 1 816 ? 3.233 5.092 -28.438 1.00 92.81 816 ASN A O 1
ATOM 6464 N N . VAL A 1 817 ? 3.438 6.852 -29.831 1.00 94.69 817 VAL A N 1
ATOM 6465 C CA . VAL A 1 817 ? 4.503 7.492 -29.062 1.00 94.69 817 VAL A CA 1
ATOM 6466 C C . VAL A 1 817 ? 3.984 7.977 -27.708 1.00 94.69 817 VAL A C 1
ATOM 6468 O O . VAL A 1 817 ? 2.961 8.653 -27.602 1.00 94.69 817 VAL A O 1
ATOM 6471 N N . LYS A 1 818 ? 4.712 7.614 -26.653 1.00 95.81 818 LYS A N 1
ATOM 6472 C CA . LYS A 1 818 ? 4.426 7.978 -25.260 1.00 95.81 818 LYS A CA 1
ATOM 6473 C C . LYS A 1 818 ? 5.401 9.023 -24.738 1.00 95.81 818 LYS A C 1
ATOM 6475 O O . LYS A 1 818 ? 5.017 9.853 -23.923 1.00 95.81 818 LYS A O 1
ATOM 6480 N N . ASN A 1 819 ? 6.649 8.988 -25.198 1.00 96.69 819 ASN A N 1
ATOM 6481 C CA . ASN A 1 819 ? 7.686 9.929 -24.788 1.00 96.69 819 ASN A CA 1
ATOM 6482 C C . ASN A 1 819 ? 8.220 10.663 -26.016 1.00 96.69 819 ASN A C 1
ATOM 6484 O O . ASN A 1 819 ? 8.739 10.029 -26.933 1.00 96.69 819 ASN A O 1
ATOM 6488 N N . VAL A 1 820 ? 8.105 11.986 -26.036 1.00 96.75 820 VAL A N 1
ATOM 6489 C CA . VAL A 1 820 ? 8.593 12.811 -27.145 1.00 96.75 820 VAL A CA 1
ATOM 6490 C C . VAL A 1 820 ? 9.572 13.837 -26.607 1.00 96.75 820 VAL A C 1
ATOM 6492 O O . VAL A 1 820 ? 9.244 14.596 -25.699 1.00 96.75 820 VAL A O 1
ATOM 6495 N N . HIS A 1 821 ? 10.769 13.867 -27.182 1.00 95.88 821 HIS A N 1
ATOM 6496 C CA . HIS A 1 821 ? 11.803 14.847 -26.903 1.00 95.88 821 HIS A CA 1
ATOM 6497 C C . HIS A 1 821 ? 12.228 15.507 -28.211 1.00 95.88 821 HIS A C 1
ATOM 6499 O O . HIS A 1 821 ? 12.833 14.860 -29.059 1.00 95.88 821 HIS A O 1
ATOM 6505 N N . ILE A 1 822 ? 11.951 16.799 -28.369 1.00 94.31 822 ILE A N 1
ATOM 6506 C CA . ILE A 1 822 ? 12.340 17.557 -29.560 1.00 94.31 822 ILE A CA 1
ATOM 6507 C C . ILE A 1 822 ? 13.227 18.734 -29.167 1.00 94.31 822 ILE A C 1
ATOM 6509 O O . ILE A 1 822 ? 12.858 19.558 -28.329 1.00 94.31 822 ILE A O 1
ATOM 6513 N N . LYS A 1 823 ? 14.402 18.829 -29.790 1.00 91.25 823 LYS A N 1
ATOM 6514 C CA . LYS A 1 823 ? 15.300 19.983 -29.724 1.00 91.25 823 LYS A CA 1
ATOM 6515 C C . LYS A 1 823 ? 15.484 20.587 -31.111 1.00 91.25 823 LYS A C 1
ATOM 6517 O O . LYS A 1 823 ? 15.671 19.859 -32.083 1.00 91.25 823 LYS A O 1
ATOM 6522 N N . GLY A 1 824 ? 15.473 21.915 -31.178 1.00 86.00 824 GLY A N 1
ATOM 6523 C CA . GLY A 1 824 ? 15.630 22.658 -32.432 1.00 86.00 824 GLY A CA 1
ATOM 6524 C C . GLY A 1 824 ? 14.327 23.236 -32.987 1.00 86.00 824 GLY A C 1
ATOM 6525 O O . GLY A 1 824 ? 14.267 23.556 -34.171 1.00 86.00 824 GLY A O 1
ATOM 6526 N N . LEU A 1 825 ? 13.287 23.398 -32.157 1.00 88.19 825 LEU A N 1
ATOM 6527 C CA . LEU A 1 825 ? 12.108 24.179 -32.551 1.00 88.19 825 LEU A CA 1
ATOM 6528 C C . LEU A 1 825 ? 12.513 25.632 -32.833 1.00 88.19 825 LEU A C 1
ATOM 6530 O O . LEU A 1 825 ? 13.376 26.187 -32.141 1.00 88.19 825 LEU A O 1
ATOM 6534 N N . GLY A 1 826 ? 11.891 26.272 -33.817 1.00 82.25 826 GLY A N 1
ATOM 6535 C CA . GLY A 1 826 ? 12.193 27.670 -34.121 1.00 82.25 826 GLY A CA 1
ATOM 6536 C C . GLY A 1 826 ? 11.018 28.478 -34.655 1.00 82.25 826 GLY A C 1
ATOM 6537 O O . GLY A 1 826 ? 9.877 28.020 -34.576 1.00 82.25 826 GLY A O 1
ATOM 6538 N N . PRO A 1 827 ? 11.281 29.712 -35.117 1.00 74.75 827 PRO A N 1
ATOM 6539 C CA . PRO A 1 827 ? 10.241 30.693 -35.385 1.00 74.75 827 PRO A CA 1
ATOM 6540 C C . PRO A 1 827 ? 9.395 30.325 -36.601 1.00 74.75 827 PRO A C 1
ATOM 6542 O O . PRO A 1 827 ? 9.903 29.859 -37.621 1.00 74.75 827 PRO A O 1
ATOM 6545 N N . GLU A 1 828 ? 8.095 30.591 -36.500 1.00 66.31 828 GLU A N 1
ATOM 6546 C CA . GLU A 1 828 ? 7.153 30.399 -37.597 1.00 66.31 828 GLU A CA 1
ATOM 6547 C C . GLU A 1 828 ? 6.982 31.673 -38.439 1.00 66.31 828 GLU A C 1
ATOM 6549 O O . GLU A 1 828 ? 6.920 32.781 -37.899 1.00 66.31 828 GLU A O 1
ATOM 6554 N N . PRO A 1 829 ? 6.809 31.550 -39.766 1.00 54.16 829 PRO A N 1
ATOM 6555 C CA . PRO A 1 829 ? 6.224 32.612 -40.566 1.00 54.16 829 PRO A CA 1
ATOM 6556 C C . PRO A 1 829 ? 4.704 32.652 -40.335 1.00 54.16 829 PRO A C 1
ATOM 6558 O O . PRO A 1 829 ? 3.999 31.701 -40.667 1.00 54.16 829 PRO A O 1
ATOM 6561 N N . LEU A 1 830 ? 4.196 33.766 -39.793 1.00 46.81 830 LEU A N 1
ATOM 6562 C CA . LEU A 1 830 ? 2.767 34.064 -39.606 1.00 46.81 830 LEU A CA 1
ATOM 6563 C C . LEU A 1 830 ? 1.932 33.702 -40.854 1.00 46.81 830 LEU A C 1
ATOM 6565 O O . LEU A 1 830 ? 1.873 34.477 -41.810 1.00 46.81 830 LEU A O 1
ATOM 6569 N N . GLN A 1 831 ? 1.240 32.558 -40.848 1.00 52.66 831 GLN A N 1
ATOM 6570 C CA . GLN A 1 831 ? 0.208 32.250 -41.842 1.00 52.66 831 GLN A CA 1
ATOM 6571 C C . GLN A 1 831 ? -1.058 31.691 -41.186 1.00 52.66 831 GLN A C 1
ATOM 6573 O O . GLN A 1 831 ? -1.099 30.596 -40.634 1.00 52.66 831 GLN A O 1
ATOM 6578 N N . SER A 1 832 ? -2.139 32.458 -41.327 1.00 47.19 832 SER A N 1
ATOM 6579 C CA . SER A 1 832 ? -3.496 32.199 -40.829 1.00 47.19 832 SER A CA 1
ATOM 6580 C C . SER A 1 832 ? -4.195 30.971 -41.439 1.00 47.19 832 SER A C 1
ATOM 6582 O O . SER A 1 832 ? -5.288 30.606 -41.007 1.00 47.19 832 SER A O 1
ATOM 6584 N N . SER A 1 833 ? -3.590 30.315 -42.432 1.00 50.69 833 SER A N 1
ATOM 6585 C CA . SER A 1 833 ? -4.128 29.138 -43.124 1.00 50.69 833 SER A CA 1
ATOM 6586 C C . SER A 1 833 ? -3.966 27.827 -42.341 1.00 50.69 833 SER A C 1
ATOM 6588 O O . SER A 1 833 ? -4.799 26.935 -42.495 1.00 50.69 833 SER A O 1
ATOM 6590 N N . LEU A 1 834 ? -2.961 27.711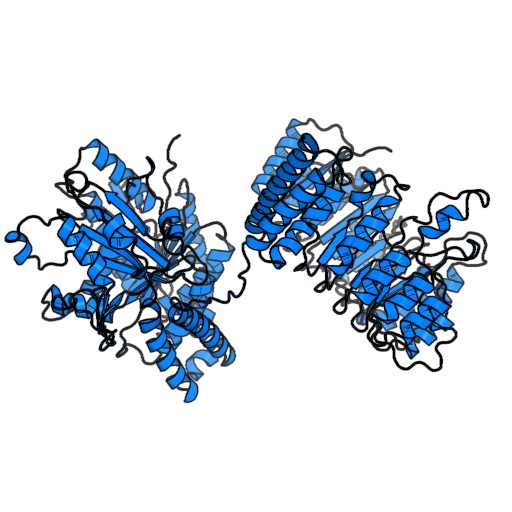 -41.465 1.00 52.06 834 LEU A N 1
ATOM 6591 C CA . LEU A 1 834 ? -2.672 26.489 -40.694 1.00 52.06 834 LEU A CA 1
ATOM 6592 C C . LEU A 1 834 ? -3.666 26.243 -39.543 1.00 52.06 834 LEU A C 1
ATOM 6594 O O . LEU A 1 834 ? -4.070 25.106 -39.305 1.00 52.06 834 LEU A O 1
ATOM 6598 N N . VAL A 1 835 ? -4.176 27.307 -38.915 1.00 50.56 835 VAL A N 1
ATOM 6599 C CA . VAL A 1 835 ? -5.185 27.226 -37.838 1.00 50.56 835 VAL A CA 1
ATOM 6600 C C . VAL A 1 835 ? -6.499 26.586 -38.319 1.00 50.56 835 VAL A C 1
ATOM 6602 O O . VAL A 1 835 ? -7.162 25.890 -37.554 1.00 50.56 835 VAL A O 1
ATOM 6605 N N . ARG A 1 836 ? -6.862 26.751 -39.602 1.00 46.47 836 ARG A N 1
ATOM 6606 C CA . ARG A 1 836 ? -8.029 26.078 -40.209 1.00 46.47 836 ARG A CA 1
ATOM 6607 C C . ARG A 1 836 ? -7.817 24.578 -40.438 1.00 46.47 836 ARG A C 1
ATOM 6609 O O . ARG A 1 836 ? -8.797 23.842 -40.452 1.00 46.47 836 ARG A O 1
ATOM 6616 N N . ALA A 1 837 ? -6.574 24.126 -40.605 1.00 49.28 837 ALA A N 1
ATOM 6617 C CA . ALA A 1 837 ? -6.261 22.715 -40.831 1.00 49.28 837 ALA A CA 1
ATOM 6618 C C . ALA A 1 837 ? -6.343 21.880 -39.538 1.00 49.28 837 ALA A C 1
ATOM 6620 O O . ALA A 1 837 ? -6.734 20.717 -39.589 1.00 49.28 837 ALA A O 1
ATOM 6621 N N . MET A 1 838 ? -6.075 22.476 -38.367 1.00 50.53 838 MET A N 1
ATOM 6622 C CA . MET A 1 838 ? -6.202 21.799 -37.063 1.00 50.53 838 MET A CA 1
ATOM 6623 C C . MET A 1 838 ? -7.635 21.373 -36.726 1.00 50.53 838 MET A C 1
ATOM 6625 O O . MET A 1 838 ? -7.841 20.401 -36.008 1.00 50.53 838 MET A O 1
ATOM 6629 N N . SER A 1 839 ? -8.643 22.074 -37.252 1.00 49.69 839 SER A N 1
ATOM 6630 C CA . SER A 1 839 ? -10.051 21.699 -37.066 1.00 49.69 839 SER A CA 1
ATOM 6631 C C . SER A 1 839 ? -10.441 20.422 -37.829 1.00 49.69 839 SER A C 1
ATOM 6633 O O . SER A 1 839 ? -11.554 19.936 -37.654 1.00 49.69 839 SER A O 1
ATOM 6635 N N . GLN A 1 840 ? -9.555 19.908 -38.693 1.00 50.34 840 GLN A N 1
ATOM 6636 C CA . GLN A 1 840 ? -9.785 18.746 -39.559 1.00 50.34 840 GLN A CA 1
ATOM 6637 C C . GLN A 1 840 ? -8.706 17.655 -39.426 1.00 50.34 840 GLN A C 1
ATOM 6639 O O . GLN A 1 840 ? -8.816 16.626 -40.087 1.00 50.34 840 GLN A O 1
ATOM 6644 N N . SER A 1 841 ? -7.662 17.854 -38.611 1.00 55.78 841 SER A N 1
ATOM 6645 C CA . SER A 1 841 ? -6.575 16.880 -38.462 1.00 55.78 841 SER A CA 1
ATOM 6646 C C . SER A 1 841 ? -6.972 15.719 -37.551 1.00 55.78 841 SER A C 1
ATOM 6648 O O . SER A 1 841 ? -7.575 15.937 -36.498 1.00 55.78 841 SER A O 1
ATOM 6650 N N . GLU A 1 842 ? -6.568 14.505 -37.925 1.00 66.75 842 GLU A N 1
ATOM 6651 C CA . GLU A 1 842 ? -6.682 13.305 -37.092 1.00 66.75 842 GLU A CA 1
ATOM 6652 C C . GLU A 1 842 ? -6.070 13.508 -35.689 1.00 66.75 842 GLU A C 1
ATOM 6654 O O . GLU A 1 842 ? -5.146 14.311 -35.520 1.00 66.75 842 GLU A O 1
ATOM 6659 N N . PRO A 1 843 ? -6.575 12.802 -34.664 1.00 80.19 843 PRO A N 1
ATOM 6660 C CA . PRO A 1 843 ? -6.088 12.937 -33.295 1.00 80.19 843 PRO A CA 1
ATOM 6661 C C . PRO A 1 843 ? -4.638 12.438 -33.149 1.00 80.19 843 PRO A C 1
ATOM 6663 O O . PRO A 1 843 ? -4.382 11.234 -33.092 1.00 80.19 843 PRO A O 1
ATOM 6666 N N . MET A 1 844 ? -3.691 13.378 -33.062 1.00 88.31 844 MET A N 1
ATOM 6667 C CA . MET A 1 844 ? -2.250 13.131 -32.900 1.00 88.31 844 MET A CA 1
ATOM 6668 C C . MET A 1 844 ? -1.853 13.008 -31.420 1.00 88.31 844 MET A C 1
ATOM 6670 O O . MET A 1 844 ? -2.481 13.616 -30.559 1.00 88.31 844 MET A O 1
ATOM 6674 N N . PHE A 1 845 ? -0.783 12.261 -31.123 1.00 90.69 845 PHE A N 1
ATOM 6675 C CA . PHE A 1 845 ? -0.171 12.170 -29.781 1.00 90.69 845 PHE A CA 1
ATOM 6676 C C . PHE A 1 845 ? -1.114 11.741 -28.632 1.00 90.69 845 PHE A C 1
ATOM 6678 O O . PHE A 1 845 ? -0.876 12.076 -27.474 1.00 90.69 845 PHE A O 1
ATOM 6685 N N . GLN A 1 846 ? -2.160 10.956 -28.908 1.00 89.69 846 GLN A N 1
ATOM 6686 C CA . GLN A 1 846 ? -3.147 10.539 -27.892 1.00 89.69 846 GLN A CA 1
ATOM 6687 C C . GLN A 1 846 ? -2.526 9.801 -26.694 1.00 89.69 846 GLN A C 1
ATOM 6689 O O . GLN A 1 846 ? -2.950 9.969 -25.554 1.00 89.69 846 GLN A O 1
ATOM 6694 N N . ASN A 1 847 ? -1.490 9.000 -26.956 1.00 91.38 847 ASN A N 1
ATOM 6695 C CA . ASN A 1 847 ? -0.816 8.168 -25.959 1.00 91.38 847 ASN A CA 1
ATOM 6696 C C . ASN A 1 847 ? 0.331 8.890 -25.226 1.00 91.38 847 ASN A C 1
ATOM 6698 O O . ASN A 1 847 ? 1.082 8.247 -24.485 1.00 91.38 847 ASN A O 1
ATOM 6702 N N . LEU A 1 848 ? 0.505 10.196 -25.449 1.00 94.06 848 LEU A N 1
ATOM 6703 C CA . LEU A 1 848 ? 1.623 10.971 -24.922 1.00 94.06 848 LEU A CA 1
ATOM 6704 C C . LEU A 1 848 ? 1.569 11.057 -23.389 1.00 94.06 848 LEU A C 1
ATOM 6706 O O . LEU A 1 848 ? 0.609 11.552 -22.803 1.00 94.06 848 LEU A O 1
ATOM 6710 N N . LYS A 1 849 ? 2.646 10.601 -22.744 1.00 94.50 849 LYS A N 1
ATOM 6711 C CA . LYS A 1 849 ? 2.847 10.607 -21.287 1.00 94.50 849 LYS A CA 1
ATOM 6712 C C . LYS A 1 849 ? 3.904 11.603 -20.846 1.00 94.50 849 LYS A C 1
ATOM 6714 O O . LYS A 1 849 ? 3.737 12.211 -19.790 1.00 94.50 849 LYS A O 1
ATOM 6719 N N . CYS A 1 850 ? 4.968 11.768 -21.627 1.00 96.06 850 CYS A N 1
ATOM 6720 C CA . CYS A 1 850 ? 6.054 12.693 -21.327 1.00 96.06 850 CYS A CA 1
ATOM 6721 C C . CYS A 1 850 ? 6.410 13.520 -22.561 1.00 96.06 850 CYS A C 1
ATOM 6723 O O . CYS A 1 850 ? 6.713 12.965 -23.619 1.00 96.06 850 CYS A O 1
ATOM 6725 N N . LEU A 1 851 ? 6.432 14.840 -22.399 1.00 95.69 851 LEU A N 1
ATOM 6726 C CA . LEU A 1 851 ? 6.852 15.778 -23.434 1.00 95.69 851 LEU A CA 1
ATOM 6727 C C . LEU A 1 851 ? 8.069 16.575 -22.965 1.00 95.69 851 LEU A C 1
ATOM 6729 O O . LEU A 1 851 ? 8.058 17.144 -21.874 1.00 95.69 851 LEU A O 1
ATOM 6733 N N . TYR A 1 852 ? 9.097 16.643 -23.804 1.00 94.44 852 TYR A N 1
ATOM 6734 C CA . TYR A 1 852 ? 10.203 17.584 -23.689 1.00 94.44 852 TYR A CA 1
ATOM 6735 C C . TYR A 1 852 ? 10.352 18.338 -25.005 1.00 94.44 852 TYR A C 1
ATOM 6737 O O . TYR A 1 852 ? 10.572 17.736 -26.054 1.00 94.44 852 TYR A O 1
ATOM 6745 N N . VAL A 1 853 ? 10.273 19.661 -24.957 1.00 92.44 853 VAL A N 1
ATOM 6746 C CA . VAL A 1 853 ? 10.446 20.510 -26.137 1.00 92.44 853 VAL A CA 1
ATOM 6747 C C . VAL A 1 853 ? 11.424 21.635 -25.843 1.00 92.44 853 VAL A C 1
ATOM 6749 O O . VAL A 1 853 ? 11.324 22.306 -24.817 1.00 92.44 853 VAL A O 1
ATOM 6752 N N . SER A 1 854 ? 12.384 21.832 -26.746 1.00 90.00 854 SER A N 1
ATOM 6753 C CA . SER A 1 854 ? 13.356 22.918 -26.669 1.00 90.00 854 SER A CA 1
ATOM 6754 C C . SER A 1 854 ? 13.624 23.563 -28.025 1.00 90.00 854 SER A C 1
ATOM 6756 O O . SER A 1 854 ? 13.665 22.901 -29.066 1.00 90.00 854 SER A O 1
ATOM 6758 N N . GLY A 1 855 ? 13.838 24.875 -28.018 1.00 86.06 855 GLY A N 1
ATOM 6759 C CA . GLY A 1 855 ? 14.071 25.633 -29.239 1.00 86.06 855 GLY A CA 1
ATOM 6760 C C . GLY A 1 855 ? 14.336 27.111 -28.996 1.00 86.06 855 GLY A C 1
ATOM 6761 O O . GLY A 1 855 ? 14.405 27.553 -27.847 1.00 86.06 855 GLY A O 1
ATOM 6762 N N . LYS A 1 856 ? 14.472 27.872 -30.084 1.00 82.12 856 LYS A N 1
ATOM 6763 C CA . LYS A 1 856 ? 14.692 29.326 -30.074 1.00 82.12 856 LYS A CA 1
ATOM 6764 C C . LYS A 1 856 ? 13.512 30.036 -30.736 1.00 82.12 856 LYS A C 1
ATOM 6766 O O . LYS A 1 856 ? 13.332 29.892 -31.936 1.00 82.12 856 LYS A O 1
ATOM 6771 N N . SER A 1 857 ? 12.772 30.860 -29.992 1.00 76.25 857 SER A N 1
ATOM 6772 C CA . SER A 1 857 ? 11.721 31.741 -30.545 1.00 76.25 857 SER A CA 1
ATOM 6773 C C . SER A 1 857 ? 10.583 31.018 -31.289 1.00 76.25 857 SER A C 1
ATOM 6775 O O . SER A 1 857 ? 10.081 31.531 -32.284 1.00 76.25 857 SER A O 1
ATOM 6777 N N . TRP A 1 858 ? 10.177 29.833 -30.825 1.00 84.12 858 TRP A N 1
ATOM 6778 C CA . TRP A 1 858 ? 9.025 29.097 -31.369 1.00 84.12 858 TRP A CA 1
ATOM 6779 C C . TRP A 1 858 ? 7.714 29.499 -30.671 1.00 84.12 858 TRP A C 1
ATOM 6781 O O . TRP A 1 858 ? 7.735 29.945 -29.521 1.00 84.12 858 TRP A O 1
ATOM 6791 N N . ASP A 1 859 ? 6.575 29.342 -31.355 1.00 80.62 859 ASP A N 1
ATOM 6792 C CA . ASP A 1 859 ? 5.252 29.696 -30.819 1.00 80.62 859 ASP A CA 1
ATOM 6793 C C . ASP A 1 859 ? 4.767 28.651 -29.796 1.00 80.62 859 ASP A C 1
ATOM 6795 O O . ASP A 1 859 ? 4.368 27.535 -30.147 1.00 80.62 859 ASP A O 1
ATOM 6799 N N . ILE A 1 860 ? 4.797 29.031 -28.514 1.00 82.25 860 ILE A N 1
ATOM 6800 C CA . ILE A 1 860 ? 4.367 28.189 -27.388 1.00 82.25 860 ILE A CA 1
ATOM 6801 C C . ILE A 1 860 ? 2.884 27.831 -27.492 1.00 82.25 860 ILE A C 1
ATOM 6803 O O . ILE A 1 860 ? 2.518 26.693 -27.195 1.00 82.25 860 ILE A O 1
ATOM 6807 N N . GLU A 1 861 ? 2.026 28.776 -27.894 1.00 80.50 861 GLU A N 1
ATOM 6808 C CA . GLU A 1 861 ? 0.581 28.554 -27.941 1.00 80.50 861 GLU A CA 1
ATOM 6809 C C . GLU A 1 861 ? 0.249 27.488 -28.988 1.00 80.50 861 GLU A C 1
ATOM 6811 O O . GLU A 1 861 ? -0.514 26.561 -28.711 1.00 80.50 861 GLU A O 1
ATOM 6816 N N . TYR A 1 862 ? 0.836 27.601 -30.178 1.00 79.50 862 TYR A N 1
ATOM 6817 C CA . TYR A 1 862 ? 0.515 26.721 -31.295 1.00 79.50 862 TYR A CA 1
ATOM 6818 C C . TYR A 1 862 ? 1.148 25.331 -31.156 1.00 79.50 862 TYR A C 1
ATOM 6820 O O . TYR A 1 862 ? 0.452 24.315 -31.232 1.00 79.50 862 TYR A O 1
ATOM 6828 N N . ILE A 1 863 ? 2.454 25.261 -30.884 1.00 85.31 863 ILE A N 1
ATOM 6829 C CA . ILE A 1 863 ? 3.180 23.985 -30.834 1.00 85.31 863 ILE A CA 1
ATOM 6830 C C . ILE A 1 863 ? 2.721 23.126 -29.650 1.00 85.31 863 ILE A C 1
ATOM 6832 O O . ILE A 1 863 ? 2.523 21.922 -29.816 1.00 85.31 863 ILE A O 1
ATOM 6836 N N . LEU A 1 864 ? 2.481 23.711 -28.467 1.00 87.06 864 LEU A N 1
ATOM 6837 C CA . LEU A 1 864 ? 1.965 22.927 -27.338 1.00 87.06 864 LEU A CA 1
ATOM 6838 C C . LEU A 1 864 ? 0.552 22.403 -27.606 1.00 87.06 864 LEU A C 1
ATOM 6840 O O . LEU A 1 864 ? 0.261 21.276 -27.220 1.00 87.06 864 LEU A O 1
ATOM 6844 N N . LYS A 1 865 ? -0.314 23.147 -28.310 1.00 84.38 865 LYS A N 1
ATOM 6845 C CA . LYS A 1 865 ? -1.640 22.634 -28.701 1.00 84.38 865 LYS A CA 1
ATOM 6846 C C . LYS A 1 865 ? -1.549 21.418 -29.620 1.00 84.38 865 LYS A C 1
ATOM 6848 O O . LYS A 1 865 ? -2.362 20.511 -29.469 1.00 84.38 865 LYS A O 1
ATOM 6853 N N . LEU A 1 866 ? -0.567 21.367 -30.524 1.00 85.81 866 LEU A N 1
ATOM 6854 C CA . LEU A 1 866 ? -0.360 20.204 -31.396 1.00 85.81 866 LEU A CA 1
ATOM 6855 C C . LEU A 1 866 ? -0.015 18.939 -30.602 1.00 85.81 866 LEU A C 1
ATOM 6857 O O . LEU A 1 866 ? -0.561 17.879 -30.892 1.00 85.81 866 LEU A O 1
ATOM 6861 N N . PHE A 1 867 ? 0.848 19.045 -29.587 1.00 88.69 867 PHE A N 1
ATOM 6862 C CA . PHE A 1 867 ? 1.218 17.897 -28.751 1.00 88.69 867 PHE A CA 1
ATOM 6863 C C . PHE A 1 867 ? 0.152 17.529 -27.722 1.00 88.69 867 PHE A C 1
ATOM 6865 O O . PHE A 1 867 ? -0.071 16.354 -27.452 1.00 88.69 867 PHE A O 1
ATOM 6872 N N . LEU A 1 868 ? -0.461 18.535 -27.103 1.00 87.81 868 LEU A N 1
ATOM 6873 C CA . LEU A 1 868 ? -1.248 18.360 -25.886 1.00 87.81 868 LEU A CA 1
ATOM 6874 C C . LEU A 1 868 ? -2.757 18.317 -26.140 1.00 87.81 868 LEU A C 1
ATOM 6876 O O . LEU A 1 868 ? -3.501 17.918 -25.250 1.00 87.81 868 LEU A O 1
ATOM 6880 N N . GLY A 1 869 ? -3.222 18.695 -27.336 1.00 83.31 869 GLY A N 1
ATOM 6881 C CA . GLY A 1 869 ? -4.649 18.795 -27.657 1.00 83.31 869 GLY A CA 1
ATOM 6882 C C . GLY A 1 869 ? -5.440 17.500 -27.446 1.00 83.31 869 GLY A C 1
ATOM 6883 O O . GLY A 1 869 ? -6.596 17.563 -27.037 1.00 83.31 869 GLY A O 1
ATOM 6884 N N . TYR A 1 870 ? -4.811 16.341 -27.666 1.00 84.50 870 TYR A N 1
ATOM 6885 C CA . TYR A 1 870 ? -5.422 15.017 -27.489 1.00 84.50 870 TYR A CA 1
ATOM 6886 C C . TYR A 1 870 ? -4.719 14.150 -26.426 1.00 84.50 870 TYR A C 1
ATOM 6888 O O . TYR A 1 870 ? -5.079 12.988 -26.251 1.00 84.50 870 TYR A O 1
ATOM 6896 N N . ALA A 1 871 ? -3.729 14.689 -25.707 1.00 87.19 871 ALA A N 1
ATOM 6897 C CA . ALA A 1 871 ? -2.921 13.940 -24.743 1.00 87.19 871 ALA A CA 1
ATOM 6898 C C . ALA A 1 871 ? -3.603 13.873 -23.364 1.00 87.19 871 ALA A C 1
ATOM 6900 O O . ALA A 1 871 ? -3.348 14.699 -22.487 1.00 87.19 871 ALA A O 1
ATOM 6901 N N . THR A 1 872 ? -4.476 12.886 -23.150 1.00 84.25 872 THR A N 1
ATOM 6902 C CA . THR A 1 872 ? -5.261 12.767 -21.903 1.00 84.25 872 THR A CA 1
ATOM 6903 C C . THR A 1 872 ? -4.487 12.157 -20.731 1.00 84.25 872 THR A C 1
ATOM 6905 O O . THR A 1 872 ? -4.852 12.377 -19.579 1.00 84.25 872 THR A O 1
ATOM 6908 N N . GLU A 1 873 ? -3.417 11.404 -21.003 1.00 88.75 873 GLU A N 1
ATOM 6909 C CA . GLU A 1 873 ? -2.599 10.702 -19.997 1.00 88.75 873 GLU A CA 1
ATOM 6910 C C . GLU A 1 873 ? -1.241 11.379 -19.726 1.00 88.75 873 GLU A C 1
ATOM 6912 O O . GLU A 1 873 ? -0.292 10.727 -19.280 1.00 88.75 873 GLU A O 1
ATOM 6917 N N . LEU A 1 874 ? -1.108 12.679 -20.008 1.00 92.25 874 LEU A N 1
ATOM 6918 C CA . LEU A 1 874 ? 0.154 13.393 -19.820 1.00 92.25 874 LEU A CA 1
ATOM 6919 C C . LEU A 1 874 ? 0.557 13.419 -18.337 1.00 92.25 874 LEU A C 1
ATOM 6921 O O . LEU A 1 874 ? -0.144 13.987 -17.506 1.00 92.25 874 LEU A O 1
ATOM 6925 N N . THR A 1 875 ? 1.724 12.857 -18.021 1.00 93.00 875 THR A N 1
ATOM 6926 C CA . THR A 1 875 ? 2.295 12.784 -16.663 1.00 93.00 875 THR A CA 1
ATOM 6927 C C . THR A 1 875 ? 3.501 13.699 -16.450 1.00 93.00 875 THR A C 1
ATOM 6929 O O . THR A 1 875 ? 3.715 14.150 -15.324 1.00 93.00 875 THR A O 1
ATOM 6932 N N . GLY A 1 876 ? 4.262 14.009 -17.506 1.00 93.44 876 GLY A N 1
ATOM 6933 C CA . GLY A 1 876 ? 5.465 14.839 -17.442 1.00 93.44 876 GLY A CA 1
ATOM 6934 C C . GLY A 1 876 ? 5.537 15.873 -18.566 1.00 93.44 876 GLY A C 1
ATOM 6935 O O . GLY A 1 876 ? 5.355 15.533 -19.735 1.00 93.44 876 GLY A O 1
ATOM 6936 N N . LEU A 1 877 ? 5.845 17.126 -18.230 1.00 93.19 877 LEU A N 1
ATOM 6937 C CA . LEU A 1 877 ? 5.968 18.225 -19.191 1.00 93.19 877 LEU A CA 1
ATOM 6938 C C . LEU A 1 877 ? 7.263 19.009 -18.956 1.00 93.19 877 LEU A C 1
ATOM 6940 O O . LEU A 1 877 ? 7.498 19.492 -17.859 1.00 93.19 877 LEU A O 1
ATOM 6944 N N . ASN A 1 878 ? 8.093 19.166 -19.983 1.00 91.69 878 ASN A N 1
ATOM 6945 C CA . ASN A 1 878 ? 9.314 19.964 -19.935 1.00 91.69 878 ASN A CA 1
ATOM 6946 C C . ASN A 1 878 ? 9.333 20.924 -21.122 1.00 91.69 878 ASN A C 1
ATOM 6948 O O . ASN A 1 878 ? 9.297 20.492 -22.276 1.00 91.69 878 ASN A O 1
ATOM 6952 N N . VAL A 1 879 ? 9.401 22.221 -20.842 1.00 89.12 879 VAL A N 1
ATOM 6953 C CA . VAL A 1 879 ? 9.350 23.264 -21.865 1.00 89.12 879 VAL A CA 1
ATOM 6954 C C . VAL A 1 879 ? 10.555 24.177 -21.720 1.00 89.12 879 VAL A C 1
ATOM 6956 O O . VAL A 1 879 ? 10.814 24.737 -20.657 1.00 89.12 879 VAL A O 1
ATOM 6959 N N . TRP A 1 880 ? 11.281 24.340 -22.820 1.00 86.62 880 TRP A N 1
ATOM 6960 C CA . TRP A 1 880 ? 12.391 25.269 -22.951 1.00 86.62 880 TRP A CA 1
ATOM 6961 C C . TRP A 1 880 ? 12.180 26.126 -24.199 1.00 86.62 880 TRP A C 1
ATOM 6963 O O . TRP A 1 880 ? 12.106 25.625 -25.322 1.00 86.62 880 TRP A O 1
ATOM 6973 N N . ASN A 1 881 ? 12.139 27.443 -24.040 1.00 82.19 881 ASN A N 1
ATOM 6974 C CA . ASN A 1 881 ? 12.037 28.350 -25.175 1.00 82.19 881 ASN A CA 1
ATOM 6975 C C . ASN A 1 881 ? 13.016 29.497 -24.999 1.00 82.19 881 ASN A C 1
ATOM 6977 O O . ASN A 1 881 ? 12.769 30.409 -24.225 1.00 82.19 881 ASN A O 1
ATOM 6981 N N . ALA A 1 882 ? 14.132 29.459 -25.724 1.00 69.81 882 ALA A N 1
ATOM 6982 C CA . ALA A 1 882 ? 15.123 30.521 -25.707 1.00 69.81 882 ALA A CA 1
ATOM 6983 C C . ALA A 1 882 ? 14.585 31.760 -26.456 1.00 69.81 882 ALA A C 1
ATOM 6985 O O . ALA A 1 882 ? 14.898 31.982 -27.627 1.00 69.81 882 ALA A O 1
ATOM 6986 N N . SER A 1 883 ? 13.747 32.550 -25.779 1.00 62.03 883 SER A N 1
ATOM 6987 C CA . SER A 1 883 ? 13.254 33.861 -26.219 1.00 62.03 883 SER A CA 1
ATOM 6988 C C . SER A 1 883 ? 12.892 34.745 -25.019 1.00 62.03 883 SER A C 1
ATOM 6990 O O . SER A 1 883 ? 12.162 34.321 -24.133 1.00 62.03 883 SER A O 1
ATOM 6992 N N . MET A 1 884 ? 13.371 35.993 -24.986 1.00 51.66 884 MET A N 1
ATOM 6993 C CA . MET A 1 884 ? 13.134 36.945 -23.885 1.00 51.66 884 MET A CA 1
ATOM 6994 C C . MET A 1 884 ? 11.843 37.777 -24.053 1.00 51.66 884 MET A C 1
ATOM 6996 O O . MET A 1 884 ? 11.872 38.987 -23.830 1.00 51.66 884 MET A O 1
ATOM 7000 N N . SER A 1 885 ? 10.711 37.187 -24.458 1.00 53.38 885 SER A N 1
ATOM 7001 C CA . SER A 1 885 ? 9.464 37.952 -24.658 1.00 53.38 885 SER A CA 1
ATOM 7002 C C . SER A 1 885 ? 8.423 37.712 -23.554 1.00 53.38 885 SER A C 1
ATOM 7004 O O . SER A 1 885 ? 8.196 36.585 -23.113 1.00 53.38 885 SER A O 1
ATOM 7006 N N . LEU A 1 886 ? 7.750 38.794 -23.134 1.00 54.84 886 LEU A N 1
ATOM 7007 C CA . LEU A 1 886 ? 6.584 38.794 -22.229 1.00 54.84 886 LEU A CA 1
ATOM 7008 C C . LEU A 1 886 ? 5.369 38.019 -22.793 1.00 54.84 886 LEU A C 1
ATOM 7010 O O . LEU A 1 886 ? 4.368 37.842 -22.103 1.00 54.84 886 LEU A O 1
ATOM 7014 N N . GLU A 1 887 ? 5.415 37.595 -24.058 1.00 60.66 887 GLU A N 1
ATOM 7015 C CA . GLU A 1 887 ? 4.299 36.938 -24.746 1.00 60.66 887 GLU A CA 1
ATOM 7016 C C . GLU A 1 887 ? 4.149 35.456 -24.371 1.00 60.66 887 GLU A C 1
ATOM 7018 O O . GLU A 1 887 ? 3.047 34.914 -24.465 1.00 60.66 887 GLU A O 1
ATOM 7023 N N . SER A 1 888 ? 5.218 34.830 -23.861 1.00 68.75 888 SER A N 1
ATOM 7024 C CA . SER A 1 888 ? 5.234 33.423 -23.430 1.00 68.75 888 SER A CA 1
ATOM 7025 C C . SER A 1 888 ? 4.248 33.135 -22.292 1.00 68.75 888 SER A C 1
ATOM 7027 O O . SER A 1 888 ? 3.581 32.102 -22.303 1.00 68.75 888 SER A O 1
ATOM 7029 N N . ASP A 1 889 ? 4.105 34.071 -21.349 1.00 72.88 889 ASP A N 1
ATOM 7030 C CA . ASP A 1 889 ? 3.195 33.956 -20.202 1.00 72.88 889 ASP A CA 1
ATOM 7031 C C . ASP A 1 889 ? 1.724 33.925 -20.649 1.00 72.88 889 ASP A C 1
ATOM 7033 O O . ASP A 1 889 ? 0.959 33.030 -20.289 1.00 72.88 889 ASP A O 1
ATOM 7037 N N . LYS A 1 890 ? 1.337 34.859 -21.530 1.00 75.31 890 LYS A N 1
ATOM 7038 C CA . LYS A 1 890 ? -0.026 34.938 -22.086 1.00 75.31 890 LYS A CA 1
ATOM 7039 C C . LYS A 1 890 ? -0.356 33.727 -22.954 1.00 75.31 890 LYS A C 1
ATOM 7041 O O . LYS A 1 890 ? -1.472 33.212 -22.886 1.00 75.31 890 LYS A O 1
ATOM 7046 N N . ALA A 1 891 ? 0.599 33.289 -23.772 1.00 75.62 891 ALA A N 1
ATOM 7047 C CA . ALA A 1 891 ? 0.466 32.109 -24.617 1.00 75.62 891 ALA A CA 1
ATOM 7048 C C . ALA A 1 891 ? 0.250 30.845 -23.773 1.00 75.62 891 ALA A C 1
ATOM 7050 O O . ALA A 1 891 ? -0.722 30.119 -23.991 1.00 75.62 891 ALA A O 1
ATOM 7051 N N . LEU A 1 892 ? 1.093 30.613 -22.761 1.00 79.81 892 LEU A N 1
ATOM 7052 C CA . LEU A 1 892 ? 0.965 29.446 -21.892 1.00 79.81 892 LEU A CA 1
ATOM 7053 C C . LEU A 1 892 ? -0.314 29.504 -21.047 1.00 79.81 892 LEU A C 1
ATOM 7055 O O . LEU A 1 892 ? -1.022 28.506 -20.955 1.00 79.81 892 LEU A O 1
ATOM 7059 N N . SER A 1 893 ? -0.667 30.670 -20.500 1.00 81.75 893 SER A N 1
ATOM 7060 C CA . SER A 1 893 ? -1.911 30.858 -19.745 1.00 81.75 893 SER A CA 1
ATOM 7061 C C . SER A 1 893 ? -3.148 30.463 -20.567 1.00 81.75 893 SER A C 1
ATOM 7063 O O . SER A 1 893 ? -3.990 29.695 -20.098 1.00 81.75 893 SER A O 1
ATOM 7065 N N . LYS A 1 894 ? -3.221 30.850 -21.851 1.00 79.38 894 LYS A N 1
ATOM 7066 C CA . LYS A 1 894 ? -4.291 30.387 -22.756 1.00 79.38 894 LYS A CA 1
ATOM 7067 C C . LYS A 1 894 ? -4.295 28.872 -22.951 1.00 79.38 894 LYS A C 1
ATOM 7069 O O . LYS A 1 894 ? -5.368 28.274 -22.959 1.00 79.38 894 LYS A O 1
ATOM 7074 N N . VAL A 1 895 ? -3.126 28.250 -23.114 1.00 80.75 895 VAL A N 1
ATOM 7075 C CA . VAL A 1 895 ? -3.004 26.788 -23.253 1.00 80.75 895 VAL A CA 1
ATOM 7076 C C . VAL A 1 895 ? -3.519 26.087 -21.990 1.00 80.75 895 VAL A C 1
ATOM 7078 O O . VAL A 1 895 ? -4.309 25.152 -22.091 1.00 80.75 895 VAL A O 1
ATOM 7081 N N . ILE A 1 896 ? -3.168 26.586 -20.802 1.00 80.44 896 ILE A N 1
ATOM 7082 C CA . ILE A 1 896 ? -3.617 26.057 -19.501 1.00 80.44 896 ILE A CA 1
ATOM 7083 C C . ILE A 1 896 ? -5.136 26.202 -19.310 1.00 80.44 896 ILE A C 1
ATOM 7085 O O . ILE A 1 896 ? -5.795 25.341 -18.717 1.00 80.44 896 ILE A O 1
ATOM 7089 N N . LEU A 1 897 ? -5.720 27.286 -19.821 1.00 80.69 897 LEU A N 1
ATOM 7090 C CA . LEU A 1 897 ? -7.165 27.503 -19.773 1.00 80.69 897 LEU A CA 1
ATOM 7091 C C . LEU A 1 897 ? -7.929 26.600 -20.752 1.00 80.69 897 LEU A C 1
ATOM 7093 O O . LEU A 1 897 ? -9.047 26.190 -20.447 1.00 80.69 897 LEU A O 1
ATOM 7097 N N . GLN A 1 898 ? -7.338 26.272 -21.901 1.00 77.62 898 GLN A N 1
ATOM 7098 C CA . GLN A 1 898 ? -7.990 25.488 -22.955 1.00 77.62 898 GLN A CA 1
ATOM 7099 C C . GLN A 1 898 ? -7.817 23.973 -22.797 1.00 77.62 898 GLN A C 1
ATOM 7101 O O . GLN A 1 898 ? -8.667 23.222 -23.269 1.00 77.62 898 GLN A O 1
ATOM 7106 N N . LEU A 1 899 ? -6.750 23.518 -22.136 1.00 76.88 899 LEU A N 1
ATOM 7107 C CA . LEU A 1 899 ? -6.434 22.099 -21.961 1.00 76.88 899 LEU A CA 1
ATOM 7108 C C . LEU A 1 899 ? -6.728 21.607 -20.536 1.00 76.88 899 LEU A C 1
ATOM 7110 O O . LEU A 1 899 ? -6.886 22.394 -19.601 1.00 76.88 899 LEU A O 1
ATOM 7114 N N . THR A 1 900 ? -6.816 20.283 -20.371 1.00 74.50 900 THR A N 1
ATOM 7115 C CA . THR A 1 900 ? -7.021 19.631 -19.066 1.00 74.50 900 THR A CA 1
ATOM 7116 C C . THR A 1 900 ? -5.812 18.769 -18.709 1.00 74.50 900 THR A C 1
ATOM 7118 O O . THR A 1 900 ? -5.390 17.928 -19.493 1.00 74.50 900 THR A O 1
ATOM 7121 N N . PHE A 1 901 ? -5.247 18.987 -17.519 1.00 80.69 901 PHE A N 1
ATOM 7122 C CA . PHE A 1 901 ? -4.034 18.319 -17.027 1.00 80.69 901 PHE A CA 1
ATOM 7123 C C . PHE A 1 901 ? -4.352 17.432 -15.816 1.00 80.69 901 PHE A C 1
ATOM 7125 O O . PHE A 1 901 ? -3.823 17.620 -14.721 1.00 80.69 901 PHE A O 1
ATOM 7132 N N . ASN A 1 902 ? -5.257 16.469 -15.994 1.00 81.25 902 ASN A N 1
ATOM 7133 C CA . ASN A 1 902 ? -5.767 15.658 -14.881 1.00 81.25 902 ASN A CA 1
ATOM 7134 C C . ASN A 1 902 ? -4.732 14.660 -14.332 1.00 81.25 902 ASN A C 1
ATOM 7136 O O . ASN A 1 902 ? -4.758 14.340 -13.144 1.00 81.25 902 ASN A O 1
ATOM 7140 N N . GLU A 1 903 ? -3.815 14.189 -15.182 1.00 87.31 903 GLU A N 1
ATOM 7141 C CA . GLU A 1 903 ? -2.818 13.161 -14.846 1.00 87.31 903 GLU A CA 1
ATOM 7142 C C . GLU A 1 903 ? -1.392 13.708 -14.661 1.00 87.31 903 GLU A C 1
ATOM 7144 O O . GLU A 1 903 ? -0.470 12.940 -14.369 1.00 87.31 903 GLU A O 1
ATOM 7149 N N . LEU A 1 904 ? -1.198 15.026 -14.797 1.00 89.75 904 LEU A N 1
ATOM 7150 C CA . LEU A 1 904 ? 0.126 15.644 -14.784 1.00 89.75 904 LEU A CA 1
ATOM 7151 C C . LEU A 1 904 ? 0.746 15.591 -13.383 1.00 89.75 904 LEU A C 1
ATOM 7153 O O . LEU A 1 904 ? 0.179 16.122 -12.431 1.00 89.75 904 LEU A O 1
ATOM 7157 N N . LYS A 1 905 ? 1.930 14.977 -13.273 1.00 88.94 905 LYS A N 1
ATOM 7158 C CA . LYS A 1 905 ? 2.663 14.776 -12.012 1.00 88.94 905 LYS A CA 1
ATOM 7159 C C . LYS A 1 905 ? 3.884 15.673 -11.876 1.00 88.94 905 LYS A C 1
ATOM 7161 O O . LYS A 1 905 ? 4.191 16.076 -10.754 1.00 88.94 905 LYS A O 1
ATOM 7166 N N . SER A 1 906 ? 4.572 15.976 -12.976 1.00 90.94 906 SER A N 1
ATOM 7167 C CA . SER A 1 906 ? 5.776 16.816 -12.980 1.00 90.94 906 SER A CA 1
ATOM 7168 C C . SER A 1 906 ? 5.772 17.802 -14.144 1.00 90.94 906 SER A C 1
ATOM 7170 O O . SER A 1 906 ? 5.531 17.394 -15.284 1.00 90.94 906 SER A O 1
ATOM 7172 N N . ALA A 1 907 ? 6.099 19.065 -13.884 1.00 89.50 907 ALA A N 1
ATOM 7173 C CA . ALA A 1 907 ? 6.245 20.078 -14.924 1.00 89.50 907 ALA A CA 1
ATOM 7174 C C . ALA A 1 907 ? 7.489 20.946 -14.702 1.00 89.50 907 ALA A C 1
ATOM 7176 O O . ALA A 1 907 ? 7.697 21.444 -13.603 1.00 89.50 907 ALA A O 1
ATOM 7177 N N . ASN A 1 908 ? 8.276 21.160 -15.756 1.00 88.44 908 ASN A N 1
ATOM 7178 C CA . ASN A 1 908 ? 9.493 21.963 -15.723 1.00 88.44 908 ASN A CA 1
ATOM 7179 C C . ASN A 1 908 ? 9.445 23.032 -16.818 1.00 88.44 908 ASN A C 1
ATOM 7181 O O . ASN A 1 908 ? 9.406 22.715 -18.010 1.00 88.44 908 ASN A O 1
ATOM 7185 N N . PHE A 1 909 ? 9.481 24.297 -16.412 1.00 86.38 909 PHE A N 1
ATOM 7186 C CA . PHE A 1 909 ? 9.543 25.451 -17.304 1.00 86.38 909 PHE A CA 1
ATOM 7187 C C . PHE A 1 909 ? 10.920 26.100 -17.178 1.00 86.38 909 PHE A C 1
ATOM 7189 O O . PHE A 1 909 ? 11.218 26.786 -16.201 1.00 86.38 909 PHE A O 1
ATOM 7196 N N . CYS A 1 910 ? 11.777 25.830 -18.161 1.00 76.69 910 CYS A N 1
ATOM 7197 C CA . CYS A 1 910 ? 13.188 26.209 -18.166 1.00 76.69 910 CYS A CA 1
ATOM 7198 C C . CYS A 1 910 ? 13.450 27.496 -18.971 1.00 76.69 910 CYS A C 1
ATOM 7200 O O . CYS A 1 910 ? 12.531 28.127 -19.497 1.00 76.69 910 CYS A O 1
ATOM 7202 N N . TYR A 1 911 ? 14.730 27.880 -19.052 1.00 67.81 911 TYR A N 1
ATOM 7203 C CA . TYR A 1 911 ? 15.246 29.140 -19.602 1.00 67.81 911 TYR A CA 1
ATOM 7204 C C . TYR A 1 911 ? 14.436 29.723 -20.777 1.00 67.81 911 TYR A C 1
ATOM 7206 O O . TYR A 1 911 ? 14.253 29.088 -21.818 1.00 67.81 911 TYR A O 1
ATOM 7214 N N . GLY A 1 912 ? 13.990 30.970 -20.584 1.00 64.44 912 GLY A N 1
ATOM 7215 C CA . GLY A 1 912 ? 13.218 31.777 -21.533 1.00 64.44 912 GLY A CA 1
ATOM 7216 C C . GLY A 1 912 ? 11.692 31.559 -21.517 1.00 64.44 912 GLY A C 1
ATOM 7217 O O . GLY A 1 912 ? 10.966 32.344 -22.122 1.00 64.44 912 GLY A O 1
ATOM 7218 N N . CYS A 1 913 ? 11.174 30.616 -20.721 1.00 69.62 913 CYS A N 1
ATOM 7219 C CA . CYS A 1 913 ? 9.748 30.554 -20.370 1.00 69.62 913 CYS A CA 1
ATOM 7220 C C . CYS A 1 913 ? 9.452 31.458 -19.160 1.00 69.62 913 CYS A C 1
ATOM 7222 O O . CYS A 1 913 ? 9.381 30.985 -18.030 1.00 69.62 913 CYS A O 1
ATOM 7224 N N . ARG A 1 914 ? 9.315 32.773 -19.374 1.00 70.94 914 ARG A N 1
ATOM 7225 C CA . ARG A 1 914 ? 8.973 33.723 -18.298 1.00 70.94 914 ARG A CA 1
ATOM 7226 C C . ARG A 1 914 ? 7.507 33.563 -17.895 1.00 70.94 914 ARG A C 1
ATOM 7228 O O . ARG A 1 914 ? 6.638 33.883 -18.703 1.00 70.94 914 ARG A O 1
ATOM 7235 N N . LEU A 1 915 ? 7.250 33.085 -16.676 1.00 77.25 915 LEU A N 1
ATOM 7236 C CA . LEU A 1 915 ? 5.902 32.892 -16.132 1.00 77.25 915 LEU A CA 1
ATOM 7237 C C . LEU A 1 915 ? 5.633 33.861 -14.984 1.00 77.25 915 LEU A C 1
ATOM 7239 O O . LEU A 1 915 ? 6.476 34.029 -14.107 1.00 77.25 915 LEU A O 1
ATOM 7243 N N . SER A 1 916 ? 4.453 34.479 -14.978 1.00 78.88 916 SER A N 1
ATOM 7244 C CA . SER A 1 916 ? 3.996 35.280 -13.842 1.00 78.88 916 SER A CA 1
ATOM 7245 C C . SER A 1 916 ? 3.539 34.384 -12.687 1.00 78.88 916 SER A C 1
ATOM 7247 O O . SER A 1 916 ? 3.074 33.260 -12.901 1.00 78.88 916 SER A O 1
ATOM 7249 N N . LEU A 1 917 ? 3.596 34.893 -11.448 1.00 78.38 917 LEU A N 1
ATOM 7250 C CA . LEU A 1 917 ? 3.060 34.181 -10.276 1.00 78.38 917 LEU A CA 1
ATOM 7251 C C . LEU A 1 917 ? 1.570 33.827 -10.447 1.00 78.38 917 LEU A C 1
ATOM 7253 O O . LEU A 1 917 ? 1.109 32.814 -9.926 1.00 78.38 917 LEU A O 1
ATOM 7257 N N . GLU A 1 918 ? 0.812 34.637 -11.193 1.00 81.38 918 GLU A N 1
ATOM 7258 C CA . GLU A 1 918 ? -0.592 34.367 -11.525 1.00 81.38 918 GLU A CA 1
ATOM 7259 C C . GLU A 1 918 ? -0.740 33.143 -12.437 1.00 81.38 918 GLU A C 1
ATOM 7261 O O . GLU A 1 918 ? -1.567 32.266 -12.167 1.00 81.38 918 GLU A O 1
ATOM 7266 N N . THR A 1 919 ? 0.094 33.027 -13.472 1.00 81.88 919 THR A N 1
ATOM 7267 C CA . THR A 1 919 ? 0.122 31.849 -14.348 1.00 81.88 919 THR A CA 1
ATOM 7268 C C . THR A 1 919 ? 0.578 30.605 -13.590 1.00 81.88 919 THR A C 1
ATOM 7270 O O . THR A 1 919 ? -0.038 29.549 -13.741 1.00 81.88 919 THR A O 1
ATOM 7273 N N . VAL A 1 920 ? 1.587 30.720 -12.717 1.00 84.56 920 VAL A N 1
ATOM 7274 C CA . VAL A 1 920 ? 2.049 29.610 -11.864 1.00 84.56 920 VAL A CA 1
ATOM 7275 C C . VAL A 1 920 ? 0.933 29.143 -10.928 1.00 84.56 920 VAL A C 1
ATOM 7277 O O . VAL A 1 920 ? 0.629 27.950 -10.891 1.00 84.56 920 VAL A O 1
ATOM 7280 N N . ARG A 1 921 ? 0.241 30.067 -10.244 1.00 85.81 921 ARG A N 1
ATOM 7281 C CA . ARG A 1 921 ? -0.938 29.733 -9.429 1.00 85.81 921 ARG A CA 1
ATOM 7282 C C . ARG A 1 921 ? -2.013 29.053 -10.268 1.00 85.81 921 ARG A C 1
ATOM 7284 O O . ARG A 1 921 ? -2.485 27.981 -9.899 1.00 85.81 921 ARG A O 1
ATOM 7291 N N . THR A 1 922 ? -2.380 29.633 -11.408 1.00 83.81 922 THR A N 1
ATOM 7292 C CA . THR A 1 922 ? -3.405 29.076 -12.306 1.00 83.81 922 THR A CA 1
ATOM 7293 C C . THR A 1 922 ? -3.056 27.648 -12.726 1.00 83.81 922 THR A C 1
ATOM 7295 O O . THR A 1 922 ? -3.918 26.769 -12.706 1.00 83.81 922 THR A O 1
ATOM 7298 N N . PHE A 1 923 ? -1.783 27.385 -13.023 1.00 84.50 923 PHE A N 1
ATOM 7299 C CA . PHE A 1 923 ? -1.283 26.052 -13.338 1.00 84.50 923 PHE A CA 1
ATOM 7300 C C . PHE A 1 923 ? -1.422 25.083 -12.156 1.00 84.50 923 PHE A C 1
ATOM 7302 O O . PHE A 1 923 ? -1.990 24.003 -12.307 1.00 84.50 923 PHE A O 1
ATOM 7309 N N . MET A 1 924 ? -0.998 25.489 -10.955 1.00 84.12 924 MET A N 1
ATOM 7310 C CA . MET A 1 924 ? -1.144 24.683 -9.734 1.00 84.12 924 MET A CA 1
ATOM 7311 C C . MET A 1 924 ? -2.604 24.347 -9.408 1.00 84.12 924 MET A C 1
ATOM 7313 O O . MET A 1 924 ? -2.898 23.256 -8.920 1.00 84.12 924 MET A O 1
ATOM 7317 N N . TYR A 1 925 ? -3.534 25.277 -9.640 1.00 83.56 925 TYR A N 1
ATOM 7318 C CA . TYR A 1 925 ? -4.958 25.053 -9.374 1.00 83.56 925 TYR A CA 1
ATOM 7319 C C . TYR A 1 925 ? -5.600 24.089 -10.376 1.00 83.56 925 TYR A C 1
ATOM 7321 O O . TYR A 1 925 ? -6.542 23.382 -10.020 1.00 83.56 925 TYR A O 1
ATOM 7329 N N . ARG A 1 926 ? -5.093 24.045 -11.610 1.00 84.00 926 ARG A N 1
ATOM 7330 C CA . ARG A 1 926 ? -5.659 23.262 -12.718 1.00 84.00 926 ARG A CA 1
ATOM 7331 C C . ARG A 1 926 ? -5.055 21.861 -12.855 1.00 84.00 926 ARG A C 1
ATOM 7333 O O . ARG A 1 926 ? -5.632 21.041 -13.565 1.00 84.00 926 ARG A O 1
ATOM 7340 N N . CYS A 1 927 ? -3.952 21.579 -12.161 1.00 84.50 927 CYS A N 1
ATOM 7341 C CA . CYS A 1 927 ? -3.243 20.297 -12.185 1.00 84.50 927 CYS A CA 1
ATOM 7342 C C . CYS A 1 927 ? -3.352 19.588 -10.814 1.00 84.50 927 CYS A C 1
ATOM 7344 O O . CYS A 1 927 ? -2.456 19.723 -9.980 1.00 84.50 927 CYS A O 1
ATOM 7346 N N . PRO A 1 928 ? -4.432 18.829 -10.537 1.00 79.69 928 PRO A N 1
ATOM 7347 C CA . PRO A 1 928 ? -4.708 18.289 -9.199 1.00 79.69 928 PRO A CA 1
ATOM 7348 C C . PRO A 1 928 ? -3.728 17.200 -8.736 1.00 79.69 928 PRO A C 1
ATOM 7350 O O . PRO A 1 928 ? -3.581 16.994 -7.535 1.00 79.69 928 PRO A O 1
ATOM 7353 N N . LYS A 1 929 ? -3.063 16.499 -9.665 1.00 84.12 929 LYS A N 1
ATOM 7354 C CA . LYS A 1 929 ? -2.092 15.430 -9.365 1.00 84.12 929 LYS A CA 1
ATOM 7355 C C . LYS A 1 929 ? -0.630 15.893 -9.418 1.00 84.12 929 LYS A C 1
ATOM 7357 O O . LYS A 1 929 ? 0.271 15.053 -9.365 1.00 84.12 929 LYS A O 1
ATOM 7362 N N . LEU A 1 930 ? -0.387 17.201 -9.533 1.00 84.69 930 LEU A N 1
ATOM 7363 C CA . LEU A 1 930 ? 0.959 17.753 -9.650 1.00 84.69 930 LEU A CA 1
ATOM 7364 C C . LEU A 1 930 ? 1.724 17.562 -8.334 1.00 84.69 930 LEU A C 1
ATOM 7366 O O . LEU A 1 930 ? 1.268 17.975 -7.273 1.00 84.69 930 LEU A O 1
ATOM 7370 N N . THR A 1 931 ? 2.893 16.934 -8.424 1.00 81.44 931 THR A N 1
ATOM 7371 C CA . THR A 1 931 ? 3.777 16.630 -7.284 1.00 81.44 931 THR A CA 1
ATOM 7372 C C . THR A 1 931 ? 5.101 17.372 -7.352 1.00 81.44 931 THR A C 1
ATOM 7374 O O . THR A 1 931 ? 5.664 17.646 -6.303 1.00 81.44 931 THR A O 1
ATOM 7377 N N . HIS A 1 932 ? 5.568 17.724 -8.555 1.00 83.88 932 HIS A N 1
ATOM 7378 C CA . HIS A 1 932 ? 6.808 18.471 -8.763 1.00 83.88 932 HIS A CA 1
ATOM 7379 C C . HIS A 1 932 ? 6.580 19.593 -9.782 1.00 83.88 932 HIS A C 1
ATOM 7381 O O . HIS A 1 932 ? 6.003 19.354 -10.850 1.00 83.88 932 HIS A O 1
ATOM 7387 N N . LEU A 1 933 ? 7.032 20.804 -9.471 1.00 85.81 933 LEU A N 1
ATOM 7388 C CA . LEU A 1 933 ? 6.989 21.950 -10.375 1.00 85.81 933 LEU A CA 1
ATOM 7389 C C . LEU A 1 933 ? 8.291 22.746 -10.281 1.00 85.81 933 LEU A C 1
ATOM 7391 O O . LEU A 1 933 ? 8.573 23.322 -9.234 1.00 85.81 933 LEU A O 1
ATOM 7395 N N . THR A 1 934 ? 9.029 22.843 -11.384 1.00 84.19 934 THR A N 1
ATOM 7396 C CA . THR A 1 934 ? 10.222 23.695 -11.471 1.00 84.19 934 THR A CA 1
ATOM 7397 C C . THR A 1 934 ? 9.970 24.861 -12.419 1.00 84.19 934 THR A C 1
ATOM 7399 O O . THR A 1 934 ? 9.578 24.660 -13.573 1.00 84.19 934 THR A O 1
ATOM 7402 N N . VAL A 1 935 ? 10.216 26.085 -11.952 1.00 80.62 935 VAL A N 1
ATOM 7403 C CA . VAL A 1 935 ? 10.105 27.315 -12.752 1.00 80.62 935 VAL A CA 1
ATOM 7404 C C . VAL A 1 935 ? 11.363 28.160 -12.553 1.00 80.62 935 VAL A C 1
ATOM 7406 O O . VAL A 1 935 ? 11.808 28.369 -11.427 1.00 80.62 935 VAL A O 1
ATOM 7409 N N . PHE A 1 936 ? 11.945 28.646 -13.651 1.00 71.12 936 PHE A N 1
ATOM 7410 C CA . PHE A 1 936 ? 13.090 29.560 -13.615 1.00 71.12 936 PHE A CA 1
ATOM 7411 C C . PHE A 1 936 ? 12.615 31.020 -13.645 1.00 71.12 936 PHE A C 1
ATOM 7413 O O . PHE A 1 936 ? 11.967 31.445 -14.604 1.00 71.12 936 PHE A O 1
ATOM 7420 N N . GLU A 1 937 ? 12.954 31.797 -12.616 1.00 62.53 937 GLU A N 1
ATOM 7421 C CA . GLU A 1 937 ? 12.503 33.182 -12.430 1.00 62.53 937 GLU A CA 1
ATOM 7422 C C . GLU A 1 937 ? 13.547 34.220 -12.883 1.00 62.53 937 GLU A C 1
ATOM 7424 O O . GLU A 1 937 ? 14.754 33.994 -12.792 1.00 62.53 937 GLU A O 1
ATOM 7429 N N . HIS A 1 938 ? 13.079 35.386 -13.354 1.00 52.97 938 HIS A N 1
ATOM 7430 C CA . HIS A 1 938 ? 13.920 36.538 -13.730 1.00 52.97 938 HIS A CA 1
ATOM 7431 C C . HIS A 1 938 ? 13.609 37.816 -12.924 1.00 52.97 938 HIS A C 1
ATOM 7433 O O . HIS A 1 938 ? 14.436 38.726 -12.887 1.00 52.97 938 HIS A O 1
ATOM 7439 N N . ASP A 1 939 ? 12.437 37.927 -12.296 1.00 54.25 939 ASP A N 1
ATOM 7440 C CA . ASP A 1 939 ? 12.011 39.188 -11.688 1.00 54.25 939 ASP A CA 1
ATOM 7441 C C . ASP A 1 939 ? 12.337 39.219 -10.192 1.00 54.25 939 ASP A C 1
ATOM 7443 O O . ASP A 1 939 ? 12.119 38.245 -9.477 1.00 54.25 939 ASP A O 1
ATOM 7447 N N . ASN A 1 940 ? 12.858 40.359 -9.720 1.00 53.22 940 ASN A N 1
ATOM 7448 C CA . ASN A 1 940 ? 13.089 40.663 -8.303 1.00 53.22 940 ASN A CA 1
ATOM 7449 C C . ASN A 1 940 ? 11.745 40.777 -7.559 1.00 53.22 940 ASN A C 1
ATOM 7451 O O . ASN A 1 940 ? 11.317 41.871 -7.186 1.00 53.22 940 ASN A O 1
ATOM 7455 N N . LEU A 1 941 ? 11.045 39.659 -7.400 1.00 58.97 941 LEU A N 1
ATOM 7456 C CA . LEU A 1 941 ? 9.789 39.582 -6.672 1.00 58.97 941 LEU A CA 1
ATOM 7457 C C . LEU A 1 941 ? 10.062 39.667 -5.161 1.00 58.97 941 LEU A C 1
ATOM 7459 O O . LEU A 1 941 ? 11.074 39.151 -4.677 1.00 58.97 941 LEU A O 1
ATOM 7463 N N . PRO A 1 942 ? 9.188 40.335 -4.389 1.00 66.06 942 PRO A N 1
ATOM 7464 C CA . PRO A 1 942 ? 9.355 40.428 -2.948 1.00 66.06 942 PRO A CA 1
ATOM 7465 C C . PRO A 1 942 ? 9.270 39.033 -2.316 1.00 66.06 942 PRO A C 1
ATOM 7467 O O . PRO A 1 942 ? 8.330 38.280 -2.568 1.00 66.06 942 PRO A O 1
ATOM 7470 N N . THR A 1 943 ? 10.224 38.715 -1.435 1.00 68.88 943 THR A N 1
ATOM 7471 C CA . THR A 1 943 ? 10.359 37.412 -0.753 1.00 68.88 943 THR A CA 1
ATOM 7472 C C . THR A 1 943 ? 9.044 36.921 -0.134 1.00 68.88 943 THR A C 1
ATOM 7474 O O . THR A 1 943 ? 8.752 35.732 -0.164 1.00 68.88 943 THR A O 1
ATOM 7477 N N . ALA A 1 944 ? 8.202 37.841 0.348 1.00 71.00 944 ALA A N 1
ATOM 7478 C CA . ALA A 1 944 ? 6.907 37.528 0.947 1.00 71.00 944 ALA A CA 1
ATOM 7479 C C . ALA A 1 944 ? 5.910 36.849 -0.017 1.00 71.00 944 ALA A C 1
ATOM 7481 O O . ALA A 1 944 ? 5.158 35.972 0.410 1.00 71.00 944 ALA A O 1
ATOM 7482 N N . GLU A 1 945 ? 5.887 37.227 -1.301 1.00 71.69 945 GLU A N 1
ATOM 7483 C CA . GLU A 1 945 ? 4.975 36.626 -2.288 1.00 71.69 945 GLU A CA 1
ATOM 7484 C C . GLU A 1 945 ? 5.441 35.229 -2.712 1.00 71.69 945 GLU A C 1
ATOM 7486 O O . GLU A 1 945 ? 4.617 34.323 -2.859 1.00 71.69 945 GLU A O 1
ATOM 7491 N N . ILE A 1 946 ? 6.759 35.035 -2.820 1.00 73.69 946 ILE A N 1
ATOM 7492 C CA . ILE A 1 946 ? 7.390 33.733 -3.073 1.00 73.69 946 ILE A CA 1
ATOM 7493 C C . ILE A 1 946 ? 7.114 32.781 -1.903 1.00 73.69 946 ILE A C 1
ATOM 7495 O O . ILE A 1 946 ? 6.632 31.667 -2.103 1.00 73.69 946 ILE A O 1
ATOM 7499 N N . GLU A 1 947 ? 7.325 33.234 -0.665 1.00 74.69 947 GLU A N 1
ATOM 7500 C CA . GLU A 1 947 ? 7.024 32.457 0.544 1.00 74.69 947 GLU A CA 1
ATOM 7501 C C . GLU A 1 947 ? 5.535 32.116 0.667 1.00 74.69 947 GLU A C 1
ATOM 7503 O O . GLU A 1 947 ? 5.165 31.068 1.205 1.00 74.69 947 GLU A O 1
ATOM 7508 N N . GLN A 1 948 ? 4.647 33.006 0.218 1.00 79.25 948 GLN A N 1
ATOM 7509 C CA . GLN A 1 948 ? 3.218 32.719 0.176 1.00 79.25 948 GLN A CA 1
ATOM 7510 C C . GLN A 1 948 ? 2.911 31.619 -0.848 1.00 79.25 948 GLN A C 1
ATOM 7512 O O . GLN A 1 948 ? 2.205 30.668 -0.516 1.00 79.25 948 GLN A O 1
ATOM 7517 N N . LEU A 1 949 ? 3.468 31.706 -2.058 1.00 77.56 949 LEU A N 1
ATOM 7518 C CA . LEU A 1 949 ? 3.271 30.700 -3.101 1.00 77.56 949 LEU A CA 1
ATOM 7519 C C . LEU A 1 949 ? 3.840 29.328 -2.701 1.00 77.56 949 LEU A C 1
ATOM 7521 O O . LEU A 1 949 ? 3.181 28.307 -2.892 1.00 77.56 949 LEU A O 1
ATOM 7525 N N . GLN A 1 950 ? 5.015 29.297 -2.070 1.00 75.00 950 GLN A N 1
ATOM 7526 C CA . GLN A 1 950 ? 5.614 28.072 -1.533 1.00 75.00 950 GLN A CA 1
ATOM 7527 C C . GLN A 1 950 ? 4.752 27.449 -0.428 1.00 75.00 950 GLN A C 1
ATOM 7529 O O . GLN A 1 950 ? 4.571 26.233 -0.397 1.00 75.00 950 GLN A O 1
ATOM 7534 N N . ARG A 1 951 ? 4.152 28.263 0.454 1.00 74.44 951 ARG A N 1
ATOM 7535 C CA . ARG A 1 951 ? 3.185 27.778 1.455 1.00 74.44 951 ARG A CA 1
ATOM 7536 C C . ARG A 1 951 ? 1.918 27.213 0.810 1.00 74.44 951 ARG A C 1
ATOM 7538 O O . ARG A 1 951 ? 1.437 26.165 1.241 1.00 74.44 951 ARG A O 1
ATOM 7545 N N . GLU A 1 952 ? 1.396 27.868 -0.227 1.00 77.62 952 GLU A N 1
ATOM 7546 C CA . GLU A 1 952 ? 0.265 27.368 -1.019 1.00 77.62 952 GLU A CA 1
ATOM 7547 C C . GLU A 1 952 ? 0.611 26.019 -1.685 1.00 77.62 952 GLU A C 1
ATOM 7549 O O . GLU A 1 952 ? -0.188 25.082 -1.617 1.00 77.62 952 GLU A O 1
ATOM 7554 N N . ALA A 1 953 ? 1.817 25.867 -2.240 1.00 73.50 953 ALA A N 1
ATOM 7555 C CA . ALA A 1 953 ? 2.311 24.615 -2.821 1.00 73.50 953 ALA A CA 1
ATOM 7556 C C . ALA A 1 953 ? 2.459 23.492 -1.776 1.00 73.50 953 ALA A C 1
ATOM 7558 O O . ALA A 1 953 ? 1.928 22.394 -1.961 1.00 73.50 953 ALA A O 1
ATOM 7559 N N . LEU A 1 954 ? 3.076 23.789 -0.627 1.00 68.56 954 LEU A N 1
ATOM 7560 C CA . LEU A 1 954 ? 3.223 22.861 0.501 1.00 68.56 954 LEU A CA 1
ATOM 7561 C C . LEU A 1 954 ? 1.871 22.351 1.007 1.00 68.56 954 LEU A C 1
ATOM 7563 O O . LEU A 1 954 ? 1.717 21.155 1.260 1.00 68.56 954 LEU A O 1
ATOM 7567 N N . SER A 1 955 ? 0.862 23.226 1.096 1.00 69.31 955 SER A N 1
ATOM 7568 C CA . SER A 1 955 ? -0.498 22.836 1.501 1.00 69.31 955 SER A CA 1
ATOM 7569 C C . SER A 1 955 ? -1.142 21.805 0.561 1.00 69.31 955 SER A C 1
ATOM 7571 O O . SER A 1 955 ? -2.031 21.059 0.970 1.00 69.31 955 SER A O 1
ATOM 7573 N N . ARG A 1 956 ? -0.651 21.719 -0.682 1.00 68.88 956 ARG A N 1
ATOM 7574 C CA . ARG A 1 956 ? -1.095 20.786 -1.725 1.00 68.88 956 ARG A CA 1
ATOM 7575 C C . ARG A 1 956 ? -0.188 19.556 -1.878 1.00 68.88 956 ARG A C 1
ATOM 7577 O O . ARG A 1 956 ? -0.454 18.730 -2.741 1.00 68.88 956 ARG A O 1
ATOM 7584 N N . ASN A 1 957 ? 0.833 19.387 -1.029 1.00 68.38 957 ASN A N 1
ATOM 7585 C CA . ASN A 1 957 ? 1.916 18.400 -1.196 1.00 68.38 957 ASN A CA 1
ATOM 7586 C C . ASN A 1 957 ? 2.650 18.523 -2.553 1.00 68.38 957 ASN A C 1
ATOM 7588 O O . ASN A 1 957 ? 3.066 17.511 -3.117 1.00 68.38 957 ASN A O 1
ATOM 7592 N N . LEU A 1 958 ? 2.783 19.743 -3.080 1.00 71.75 958 LEU A N 1
ATOM 7593 C CA . LEU A 1 958 ? 3.552 20.034 -4.289 1.00 71.75 958 LEU A CA 1
ATOM 7594 C C . LEU A 1 958 ? 4.978 20.439 -3.896 1.00 71.75 958 LEU A C 1
ATOM 7596 O O . LEU A 1 958 ? 5.153 21.423 -3.179 1.00 71.75 958 LEU A O 1
ATOM 7600 N N . ASP A 1 959 ? 5.974 19.705 -4.389 1.00 73.00 959 ASP A N 1
ATOM 7601 C CA . ASP A 1 959 ? 7.376 20.112 -4.338 1.00 73.00 959 ASP A CA 1
ATOM 7602 C C . ASP A 1 959 ? 7.619 21.157 -5.433 1.00 73.00 959 ASP A C 1
ATOM 7604 O O . ASP A 1 959 ? 7.489 20.874 -6.628 1.00 73.00 959 ASP A O 1
ATOM 7608 N N . MET A 1 960 ? 7.861 22.400 -5.024 1.00 80.25 960 MET A N 1
ATOM 7609 C CA . MET A 1 960 ? 8.022 23.527 -5.935 1.00 80.25 960 MET A CA 1
ATOM 7610 C C . MET A 1 960 ? 9.429 24.088 -5.816 1.00 80.25 960 MET A C 1
ATOM 7612 O O . MET A 1 960 ? 9.825 24.581 -4.760 1.00 80.25 960 MET A O 1
ATOM 7616 N N . GLU A 1 961 ? 10.135 24.093 -6.939 1.00 76.25 961 GLU A N 1
ATOM 7617 C CA . GLU A 1 961 ? 11.459 24.678 -7.050 1.00 76.25 961 GLU A CA 1
ATOM 7618 C C . GLU A 1 961 ? 11.399 25.933 -7.926 1.00 76.25 961 GLU A C 1
ATOM 7620 O O . GLU A 1 961 ? 11.137 25.876 -9.129 1.00 76.25 961 GLU A O 1
ATOM 7625 N N . LEU A 1 962 ? 11.637 27.083 -7.299 1.00 73.12 962 LEU A N 1
ATOM 7626 C CA . LEU A 1 962 ? 11.777 28.366 -7.979 1.00 73.12 962 LEU A CA 1
ATOM 7627 C C . LEU A 1 962 ? 13.268 28.677 -8.044 1.00 73.12 962 LEU A C 1
ATOM 7629 O O . LEU A 1 962 ? 13.887 28.978 -7.021 1.00 73.12 962 LEU A O 1
ATOM 7633 N N . GLN A 1 963 ? 13.865 28.530 -9.226 1.00 66.44 963 GLN A N 1
ATOM 7634 C CA . GLN A 1 963 ? 15.293 28.782 -9.405 1.00 66.44 963 GLN A CA 1
ATOM 7635 C C . GLN A 1 963 ? 15.517 30.220 -9.890 1.00 66.44 963 GLN A C 1
ATOM 7637 O O . GLN A 1 963 ? 14.949 30.602 -10.918 1.00 66.44 963 GLN A O 1
ATOM 7642 N N . PRO A 1 964 ? 16.360 31.024 -9.213 1.00 60.88 964 PRO A N 1
ATOM 7643 C CA . PRO A 1 964 ? 16.773 32.314 -9.746 1.00 60.88 964 PRO A CA 1
ATOM 7644 C C . PRO A 1 964 ? 17.625 32.099 -11.002 1.00 60.88 964 PRO A C 1
ATOM 7646 O O . PRO A 1 964 ? 18.453 31.185 -11.054 1.00 60.88 964 PRO A O 1
ATOM 7649 N N . LEU A 1 965 ? 17.458 32.948 -12.020 1.00 53.66 965 LEU A N 1
ATOM 7650 C CA . LEU A 1 965 ? 18.349 32.952 -13.179 1.00 53.66 965 LEU A CA 1
ATOM 7651 C C . LEU A 1 965 ? 19.785 33.269 -12.723 1.00 53.66 965 LEU A C 1
ATOM 7653 O O . LEU A 1 965 ? 20.155 34.429 -12.537 1.00 53.66 965 LEU A O 1
ATOM 7657 N N . HIS A 1 966 ? 20.628 32.249 -12.575 1.00 43.41 966 HIS A N 1
ATOM 7658 C CA . HIS A 1 966 ? 22.069 32.460 -12.538 1.00 43.41 966 HIS A CA 1
ATOM 7659 C C . HIS A 1 966 ? 22.515 32.850 -13.947 1.00 43.41 966 HIS A C 1
ATOM 7661 O O . HIS A 1 966 ? 22.659 32.009 -14.833 1.00 43.41 966 HIS A O 1
ATOM 7667 N N . ILE A 1 967 ? 22.681 34.154 -14.162 1.00 38.22 967 ILE A N 1
ATOM 7668 C CA . ILE A 1 967 ? 23.413 34.683 -15.309 1.00 38.22 967 ILE A CA 1
ATOM 7669 C C . ILE A 1 967 ? 24.880 34.305 -15.069 1.00 38.22 967 ILE A C 1
ATOM 7671 O O . ILE A 1 967 ? 25.575 34.977 -14.307 1.00 38.22 967 ILE A O 1
ATOM 7675 N N . GLY A 1 968 ? 25.290 33.162 -15.621 1.00 28.73 968 GLY A N 1
ATOM 7676 C CA . GLY A 1 968 ? 26.693 32.773 -15.766 1.00 28.73 968 GLY A CA 1
ATOM 7677 C C . GLY A 1 968 ? 27.327 33.484 -16.947 1.00 28.73 968 GLY A C 1
ATOM 7678 O O . GLY A 1 968 ? 26.664 33.523 -18.011 1.00 28.73 968 GLY A O 1
#

Sequence (968 aa):
MNSLNMSLTTIQFGQCGNQVGHELFSTLARDIFIPKPAVSSHENESYIEKTVTQWFEQDCTLNKLIARSVLVDTENKVVQGLLQKQSSDCHWGYNIKTCALQSGGAGNNWALGYQKKGPELLENVTEAIRIQNEKADRLAGILSIMSSAGGTGSGVGSFIMENVLDEFSKKVFFNALVLPFEEGEVVTQSYNTLLTLAKIWNVSDATLLLQNDHLHSMLDTLLNFKTVNISDLNSIIGLKMAGSFQPLQTTSFSSNLSITDIISHIAPHPSFKYFSVKSSPHIPKEVKKFEGGYQWNILSKHMRQMLRINALNPRSVTIDWELRPPSTAQSVHSLCQFSSSVANILMTRGSGFSTVQCNPRKDFQEKSLNPCWVPLEGAFHHCHQNRRFNDQDKFAFLLTNNSQLYLPVNTVVEKAWKMFTHKAYMHQYTRFGILEEDFVDAFVKIESVIKAYKELNKKVFIMAPYIQPKTLYSLALSHIGHSIQEACDRIQCNYGTYDRFESANEAAKLQNYLLSSLPGMVVDELCEEQRFHNARMDVRIKLAVYMHPLMRKFSITHQSWEIFEPWDQDLDGFWMLKIPSLTRLVVLSLYHFATDEIIEVVSNNCPLLEDINIVSKVENTRCSTDSDFNAIKLKFFVSDVGLNHLVKCKRLKIVTTNKSIRPNCGGRMMTHDGFRSLLRGLPNLEMVRYGDLGSVIATGMDNVGELALTYVSDNHPDASHIEATSRLCPHLKHLSLSLPHQERFSGPDAMSEDVARSLANSDIKPSILELQHFTFNVEVANMFAVKGINLSSLFLCSMNTITSKEVIIIGQNCPNVKNVHIKGLGPEPLQSSLVRAMSQSEPMFQNLKCLYVSGKSWDIEYILKLFLGYATELTGLNVWNASMSLESDKALSKVILQLTFNELKSANFCYGCRLSLETVRTFMYRCPKLTHLTVFEHDNLPTAEIEQLQREALSRNLDMELQPLHIG

pLDDT: mean 81.59, std 15.18, range [27.84, 98.19]

Secondary structure (DSSP, 8-state):
------EEEEEEEHHHHHHHHHHHHHHHHHHHT-S--SS-HHHHHHHHHHHHHHHEEEETTTTEEEE-EEEEES-HHHHHHHHHT--TT-SEEE-GGGEEE-SS--TT-HHHIIIIIHHHHHHHHHHHHHHHHHT-SSEEEEEEEEESSSIIIIIIHHHHHHHHHHHSTTSEEEEEEEEPPSS-SSTTHHHHHHHHHHHHHHH-SEEEEEEHHHHHHHHHHHH--SS--HHHHHHHHHHHHHHHHS--EESS-SSBPPHHHHHHHH--STT--EEEEEEE----TTGGGTPPPPPHHHHHHHHHHTTEEESS-TT--S--TT-----SS--S--SEEE--EEEEEEEEEES-STTS---HHHHH--TTTS-TTS-TTTSEEEEEE-S-BTTBSEEEEEEEEETTTHHHHHHHHHHHHHHHHTTTTTHHHHTTT--HHHHHHHHHHHHHHHHHHHTTT-S---PPP----HHHHHHHHHHHHHHHHHHHHHHHHHH-STTSHHHHHHHHHHHHHHHHHS-HHHHHHHHHH-----TTS-HHHHHHHH--TT-SEEE--GGGGGGS-TT-SHHHHHHHHHGGG-TT-SEEE-TTTB-HHHHHHHHHH-TT--EEE--BSS-S----SGGG--GGGGGGS--HHHHHHHTT-TT--EEE--S---TTS-S----HHHHHHHHHH-TT--EEE-TBHHHHHHSS-TT-------EEEESS--HHHHHHHHHH-TT--EEEEE----TTSS-HHHHHHHHHHHHHHSS---SEEEEEEE---HHHHHHHHHHGGG-SEEEEEEEEEE-HHHHHHHHHH-TT--EEEEEEE-PPP--TTHHHHHTTS---STT--EEEEEESS--HHHHHHHHHTT-TT--EEEEEE----THHHHHHHHHHHHS--SS--EEEEETT----HHHHHHHHHH-TT--EEEEEE-S---HHHHHHHHHHHHHTT-EEEEEE----

Foldseek 3Di:
DDPPQAEEAEEAWEQLSLLLVLLQVVQLLLQLPDPCFPDDPVLSVVLNVSSLLHFFDQDPVLQATEGNYAYEFQDCVRVVVQQVVPDSPHRYYYDPQRYQYHHDHLQQFLLSQAQPVLVVRQVSNVVSNVVSVVSHPHYQAYEYGAEQRGNTRQRSVLNNLVVVCVVPVVHAYEYEYEYAALVDDDPCRLVSNLLSCLSCLVRHLAYEYQYPVLLVCCCCPAQVDPDDDSSNSSNVSSVQVNLLQRWWAAPPDRDIDHPNNVSCLQRVDSLQRYKYKDKDDDHHPVCVVPDDADDPQVVLVVLQLCQKAQQVCNPDSDRPPVQDDDDPDDDPDNRMAGFAFLAKEKEKEAADPVVDPDDSLVVQLDPRNHAPPRDSVSRYGYIYHHTHRSPHRMMMMMMTRGLSRLVSVVSSLVSVVVCVVVVNPVCVNVVSPCDNVSSVSSSVSSVSSNVCSNCRHPPDDPDDDDDDDPVVLLVVLVVVLVVLVVQLVVLCVVQNACPGPSSVVSLVVLLVVCVVVDDQVSLQVSQVSDDQDDLVDRCLSVCSSSLHLSHAEHEDDPNNPVNDDLPDPCVLVSLLVRLLSNQNYAEEECALNAFLSSLLSNLVRHLNYAEYEREFVDAPPDPPDPVPQDPVCLRRAAALSSLLSCLSNQNYAYYHYHADDDPPRPDGHYDLVSVLNNQQSHQNHAYYNYAQVLVSQLPPCPPPAAGNYQEDHYQDDALSSLQSCLHRHVNHAAYAYHYDDDPPDDDLQVRLQRRLQSLLPGPDAYQEYAYHAHADDPSVLSSLQRRQCSYQEYHEAYPEADEVVNLLSSQVSNQNHAYYAYHRHADDDDDPPVVVVVVPDDDGQLNHAEDHYEHEHYQLLPSCCSNQVNDPNHAYEHDYYNDQDPVLQVSVLVVLVNGAQANYAEYAYDHNNEHDPVSVVSNPVRHLNYQEYEDEYADPDPPVSVVVSVVVCVVSNHHYHYHYPPPD

Organism: NCBI:txid407009

Radius of gyration: 35.35 Å; chains: 1; bounding box: 90×76×95 Å

InterPro domains:
  IPR000217 Tubulin [PR01161] (14-34)
  IPR000217 Tubulin [PR01161] (57-76)
  IPR000217 Tubulin [PR01161] (102-113)
  IPR000217 Tubulin [PR01161] (115-139)
  IPR000217 Tubulin [PR01161] (141-159)
  IPR000217 Tubulin [PR01161] (160-181)
  IPR000217 Tubulin [PR01161] (184-197)
  IPR000217 Tubulin [PR01161] (198-218)
  IPR000217 Tubulin [PR01161] (401-429)
  IPR000217 Tubulin [PTHR11588] (9-457)
  IPR002967 Delta tubulin [PR01224] (75-92)
  IPR002967 Delta tubulin [PR01224] (179-191)
  IPR002967 Delta tubulin [PR01224] (192-212)
  IPR002967 Delta tubulin [PR01224] (214-234)
  IPR002967 Delta tubulin [PR01224] (261-281)
  IPR002967 Delta tubulin [PR01224] (294-316)
  IPR002967 Delta tubulin [PR01224] (362-381)
  IPR002967 Delta tubulin [PR01224] (389-408)
  IPR002967 Delta tubulin [PR01224] (421-439)
  IPR002967 Delta tubulin [PR01224] (439-453)